Protein AF-A0A060DTP9-F1 (afdb_monomer_lite)

Foldseek 3Di:
DLLLLLVLLVLLQVLLQCLLVVVAFQPRLLVSLVSNLVSLVVNQVCQVPVNQLLAQDPAFDDDPVVVVVLVVCCVDPVNDNCPSVVVRVVRRVVSVVSRVSQVPSAHPQGHQWDADPVRGIHGDPSNVVSSVLSVVVCPFPLNDDPDDDAQDAQDQLFFFDLVLLVVLVSLLVSLVCCLPPSLVVRDPSNSVRSLRHSLSSSLRVNRRSRNCRRNPDDLPFDPDPVSLLVSLLNLQVRLLSSLVSLLVVLVSCVVSPVNVSSVVSLLSLLVSLVSSLVSLVVSLVVVCQLQFDLVLLQPDQFDFDDLQVRNVHPDLVRVVVSLVVSLVSLCCSLPSRLVSSLVSCPDPSSPPDSDDPSSQQSVLSNVLNVCVVVVPCPRLSNVLVCCSNPVSRVDGLVCLVVLDADPDDPSYDSNVSSNVVSVSNNVSSLLSLLQVLQVLLVVLQVLCCVQPFQAPPQNLAHDPPRHGQLVSLVVSVVSLVVCLVSNLVSLVPDCLLPPLSVLSNVQSVLCVQCVQVSNLLSDQDPQHWKWKDKDFFPLVVPWFPVVQFPKKKKDWPQGIDMPVDPDDTDTDYFFIKIKIKTFGDLPDQKAFPWWPFPQWDDDRRMIMRIAGHRPRVSNQLSGQQDDPVSDDDDQQGFGKGKIFTAMDGDDPDDDDDDDDDDDDDDDDPDPDPDDTRGIGIMGIWIWGWDDDPPDDTDTHTGGDDNRHNGRRRGDNSDPDPDPPPVPPDDDPDPDDDPDPPDDDDDDDDDDDDDDDDDDDDDDD

Organism: NCBI:txid2970906

Radius of gyration: 58.47 Å; chains: 1; bounding box: 120×85×175 Å

Sequence (764 aa):
MGGLAAARLSVAASELELLAGGARSGADAAAAYAEVLSSLEDAARGLGAERGAWIGANGPVLPPEFEALLGRLEKSDLLGPNLRADILDLAQRRYDEAGVGARSLDSVIGRLLEQAPNGGARLAPAAEQLRRTLAVWMARRFMKTDDTGALAMPAVGAGWDRAALDSIPPLVEDYLLFDAKDLPQAPAMLRTSMRAAAQHQLRQGVERILARALAGSPAAGGVDRAGGLAQLRASAHALRTAFPVLAETMQSFRQIGLTTSADTIRDTVARQANAVLAQADRLLEGDQLYRPDAHALDVWVDGPLVPHLLFGQTTPAGLALYLGNARQEVTVLARDIAAPVVEILERSVMGAGTGSGAAAKWARIIAELDKYDGGRPNSSLAQLEKFVTVESAAVDAAGCQNLGAIDGVPDDFFRSRLAELKQWIATRCVLAADARVYDAYVDMAASFNEMLAGRFPFAAAAVAGEEADPAAVRAFYERFDARSAFVLEGLRRGERFGTAGREALRFVETMERARPLLIAAVTPDQSGGLALDPAFRVNRGREAGGSDIIEWKLATPNGSLSSMLPRTPLRWYPGDKLSVTLRWAKDGTVLPVSGVGAGASVDGPSLRFDYDGPWALFALASRQAAPQRDRRPGPDTEPLLLFEATASGPVKEAAAAAPMPIAPAVQAVLQPVVKPNVRVFMTLAVKRTVLADGKPPREEKVAVPALPAQAPPLAPVGSMRRMPGLAGWPAPSGAVAPADRAFFDLGTPPSQSPMLRPAAQRFP

Secondary structure (DSSP, 8-state):
-HHHHHHHHHHHHHHHHHHHTTSS-HHHHHHHHHHHHHHHHHHHHHHHTTTTTTTTSSS----HHHHHHHHHHTT-TTT-TTHHHHHHHHHHHHHHHHHHHHHT-EETTEESEEE-TTS-EEE-HHHHHHHHHHHHHHTSGGG--------PPPPTTPPP-HHHHTTHHHHHHHHHHIIIIIGGGS-GGGHHHHHHHHHHHHHHHHHHHHHHHHHS------SSHHHHHHHHHHHHHHHHHHHHHHHHHHHHHHHTT-HHHHHHHHHHHHHHHHHHHHHHHHHHHHTTTTPPPHHHHHH--SS---HHHHTT-SSHHHHHHHHHHHHHHHHIIIIIIIHHHHHHHTSGGG-TT---HHHHHHHHHHHHHHHHHTT-TTSHHHHHHHHHHTGGGG-STTGGGG-PPPSS---SHHHHHHHHHHHHHHHHHHHHHHHHHHHHHHHHHHHHHHHTTTSBTTSSS--TT-BPPHHHHHHHHHHHHTTHHHHHHHHHH-GGGHHHHHHHHHHHHHHHHHHHHHHHTT--STTS-EEEEEEEEE-GGG-BSTTSEEEEEEEETTEEEESSSPPPPEEE-TT--EEEEEEE-TT-S-EEEEESSTTEEEETTEEEEEE-STTHHHHHHHHTBPPGGGSPS-TTPPPEEEEEEEEE-------------------------PPP-EEEEEEEEEEEEEEETTEEEEEEE---PPPPSSPPP---S-S----TTTTTS--------TT---------------PPPPPPP---

pLDDT: mean 80.67, std 18.42, range [25.03, 97.44]

Structure (mmCIF, N/CA/C/O backbone):
data_AF-A0A060DTP9-F1
#
_entry.id   AF-A0A060DTP9-F1
#
loop_
_atom_site.group_PDB
_atom_site.id
_atom_site.type_symbol
_atom_site.label_atom_id
_atom_site.label_alt_id
_atom_site.label_comp_id
_atom_site.label_asym_id
_atom_site.label_entity_id
_atom_site.label_seq_id
_atom_site.pdbx_PDB_ins_code
_atom_site.Cartn_x
_atom_site.Cartn_y
_atom_site.Cartn_z
_atom_site.occupancy
_atom_site.B_iso_or_equiv
_atom_site.auth_seq_id
_atom_site.auth_comp_id
_atom_site.auth_asym_id
_atom_site.auth_atom_id
_atom_site.pdbx_PDB_model_num
ATOM 1 N N . MET A 1 1 ? -57.636 16.508 61.295 1.00 42.22 1 MET A N 1
ATOM 2 C CA . MET A 1 1 ? -56.398 15.709 61.107 1.00 42.22 1 MET A CA 1
ATOM 3 C C . MET A 1 1 ? -56.661 14.243 60.758 1.00 42.22 1 MET A C 1
ATOM 5 O O . MET A 1 1 ? -55.885 13.707 59.986 1.00 42.22 1 MET A O 1
ATOM 9 N N . GLY A 1 2 ? -57.756 13.611 61.205 1.00 50.97 2 GLY A N 1
ATOM 10 C CA . GLY A 1 2 ? -58.149 12.269 60.733 1.00 50.97 2 GLY A CA 1
ATOM 11 C C . GLY A 1 2 ? -58.321 12.134 59.209 1.00 50.97 2 GLY A C 1
ATOM 12 O O . GLY A 1 2 ? -57.905 11.136 58.632 1.00 50.97 2 GLY A O 1
ATOM 13 N N . GLY A 1 3 ? -58.820 13.179 58.536 1.00 60.31 3 GLY A N 1
ATOM 14 C CA . GLY A 1 3 ? -58.951 13.209 57.071 1.00 60.31 3 GLY A CA 1
ATOM 15 C C . GLY A 1 3 ? -57.629 13.120 56.292 1.00 60.31 3 GLY A C 1
ATOM 16 O O . GLY A 1 3 ? -57.646 12.698 55.143 1.00 60.31 3 GLY A O 1
ATOM 17 N N . LEU A 1 4 ? -56.480 13.438 56.908 1.00 68.56 4 LEU A N 1
ATOM 18 C CA . LEU A 1 4 ? -55.171 13.294 56.255 1.00 68.56 4 LEU A CA 1
ATOM 19 C C . LEU A 1 4 ? -54.794 11.819 56.058 1.00 68.56 4 LEU A C 1
ATOM 21 O O . LEU A 1 4 ? -54.270 11.473 55.007 1.00 68.56 4 LEU A O 1
ATOM 25 N N . ALA A 1 5 ? -55.099 10.943 57.022 1.00 73.56 5 ALA A N 1
ATOM 26 C CA . ALA A 1 5 ? -54.822 9.511 56.889 1.00 73.56 5 ALA A CA 1
ATOM 27 C C . ALA A 1 5 ? -55.695 8.870 55.796 1.00 73.56 5 ALA A C 1
ATOM 29 O O . ALA A 1 5 ? -55.186 8.120 54.971 1.00 73.56 5 ALA A O 1
ATOM 30 N N . ALA A 1 6 ? -56.986 9.221 55.736 1.00 72.69 6 ALA A N 1
ATOM 31 C CA . ALA A 1 6 ? -57.885 8.754 54.678 1.00 72.69 6 ALA A CA 1
ATOM 32 C C . ALA A 1 6 ? -57.466 9.273 53.289 1.00 72.69 6 ALA A C 1
ATOM 34 O O . ALA A 1 6 ? -57.448 8.506 52.331 1.00 72.69 6 ALA A O 1
ATOM 35 N N . ALA A 1 7 ? -57.053 10.542 53.187 1.00 76.62 7 ALA A N 1
ATOM 36 C CA . ALA A 1 7 ? -56.539 11.110 51.940 1.00 76.62 7 ALA A CA 1
ATOM 37 C C . ALA A 1 7 ? -55.262 10.397 51.462 1.00 76.62 7 ALA A C 1
ATOM 39 O O . ALA A 1 7 ? -55.164 10.038 50.292 1.00 76.62 7 ALA A O 1
ATOM 40 N N . ARG A 1 8 ? -54.312 10.119 52.367 1.00 85.88 8 ARG A N 1
ATOM 41 C CA . ARG A 1 8 ? -53.103 9.341 52.043 1.00 85.88 8 ARG A CA 1
ATOM 42 C C . ARG A 1 8 ? -53.434 7.924 51.578 1.00 85.88 8 ARG A C 1
ATOM 44 O O . ARG A 1 8 ? -52.872 7.458 50.595 1.00 85.88 8 ARG A O 1
ATOM 51 N N . LEU A 1 9 ? -54.379 7.250 52.231 1.00 85.62 9 LEU A N 1
ATOM 52 C CA . LEU A 1 9 ? -54.808 5.914 51.811 1.00 85.62 9 LEU A CA 1
ATOM 53 C C . LEU A 1 9 ? -55.518 5.917 50.453 1.00 85.62 9 LEU A C 1
ATOM 55 O O . LEU A 1 9 ? -55.344 4.972 49.692 1.00 85.62 9 LEU A O 1
ATOM 59 N N . SER A 1 10 ? -56.255 6.976 50.112 1.00 83.81 10 SER A N 1
ATOM 60 C CA . SER A 1 10 ? -56.849 7.134 48.778 1.00 83.81 10 SER A CA 1
ATOM 61 C C . SER A 1 10 ? -55.783 7.297 47.686 1.00 83.81 10 SER A C 1
ATOM 63 O O . SER A 1 10 ? -55.910 6.693 46.618 1.00 83.81 10 SER A O 1
ATOM 65 N N . VAL A 1 11 ? -54.702 8.038 47.963 1.00 87.44 11 VAL A N 1
ATOM 66 C CA . VAL A 1 11 ? -53.539 8.131 47.059 1.00 87.44 11 VAL A CA 1
ATOM 67 C C . VAL A 1 11 ? -52.896 6.756 46.877 1.00 87.44 11 VAL A C 1
ATOM 69 O O . VAL A 1 11 ? -52.692 6.321 45.744 1.00 87.44 11 VAL A O 1
ATOM 72 N N . ALA A 1 12 ? -52.653 6.033 47.976 1.00 90.00 12 ALA A N 1
ATOM 73 C CA . ALA A 1 12 ? -52.092 4.686 47.921 1.00 90.00 12 ALA A CA 1
ATOM 74 C C . ALA A 1 12 ? -52.981 3.713 47.125 1.00 90.00 12 ALA A C 1
ATOM 76 O O . ALA A 1 12 ? -52.464 2.959 46.306 1.00 90.00 12 ALA A O 1
ATOM 77 N N . ALA A 1 13 ? -54.304 3.741 47.321 1.00 88.38 13 ALA A N 1
ATOM 78 C CA . ALA A 1 13 ? -55.249 2.909 46.571 1.00 88.38 13 ALA A CA 1
ATOM 79 C C . ALA A 1 13 ? -55.185 3.193 45.063 1.00 88.38 13 ALA A C 1
ATOM 81 O O . ALA A 1 13 ? -55.069 2.261 44.268 1.00 88.38 13 ALA A O 1
ATOM 82 N N . SER A 1 14 ? -55.176 4.476 44.690 1.00 88.81 14 SER A N 1
ATOM 83 C CA . SER A 1 14 ? -55.135 4.910 43.290 1.00 88.81 14 SER A CA 1
ATOM 84 C C . SER A 1 14 ? -53.841 4.474 42.598 1.00 88.81 14 SER A C 1
ATOM 86 O O . SER A 1 14 ? -53.874 3.906 41.508 1.00 88.81 14 SER A O 1
ATOM 88 N N . GLU A 1 15 ? -52.682 4.677 43.233 1.00 91.44 15 GLU A N 1
ATOM 89 C CA . GLU A 1 15 ? -51.405 4.237 42.656 1.00 91.44 15 GLU A CA 1
ATOM 90 C C . GLU A 1 15 ? -51.302 2.706 42.589 1.00 91.44 15 GLU A C 1
ATOM 92 O O . GLU A 1 15 ? -50.771 2.172 41.616 1.00 91.44 15 GLU A O 1
ATOM 97 N N . LEU A 1 16 ? -51.860 1.973 43.561 1.00 92.12 16 LEU A N 1
ATOM 98 C CA . LEU A 1 16 ? -51.913 0.508 43.518 1.00 92.12 16 LEU A CA 1
ATOM 99 C C . LEU A 1 16 ? -52.753 -0.019 42.348 1.00 92.12 16 LEU A C 1
ATOM 101 O O . LEU A 1 16 ? -52.351 -0.999 41.719 1.00 92.12 16 LEU A O 1
ATOM 105 N N . GLU A 1 17 ? -53.876 0.626 42.028 1.00 90.00 17 GLU A N 1
ATOM 106 C CA . GLU A 1 17 ? -54.675 0.305 40.839 1.00 90.00 17 GLU A CA 1
ATOM 107 C C . GLU A 1 17 ? -53.892 0.548 39.546 1.00 90.00 17 GLU A C 1
ATOM 109 O O . GLU A 1 17 ? -53.845 -0.328 38.680 1.00 90.00 17 GLU A O 1
ATOM 114 N N . LEU A 1 18 ? -53.214 1.694 39.434 1.00 90.75 18 LEU A N 1
ATOM 115 C CA . LEU A 1 18 ? -52.393 2.019 38.265 1.00 90.75 18 LEU A CA 1
ATOM 116 C C . LEU A 1 18 ? -51.196 1.066 38.108 1.00 90.75 18 LEU A C 1
ATOM 118 O O . LEU A 1 18 ? -50.840 0.694 36.987 1.00 90.75 18 LEU A O 1
ATOM 122 N N . LEU A 1 19 ? -50.586 0.644 39.218 1.00 92.62 19 LEU A N 1
ATOM 123 C CA . LEU A 1 19 ? -49.500 -0.337 39.246 1.00 92.62 19 LEU A CA 1
ATOM 124 C C . LEU A 1 19 ? -49.982 -1.728 38.820 1.00 92.62 19 LEU A C 1
ATOM 126 O O . LEU A 1 19 ? -49.374 -2.341 37.944 1.00 92.62 19 LEU A O 1
ATOM 130 N N . ALA A 1 20 ? -51.088 -2.214 39.388 1.00 89.56 20 ALA A N 1
ATOM 131 C CA . ALA A 1 20 ? -51.653 -3.519 39.042 1.00 89.56 20 ALA A CA 1
ATOM 132 C C . ALA A 1 20 ? -52.200 -3.568 37.607 1.00 89.56 20 ALA A C 1
ATOM 134 O O . ALA A 1 20 ? -52.089 -4.594 36.939 1.00 89.56 20 ALA A O 1
ATOM 135 N N . GLY A 1 21 ? -52.755 -2.455 37.118 1.00 85.94 21 GLY A N 1
ATOM 136 C CA . GLY A 1 21 ? -53.205 -2.302 35.735 1.00 85.94 21 GLY A CA 1
ATOM 137 C C . GLY A 1 21 ? -52.069 -2.140 34.719 1.00 85.94 21 GLY A C 1
ATOM 138 O O . GLY A 1 21 ? -52.334 -2.107 33.520 1.00 85.94 21 GLY A O 1
ATOM 139 N N . GLY A 1 22 ? -50.812 -2.026 35.168 1.00 84.75 22 GLY A N 1
ATOM 140 C CA . GLY A 1 22 ? -49.644 -1.834 34.304 1.00 84.75 22 GLY A CA 1
ATOM 141 C C . GLY A 1 22 ? -49.517 -0.431 33.699 1.00 84.75 22 GLY A C 1
ATOM 142 O O . GLY A 1 22 ? -48.657 -0.215 32.848 1.00 84.75 22 GLY A O 1
ATOM 143 N N . ALA A 1 23 ? -50.336 0.531 34.138 1.00 87.06 23 ALA A N 1
ATOM 144 C CA . ALA A 1 23 ? -50.264 1.926 33.700 1.00 87.06 23 ALA A CA 1
ATOM 145 C C . ALA A 1 23 ? -48.991 2.627 34.209 1.00 87.06 23 ALA A C 1
ATOM 147 O O . ALA A 1 23 ? -48.488 3.550 33.571 1.00 87.06 23 ALA A O 1
ATOM 148 N N . ARG A 1 24 ? -48.445 2.166 35.342 1.00 85.31 24 ARG A N 1
ATOM 149 C CA . ARG A 1 24 ? -47.128 2.557 35.859 1.00 85.31 24 ARG A CA 1
ATOM 150 C C . ARG A 1 24 ? -46.117 1.452 35.559 1.00 85.31 24 ARG A C 1
ATOM 152 O O . ARG A 1 24 ? -46.311 0.304 35.955 1.00 85.31 24 ARG A O 1
ATOM 159 N N . SER A 1 25 ? -45.007 1.794 34.909 1.00 82.56 25 SER A N 1
ATOM 160 C CA . SER A 1 25 ? -43.907 0.857 34.636 1.00 82.56 25 SER A CA 1
ATOM 161 C C . SER A 1 25 ? -42.546 1.537 34.802 1.00 82.56 25 SER A C 1
ATOM 163 O O . SER A 1 25 ? -42.461 2.761 34.869 1.00 82.56 25 SER A O 1
ATOM 165 N N . GLY A 1 26 ? -41.473 0.749 34.919 1.00 82.12 26 GLY A N 1
ATOM 166 C CA . GLY A 1 26 ? -40.103 1.263 34.998 1.00 82.12 26 GLY A CA 1
ATOM 167 C C . GLY A 1 26 ? -39.896 2.324 36.089 1.00 82.12 26 GLY A C 1
ATOM 168 O O . GLY A 1 26 ? -40.089 2.040 37.272 1.00 82.12 26 GLY A O 1
ATOM 169 N N . ALA A 1 27 ? -39.497 3.536 35.683 1.00 82.12 27 ALA A N 1
ATOM 170 C CA . ALA A 1 27 ? -39.263 4.673 36.579 1.00 82.12 27 ALA A CA 1
ATOM 171 C C . ALA A 1 27 ? -40.536 5.104 37.322 1.00 82.12 27 ALA A C 1
ATOM 173 O O . ALA A 1 27 ? -40.509 5.287 38.539 1.00 82.12 27 ALA A O 1
ATOM 174 N N . ASP A 1 28 ? -41.654 5.197 36.601 1.00 84.75 28 ASP A N 1
ATOM 175 C CA . ASP A 1 28 ? -42.934 5.639 37.155 1.00 84.75 28 ASP A CA 1
ATOM 176 C C . ASP A 1 28 ? -43.468 4.634 38.173 1.00 84.75 28 ASP A C 1
ATOM 178 O O . ASP A 1 28 ? -44.035 5.024 39.188 1.00 84.75 28 ASP A O 1
ATOM 182 N N . ALA A 1 29 ? -43.239 3.336 37.944 1.00 88.12 29 ALA A N 1
ATOM 183 C CA . ALA A 1 29 ? -43.582 2.312 38.923 1.00 88.12 29 ALA A CA 1
ATOM 184 C C . ALA A 1 29 ? -42.737 2.439 40.197 1.00 88.12 29 ALA A C 1
ATOM 186 O O . ALA A 1 29 ? -43.282 2.367 41.294 1.00 88.12 29 ALA A O 1
ATOM 187 N N . ALA A 1 30 ? -41.425 2.664 40.078 1.00 87.31 30 ALA A N 1
ATOM 188 C CA . ALA A 1 30 ? -40.561 2.854 41.244 1.00 87.31 30 ALA A CA 1
ATOM 189 C C . ALA A 1 30 ? -40.965 4.092 42.069 1.00 87.31 30 ALA A C 1
ATOM 191 O O . ALA A 1 30 ? -41.020 4.015 43.297 1.00 87.31 30 ALA A O 1
ATOM 192 N N . ALA A 1 31 ? -41.302 5.201 41.403 1.00 88.62 31 ALA A N 1
ATOM 193 C CA . ALA A 1 31 ? -41.810 6.409 42.052 1.00 88.62 31 ALA A CA 1
ATOM 194 C C . ALA A 1 31 ? -43.185 6.182 42.704 1.00 88.62 31 ALA A C 1
ATOM 196 O O . ALA A 1 31 ? -43.387 6.562 43.855 1.00 88.62 31 ALA A O 1
ATOM 197 N N . ALA A 1 32 ? -44.102 5.496 42.016 1.00 91.31 32 ALA A N 1
ATOM 198 C CA . ALA A 1 32 ? -45.414 5.147 42.557 1.00 91.31 32 ALA A CA 1
ATOM 199 C C . ALA A 1 32 ? -45.300 4.255 43.803 1.00 91.31 32 ALA A C 1
ATOM 201 O O . ALA A 1 32 ? -45.990 4.485 44.790 1.00 91.31 32 ALA A O 1
ATOM 202 N N . TYR A 1 33 ? -44.383 3.282 43.823 1.00 93.00 33 TYR A N 1
ATOM 203 C CA . TYR A 1 33 ? -44.141 2.470 45.019 1.00 93.00 33 TYR A CA 1
ATOM 204 C C . TYR A 1 33 ? -43.561 3.268 46.191 1.00 93.00 33 TYR A C 1
ATOM 206 O O . TYR A 1 33 ? -43.915 2.985 47.337 1.00 93.00 33 TYR A O 1
ATOM 214 N N . ALA A 1 34 ? -42.717 4.268 45.919 1.00 90.56 34 ALA A N 1
ATOM 215 C CA . ALA A 1 34 ? -42.241 5.198 46.940 1.00 90.56 34 ALA A CA 1
ATOM 216 C C . ALA A 1 34 ? -43.394 6.019 47.538 1.00 90.56 34 ALA A C 1
ATOM 218 O O . ALA A 1 34 ? -43.469 6.165 48.758 1.00 90.56 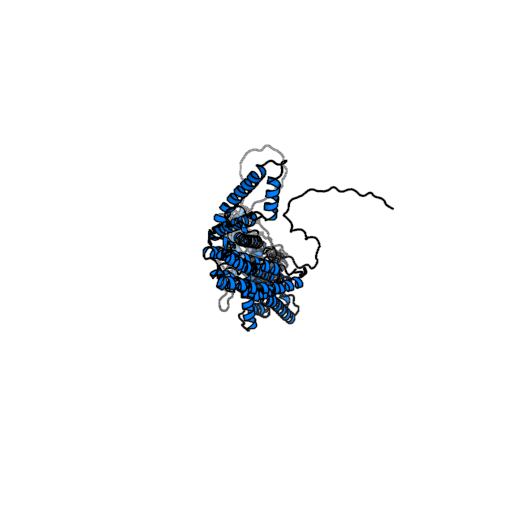34 ALA A O 1
ATOM 219 N N . GLU A 1 35 ? -44.321 6.488 46.696 1.00 92.94 35 GLU A N 1
ATOM 220 C CA . GLU A 1 35 ? -45.508 7.237 47.126 1.00 92.94 35 GLU A CA 1
ATOM 221 C C . GLU A 1 35 ? -46.508 6.359 47.893 1.00 92.94 35 GLU A C 1
ATOM 223 O O . GLU A 1 35 ? -47.095 6.791 48.886 1.00 92.94 35 GLU A O 1
ATOM 228 N N . VAL A 1 36 ? -46.678 5.096 47.488 1.00 93.50 36 VAL A N 1
ATOM 229 C CA . VAL A 1 36 ? -47.492 4.123 48.229 1.00 93.50 36 VAL A CA 1
ATOM 230 C C . VAL A 1 36 ? -46.881 3.865 49.607 1.00 93.50 36 VAL A C 1
ATOM 232 O O . VAL A 1 36 ? -47.605 3.893 50.602 1.00 93.50 36 VAL A O 1
ATOM 235 N N . LEU A 1 37 ? -45.564 3.645 49.698 1.00 94.25 37 LEU A N 1
ATOM 236 C CA . LEU A 1 37 ? -44.896 3.433 50.983 1.00 94.25 37 LEU A CA 1
ATOM 237 C C . LEU A 1 37 ? -45.035 4.661 51.893 1.00 94.25 37 LEU A C 1
ATOM 239 O O . LEU A 1 37 ? -45.471 4.511 53.035 1.00 94.25 37 LEU A O 1
ATOM 243 N N . SER A 1 38 ? -44.730 5.860 51.385 1.00 93.56 38 SER A N 1
ATOM 244 C CA . SER A 1 38 ? -44.827 7.107 52.157 1.00 93.56 38 SER A CA 1
ATOM 245 C C . SER A 1 38 ? -46.260 7.360 52.638 1.00 93.56 38 SER A C 1
ATOM 247 O O . SER A 1 38 ? -46.480 7.697 53.803 1.00 93.56 38 SER A O 1
ATOM 249 N N . SER A 1 39 ? -47.254 7.098 51.786 1.00 91.38 39 SER A N 1
ATOM 250 C CA . SER A 1 39 ? -48.672 7.235 52.117 1.00 91.38 39 SER A CA 1
ATOM 251 C C . SER A 1 39 ? -49.129 6.238 53.183 1.00 91.38 39 SER A C 1
ATOM 253 O O . SER A 1 39 ? -49.865 6.614 54.099 1.00 91.38 39 SER A O 1
ATOM 255 N N . LEU A 1 40 ? -48.676 4.981 53.117 1.00 91.75 40 LEU A N 1
ATOM 256 C CA . LEU A 1 40 ? -48.971 3.966 54.134 1.00 91.75 40 LEU A CA 1
ATOM 257 C C . LEU A 1 40 ? -48.282 4.276 55.472 1.00 91.75 40 LEU A C 1
ATOM 259 O O . LEU A 1 40 ? -48.877 4.063 56.528 1.00 91.75 40 LEU A O 1
ATOM 263 N N . GLU A 1 41 ? -47.053 4.795 55.458 1.00 91.94 41 GLU A N 1
ATOM 264 C CA . GLU A 1 41 ? -46.337 5.220 56.667 1.00 91.94 41 GLU A CA 1
ATOM 265 C C . GLU A 1 41 ? -46.973 6.452 57.322 1.00 91.94 41 GLU A C 1
ATOM 267 O O . GLU A 1 41 ? -47.155 6.479 58.543 1.00 91.94 41 GLU A O 1
ATOM 272 N N . ASP A 1 42 ? -47.361 7.453 56.531 1.00 88.19 42 ASP A N 1
ATOM 273 C CA . ASP A 1 42 ? -48.104 8.628 56.996 1.00 88.19 42 ASP A CA 1
ATOM 274 C C . ASP A 1 42 ? -49.447 8.226 57.614 1.00 88.19 42 ASP A C 1
ATOM 276 O O . ASP A 1 42 ? -49.793 8.682 58.710 1.00 88.19 42 ASP A O 1
ATOM 280 N N . ALA A 1 43 ? -50.184 7.331 56.949 1.00 85.75 43 ALA A N 1
ATOM 281 C CA . ALA A 1 43 ? -51.446 6.807 57.454 1.00 85.75 43 ALA A CA 1
ATOM 282 C C . ALA A 1 43 ? -51.251 6.018 58.759 1.00 85.75 43 ALA A C 1
ATOM 284 O O . ALA A 1 43 ? -51.957 6.279 59.733 1.00 85.75 43 ALA A O 1
ATOM 285 N N . ALA A 1 44 ? -50.264 5.117 58.831 1.00 86.06 44 ALA A N 1
ATOM 286 C CA . ALA A 1 44 ? -49.962 4.347 60.041 1.00 86.06 44 ALA A CA 1
ATOM 287 C C . ALA A 1 44 ? -49.620 5.253 61.237 1.00 86.06 44 ALA A C 1
ATOM 289 O O . ALA A 1 44 ? -50.153 5.064 62.334 1.00 86.06 44 ALA A O 1
ATOM 290 N N . ARG A 1 45 ? -48.777 6.275 61.027 1.00 83.81 45 ARG A N 1
ATOM 291 C CA . ARG A 1 45 ? -48.431 7.265 62.063 1.00 83.81 45 ARG A CA 1
ATOM 292 C C . ARG A 1 45 ? -49.646 8.079 62.504 1.00 83.81 45 ARG A C 1
ATOM 294 O O . ARG A 1 45 ? -49.824 8.316 63.697 1.00 83.81 45 ARG A O 1
ATOM 301 N N . GLY A 1 46 ? -50.490 8.491 61.556 1.00 77.12 46 GLY A N 1
ATOM 302 C CA . GLY A 1 46 ? -51.717 9.237 61.834 1.00 77.12 46 GLY A CA 1
ATOM 303 C C . GLY A 1 46 ? -52.741 8.438 62.645 1.00 77.12 46 GLY A C 1
ATOM 304 O O . GLY A 1 46 ? -53.386 9.001 63.529 1.00 77.12 46 GLY A O 1
ATOM 305 N N . LEU A 1 47 ? -52.855 7.135 62.380 1.00 76.75 47 LEU A N 1
ATOM 306 C CA . LEU A 1 47 ? -53.769 6.226 63.078 1.00 76.75 47 LEU A CA 1
ATOM 307 C C . LEU A 1 47 ? -53.283 5.869 64.495 1.00 76.75 47 LEU A C 1
ATOM 309 O O . LEU A 1 47 ? -54.104 5.767 65.403 1.00 76.75 47 LEU A O 1
ATOM 313 N N . GLY A 1 48 ? -51.968 5.737 64.712 1.00 66.81 48 GLY A N 1
ATOM 314 C CA . GLY A 1 48 ? -51.387 5.372 66.014 1.00 66.81 48 GLY A CA 1
ATOM 315 C C . GLY A 1 48 ? -51.433 6.463 67.097 1.00 66.81 48 GLY A C 1
ATOM 316 O O . GLY A 1 48 ? -51.320 6.151 68.277 1.00 66.81 48 GLY A O 1
ATOM 317 N N . ALA A 1 49 ? -51.623 7.734 66.730 1.00 61.50 49 ALA A N 1
ATOM 318 C CA . ALA A 1 49 ? -51.573 8.879 67.649 1.00 61.50 49 ALA A CA 1
ATOM 319 C C . ALA A 1 49 ? -52.931 9.234 68.312 1.00 61.50 49 ALA A C 1
ATOM 321 O O . ALA A 1 49 ? -53.233 10.416 68.454 1.00 61.50 49 ALA A O 1
ATOM 322 N N . GLU A 1 50 ? -53.787 8.250 68.627 1.00 56.53 50 GLU A N 1
ATOM 323 C CA . GLU A 1 50 ? -55.188 8.399 69.116 1.00 56.53 50 GLU A CA 1
ATOM 324 C C . GLU A 1 50 ? -56.156 9.171 68.183 1.00 56.53 50 GLU A C 1
ATOM 326 O O . GLU A 1 50 ? -57.352 9.294 68.443 1.00 56.53 50 GLU A O 1
ATOM 331 N N . ARG A 1 51 ? -55.689 9.624 67.015 1.00 58.94 51 ARG A N 1
ATOM 332 C CA . ARG A 1 51 ? -56.450 10.433 66.037 1.00 58.94 51 ARG A CA 1
ATOM 333 C C . ARG A 1 51 ? -57.303 9.613 65.056 1.00 58.94 51 ARG A C 1
ATOM 335 O O . ARG A 1 51 ? -57.898 10.183 64.139 1.00 58.94 51 ARG A O 1
ATOM 342 N N . GLY A 1 52 ? -57.366 8.294 65.244 1.00 59.19 52 GLY A N 1
ATOM 343 C CA . GLY A 1 52 ? -58.178 7.352 64.462 1.00 59.19 52 GLY A CA 1
ATOM 344 C C . GLY A 1 52 ? -59.502 6.946 65.119 1.00 59.19 52 GLY A C 1
ATOM 345 O O . GLY A 1 52 ? -60.250 6.188 64.513 1.00 59.19 52 GLY A O 1
ATOM 346 N N . ALA A 1 53 ? -59.808 7.440 66.326 1.00 61.00 53 ALA A N 1
ATOM 347 C CA . ALA A 1 53 ? -60.974 7.021 67.119 1.00 61.00 53 ALA A CA 1
ATOM 348 C C . ALA A 1 53 ? -62.340 7.297 66.456 1.00 61.00 53 ALA A C 1
ATOM 350 O O . ALA A 1 53 ? -63.326 6.646 66.781 1.00 61.00 53 ALA A O 1
ATOM 351 N N . TRP A 1 54 ? -62.405 8.241 65.511 1.00 65.12 54 TRP A N 1
ATOM 352 C CA . TRP A 1 54 ? -63.618 8.547 64.743 1.00 65.12 54 TRP A CA 1
ATOM 353 C C . TRP A 1 54 ? -63.948 7.474 63.689 1.00 65.12 54 TRP A C 1
ATOM 355 O O . TRP A 1 54 ? -65.105 7.309 63.303 1.00 65.12 54 TRP A O 1
ATOM 365 N N . ILE A 1 55 ? -62.956 6.720 63.215 1.00 64.25 55 ILE A N 1
ATOM 366 C CA . ILE A 1 55 ? -63.150 5.712 62.172 1.00 64.25 55 ILE A CA 1
ATOM 367 C C . ILE A 1 55 ? -63.803 4.481 62.815 1.00 64.25 55 ILE A C 1
ATOM 369 O O . ILE A 1 55 ? -63.166 3.764 63.582 1.00 64.25 55 ILE A O 1
ATOM 373 N N . GLY A 1 56 ? -65.077 4.243 62.493 1.00 58.41 56 GLY A N 1
ATOM 374 C CA . GLY A 1 56 ? -65.881 3.156 63.067 1.00 58.41 56 GLY A CA 1
ATOM 375 C C . GLY A 1 56 ? -66.718 3.546 64.294 1.00 58.41 56 GLY A C 1
ATOM 376 O O . GLY A 1 56 ? -67.423 2.693 64.828 1.00 58.41 56 GLY A O 1
ATOM 377 N N . ALA A 1 57 ? -66.672 4.813 64.725 1.00 62.97 57 ALA A N 1
ATOM 378 C CA . ALA A 1 57 ? -67.599 5.363 65.718 1.00 62.97 57 ALA A CA 1
ATOM 379 C C . ALA A 1 57 ? -69.012 5.553 65.125 1.00 62.97 57 ALA A C 1
ATOM 381 O O . ALA A 1 57 ? -69.174 5.630 63.915 1.00 62.97 57 ALA A O 1
ATOM 382 N N . ASN A 1 58 ? -70.047 5.670 65.959 1.00 64.38 58 ASN A N 1
ATOM 383 C CA . ASN A 1 58 ? -71.392 6.056 65.511 1.00 64.38 58 ASN A CA 1
ATOM 384 C C . ASN A 1 58 ? -71.575 7.579 65.669 1.00 64.38 58 ASN A C 1
ATOM 386 O O . ASN A 1 58 ? -72.347 8.018 66.517 1.00 64.38 58 ASN A O 1
ATOM 390 N N . GLY A 1 59 ? -70.819 8.371 64.897 1.00 70.19 59 GLY A N 1
ATOM 391 C CA . GLY A 1 59 ? -70.848 9.845 64.918 1.00 70.19 59 GLY A CA 1
ATOM 392 C C . GLY A 1 59 ? -69.485 10.513 65.184 1.00 70.19 59 GLY A C 1
ATOM 393 O O . GLY A 1 59 ? -68.490 9.817 65.419 1.00 70.19 59 GLY A O 1
ATOM 394 N N . PRO A 1 60 ? -69.406 11.860 65.131 1.00 72.44 60 PRO A N 1
ATOM 395 C CA . PRO A 1 60 ? -68.179 12.620 65.359 1.00 72.44 60 PRO A CA 1
ATOM 396 C C . PRO A 1 60 ? -67.630 12.400 66.774 1.00 72.44 60 PRO A C 1
ATOM 398 O O . PRO A 1 60 ? -68.343 12.543 67.761 1.00 72.44 60 PRO A O 1
ATOM 401 N N . VAL A 1 61 ? -66.334 12.094 66.872 1.00 71.94 61 VAL A N 1
ATOM 402 C CA . VAL A 1 61 ? -65.626 11.951 68.153 1.00 71.94 61 VAL A CA 1
ATOM 403 C C . VAL A 1 61 ? -64.943 13.275 68.482 1.00 71.94 61 VAL A C 1
ATOM 405 O O . VAL A 1 61 ? -63.989 13.669 67.806 1.00 71.94 61 VAL A O 1
ATOM 408 N N . LEU A 1 62 ? -65.450 13.970 69.501 1.00 74.25 62 LEU A N 1
ATOM 409 C CA . LEU A 1 62 ? -64.930 15.254 69.968 1.00 74.25 62 LEU A CA 1
ATOM 410 C C . LEU A 1 62 ? -64.048 15.058 71.214 1.00 74.25 62 LEU A C 1
ATOM 412 O O . LEU A 1 62 ? -64.371 14.225 72.062 1.00 74.25 62 LEU A O 1
ATOM 416 N N . PRO A 1 63 ? -62.933 15.800 71.356 1.00 75.06 63 PRO A N 1
ATOM 417 C CA . PRO A 1 63 ? -62.112 15.732 72.561 1.00 75.06 63 PRO A CA 1
ATOM 418 C C . PRO A 1 63 ? -62.895 16.149 73.821 1.00 75.06 63 PRO A C 1
ATOM 420 O O . PRO A 1 63 ? -63.733 17.054 73.730 1.00 75.06 63 PRO A O 1
ATOM 423 N N . PRO A 1 64 ? -62.608 15.578 75.007 1.00 76.00 64 PRO A N 1
ATOM 424 C CA . PRO A 1 64 ? -63.308 15.911 76.253 1.00 76.00 64 PRO A CA 1
ATOM 425 C C . PRO A 1 64 ? -63.285 17.410 76.591 1.00 76.00 64 PRO A C 1
ATOM 427 O O . PRO A 1 64 ? -64.273 17.972 77.062 1.00 76.00 64 PRO A O 1
ATOM 430 N N . GLU A 1 65 ? -62.173 18.090 76.310 1.00 80.00 65 GLU A N 1
ATOM 431 C CA . GLU A 1 65 ? -62.026 19.536 76.480 1.00 80.00 65 GLU A CA 1
ATOM 432 C C . GLU A 1 65 ? -62.927 20.351 75.540 1.00 80.00 65 GLU A C 1
ATOM 434 O O . GLU A 1 65 ? -63.373 21.446 75.896 1.00 80.00 65 GLU A O 1
ATOM 439 N N . PHE A 1 66 ? -63.224 19.812 74.356 1.00 80.88 66 PHE A N 1
ATOM 440 C CA . PHE A 1 66 ? -64.108 20.430 73.377 1.00 80.88 66 PHE A CA 1
ATOM 441 C C . PHE A 1 66 ? -65.573 20.206 73.752 1.00 80.88 66 PHE A C 1
ATOM 443 O O . PHE A 1 66 ? -66.359 21.146 73.698 1.00 80.88 66 PHE A O 1
ATOM 450 N N . GLU A 1 67 ? -65.926 19.019 74.250 1.00 79.44 67 GLU A N 1
ATOM 451 C CA . GLU A 1 67 ? -67.239 18.759 74.859 1.00 79.44 67 GLU A CA 1
ATOM 452 C C . GLU A 1 67 ? -67.505 19.702 76.048 1.00 79.44 67 GLU A C 1
ATOM 454 O O . GLU A 1 67 ? -68.565 20.326 76.144 1.00 79.44 67 GLU A O 1
ATOM 459 N N . ALA A 1 68 ? -66.505 19.918 76.911 1.00 82.81 68 ALA A N 1
ATOM 460 C CA . ALA A 1 68 ? -66.594 20.877 78.015 1.00 82.81 68 ALA A CA 1
ATOM 461 C C . ALA A 1 68 ? -66.716 22.341 77.540 1.00 82.81 68 ALA A C 1
ATOM 463 O O . ALA A 1 68 ? -67.322 23.178 78.216 1.00 82.81 68 ALA A O 1
ATOM 464 N N . LEU A 1 69 ? -66.132 22.685 76.388 1.00 84.19 69 LEU A N 1
ATOM 465 C CA . LEU A 1 69 ? -66.309 23.991 75.750 1.00 84.19 69 LEU A CA 1
ATOM 466 C C . LEU A 1 69 ? -67.724 24.142 75.174 1.00 84.19 69 LEU A C 1
ATOM 468 O O . LEU A 1 69 ? -68.358 25.165 75.423 1.00 84.19 69 LEU A O 1
ATOM 472 N N . LEU A 1 70 ? -68.240 23.126 74.478 1.00 83.19 70 LEU A N 1
ATOM 473 C CA . LEU A 1 70 ? -69.601 23.114 73.935 1.00 83.19 70 LEU A CA 1
ATOM 474 C C . LEU A 1 70 ? -70.652 23.276 75.038 1.00 83.19 70 LEU A C 1
ATOM 476 O O . LEU A 1 70 ? -71.573 24.076 74.886 1.00 83.19 70 LEU A O 1
ATOM 480 N N . GLY A 1 71 ? -70.466 22.610 76.182 1.00 80.69 71 GLY A N 1
ATOM 481 C CA . GLY A 1 71 ? -71.344 22.771 77.345 1.00 80.69 71 GLY A CA 1
ATOM 482 C C . GLY A 1 71 ? -71.278 24.157 78.008 1.00 80.69 71 GLY A C 1
ATOM 483 O O . GLY A 1 71 ? -72.226 24.561 78.681 1.00 80.69 71 GLY A O 1
ATOM 484 N N . ARG A 1 72 ? -70.180 24.912 77.832 1.00 82.69 72 ARG A N 1
ATOM 485 C CA . ARG A 1 72 ? -70.080 26.324 78.261 1.00 82.69 72 ARG A CA 1
ATOM 486 C C . ARG A 1 72 ? -70.717 27.275 77.251 1.00 82.69 72 ARG A C 1
ATOM 488 O O . ARG A 1 72 ? -71.363 28.232 77.663 1.00 82.69 72 ARG A O 1
ATOM 495 N N . LEU A 1 73 ? -70.549 27.003 75.957 1.00 80.25 73 LEU A N 1
ATOM 496 C CA . LEU A 1 73 ? -71.146 27.778 74.865 1.00 80.25 73 LEU A CA 1
ATOM 497 C C . LEU A 1 73 ? -72.678 27.735 74.912 1.00 80.25 73 LEU A C 1
ATOM 499 O O . LEU A 1 73 ? -73.312 28.767 74.737 1.00 80.25 73 LEU A O 1
ATOM 503 N N . GLU A 1 74 ? -73.259 26.580 75.243 1.00 75.50 74 GLU A N 1
ATOM 504 C CA . GLU A 1 74 ? -74.710 26.401 75.416 1.00 75.50 74 GLU A CA 1
ATOM 505 C C . GLU A 1 74 ? -75.310 27.275 76.533 1.00 75.50 74 GLU A C 1
ATOM 507 O O . GLU A 1 74 ? -76.482 27.630 76.483 1.00 75.50 74 GLU A O 1
ATOM 512 N N . LYS A 1 75 ? -74.500 27.659 77.529 1.00 78.62 75 LYS A N 1
ATOM 513 C CA . LYS A 1 75 ? -74.909 28.500 78.667 1.00 78.62 75 LYS A CA 1
ATOM 514 C C . LYS A 1 75 ? -74.617 29.990 78.458 1.00 78.62 75 LYS A C 1
ATOM 516 O O . LYS A 1 75 ? -74.750 30.768 79.398 1.00 78.62 75 LYS A O 1
ATOM 521 N N . SER A 1 76 ? -74.143 30.388 77.276 1.00 79.81 76 SER A N 1
ATOM 522 C CA . SER A 1 76 ? -73.788 31.775 76.980 1.00 79.81 76 SER A CA 1
ATOM 523 C C . SER A 1 76 ? -74.968 32.530 76.371 1.00 79.81 76 SER A C 1
ATOM 525 O O . SER A 1 76 ? -75.342 32.286 75.225 1.00 79.81 76 SER A O 1
ATOM 527 N N . ASP A 1 77 ? -75.482 33.528 77.090 1.00 76.81 77 ASP A N 1
ATOM 528 C CA . ASP A 1 77 ? -76.556 34.406 76.595 1.00 76.81 77 ASP A CA 1
ATOM 529 C C . ASP A 1 77 ? -76.139 35.247 75.372 1.00 76.81 77 ASP A C 1
ATOM 531 O O . ASP A 1 77 ? -76.979 35.738 74.624 1.00 76.81 77 ASP A O 1
ATOM 535 N N . LEU A 1 78 ? -74.829 35.415 75.155 1.00 78.81 78 LEU A N 1
ATOM 536 C CA . LEU A 1 78 ? -74.251 36.309 74.147 1.00 78.81 78 LEU A CA 1
ATOM 537 C C . LEU A 1 78 ? -74.143 35.658 72.755 1.00 78.81 78 LEU A C 1
ATOM 539 O O . LEU A 1 78 ? -74.116 36.362 71.750 1.00 78.81 78 LEU A O 1
ATOM 543 N N . LEU A 1 79 ? -74.071 34.324 72.693 1.00 78.31 79 LEU A N 1
ATOM 544 C CA . LEU A 1 79 ? -73.816 33.557 71.463 1.00 78.31 79 LEU A CA 1
ATOM 545 C C . LEU A 1 79 ? -75.055 32.815 70.927 1.00 78.31 79 LEU A C 1
ATOM 547 O O . LEU A 1 79 ? -75.028 32.313 69.804 1.00 78.31 79 LEU A O 1
ATOM 551 N N . GLY A 1 80 ? -76.148 32.796 71.695 1.00 73.06 80 GLY A N 1
ATOM 552 C CA . GLY A 1 80 ? -77.427 32.198 71.311 1.00 73.06 80 GLY A CA 1
ATOM 553 C C . GLY A 1 80 ? -77.476 30.663 71.431 1.00 73.06 80 GLY A C 1
ATOM 554 O O . GLY A 1 80 ? -76.444 29.992 71.406 1.00 73.06 80 GLY A O 1
ATOM 555 N N . PRO A 1 81 ? -78.683 30.070 71.535 1.00 72.19 81 PRO A N 1
ATOM 556 C CA . PRO A 1 81 ? -78.855 28.644 71.846 1.00 72.19 81 PRO A CA 1
ATOM 557 C C . PRO A 1 81 ? -78.506 27.697 70.683 1.00 72.19 81 PRO A C 1
ATOM 559 O O . PRO A 1 81 ? -78.249 26.516 70.905 1.00 72.19 81 PRO A O 1
ATOM 562 N N . ASN A 1 82 ? -78.477 28.196 69.442 1.00 79.69 82 ASN A N 1
ATOM 563 C CA . ASN A 1 82 ? -78.331 27.358 68.245 1.00 79.69 82 ASN A CA 1
ATOM 564 C C . ASN A 1 82 ? -76.871 27.036 67.892 1.00 79.69 82 ASN A C 1
ATOM 566 O O . ASN A 1 82 ? -76.619 26.057 67.196 1.00 79.69 82 ASN A O 1
ATOM 570 N N . LEU A 1 83 ? -75.899 27.798 68.410 1.00 82.94 83 LEU A N 1
ATOM 571 C CA . LEU A 1 83 ? -74.491 27.661 68.023 1.00 82.94 83 LEU A CA 1
ATOM 572 C C . LEU A 1 83 ? -73.930 26.258 68.316 1.00 82.94 83 LEU A C 1
ATOM 574 O O . LEU A 1 83 ? -73.150 25.724 67.530 1.00 82.94 83 LEU A O 1
ATOM 578 N N . ARG A 1 84 ? -74.347 25.625 69.423 1.00 83.25 84 ARG A N 1
ATOM 579 C CA . ARG A 1 84 ? -73.962 24.238 69.734 1.00 83.25 84 ARG A CA 1
ATOM 580 C C . ARG A 1 84 ? -74.494 23.262 68.682 1.00 83.25 84 ARG A C 1
ATOM 582 O O . ARG A 1 84 ? -73.750 22.386 68.249 1.00 83.25 84 ARG A O 1
ATOM 589 N N . ALA A 1 85 ? -75.753 23.416 68.275 1.00 82.44 85 ALA A N 1
ATOM 590 C CA . ALA A 1 85 ? -76.373 22.570 67.260 1.00 82.44 85 ALA A CA 1
ATOM 591 C C . ALA A 1 85 ? -75.707 22.761 65.890 1.00 82.44 85 ALA A C 1
ATOM 593 O O . ALA A 1 85 ? -75.392 21.770 65.242 1.00 82.44 85 ALA A O 1
ATOM 594 N N . ASP A 1 86 ? -75.392 24.000 65.504 1.00 85.31 86 ASP A N 1
ATOM 595 C CA . ASP A 1 86 ? -74.695 24.305 64.248 1.00 85.31 86 ASP A CA 1
ATOM 596 C C . ASP A 1 86 ? -73.279 23.703 64.209 1.00 85.31 86 ASP A C 1
ATOM 598 O O . ASP A 1 86 ? -72.853 23.162 63.187 1.00 85.31 86 ASP A O 1
ATOM 602 N N . ILE A 1 87 ? -72.545 23.749 65.331 1.00 85.69 87 ILE A N 1
ATOM 603 C CA . ILE A 1 87 ? -71.215 23.130 65.441 1.00 85.69 87 ILE A CA 1
ATOM 604 C C . ILE A 1 87 ? -71.312 21.602 65.368 1.00 85.69 87 ILE A C 1
ATOM 606 O O . ILE A 1 87 ? -70.491 20.978 64.694 1.00 85.69 87 ILE A O 1
ATOM 610 N N . LEU A 1 88 ? -72.298 20.992 66.033 1.00 85.06 88 LEU A N 1
ATOM 611 C CA . LEU A 1 88 ? -72.509 19.543 65.978 1.00 85.06 88 LEU A CA 1
ATOM 612 C C . LEU A 1 88 ? -72.970 19.081 64.591 1.00 85.06 88 LEU A C 1
ATOM 614 O O . LEU A 1 88 ? -72.486 18.061 64.112 1.00 85.06 88 LEU A O 1
ATOM 618 N N . ASP A 1 89 ? -73.825 19.843 63.912 1.00 86.94 89 ASP A N 1
ATOM 619 C CA . ASP A 1 89 ? -74.253 19.568 62.538 1.00 86.94 89 ASP A CA 1
ATOM 620 C C . ASP A 1 89 ? -73.092 19.716 61.540 1.00 86.94 89 ASP A C 1
ATOM 622 O O . ASP A 1 89 ? -72.915 18.888 60.645 1.00 86.94 89 ASP A O 1
ATOM 626 N N . LEU A 1 90 ? -72.223 20.716 61.722 1.00 84.94 90 LEU A N 1
ATOM 627 C CA . LEU A 1 90 ? -70.981 20.821 60.957 1.00 84.94 90 LEU A CA 1
ATOM 628 C C . LEU A 1 90 ? -70.047 19.634 61.240 1.00 84.94 90 LEU A C 1
ATOM 630 O O . LEU A 1 90 ? -69.482 19.069 60.304 1.00 84.94 90 LEU A O 1
ATOM 634 N N . ALA A 1 91 ? -69.885 19.239 62.505 1.00 80.75 91 ALA A N 1
ATOM 635 C CA . ALA A 1 91 ? -69.069 18.088 62.883 1.00 80.75 91 ALA A CA 1
ATOM 636 C C . ALA A 1 91 ? -69.620 16.785 62.284 1.00 80.75 91 ALA A C 1
ATOM 638 O O . ALA A 1 91 ? -68.836 15.983 61.781 1.00 80.75 91 ALA A O 1
ATOM 639 N N . GLN A 1 92 ? -70.943 16.610 62.267 1.00 82.69 92 GLN A N 1
ATOM 640 C CA . GLN A 1 92 ? -71.626 15.475 61.650 1.00 82.69 92 GLN A CA 1
ATOM 641 C C . GLN A 1 92 ? -71.446 15.472 60.129 1.00 82.69 92 GLN A C 1
ATOM 643 O O . GLN A 1 92 ? -71.016 14.465 59.580 1.00 82.69 92 GLN A O 1
ATOM 648 N N . ARG A 1 93 ? -71.647 16.605 59.441 1.00 81.56 93 ARG A N 1
ATOM 649 C CA . ARG A 1 93 ? -71.389 16.713 57.993 1.00 81.56 93 ARG A CA 1
ATOM 650 C C . ARG A 1 93 ? -69.944 16.372 57.640 1.00 81.56 93 ARG A C 1
ATOM 652 O O . ARG A 1 93 ? -69.700 15.597 56.721 1.00 81.56 93 ARG A O 1
ATOM 659 N N . ARG A 1 94 ? -68.975 16.889 58.404 1.00 76.62 94 ARG A N 1
ATOM 660 C CA . ARG A 1 94 ? -67.551 16.554 58.222 1.00 76.62 94 ARG A CA 1
ATOM 661 C C . ARG A 1 94 ? -67.244 15.095 58.542 1.00 76.62 94 ARG A C 1
ATOM 663 O O . ARG A 1 94 ? -66.379 14.505 57.898 1.00 76.62 94 ARG A O 1
ATOM 670 N N . TYR A 1 95 ? -67.930 14.524 59.525 1.00 73.88 95 TYR A N 1
ATOM 671 C CA . TYR A 1 95 ? -67.836 13.112 59.863 1.00 73.88 95 TYR A CA 1
ATOM 672 C C . TYR A 1 95 ? -68.379 12.225 58.738 1.00 73.88 95 TYR A C 1
ATOM 674 O O . TYR A 1 95 ? -67.705 11.277 58.347 1.00 73.88 95 TYR A O 1
ATOM 682 N N . ASP A 1 96 ? -69.536 12.558 58.168 1.00 72.81 96 ASP A N 1
ATOM 683 C CA . ASP A 1 96 ? -70.157 11.814 57.071 1.00 72.81 96 ASP A CA 1
ATOM 684 C C . ASP A 1 96 ? -69.323 11.915 55.784 1.00 72.81 96 ASP A C 1
ATOM 686 O O . ASP A 1 96 ? -69.038 10.893 55.158 1.00 72.81 96 ASP A O 1
ATOM 690 N N . GLU A 1 97 ? -68.827 13.111 55.443 1.00 68.94 97 GLU A N 1
ATOM 691 C CA . GLU A 1 97 ? -67.876 13.325 54.340 1.00 68.94 97 GLU A CA 1
ATOM 692 C C . GLU A 1 97 ? -66.611 12.460 54.502 1.00 68.94 97 GLU A C 1
ATOM 694 O O . GLU A 1 97 ? -66.187 11.775 53.568 1.00 68.94 97 GLU A O 1
ATOM 699 N N . ALA A 1 98 ? -66.019 12.440 55.701 1.00 64.81 98 ALA A N 1
ATOM 700 C CA . ALA A 1 98 ? -64.835 11.632 55.988 1.00 64.81 98 ALA A CA 1
ATOM 701 C C . ALA A 1 98 ? -65.143 10.122 56.058 1.00 64.81 98 ALA A C 1
ATOM 703 O O . ALA A 1 98 ? -64.307 9.295 55.685 1.00 64.81 98 ALA A O 1
ATOM 704 N N . GLY A 1 99 ? -66.338 9.749 56.520 1.00 61.56 99 GLY A N 1
ATOM 705 C CA . GLY A 1 99 ? -66.800 8.373 56.682 1.00 61.56 99 GLY A CA 1
ATOM 706 C C . GLY A 1 99 ? -67.094 7.675 55.355 1.00 61.56 99 GLY A C 1
ATOM 707 O O . GLY A 1 99 ? -66.770 6.497 55.210 1.00 61.56 99 GLY A O 1
ATOM 708 N N . VAL A 1 100 ? -67.637 8.388 54.363 1.00 58.66 100 VAL A N 1
ATOM 709 C CA . VAL A 1 100 ? -67.804 7.874 52.989 1.00 58.66 100 VAL A CA 1
ATOM 710 C C . VAL A 1 100 ? -66.438 7.625 52.333 1.00 58.66 100 VAL A C 1
ATOM 712 O O . VAL A 1 100 ? -66.228 6.579 51.712 1.00 58.66 100 VAL A O 1
ATOM 715 N N . GLY A 1 101 ? -65.475 8.529 52.543 1.00 57.12 101 GLY A N 1
ATOM 716 C CA . GLY A 1 101 ? -64.097 8.370 52.070 1.00 57.12 101 GLY A CA 1
ATOM 717 C C . GLY A 1 101 ? -63.359 7.195 52.718 1.00 57.12 101 GLY A C 1
ATOM 718 O O . GLY A 1 101 ? -62.654 6.470 52.034 1.00 57.12 101 GLY A O 1
ATOM 719 N N . ALA A 1 102 ? -63.556 6.944 54.017 1.00 56.72 102 ALA A N 1
ATOM 720 C CA . ALA A 1 102 ? -62.920 5.824 54.718 1.00 56.72 102 ALA A CA 1
ATOM 721 C C . ALA A 1 102 ? -63.519 4.448 54.357 1.00 56.72 102 ALA A C 1
ATOM 723 O O . ALA A 1 102 ? -62.797 3.452 54.339 1.00 56.72 102 ALA A O 1
ATOM 724 N N . ARG A 1 103 ? -64.825 4.380 54.052 1.00 55.72 103 ARG A N 1
ATOM 725 C CA . ARG A 1 103 ? -65.512 3.141 53.627 1.00 55.72 103 ARG A CA 1
ATOM 726 C C . ARG A 1 103 ? -65.203 2.733 52.182 1.00 55.72 103 ARG A C 1
ATOM 728 O O . ARG A 1 103 ? -65.457 1.586 51.836 1.00 55.72 103 ARG A O 1
ATOM 735 N N . SER A 1 104 ? -64.668 3.644 51.367 1.00 59.34 104 SER A N 1
ATOM 736 C CA . SER A 1 104 ? -64.314 3.424 49.954 1.00 59.34 104 SER A CA 1
ATOM 737 C C . SER A 1 104 ? -62.824 3.135 49.720 1.00 59.34 104 SER A C 1
ATOM 739 O O . SER A 1 104 ? -62.390 3.070 48.576 1.00 59.34 104 SER A O 1
ATOM 741 N N . LEU A 1 105 ? -62.035 2.909 50.781 1.00 71.62 105 LEU A N 1
ATOM 742 C CA . LEU A 1 105 ? -60.600 2.577 50.706 1.00 71.62 105 LEU A CA 1
ATOM 743 C C . LEU A 1 105 ? -60.341 1.098 50.354 1.00 71.62 105 LEU A C 1
ATOM 745 O O . LEU A 1 105 ? -59.495 0.433 50.967 1.00 71.62 105 LEU A O 1
ATOM 749 N N . ASP A 1 106 ? -61.095 0.582 49.387 1.00 78.75 106 ASP A N 1
ATOM 750 C CA . ASP A 1 106 ? -60.789 -0.678 48.722 1.00 78.75 106 ASP A CA 1
ATOM 751 C C . ASP A 1 106 ? -59.664 -0.451 47.705 1.00 78.75 106 ASP A C 1
ATOM 753 O O . ASP A 1 106 ? -59.474 0.640 47.172 1.00 78.75 106 ASP A O 1
ATOM 757 N N . SER A 1 107 ? -58.870 -1.488 47.469 1.00 85.44 107 SER A N 1
ATOM 758 C CA . SER A 1 107 ? -57.800 -1.480 46.476 1.00 85.44 107 SER A CA 1
ATOM 759 C C . SER A 1 107 ? -57.669 -2.863 45.849 1.00 85.44 107 SER A C 1
ATOM 761 O O . SER A 1 107 ? -58.277 -3.837 46.301 1.00 85.44 107 SER A O 1
ATOM 763 N N . VAL A 1 108 ? -56.782 -2.988 44.866 1.00 85.50 108 VAL A N 1
ATOM 764 C CA . VAL A 1 108 ? -56.423 -4.270 44.234 1.00 85.50 108 VAL A CA 1
ATOM 765 C C . VAL A 1 108 ? -55.842 -5.315 45.197 1.00 85.50 108 VAL A C 1
ATOM 767 O O . VAL A 1 108 ? -55.820 -6.497 44.867 1.00 85.50 108 VAL A O 1
ATOM 770 N N . ILE A 1 109 ? -55.385 -4.915 46.391 1.00 86.31 109 ILE A N 1
ATOM 771 C CA . ILE A 1 109 ? -54.928 -5.838 47.448 1.00 86.31 109 ILE A CA 1
ATOM 772 C C . ILE A 1 109 ? -55.985 -6.072 48.541 1.00 86.31 109 ILE A C 1
ATOM 774 O O . ILE A 1 109 ? -55.694 -6.696 49.562 1.00 86.31 109 ILE A O 1
ATOM 778 N N . GLY A 1 110 ? -57.205 -5.574 48.331 1.00 85.31 110 GLY A N 1
ATOM 779 C CA . GLY A 1 110 ? -58.291 -5.552 49.305 1.00 85.31 110 GLY A CA 1
ATOM 780 C C . GLY A 1 110 ? -58.369 -4.235 50.077 1.00 85.31 110 GLY A C 1
ATOM 781 O O . GLY A 1 110 ? -57.796 -3.216 49.678 1.00 85.31 110 GLY A O 1
ATOM 782 N N . ARG A 1 111 ? -59.098 -4.262 51.195 1.00 85.56 111 ARG A N 1
ATOM 783 C CA . ARG A 1 111 ? -59.281 -3.109 52.088 1.00 85.56 111 ARG A CA 1
ATOM 784 C C . ARG A 1 111 ? -57.942 -2.630 52.629 1.00 85.56 111 ARG A C 1
ATOM 786 O O . ARG A 1 111 ? -57.160 -3.442 53.118 1.00 85.56 111 ARG A O 1
ATOM 793 N N . LEU A 1 112 ? -57.704 -1.320 52.599 1.00 85.88 112 LEU A N 1
ATOM 794 C CA . LEU A 1 112 ? -56.493 -0.723 53.175 1.00 85.88 112 LEU A CA 1
ATOM 795 C C . LEU A 1 112 ? -56.632 -0.393 54.668 1.00 85.88 112 LEU A C 1
ATOM 797 O O . LEU A 1 112 ? -55.634 -0.268 55.381 1.00 85.88 112 LEU A O 1
ATOM 801 N N . LEU A 1 113 ? -57.867 -0.288 55.152 1.00 83.19 113 LEU A N 1
ATOM 802 C CA . LEU A 1 113 ? -58.210 0.132 56.504 1.00 83.19 113 LEU A CA 1
ATOM 803 C C . LEU A 1 113 ? -59.200 -0.856 57.128 1.00 83.19 113 LEU A C 1
ATOM 805 O O . LEU A 1 113 ? -60.145 -1.291 56.471 1.00 83.19 113 LEU A O 1
ATOM 809 N N . GLU A 1 114 ? -59.005 -1.189 58.400 1.00 79.06 114 GLU A N 1
ATOM 810 C CA . GLU A 1 114 ? -59.937 -2.019 59.162 1.00 79.06 114 GLU A CA 1
ATOM 811 C C . GLU A 1 114 ? -60.096 -1.539 60.608 1.00 79.06 114 GLU A C 1
ATOM 813 O O . GLU A 1 114 ? -59.280 -0.779 61.138 1.00 79.06 114 GLU A O 1
ATOM 818 N N . GLN A 1 115 ? -61.149 -2.022 61.265 1.00 74.50 115 GLN A N 1
ATOM 819 C CA . GLN A 1 115 ? -61.378 -1.769 62.680 1.00 74.50 115 GLN A CA 1
ATOM 820 C C . GLN A 1 115 ? -60.589 -2.774 63.529 1.00 74.50 115 GLN A C 1
ATOM 822 O O . GLN A 1 115 ? -60.625 -3.984 63.306 1.00 74.50 115 GLN A O 1
ATOM 827 N N . ALA A 1 116 ? -59.839 -2.264 64.496 1.00 68.69 116 ALA A N 1
ATOM 828 C CA . ALA A 1 116 ? -59.088 -3.041 65.463 1.00 68.69 116 ALA A CA 1
ATOM 829 C C . ALA A 1 116 ? -60.021 -3.635 66.540 1.00 68.69 116 ALA A C 1
ATOM 831 O O . ALA A 1 116 ? -61.104 -3.100 66.786 1.00 68.69 116 ALA A O 1
ATOM 832 N N . PRO A 1 117 ? -59.597 -4.700 67.249 1.00 67.38 117 PRO A N 1
ATOM 833 C CA . PRO A 1 117 ? -60.411 -5.348 68.287 1.00 67.38 117 PRO A CA 1
ATOM 834 C C . PRO A 1 117 ? -60.817 -4.432 69.454 1.00 67.38 117 PRO A C 1
ATOM 836 O O . PRO A 1 117 ? -61.792 -4.706 70.143 1.00 67.38 117 PRO A O 1
ATOM 839 N N . ASN A 1 118 ? -60.073 -3.346 69.679 1.00 64.88 118 ASN A N 1
ATOM 840 C CA . ASN A 1 118 ? -60.355 -2.321 70.688 1.00 64.88 118 ASN A CA 1
ATOM 841 C C . ASN A 1 118 ? -61.280 -1.195 70.175 1.00 64.88 118 ASN A C 1
ATOM 843 O O . ASN A 1 118 ? -61.458 -0.198 70.868 1.00 64.88 118 ASN A O 1
ATOM 847 N N . GLY A 1 119 ? -61.832 -1.323 68.963 1.00 64.19 119 GLY A N 1
ATOM 848 C CA . GLY A 1 119 ? -62.751 -0.361 68.350 1.00 64.19 119 GLY A CA 1
ATOM 849 C C . GLY A 1 119 ? -62.092 0.775 67.558 1.00 64.19 119 GLY A C 1
ATOM 850 O O . GLY A 1 119 ? -62.803 1.464 66.830 1.00 64.19 119 GLY A O 1
ATOM 851 N N . GLY A 1 120 ? -60.768 0.961 67.643 1.00 70.56 120 GLY A N 1
ATOM 852 C CA . GLY A 1 120 ? -60.037 1.988 66.883 1.00 70.56 120 GLY A CA 1
ATOM 853 C C . GLY A 1 120 ? -59.696 1.557 65.453 1.00 70.56 120 GLY A C 1
ATOM 854 O O . GLY A 1 120 ? -59.744 0.376 65.136 1.00 70.56 120 GLY A O 1
ATOM 855 N N . ALA A 1 121 ? -59.313 2.480 64.570 1.00 74.44 121 ALA A N 1
ATOM 856 C CA . ALA A 1 121 ? -58.890 2.119 63.214 1.00 74.44 121 ALA A CA 1
ATOM 857 C C . ALA A 1 121 ? -57.400 1.812 63.090 1.00 74.44 121 ALA A C 1
ATOM 859 O O . ALA A 1 121 ? -56.551 2.487 63.674 1.00 74.44 121 ALA A O 1
ATOM 860 N N . ARG A 1 122 ? -57.088 0.815 62.262 1.00 81.25 122 ARG A N 1
ATOM 861 C CA . ARG A 1 122 ? -55.726 0.405 61.914 1.00 81.25 122 ARG A CA 1
ATOM 862 C C . ARG A 1 122 ? -55.627 0.062 60.432 1.00 81.25 122 ARG A C 1
ATOM 864 O O . ARG A 1 122 ? -56.636 -0.200 59.780 1.00 81.25 122 ARG A O 1
ATOM 871 N N . LEU A 1 123 ? -54.405 0.028 59.904 1.00 86.94 123 LEU A N 1
ATOM 872 C CA . LEU A 1 123 ? -54.175 -0.550 58.580 1.00 86.94 123 LEU A CA 1
ATOM 873 C C . LEU A 1 123 ? -54.609 -2.018 58.575 1.00 86.94 123 LEU A C 1
ATOM 875 O O . LEU A 1 123 ? -54.322 -2.757 59.521 1.00 86.94 123 LEU A O 1
ATOM 879 N N . ALA A 1 124 ? -55.278 -2.429 57.501 1.00 87.69 124 ALA A N 1
ATOM 880 C CA . ALA A 1 124 ? -55.637 -3.826 57.298 1.00 87.69 124 ALA A CA 1
ATOM 881 C C . ALA A 1 124 ? -54.375 -4.708 57.181 1.00 87.69 124 ALA A C 1
ATOM 883 O O . ALA A 1 124 ? -53.322 -4.211 56.767 1.00 87.69 124 ALA A O 1
ATOM 884 N N . PRO A 1 125 ? -54.441 -6.024 57.468 1.00 88.00 125 PRO A N 1
ATOM 885 C CA . PRO A 1 125 ? -53.260 -6.882 57.516 1.00 88.00 125 PRO A CA 1
ATOM 886 C C . PRO A 1 125 ? -52.528 -6.937 56.174 1.00 88.00 125 PRO A C 1
ATOM 888 O O . PRO A 1 125 ? -51.302 -6.959 56.151 1.00 88.00 125 PRO A O 1
ATOM 891 N N . ALA A 1 126 ? -53.264 -6.887 55.057 1.00 86.56 126 ALA A N 1
ATOM 892 C CA . ALA A 1 126 ? -52.690 -6.831 53.714 1.00 86.56 126 ALA A CA 1
ATOM 893 C C . ALA A 1 126 ? -51.917 -5.523 53.458 1.00 86.56 126 ALA A C 1
ATOM 895 O O . ALA A 1 126 ? -50.812 -5.562 52.921 1.00 86.56 126 ALA A O 1
ATOM 896 N N . ALA A 1 127 ? -52.458 -4.377 53.887 1.00 89.06 127 ALA A N 1
ATOM 897 C CA . ALA A 1 127 ? -51.809 -3.074 53.749 1.00 89.06 127 ALA A CA 1
ATOM 898 C C . ALA A 1 127 ? -50.587 -2.936 54.669 1.00 89.06 127 ALA A C 1
ATOM 900 O O . ALA A 1 127 ? -49.552 -2.421 54.253 1.00 89.06 127 ALA A O 1
ATOM 901 N N . GLU A 1 128 ? -50.669 -3.450 55.897 1.00 89.94 128 GLU A N 1
ATOM 902 C CA . GLU A 1 128 ? -49.546 -3.468 56.838 1.00 89.94 128 GLU A CA 1
ATOM 903 C C . GLU A 1 128 ? -48.432 -4.422 56.374 1.00 89.94 128 GLU A C 1
ATOM 905 O O . GLU A 1 128 ? -47.249 -4.084 56.470 1.00 89.94 128 GLU A O 1
ATOM 910 N N . GLN A 1 129 ? -48.788 -5.583 55.812 1.00 89.12 129 GLN A N 1
ATOM 911 C CA . GLN A 1 129 ? -47.826 -6.495 55.193 1.00 89.12 129 GLN A CA 1
ATOM 912 C C . GLN A 1 129 ? -47.153 -5.839 53.984 1.00 89.12 129 GLN A C 1
ATOM 914 O O . GLN A 1 129 ? -45.926 -5.853 53.899 1.00 89.12 129 GLN A O 1
ATOM 919 N N . LEU A 1 130 ? -47.926 -5.209 53.091 1.00 90.31 130 LEU A N 1
ATOM 920 C CA . LEU A 1 130 ? -47.375 -4.485 51.947 1.00 90.31 130 LEU A CA 1
ATOM 921 C C . LEU A 1 130 ? -46.428 -3.369 52.402 1.00 90.31 130 LEU A C 1
ATOM 923 O O . LEU A 1 130 ? -45.324 -3.277 51.877 1.00 90.31 130 LEU A O 1
ATOM 927 N N . ARG A 1 131 ? -46.807 -2.567 53.406 1.00 92.38 131 ARG A N 1
ATOM 928 C CA . ARG A 1 131 ? -45.959 -1.503 53.968 1.00 92.38 131 ARG A CA 1
ATOM 929 C C . ARG A 1 131 ? -44.600 -2.047 54.413 1.00 92.38 131 ARG A C 1
ATOM 931 O O . ARG A 1 131 ? -43.567 -1.481 54.068 1.00 92.38 131 ARG A O 1
ATOM 938 N N . ARG A 1 132 ? -44.582 -3.172 55.136 1.00 90.06 132 ARG A N 1
ATOM 939 C CA . ARG A 1 132 ? -43.337 -3.826 55.581 1.00 90.06 132 ARG A CA 1
ATOM 940 C C . ARG A 1 132 ? -42.523 -4.370 54.412 1.00 90.06 132 ARG A C 1
ATOM 942 O O . ARG A 1 132 ? -41.313 -4.159 54.374 1.00 90.06 132 ARG A O 1
ATOM 949 N N . THR A 1 133 ? -43.169 -5.036 53.455 1.00 89.62 133 THR A N 1
ATOM 950 C CA . THR A 1 133 ? -42.507 -5.555 52.250 1.00 89.62 133 THR A CA 1
ATOM 951 C C . THR A 1 133 ? -41.883 -4.427 51.428 1.00 89.62 133 THR A C 1
ATOM 953 O O . THR A 1 133 ? -40.725 -4.542 51.034 1.00 89.62 133 THR A O 1
ATOM 956 N N . LEU A 1 134 ? -42.606 -3.323 51.213 1.00 91.12 134 LEU A N 1
ATOM 957 C CA . LEU A 1 134 ? -42.110 -2.156 50.484 1.00 91.12 134 LEU A CA 1
ATOM 958 C C . LEU A 1 134 ? -40.956 -1.475 51.225 1.00 91.12 134 LEU A C 1
ATOM 960 O O . LEU A 1 134 ? -39.962 -1.151 50.587 1.00 91.12 134 LEU A O 1
ATOM 964 N N . ALA A 1 135 ? -41.025 -1.333 52.552 1.00 90.75 135 ALA A N 1
ATOM 965 C CA . ALA A 1 135 ? -39.926 -0.768 53.338 1.00 90.75 135 ALA A CA 1
ATOM 966 C C . ALA A 1 135 ? -38.633 -1.597 53.210 1.00 90.75 135 ALA A C 1
ATOM 968 O O . ALA A 1 135 ? -37.557 -1.046 52.979 1.00 90.75 135 ALA A O 1
ATOM 969 N N . VAL A 1 136 ? -38.734 -2.930 53.300 1.00 89.50 136 VAL A N 1
ATOM 970 C CA . VAL A 1 136 ? -37.584 -3.835 53.114 1.00 89.50 136 VAL A CA 1
ATOM 971 C C . VAL A 1 136 ? -37.067 -3.784 51.677 1.00 89.50 136 VAL A C 1
ATOM 973 O O . VAL A 1 136 ? -35.856 -3.749 51.463 1.00 89.50 136 VAL A O 1
ATOM 976 N N . TRP A 1 137 ? -37.964 -3.769 50.690 1.00 89.94 137 TRP A N 1
ATOM 977 C CA . TRP A 1 137 ? -37.594 -3.707 49.280 1.00 89.94 137 TRP A CA 1
ATOM 978 C C . TRP A 1 137 ? -36.896 -2.391 48.926 1.00 89.94 137 TRP A C 1
ATOM 980 O O . TRP A 1 137 ? -35.805 -2.424 48.365 1.00 89.94 137 TRP A O 1
ATOM 990 N N . MET A 1 138 ? -37.452 -1.242 49.315 1.00 88.38 138 MET A N 1
ATOM 991 C CA . MET A 1 138 ? -36.859 0.073 49.043 1.00 88.38 138 MET A CA 1
ATOM 992 C C . MET A 1 138 ? -35.524 0.297 49.767 1.00 88.38 138 MET A C 1
ATOM 994 O O . MET A 1 138 ? -34.704 1.088 49.308 1.00 88.38 138 MET A O 1
ATOM 998 N N . ALA A 1 139 ? -35.263 -0.424 50.861 1.00 89.75 139 ALA A N 1
ATOM 999 C CA . ALA A 1 139 ? -33.984 -0.379 51.564 1.00 89.75 139 ALA A CA 1
ATOM 1000 C C . ALA A 1 139 ? -32.863 -1.200 50.890 1.00 89.75 139 ALA A C 1
ATOM 1002 O O . ALA A 1 139 ? -31.707 -1.107 51.324 1.00 89.75 139 ALA A O 1
ATOM 1003 N N . ARG A 1 140 ? -33.171 -2.000 49.856 1.00 91.06 140 ARG A N 1
ATOM 1004 C CA . ARG A 1 140 ? -32.191 -2.836 49.144 1.00 91.06 140 ARG A CA 1
ATOM 1005 C C . ARG A 1 140 ? -31.148 -2.027 48.390 1.00 91.06 140 ARG A C 1
ATOM 1007 O O . ARG A 1 140 ? -31.379 -0.880 48.013 1.00 91.06 140 ARG A O 1
ATOM 1014 N N . ARG A 1 141 ? -29.990 -2.643 48.131 1.00 89.75 141 ARG A N 1
ATOM 1015 C CA . ARG A 1 141 ? -28.834 -1.961 47.529 1.00 89.75 141 ARG A CA 1
ATOM 1016 C C . ARG A 1 141 ? -29.160 -1.451 46.132 1.00 89.75 141 ARG A C 1
ATOM 1018 O O . ARG A 1 141 ? -28.863 -0.302 45.834 1.00 89.75 141 ARG A O 1
ATOM 1025 N N . PHE A 1 142 ? -29.826 -2.269 45.317 1.00 89.00 142 PHE A N 1
ATOM 1026 C CA . PHE A 1 142 ? -30.208 -1.887 43.953 1.00 89.00 142 PHE A CA 1
ATOM 1027 C C . PHE A 1 142 ? -31.342 -0.850 43.888 1.00 89.00 142 PHE A C 1
ATOM 1029 O O . PHE A 1 142 ? -31.574 -0.291 42.821 1.00 89.00 142 PHE A O 1
ATOM 1036 N N . MET A 1 143 ? -32.043 -0.589 45.000 1.00 88.31 143 MET A N 1
ATOM 1037 C CA . MET A 1 143 ? -33.128 0.399 45.075 1.00 88.31 143 MET A CA 1
ATOM 1038 C C . MET A 1 143 ? -32.656 1.782 45.538 1.00 88.31 143 MET A C 1
ATOM 1040 O O . MET A 1 143 ? -33.352 2.767 45.300 1.00 88.31 143 MET A O 1
ATOM 1044 N N . LYS A 1 144 ? -31.485 1.880 46.179 1.00 81.00 144 LYS A N 1
ATOM 1045 C CA . LYS A 1 144 ? -30.921 3.159 46.623 1.00 81.00 144 LYS A CA 1
ATOM 1046 C C . LYS A 1 144 ? -30.288 3.895 45.445 1.00 81.00 144 LYS A C 1
ATOM 1048 O O . LYS A 1 144 ? -29.272 3.470 44.903 1.00 81.00 144 LYS A O 1
ATOM 1053 N N . THR A 1 145 ? -30.891 5.012 45.052 1.00 61.72 145 THR A N 1
ATOM 1054 C CA . THR A 1 145 ? -30.395 5.877 43.978 1.00 61.72 145 THR A CA 1
ATOM 1055 C C . THR A 1 145 ? -29.987 7.236 44.533 1.00 61.72 145 THR A C 1
ATOM 1057 O O . THR A 1 145 ? -30.807 8.146 44.552 1.00 61.72 145 THR A O 1
ATOM 1060 N N . ASP A 1 146 ? -28.723 7.390 44.927 1.00 52.50 146 ASP A N 1
ATOM 1061 C CA . ASP A 1 146 ? -28.232 8.640 45.536 1.00 52.50 146 ASP A CA 1
ATOM 1062 C C . ASP A 1 146 ? -27.624 9.639 44.528 1.00 52.50 146 ASP A C 1
ATOM 1064 O O . ASP A 1 146 ? -27.084 10.658 44.939 1.00 52.50 146 ASP A O 1
ATOM 1068 N N . ASP A 1 147 ? -27.695 9.395 43.210 1.00 54.22 147 ASP A N 1
ATOM 1069 C CA . ASP A 1 147 ? -27.062 10.293 42.226 1.00 54.22 147 ASP A CA 1
ATOM 1070 C C . ASP A 1 147 ? -27.626 10.178 40.802 1.00 54.22 147 ASP A C 1
ATOM 1072 O O . ASP A 1 147 ? -28.118 9.118 40.412 1.00 54.22 147 ASP A O 1
ATOM 1076 N N . THR A 1 148 ? -27.495 11.236 39.993 1.00 52.06 148 THR A N 1
ATOM 1077 C CA . THR A 1 148 ? -27.903 11.262 38.571 1.00 52.06 148 THR A CA 1
ATOM 1078 C C . THR A 1 148 ? -26.678 11.269 37.650 1.00 52.06 148 THR A C 1
ATOM 1080 O O . THR A 1 148 ? -25.860 12.178 37.696 1.00 52.06 148 THR A O 1
ATOM 1083 N N . GLY A 1 149 ? -26.532 10.251 36.797 1.00 53.56 149 GLY A N 1
ATOM 1084 C CA . GLY A 1 149 ? -25.456 10.188 35.804 1.00 53.56 149 GLY A CA 1
ATOM 1085 C C . GLY A 1 149 ? -25.805 9.236 34.664 1.00 53.56 149 GLY A C 1
ATOM 1086 O O . GLY A 1 149 ? -26.259 8.122 34.910 1.00 53.56 149 GLY A O 1
ATOM 1087 N N . ALA A 1 150 ? -25.628 9.678 33.421 1.00 56.84 150 ALA A N 1
ATOM 1088 C CA . ALA A 1 150 ? -25.844 8.857 32.231 1.00 56.84 150 ALA A CA 1
ATOM 1089 C C . ALA A 1 150 ? -24.520 8.258 31.735 1.00 56.84 150 ALA A C 1
ATOM 1091 O O . ALA A 1 150 ? -23.465 8.877 31.874 1.00 56.84 150 ALA A O 1
ATOM 1092 N N . LEU A 1 151 ? -24.583 7.077 31.112 1.00 57.81 151 LEU A N 1
ATOM 1093 C CA . LEU A 1 151 ? -23.467 6.504 30.354 1.00 57.81 151 LEU A CA 1
ATOM 1094 C C . LEU A 1 151 ? -23.095 7.438 29.197 1.00 57.81 151 LEU A C 1
ATOM 1096 O O . LEU A 1 151 ? -23.817 7.534 28.206 1.00 57.81 151 LEU A O 1
ATOM 1100 N N . ALA A 1 152 ? -21.973 8.141 29.339 1.00 58.69 152 ALA A N 1
ATOM 1101 C CA . ALA A 1 152 ? -21.400 8.968 28.286 1.00 58.69 152 ALA A CA 1
ATOM 1102 C C . ALA A 1 152 ? -20.545 8.126 27.326 1.00 58.69 152 ALA A C 1
ATOM 1104 O O . ALA A 1 152 ? -20.081 7.034 27.665 1.00 58.69 152 ALA A O 1
ATOM 1105 N N . MET A 1 153 ? -20.317 8.644 26.117 1.00 54.03 153 MET A N 1
ATOM 1106 C CA . MET A 1 153 ? -19.401 8.007 25.173 1.00 54.03 153 MET A CA 1
ATOM 1107 C C . MET A 1 153 ? -17.969 8.011 25.731 1.00 54.03 153 MET A C 1
ATOM 1109 O O . MET A 1 153 ? -17.515 9.058 26.198 1.00 54.03 153 MET A O 1
ATOM 1113 N N . PRO A 1 154 ? -17.231 6.886 25.651 1.00 56.69 154 PRO A N 1
ATOM 1114 C CA . PRO A 1 154 ? -15.823 6.880 26.018 1.00 56.69 154 PRO A CA 1
ATOM 1115 C C . PRO A 1 154 ? -15.044 7.845 25.128 1.00 56.69 154 PRO A C 1
ATOM 1117 O O . PRO A 1 154 ? -15.064 7.720 23.901 1.00 56.69 154 PRO A O 1
ATOM 1120 N N . ALA A 1 155 ? -14.322 8.778 25.747 1.00 55.38 155 ALA A N 1
ATOM 1121 C CA . ALA A 1 155 ? -13.288 9.533 25.057 1.00 55.38 155 ALA A CA 1
ATOM 1122 C C . ALA A 1 155 ? -12.130 8.601 24.659 1.00 55.38 155 ALA A C 1
ATOM 1124 O O . ALA A 1 155 ? -11.885 7.566 25.287 1.00 55.38 155 ALA A O 1
ATOM 1125 N N . VAL A 1 156 ? -11.386 8.974 23.618 1.00 47.56 156 VAL A N 1
ATOM 1126 C CA . VAL A 1 156 ? -10.171 8.253 23.219 1.00 47.56 156 VAL A CA 1
ATOM 1127 C C . VAL A 1 156 ? -9.150 8.345 24.360 1.00 47.56 156 VAL A C 1
ATOM 1129 O O . VAL A 1 156 ? -8.761 9.440 24.755 1.00 47.56 156 VAL A O 1
ATOM 1132 N N . GLY A 1 157 ? -8.745 7.197 24.912 1.00 51.97 157 GLY A N 1
ATOM 1133 C CA . GLY A 1 157 ? -7.882 7.116 26.098 1.00 51.97 157 GLY A CA 1
ATOM 1134 C C . GLY A 1 157 ? -8.616 6.971 27.436 1.00 51.97 157 GLY A C 1
ATOM 1135 O O . GLY A 1 157 ? -7.957 6.879 28.465 1.00 51.97 157 GLY A O 1
ATOM 1136 N N . ALA A 1 158 ? -9.951 6.919 27.451 1.00 61.34 158 ALA A N 1
ATOM 1137 C CA . ALA A 1 158 ? -10.696 6.604 28.666 1.00 61.34 158 ALA A CA 1
ATOM 1138 C C . ALA A 1 158 ? -10.291 5.217 29.201 1.00 61.34 158 ALA A C 1
ATOM 1140 O O . ALA A 1 158 ? -10.347 4.213 28.482 1.00 61.34 158 ALA A O 1
ATOM 1141 N N . GLY A 1 159 ? -9.861 5.177 30.461 1.00 71.12 159 GLY A N 1
ATOM 1142 C CA . GLY A 1 159 ? -9.587 3.948 31.200 1.00 71.12 159 GLY A CA 1
ATOM 1143 C C . GLY A 1 159 ? -10.818 3.503 31.982 1.00 71.12 159 GLY A C 1
ATOM 1144 O O . GLY A 1 159 ? -11.623 4.330 32.397 1.00 71.12 159 GLY A O 1
ATOM 1145 N N . TRP A 1 160 ? -10.956 2.196 32.194 1.00 83.75 160 TRP A N 1
ATOM 1146 C CA . TRP A 1 160 ? -11.931 1.661 33.141 1.00 83.75 160 TRP A CA 1
ATOM 1147 C C . TRP A 1 160 ? -11.339 1.650 34.549 1.00 83.75 160 TRP A C 1
ATOM 1149 O O . TRP A 1 160 ? -10.303 1.022 34.779 1.00 83.75 160 TRP A O 1
ATOM 1159 N N . ASP A 1 161 ? -12.022 2.278 35.502 1.00 83.88 161 ASP A N 1
ATOM 1160 C CA . ASP A 1 161 ? -11.759 2.075 36.924 1.00 83.88 161 ASP A CA 1
ATOM 1161 C C . ASP A 1 161 ? -12.320 0.719 37.363 1.00 83.88 161 ASP A C 1
ATOM 1163 O O . ASP A 1 161 ? -13.530 0.527 37.529 1.00 83.88 161 ASP A O 1
ATOM 1167 N N . ARG A 1 162 ? -11.412 -0.240 37.558 1.00 85.44 162 ARG A N 1
ATOM 1168 C CA . ARG A 1 162 ? -11.766 -1.588 37.994 1.00 85.44 162 ARG A CA 1
ATOM 1169 C C . ARG A 1 162 ? -12.450 -1.597 39.364 1.00 85.44 162 ARG A C 1
ATOM 1171 O O . ARG A 1 162 ? -13.397 -2.359 39.539 1.00 85.44 162 ARG A O 1
ATOM 1178 N N . ALA A 1 163 ? -12.014 -0.754 40.298 1.00 85.06 163 ALA A N 1
ATOM 1179 C CA . ALA A 1 163 ? -12.560 -0.739 41.652 1.00 85.06 163 ALA A CA 1
ATOM 1180 C C . ALA A 1 163 ? -14.023 -0.273 41.658 1.00 85.06 163 ALA A C 1
ATOM 1182 O O . ALA A 1 163 ? -14.846 -0.812 42.396 1.00 85.06 163 ALA A O 1
ATOM 1183 N N . ALA A 1 164 ? -14.372 0.679 40.787 1.00 86.38 164 ALA A N 1
ATOM 1184 C CA . ALA A 1 164 ? -15.761 1.073 40.584 1.00 86.38 164 ALA A CA 1
ATOM 1185 C C . ALA A 1 164 ? -16.604 -0.085 40.017 1.00 86.38 164 ALA A C 1
ATOM 1187 O O . ALA A 1 164 ? -17.704 -0.336 40.511 1.00 86.38 164 ALA A O 1
ATOM 1188 N N . LEU A 1 165 ? -16.093 -0.825 39.025 1.00 90.38 165 LEU A N 1
ATOM 1189 C CA . LEU A 1 165 ? -16.809 -1.954 38.412 1.00 90.38 165 LEU A CA 1
ATOM 1190 C C . LEU A 1 165 ? -17.085 -3.104 39.389 1.00 90.38 165 LEU A C 1
ATOM 1192 O O . LEU A 1 165 ? -18.135 -3.736 39.290 1.00 90.38 165 LEU A O 1
ATOM 1196 N N . ASP A 1 166 ? -16.204 -3.339 40.362 1.00 89.62 166 ASP A N 1
ATOM 1197 C CA . ASP A 1 166 ? -16.380 -4.377 41.391 1.00 89.62 166 ASP A CA 1
ATOM 1198 C C . ASP A 1 166 ? -17.603 -4.139 42.302 1.00 89.62 166 ASP A C 1
ATOM 1200 O O . ASP A 1 166 ? -18.024 -5.036 43.031 1.00 89.62 166 ASP A O 1
ATOM 1204 N N . SER A 1 167 ? -18.236 -2.962 42.229 1.00 89.75 167 SER A N 1
ATOM 1205 C CA . SER A 1 167 ? -19.512 -2.688 42.904 1.00 89.75 167 SER A CA 1
ATOM 1206 C C . SER A 1 167 ? -20.753 -3.206 42.158 1.00 89.75 167 SER A C 1
ATOM 1208 O O . SER A 1 167 ? -21.833 -3.254 42.750 1.00 89.75 167 SER A O 1
ATOM 1210 N N . ILE A 1 168 ? -20.622 -3.634 40.893 1.00 92.62 168 ILE A N 1
ATOM 1211 C CA . ILE A 1 168 ? -21.739 -4.153 40.083 1.00 92.62 168 ILE A CA 1
ATOM 1212 C C . ILE A 1 168 ? -22.208 -5.541 40.549 1.00 92.62 168 ILE A C 1
ATOM 1214 O O . ILE A 1 168 ? -23.414 -5.686 40.771 1.00 92.62 168 ILE A O 1
ATOM 1218 N N . PRO A 1 169 ? -21.334 -6.557 40.728 1.00 93.12 169 PRO A N 1
ATOM 1219 C CA . PRO A 1 169 ? -21.791 -7.902 41.084 1.00 93.12 169 PRO A CA 1
ATOM 1220 C C . PRO A 1 169 ? -22.670 -7.942 42.349 1.00 93.12 169 PRO A C 1
ATOM 1222 O O . PRO A 1 169 ? -23.771 -8.487 42.268 1.00 93.12 169 PRO A O 1
ATOM 1225 N N . PRO A 1 170 ? -22.325 -7.258 43.465 1.00 91.75 170 PRO A N 1
ATOM 1226 C CA . PRO A 1 170 ? -23.178 -7.238 44.657 1.00 91.75 170 PRO A CA 1
ATOM 1227 C C . PRO A 1 170 ? -24.570 -6.621 44.445 1.00 91.75 170 PRO A C 1
ATOM 1229 O O . PRO A 1 170 ? -25.493 -6.933 45.197 1.00 91.75 170 PRO A O 1
ATOM 1232 N N . LEU A 1 171 ? -24.736 -5.716 43.471 1.00 92.00 171 LEU A N 1
ATOM 1233 C CA . LEU A 1 171 ? -26.041 -5.138 43.122 1.00 92.00 171 LEU A CA 1
ATOM 1234 C C . LEU A 1 171 ? -26.894 -6.127 42.329 1.00 92.00 171 LEU A C 1
ATOM 1236 O O . LEU A 1 171 ? -28.088 -6.266 42.597 1.00 92.00 171 LEU A O 1
ATOM 1240 N N . VAL A 1 172 ? -26.277 -6.817 41.368 1.00 93.38 172 VAL A N 1
ATOM 1241 C CA . VAL A 1 172 ? -26.942 -7.841 40.555 1.00 93.38 172 VAL A CA 1
ATOM 1242 C C . VAL A 1 172 ? -27.352 -9.026 41.430 1.00 93.38 172 VAL A C 1
ATOM 1244 O O . VAL A 1 172 ? -28.492 -9.474 41.347 1.00 93.38 172 VAL A O 1
ATOM 1247 N N . GLU A 1 173 ? -26.476 -9.484 42.325 1.00 93.06 173 GLU A N 1
ATOM 1248 C CA . GLU A 1 173 ? -26.768 -10.555 43.285 1.00 93.06 173 GLU A CA 1
ATOM 1249 C C . GLU A 1 173 ? -27.948 -10.211 44.210 1.00 93.06 173 GLU A C 1
ATOM 1251 O O . GLU A 1 173 ? -28.838 -11.041 44.408 1.00 93.06 173 GLU A O 1
ATOM 1256 N N . ASP A 1 174 ? -28.005 -8.982 44.740 1.00 93.81 174 ASP A N 1
ATOM 1257 C CA . ASP A 1 174 ? -29.110 -8.522 45.598 1.00 93.81 174 ASP A CA 1
ATOM 1258 C C . ASP A 1 174 ? -30.454 -8.478 44.842 1.00 93.81 174 ASP A C 1
ATOM 1260 O O . ASP A 1 174 ? -31.503 -8.835 45.395 1.00 93.81 174 ASP A O 1
ATOM 1264 N N . TYR A 1 175 ? -30.433 -8.110 43.554 1.00 94.81 175 TYR A N 1
ATOM 1265 C CA . TYR A 1 175 ? -31.607 -8.197 42.680 1.00 94.81 175 TYR A CA 1
ATOM 1266 C C . TYR A 1 175 ? -32.023 -9.649 42.412 1.00 94.81 175 TYR A C 1
ATOM 1268 O O . TYR A 1 175 ? -33.207 -9.973 42.508 1.00 94.81 175 TYR A O 1
ATOM 1276 N N . LEU A 1 176 ? -31.078 -10.539 42.098 1.00 93.62 176 LEU A N 1
ATOM 1277 C CA . LEU A 1 176 ? -31.382 -11.950 41.839 1.00 93.62 176 LEU A CA 1
ATOM 1278 C C . LEU A 1 176 ? -31.987 -12.620 43.079 1.00 93.62 176 LEU A C 1
ATOM 1280 O O . LEU A 1 176 ? -32.932 -13.402 42.966 1.00 93.62 176 LEU A O 1
ATOM 1284 N N . LEU A 1 177 ? -31.501 -12.265 44.272 1.00 92.44 177 LEU A N 1
ATOM 1285 C CA . LEU A 1 177 ? -32.082 -12.712 45.534 1.00 92.44 177 LEU A CA 1
ATOM 1286 C C . LEU A 1 177 ? -33.526 -12.214 45.701 1.00 92.44 177 LEU A C 1
ATOM 1288 O O . LEU A 1 177 ? -34.391 -12.999 46.092 1.00 92.44 177 LEU A O 1
ATOM 1292 N N . PHE A 1 178 ? -33.783 -10.939 45.382 1.00 93.12 178 PHE A N 1
ATOM 1293 C CA . PHE A 1 178 ? -35.126 -10.350 45.404 1.00 93.12 178 PHE A CA 1
ATOM 1294 C C . PHE A 1 178 ? -36.086 -11.086 44.464 1.00 93.12 178 PHE A C 1
ATOM 1296 O O . PHE A 1 178 ? -37.160 -11.506 44.895 1.00 93.12 178 PHE A O 1
ATOM 1303 N N . ASP A 1 179 ? -35.700 -11.260 43.199 1.00 92.62 179 ASP A N 1
ATOM 1304 C CA . ASP A 1 179 ? -36.556 -11.869 42.177 1.00 92.62 179 ASP A CA 1
ATOM 1305 C C . ASP A 1 179 ? -36.876 -13.336 42.506 1.00 92.62 179 ASP A C 1
ATOM 1307 O O . ASP A 1 179 ? -38.011 -13.780 42.326 1.00 92.62 179 ASP A O 1
ATOM 1311 N N . ALA A 1 180 ? -35.905 -14.069 43.063 1.00 92.50 180 ALA A N 1
ATOM 1312 C CA . ALA A 1 180 ? -36.063 -15.479 43.400 1.00 92.50 180 ALA A CA 1
ATOM 1313 C C . ALA A 1 180 ? -36.825 -15.732 44.713 1.00 92.50 180 ALA A C 1
ATOM 1315 O O . ALA A 1 180 ? -37.573 -16.708 44.793 1.00 92.50 180 ALA A O 1
ATOM 1316 N N . LYS A 1 181 ? -36.623 -14.914 45.761 1.00 89.50 181 LYS A N 1
ATOM 1317 C CA . LYS A 1 181 ? -37.141 -15.206 47.116 1.00 89.50 181 LYS A CA 1
ATOM 1318 C C . LYS A 1 181 ? -38.259 -14.284 47.583 1.00 89.50 181 LYS A C 1
ATOM 1320 O O . LYS A 1 181 ? -39.214 -14.764 48.193 1.00 89.50 181 LYS A O 1
ATOM 1325 N N . ASP A 1 182 ? -38.150 -12.987 47.320 1.00 89.06 182 ASP A N 1
ATOM 1326 C CA . ASP A 1 182 ? -39.018 -11.975 47.932 1.00 89.06 182 ASP A CA 1
ATOM 1327 C C . ASP A 1 182 ? -40.182 -11.584 47.021 1.00 89.06 182 ASP A C 1
ATOM 1329 O O . ASP A 1 182 ? -41.319 -11.464 47.476 1.00 89.06 182 ASP A O 1
ATOM 1333 N N . LEU A 1 183 ? -39.936 -11.459 45.715 1.00 90.88 183 LEU A N 1
ATOM 1334 C CA . LEU A 1 183 ? -40.971 -11.138 44.735 1.00 90.88 183 LEU A CA 1
ATOM 1335 C C . LEU A 1 183 ? -42.130 -12.160 44.711 1.00 90.88 183 LEU A C 1
ATOM 1337 O O . LEU A 1 183 ? -43.284 -11.731 44.619 1.00 90.88 183 LEU A O 1
ATOM 1341 N N . PRO A 1 184 ? -41.909 -13.486 44.852 1.00 91.75 184 PRO A N 1
ATOM 1342 C CA . PRO A 1 184 ? -43.009 -14.446 44.958 1.00 91.75 184 PRO A CA 1
ATOM 1343 C C . PRO A 1 184 ? -43.919 -14.219 46.176 1.00 91.75 184 PRO A C 1
ATOM 1345 O O . PRO A 1 184 ? -45.098 -14.577 46.126 1.00 91.75 184 PRO A O 1
ATOM 1348 N N . GLN A 1 185 ? -43.407 -13.604 47.249 1.00 85.94 185 GLN A N 1
ATOM 1349 C CA . GLN A 1 185 ? -44.180 -13.284 48.455 1.00 85.94 185 GLN A CA 1
ATOM 1350 C C . GLN A 1 185 ? -45.036 -12.019 48.293 1.00 85.94 185 GLN A C 1
ATOM 1352 O O . GLN A 1 185 ? -45.956 -11.798 49.080 1.00 85.94 185 GLN A O 1
ATOM 1357 N N . ALA A 1 186 ? -44.771 -11.196 47.274 1.00 87.19 186 ALA A N 1
ATOM 1358 C CA . ALA A 1 186 ? -45.576 -10.019 46.979 1.00 87.19 186 ALA A CA 1
ATOM 1359 C C . ALA A 1 186 ? -46.962 -10.395 46.406 1.00 87.19 186 ALA A C 1
ATOM 1361 O O . ALA A 1 186 ? -47.108 -11.459 45.780 1.00 87.19 186 ALA A O 1
ATOM 1362 N N . PRO A 1 187 ? -47.979 -9.519 46.559 1.00 89.44 187 PRO A N 1
ATOM 1363 C CA . PRO A 1 187 ? -49.304 -9.720 45.974 1.00 89.44 187 PRO A CA 1
ATOM 1364 C C . PRO A 1 187 ? -49.225 -9.990 44.469 1.00 89.44 187 PRO A C 1
ATOM 1366 O O . PRO A 1 187 ? -48.564 -9.253 43.740 1.00 89.44 187 PRO A O 1
ATOM 1369 N N . ALA A 1 188 ? -49.920 -11.031 43.997 1.00 88.88 188 ALA A N 1
ATOM 1370 C CA . ALA A 1 188 ? -49.796 -11.530 42.623 1.00 88.88 188 ALA A CA 1
ATOM 1371 C C . ALA A 1 188 ? -50.007 -10.444 41.555 1.00 88.88 188 ALA A C 1
ATOM 1373 O O . ALA A 1 188 ? -49.259 -10.402 40.581 1.00 88.88 188 ALA A O 1
ATOM 1374 N N . MET A 1 189 ? -50.962 -9.537 41.782 1.00 88.44 189 MET A N 1
ATOM 1375 C CA . MET A 1 189 ? -51.285 -8.444 40.858 1.00 88.44 189 MET A CA 1
ATOM 1376 C C . MET A 1 189 ? -50.172 -7.395 40.723 1.00 88.44 189 MET A C 1
ATOM 1378 O O . MET A 1 189 ? -50.116 -6.699 39.720 1.00 88.44 189 MET A O 1
ATOM 1382 N N . LEU A 1 190 ? -49.269 -7.294 41.703 1.00 90.81 190 LEU A N 1
ATOM 1383 C CA . LEU A 1 190 ? -48.188 -6.304 41.720 1.00 90.81 190 LEU A CA 1
ATOM 1384 C C . LEU A 1 190 ? -46.840 -6.891 41.284 1.00 90.81 190 LEU A C 1
ATOM 1386 O O . LEU A 1 190 ? -45.893 -6.144 41.065 1.00 90.81 190 LEU A O 1
ATOM 1390 N N . ARG A 1 191 ? -46.709 -8.218 41.146 1.00 91.00 191 ARG A N 1
ATOM 1391 C CA . ARG A 1 191 ? -45.408 -8.860 40.872 1.00 91.00 191 ARG A CA 1
ATOM 1392 C C . ARG A 1 191 ? -44.770 -8.362 39.573 1.00 91.00 191 ARG A C 1
ATOM 1394 O O . ARG A 1 191 ? -43.566 -8.130 39.535 1.00 91.00 191 ARG A O 1
ATOM 1401 N N . THR A 1 192 ? -45.563 -8.168 38.520 1.00 90.12 192 THR A N 1
ATOM 1402 C CA . THR A 1 192 ? -45.066 -7.699 37.217 1.00 90.12 192 THR A CA 1
ATOM 1403 C C . THR A 1 192 ? -44.535 -6.268 37.296 1.00 90.12 192 THR A C 1
ATOM 1405 O O . THR A 1 192 ? -43.413 -6.007 36.863 1.00 90.12 192 THR A O 1
ATOM 1408 N N . SER A 1 193 ? -45.297 -5.348 37.893 1.00 91.19 193 SER A N 1
ATOM 1409 C CA . SER A 1 193 ? -44.893 -3.948 38.061 1.00 91.19 193 SER A CA 1
ATOM 1410 C C . SER A 1 193 ? -43.731 -3.800 39.049 1.00 91.19 193 SER A C 1
ATOM 1412 O O . SER A 1 193 ? -42.816 -3.020 38.791 1.00 91.19 193 SER A O 1
ATOM 1414 N N . MET A 1 194 ? -43.695 -4.594 40.128 1.00 92.12 194 MET A N 1
ATOM 1415 C CA . MET A 1 194 ? -42.560 -4.643 41.060 1.00 92.12 194 MET A CA 1
ATOM 1416 C C . MET A 1 194 ? -41.284 -5.138 40.378 1.00 92.12 194 MET A C 1
ATOM 1418 O O . MET A 1 194 ? -40.229 -4.532 40.557 1.00 92.12 194 MET A O 1
ATOM 1422 N N . ARG A 1 195 ? -41.365 -6.199 39.560 1.00 91.75 195 ARG A N 1
ATOM 1423 C CA . ARG A 1 195 ? -40.223 -6.678 38.770 1.00 91.75 195 ARG A CA 1
ATOM 1424 C C . ARG A 1 195 ? -39.725 -5.599 37.816 1.00 91.75 195 ARG A C 1
ATOM 1426 O O . ARG A 1 195 ? -38.533 -5.318 37.806 1.00 91.75 195 ARG A O 1
ATOM 1433 N N . ALA A 1 196 ? -40.624 -4.964 37.064 1.00 89.31 196 ALA A N 1
ATOM 1434 C CA . ALA A 1 196 ? -40.261 -3.903 36.128 1.00 89.31 196 ALA A CA 1
ATOM 1435 C C . ALA A 1 196 ? -39.604 -2.700 36.833 1.00 89.31 196 ALA A C 1
ATOM 1437 O O . ALA A 1 196 ? -38.606 -2.169 36.345 1.00 89.31 196 ALA A O 1
ATOM 1438 N N . ALA A 1 197 ? -40.115 -2.296 38.002 1.00 91.06 197 ALA A N 1
ATOM 1439 C CA . ALA A 1 197 ? -39.526 -1.238 38.822 1.00 91.06 197 ALA A CA 1
ATOM 1440 C C . ALA A 1 197 ? -38.132 -1.622 39.351 1.00 91.06 197 ALA A C 1
ATOM 1442 O O . ALA A 1 197 ? -37.190 -0.837 39.248 1.00 91.06 197 ALA A O 1
ATOM 1443 N N . ALA A 1 198 ? -37.978 -2.846 39.866 1.00 92.50 198 ALA A N 1
ATOM 1444 C CA . ALA A 1 198 ? -36.703 -3.359 40.364 1.00 92.50 198 ALA A CA 1
ATOM 1445 C C . ALA A 1 198 ? -35.647 -3.451 39.251 1.00 92.50 198 ALA A C 1
ATOM 1447 O O . ALA A 1 198 ? -34.518 -2.997 39.428 1.00 92.50 198 ALA A O 1
ATOM 1448 N N . GLN A 1 199 ? -36.027 -3.974 38.082 1.00 92.38 199 GLN A N 1
ATOM 1449 C CA . GLN A 1 199 ? -35.172 -4.033 36.895 1.00 92.38 199 GLN A CA 1
ATOM 1450 C C . GLN A 1 199 ? -34.758 -2.641 36.418 1.00 92.38 199 GLN A C 1
ATOM 1452 O O . GLN A 1 199 ? -33.603 -2.432 36.051 1.00 92.38 199 GLN A O 1
ATOM 1457 N N . HIS A 1 200 ? -35.679 -1.674 36.453 1.00 90.25 200 HIS A N 1
ATOM 1458 C CA . HIS A 1 200 ? -35.378 -0.291 36.110 1.00 90.25 200 HIS A CA 1
ATOM 1459 C C . HIS A 1 200 ? -34.337 0.322 37.052 1.00 90.25 200 HIS A C 1
ATOM 1461 O O . HIS A 1 200 ? -33.378 0.930 36.575 1.00 90.25 200 HIS A O 1
ATOM 1467 N N . GLN A 1 201 ? -34.496 0.144 38.367 1.00 89.81 201 GLN A N 1
ATOM 1468 C CA . GLN A 1 201 ? -33.551 0.682 39.348 1.00 89.81 201 GLN A CA 1
ATOM 1469 C C . GLN A 1 201 ? -32.188 -0.010 39.289 1.00 89.81 201 GLN A C 1
ATOM 1471 O O . GLN A 1 201 ? -31.166 0.676 39.275 1.00 89.81 201 GLN A O 1
ATOM 1476 N N . LEU A 1 202 ? -32.155 -1.339 39.126 1.00 92.38 202 LEU A N 1
ATOM 1477 C CA . LEU A 1 202 ? -30.911 -2.076 38.893 1.00 92.38 202 LEU A CA 1
ATOM 1478 C C . LEU A 1 202 ? -30.182 -1.544 37.655 1.00 92.38 202 LEU A C 1
ATOM 1480 O O . LEU A 1 202 ? -29.001 -1.208 37.732 1.00 92.38 202 LEU A O 1
ATOM 1484 N N . ARG A 1 203 ? -30.889 -1.441 36.521 1.00 90.19 203 ARG A N 1
ATOM 1485 C CA . ARG A 1 203 ? -30.341 -0.916 35.266 1.00 90.19 203 ARG A CA 1
ATOM 1486 C C . ARG A 1 203 ? -29.722 0.461 35.479 1.00 90.19 203 ARG A C 1
ATOM 1488 O O . ARG A 1 203 ? -28.570 0.666 35.123 1.00 90.19 203 ARG A O 1
ATOM 1495 N N . GLN A 1 204 ? -30.456 1.376 36.102 1.00 86.56 204 GLN A N 1
ATOM 1496 C CA . GLN A 1 204 ? -29.986 2.731 36.378 1.00 86.56 204 GLN A CA 1
ATOM 1497 C C . GLN A 1 204 ? -28.766 2.766 37.308 1.00 86.56 204 GLN A C 1
ATOM 1499 O O . GLN A 1 204 ? -27.840 3.538 37.065 1.00 86.56 204 GLN A O 1
ATOM 1504 N N . GLY A 1 205 ? -28.735 1.930 38.348 1.00 87.81 205 GLY A N 1
ATOM 1505 C CA . GLY A 1 205 ? -27.586 1.818 39.248 1.00 87.81 205 GLY A CA 1
ATOM 1506 C C . GLY A 1 205 ? -26.328 1.331 38.526 1.00 87.81 205 GLY A C 1
ATOM 1507 O O . GLY A 1 205 ? -25.266 1.941 38.648 1.00 87.81 205 GLY A O 1
ATOM 1508 N N . VAL A 1 206 ? -26.458 0.283 37.709 1.00 90.19 206 VAL A N 1
ATOM 1509 C CA . VAL A 1 206 ? -25.345 -0.260 36.916 1.00 90.19 206 VAL A CA 1
ATOM 1510 C C . VAL A 1 206 ? -24.892 0.727 35.839 1.00 90.19 206 VAL A C 1
ATOM 1512 O O . VAL A 1 206 ? -23.695 0.966 35.715 1.00 90.19 206 VAL A O 1
ATOM 1515 N N . GLU A 1 207 ? -25.814 1.353 35.099 1.00 86.44 207 GLU A N 1
ATOM 1516 C CA . GLU A 1 207 ? -25.492 2.370 34.085 1.00 86.44 207 GLU A CA 1
ATOM 1517 C C . GLU A 1 207 ? -24.670 3.523 34.697 1.00 86.44 207 GLU A C 1
ATOM 1519 O O . GLU A 1 207 ? -23.689 3.967 34.103 1.00 86.44 207 GLU A O 1
ATOM 1524 N N . ARG A 1 208 ? -24.980 3.951 35.926 1.00 83.25 208 ARG A N 1
ATOM 1525 C CA . ARG A 1 208 ? -24.200 4.979 36.641 1.00 83.25 208 ARG A CA 1
ATOM 1526 C C . ARG A 1 208 ? -22.811 4.512 37.050 1.00 83.25 208 ARG A C 1
ATOM 1528 O O . ARG A 1 208 ? -21.853 5.270 36.902 1.00 83.25 208 ARG A O 1
ATOM 1535 N N . ILE A 1 209 ? -22.690 3.289 37.567 1.00 86.75 209 ILE A N 1
ATOM 1536 C CA . ILE A 1 209 ? -21.382 2.724 37.922 1.00 86.75 209 ILE A CA 1
ATOM 1537 C C . ILE A 1 209 ? -20.506 2.633 36.677 1.00 86.75 209 ILE A C 1
ATOM 1539 O O . ILE A 1 209 ? -19.352 3.047 36.720 1.00 86.75 209 ILE A O 1
ATOM 1543 N N . LEU A 1 210 ? -21.065 2.168 35.558 1.00 87.44 210 LEU A N 1
ATOM 1544 C CA . LEU A 1 210 ? -20.352 2.098 34.288 1.00 87.44 210 LEU A CA 1
ATOM 1545 C C . LEU A 1 210 ? -19.925 3.490 33.798 1.00 87.44 210 LEU A C 1
ATOM 1547 O O . LEU A 1 210 ? -18.779 3.658 33.390 1.00 87.44 210 LEU A O 1
ATOM 1551 N N . ALA A 1 211 ? -20.802 4.497 33.888 1.00 81.88 211 ALA A N 1
ATOM 1552 C CA . ALA A 1 211 ? -20.476 5.877 33.522 1.00 81.88 211 ALA A CA 1
ATOM 1553 C C . ALA A 1 211 ? -19.314 6.444 34.356 1.00 81.88 211 ALA A C 1
ATOM 1555 O O . ALA A 1 211 ? -18.375 7.022 33.809 1.00 81.88 211 ALA A O 1
ATOM 1556 N N . ARG A 1 212 ? -19.349 6.238 35.679 1.00 80.06 212 ARG A N 1
ATOM 1557 C CA . ARG A 1 212 ? -18.285 6.661 36.601 1.00 80.06 212 ARG A CA 1
ATOM 1558 C C . ARG A 1 212 ? -16.983 5.912 36.337 1.00 80.06 212 ARG A C 1
ATOM 1560 O O . ARG A 1 212 ? -15.927 6.537 36.291 1.00 80.06 212 ARG A O 1
ATOM 1567 N N . ALA A 1 213 ? -17.067 4.598 36.141 1.00 83.75 213 ALA A N 1
ATOM 1568 C CA . ALA A 1 213 ? -15.909 3.757 35.883 1.00 83.75 213 ALA A CA 1
ATOM 1569 C C . ALA A 1 213 ? -15.188 4.165 34.592 1.00 83.75 213 ALA A C 1
ATOM 1571 O O . ALA A 1 213 ? -13.966 4.113 34.540 1.00 83.75 213 ALA A O 1
ATOM 1572 N N . LEU A 1 214 ? -15.930 4.610 33.576 1.00 77.31 214 LEU A N 1
ATOM 1573 C CA . LEU A 1 214 ? -15.379 5.045 32.294 1.00 77.31 214 LEU A CA 1
ATOM 1574 C C . LEU A 1 214 ? -14.794 6.470 32.322 1.00 77.31 214 LEU A C 1
ATOM 1576 O O . LEU A 1 214 ? -13.909 6.788 31.533 1.00 77.31 214 LEU A O 1
ATOM 1580 N N . ALA A 1 215 ? -15.270 7.336 33.222 1.00 65.19 215 ALA A N 1
ATOM 1581 C CA . ALA A 1 215 ? -14.787 8.713 33.375 1.00 65.19 215 ALA A CA 1
ATOM 1582 C C . ALA A 1 215 ? -13.492 8.829 34.214 1.00 65.19 215 ALA A C 1
ATOM 1584 O O . ALA A 1 215 ? -12.865 9.887 34.246 1.00 65.19 215 ALA A O 1
ATOM 1585 N N . GLY A 1 216 ? -13.083 7.753 34.894 1.00 53.22 216 GLY A N 1
ATOM 1586 C CA . GLY A 1 216 ? -12.062 7.742 35.947 1.00 53.22 216 GLY A CA 1
ATOM 1587 C C . GLY A 1 216 ? -10.592 7.811 35.517 1.00 53.22 216 GLY A C 1
ATOM 1588 O O . GLY A 1 216 ? -9.721 7.469 36.314 1.00 53.22 216 GLY A O 1
ATOM 1589 N N . SER A 1 217 ? -10.250 8.228 34.298 1.00 49.34 217 SER A N 1
ATOM 1590 C CA . SER A 1 217 ? -8.839 8.428 33.934 1.00 49.34 217 SER A CA 1
ATOM 1591 C C . SER A 1 217 ? -8.661 9.518 32.882 1.00 49.34 217 SER A C 1
ATOM 1593 O O . SER A 1 217 ? -9.037 9.307 31.728 1.00 49.34 217 SER A O 1
ATOM 1595 N N . PRO A 1 218 ? -8.041 10.666 33.224 1.00 47.69 218 PRO A N 1
ATOM 1596 C CA . PRO A 1 218 ? -7.483 11.525 32.201 1.00 47.69 218 PRO A CA 1
ATOM 1597 C C . PRO A 1 218 ? -6.311 10.772 31.580 1.00 47.69 218 PRO A C 1
ATOM 1599 O O . PRO A 1 218 ? -5.287 10.544 32.226 1.00 47.69 218 PRO A O 1
ATOM 1602 N N . ALA A 1 219 ? -6.434 10.401 30.311 1.00 48.97 219 ALA A N 1
ATOM 1603 C CA . ALA A 1 219 ? -5.261 10.064 29.534 1.00 48.97 219 ALA A CA 1
ATOM 1604 C C . ALA A 1 219 ? -4.492 11.347 29.205 1.00 48.97 219 ALA A C 1
ATOM 1606 O O . ALA A 1 219 ? -4.550 11.881 28.101 1.00 48.97 219 ALA A O 1
ATOM 1607 N N . ALA A 1 220 ? -3.788 11.871 30.204 1.00 44.59 220 ALA A N 1
ATOM 1608 C CA . ALA A 1 220 ? -2.721 12.826 29.987 1.00 44.59 220 ALA A CA 1
ATOM 1609 C C . ALA A 1 220 ? -1.509 12.045 29.451 1.00 44.59 220 ALA A C 1
ATOM 1611 O O . ALA A 1 220 ? -0.635 11.631 30.206 1.00 44.59 220 ALA A O 1
ATOM 1612 N N . GLY A 1 221 ? -1.509 11.775 28.146 1.00 47.72 221 GLY A N 1
ATOM 1613 C CA . GLY A 1 221 ? -0.358 11.270 27.400 1.00 47.72 221 GLY A CA 1
ATOM 1614 C C . GLY A 1 221 ? 0.188 12.384 26.515 1.00 47.72 221 GLY A C 1
ATOM 1615 O O . GLY A 1 221 ? -0.587 13.072 25.854 1.00 47.72 221 GLY A O 1
ATOM 1616 N N . GLY A 1 222 ? 1.503 12.608 26.560 1.00 46.69 222 GLY A N 1
ATOM 1617 C CA . GLY A 1 222 ? 2.191 13.657 25.808 1.00 46.69 222 GLY A CA 1
ATOM 1618 C C . GLY A 1 222 ? 1.934 13.606 24.298 1.00 46.69 222 GLY A C 1
ATOM 1619 O O . GLY A 1 222 ? 1.528 12.590 23.742 1.00 46.69 222 GLY A O 1
ATOM 1620 N N . VAL A 1 223 ? 2.202 14.732 23.631 1.00 56.94 223 VAL A N 1
ATOM 1621 C CA . VAL A 1 223 ? 2.062 14.914 22.170 1.00 56.94 223 VAL A CA 1
ATOM 1622 C C . VAL A 1 223 ? 3.061 14.040 21.379 1.00 56.94 223 VAL A C 1
ATOM 1624 O O . VAL A 1 223 ? 3.033 14.010 20.153 1.00 56.94 223 VAL A O 1
ATOM 1627 N N . ASP A 1 224 ? 3.962 13.331 22.064 1.00 69.00 224 ASP A N 1
ATOM 1628 C CA . ASP A 1 224 ? 5.025 12.513 21.496 1.00 69.00 224 ASP A CA 1
ATOM 1629 C C . ASP A 1 224 ? 4.663 11.016 21.401 1.00 69.00 224 ASP A C 1
ATOM 1631 O O . ASP A 1 224 ? 3.808 10.482 22.110 1.00 69.00 224 ASP A O 1
ATOM 1635 N N . ARG A 1 225 ? 5.340 10.302 20.490 1.00 75.56 225 ARG A N 1
ATOM 1636 C CA . ARG A 1 225 ? 5.063 8.887 20.174 1.00 75.56 225 ARG A CA 1
ATOM 1637 C C . ARG A 1 225 ? 5.143 7.970 21.400 1.00 75.56 225 ARG A C 1
ATOM 1639 O O . ARG A 1 225 ? 4.315 7.072 21.542 1.00 75.56 225 ARG A O 1
ATOM 1646 N N . ALA A 1 226 ? 6.119 8.195 22.280 1.00 77.19 226 ALA A N 1
ATOM 1647 C CA . ALA A 1 226 ? 6.300 7.399 23.493 1.00 77.19 226 ALA A CA 1
ATOM 1648 C C . ALA A 1 226 ? 5.112 7.555 24.458 1.00 77.19 226 ALA A C 1
ATOM 1650 O O . ALA A 1 226 ? 4.606 6.552 24.970 1.00 77.19 226 ALA A O 1
ATOM 1651 N N . GLY A 1 227 ? 4.615 8.786 24.640 1.00 78.06 227 GLY A N 1
ATOM 1652 C CA . GLY A 1 227 ? 3.393 9.061 25.393 1.00 78.06 227 GLY A CA 1
ATOM 1653 C C . GLY A 1 227 ? 2.173 8.367 24.785 1.00 78.06 227 GLY A C 1
ATOM 1654 O O . GLY A 1 227 ? 1.424 7.696 25.499 1.00 78.06 227 GLY A O 1
ATOM 1655 N N . GLY A 1 228 ? 2.027 8.438 23.457 1.00 79.00 228 GLY A N 1
ATOM 1656 C CA . GLY A 1 228 ? 0.949 7.771 22.723 1.00 79.00 228 GLY A CA 1
ATOM 1657 C C . GLY A 1 228 ? 0.945 6.243 22.875 1.00 79.00 228 GLY A C 1
ATOM 1658 O O . GLY A 1 228 ? -0.110 5.651 23.109 1.00 79.00 228 GLY A O 1
ATOM 1659 N N . LEU A 1 229 ? 2.112 5.593 22.801 1.00 84.81 229 LEU A N 1
ATOM 1660 C CA . LEU A 1 229 ? 2.237 4.142 22.986 1.00 84.81 229 LEU A CA 1
ATOM 1661 C C . LEU A 1 229 ? 1.912 3.718 24.427 1.00 84.81 229 LEU A C 1
ATOM 1663 O O . LEU A 1 229 ? 1.188 2.741 24.635 1.00 84.81 229 LEU A O 1
ATOM 1667 N N . ALA A 1 230 ? 2.412 4.456 25.422 1.00 84.88 230 ALA A N 1
ATOM 1668 C CA . ALA A 1 230 ? 2.144 4.177 26.832 1.00 84.88 230 ALA A CA 1
ATOM 1669 C C . ALA A 1 230 ? 0.647 4.306 27.162 1.00 84.88 230 ALA A C 1
ATOM 1671 O O . ALA A 1 230 ? 0.071 3.423 27.802 1.00 84.88 230 ALA A O 1
ATOM 1672 N N . GLN A 1 231 ? -0.002 5.360 26.660 1.00 82.50 231 GLN A N 1
ATOM 1673 C CA . GLN A 1 231 ? -1.444 5.567 26.790 1.00 82.50 231 GLN A CA 1
ATOM 1674 C C . GLN A 1 231 ? -2.246 4.435 26.139 1.00 82.50 231 GLN A C 1
ATOM 1676 O O . GLN A 1 231 ? -3.225 3.946 26.712 1.00 82.50 231 GLN A O 1
ATOM 1681 N N . LEU A 1 232 ? -1.832 3.996 24.950 1.00 87.38 232 LEU A N 1
ATOM 1682 C CA . LEU A 1 232 ? -2.506 2.921 24.234 1.00 87.38 232 LEU A CA 1
ATOM 1683 C C . LEU A 1 232 ? -2.390 1.584 24.981 1.00 87.38 232 LEU A C 1
ATOM 1685 O O . LEU A 1 232 ? -3.386 0.876 25.139 1.00 87.38 232 LEU A O 1
ATOM 1689 N N . ARG A 1 233 ? -1.203 1.280 25.520 1.00 89.44 233 ARG A N 1
ATOM 1690 C CA . ARG A 1 233 ? -0.963 0.103 26.367 1.00 89.44 233 ARG A CA 1
ATOM 1691 C C . ARG A 1 233 ? -1.808 0.134 27.639 1.00 89.44 233 ARG A C 1
ATOM 1693 O O . ARG A 1 233 ? -2.422 -0.872 27.987 1.00 89.44 233 ARG A O 1
ATOM 1700 N N . ALA A 1 234 ? -1.882 1.285 28.308 1.00 86.25 234 ALA A N 1
ATOM 1701 C CA . ALA A 1 234 ? -2.724 1.462 29.489 1.00 86.25 234 ALA A CA 1
ATOM 1702 C C . ALA A 1 234 ? -4.212 1.250 29.160 1.00 86.25 234 ALA A C 1
ATOM 1704 O O . ALA A 1 234 ? -4.909 0.559 29.899 1.00 86.25 234 ALA A O 1
ATOM 1705 N N . SER A 1 235 ? -4.676 1.764 28.017 1.00 85.69 235 SER A N 1
ATOM 1706 C CA . SER A 1 235 ? -6.062 1.607 27.554 1.00 85.69 235 SER A CA 1
ATOM 1707 C C . SER A 1 235 ? -6.413 0.141 27.272 1.00 85.69 235 SER A C 1
ATOM 1709 O O . SER A 1 235 ? -7.434 -0.353 27.752 1.00 85.69 235 SER A O 1
ATOM 1711 N N . ALA A 1 236 ? -5.551 -0.580 26.544 1.00 90.69 236 ALA A N 1
ATOM 1712 C CA . ALA A 1 236 ? -5.729 -2.009 26.277 1.00 90.69 236 ALA A CA 1
ATOM 1713 C C . ALA A 1 236 ? -5.727 -2.834 27.574 1.00 90.69 236 ALA A C 1
ATOM 1715 O O . ALA A 1 236 ? -6.583 -3.698 27.773 1.00 90.69 236 ALA A O 1
ATOM 1716 N N . HIS A 1 237 ? -4.803 -2.530 28.491 1.00 90.00 237 HIS A N 1
ATOM 1717 C CA . HIS A 1 237 ? -4.724 -3.199 29.784 1.00 90.00 237 HIS A CA 1
ATOM 1718 C C . HIS A 1 237 ? -5.970 -2.955 30.644 1.00 90.00 237 HIS A C 1
ATOM 1720 O O . HIS A 1 237 ? -6.520 -3.916 31.179 1.00 90.00 237 HIS A O 1
ATOM 1726 N N . ALA A 1 238 ? -6.433 -1.707 30.753 1.00 88.00 238 ALA A N 1
ATOM 1727 C CA . ALA A 1 238 ? -7.623 -1.350 31.524 1.00 88.00 238 ALA A CA 1
ATOM 1728 C C . ALA A 1 238 ? -8.888 -2.021 30.969 1.00 88.00 238 ALA A C 1
ATOM 1730 O O . ALA A 1 238 ? -9.714 -2.523 31.727 1.00 88.00 238 ALA A O 1
ATOM 1731 N N . LEU A 1 239 ? -9.029 -2.096 29.641 1.00 90.62 239 LEU A N 1
ATOM 1732 C CA . LEU A 1 239 ? -10.140 -2.818 29.024 1.00 90.62 239 LEU A CA 1
ATOM 1733 C C . LEU A 1 239 ? -10.079 -4.319 29.337 1.00 90.62 239 LEU A C 1
ATOM 1735 O O . LEU A 1 239 ? -11.087 -4.915 29.714 1.00 90.62 239 LEU A O 1
ATOM 1739 N N . ARG A 1 240 ? -8.890 -4.924 29.249 1.00 93.25 240 ARG A N 1
ATOM 1740 C CA . ARG A 1 240 ? -8.665 -6.338 29.578 1.00 93.25 240 ARG A CA 1
ATOM 1741 C C . ARG A 1 240 ? -9.021 -6.675 31.024 1.00 93.25 240 ARG A C 1
ATOM 1743 O O . ARG A 1 240 ? -9.607 -7.726 31.269 1.00 93.25 240 ARG A O 1
ATOM 1750 N N . THR A 1 241 ? -8.687 -5.811 31.980 1.00 92.06 241 THR A N 1
ATOM 1751 C CA . THR A 1 241 ? -9.002 -6.030 33.403 1.00 92.06 241 THR A CA 1
ATOM 1752 C C . THR A 1 241 ? -10.471 -5.756 33.734 1.00 92.06 241 THR A C 1
ATOM 1754 O O . THR A 1 241 ? -11.040 -6.410 34.610 1.00 92.06 241 THR A O 1
ATOM 1757 N N . ALA A 1 242 ? -11.120 -4.832 33.026 1.00 92.31 242 ALA A N 1
ATOM 1758 C CA . ALA A 1 242 ? -12.546 -4.548 33.174 1.00 92.31 242 ALA A CA 1
ATOM 1759 C C . ALA A 1 242 ? -13.443 -5.637 32.567 1.00 92.31 242 ALA A C 1
ATOM 1761 O O . ALA A 1 242 ? -14.496 -5.959 33.124 1.00 92.31 242 ALA A O 1
ATOM 1762 N N . PHE A 1 243 ? -13.018 -6.228 31.447 1.00 94.75 243 PHE A N 1
ATOM 1763 C CA . PHE A 1 243 ? -13.856 -7.095 30.624 1.00 94.75 243 PHE A CA 1
ATOM 1764 C C . PHE A 1 243 ? -14.549 -8.250 31.368 1.00 94.75 243 PHE A C 1
ATOM 1766 O O . PHE A 1 243 ? -15.732 -8.443 31.105 1.00 94.75 243 PHE A O 1
ATOM 1773 N N . PRO A 1 244 ? -13.925 -8.988 32.313 1.00 95.69 244 PRO A N 1
ATOM 1774 C CA . PRO A 1 244 ? -14.612 -10.073 33.018 1.00 95.69 244 PRO A CA 1
ATOM 1775 C C . PRO A 1 244 ? -15.905 -9.638 33.726 1.00 95.69 244 PRO A C 1
ATOM 1777 O O . PRO A 1 244 ? -16.923 -10.309 33.585 1.00 95.69 244 PRO A O 1
ATOM 1780 N N . VAL A 1 245 ? -15.903 -8.483 34.406 1.00 94.50 245 VAL A N 1
ATOM 1781 C CA . VAL A 1 245 ? -17.108 -7.968 35.092 1.00 94.50 245 VAL A CA 1
ATOM 1782 C C . VAL A 1 245 ? -18.128 -7.448 34.090 1.00 94.50 245 VAL A C 1
ATOM 1784 O O . VAL A 1 245 ? -19.327 -7.667 34.256 1.00 94.50 245 VAL A O 1
ATOM 1787 N N . LEU A 1 246 ? -17.674 -6.804 33.012 1.00 94.56 246 LEU A N 1
ATOM 1788 C CA . LEU A 1 246 ? -18.565 -6.355 31.941 1.00 94.56 246 LEU A CA 1
ATOM 1789 C C . LEU A 1 246 ? -19.248 -7.548 31.255 1.00 94.56 246 LEU A C 1
ATOM 1791 O O . LEU A 1 246 ? -20.451 -7.507 31.007 1.00 94.56 246 LEU A O 1
ATOM 1795 N N . ALA A 1 247 ? -18.507 -8.627 30.997 1.00 95.31 247 ALA A N 1
ATOM 1796 C CA . ALA A 1 247 ? -19.010 -9.862 30.408 1.00 95.31 247 ALA A CA 1
ATOM 1797 C C . ALA A 1 247 ? -20.048 -10.549 31.301 1.00 95.31 247 ALA A C 1
ATOM 1799 O O . ALA A 1 247 ? -21.128 -10.902 30.824 1.00 95.31 247 ALA A O 1
ATOM 1800 N N . GLU A 1 248 ? -19.758 -10.676 32.595 1.00 95.12 248 GLU A N 1
ATOM 1801 C CA . GLU A 1 248 ? -20.687 -11.230 33.581 1.00 95.12 248 GLU A CA 1
ATOM 1802 C C . GLU A 1 248 ? -21.957 -10.377 33.721 1.00 95.12 248 GLU A C 1
ATOM 1804 O O . GLU A 1 248 ? -23.069 -10.908 33.760 1.00 95.12 248 GLU A O 1
ATOM 1809 N N . THR A 1 249 ? -21.814 -9.048 33.699 1.00 94.44 249 THR A N 1
ATOM 1810 C CA . THR A 1 249 ? -22.945 -8.109 33.730 1.00 94.44 249 THR A CA 1
ATOM 1811 C C . THR A 1 249 ? -23.814 -8.257 32.482 1.00 94.44 249 THR A C 1
ATOM 1813 O O . THR A 1 249 ? -25.032 -8.374 32.597 1.00 94.44 249 THR A O 1
ATOM 1816 N N . MET A 1 250 ? -23.209 -8.322 31.287 1.00 95.88 250 MET A N 1
ATOM 1817 C CA . MET A 1 250 ? -23.928 -8.572 30.031 1.00 95.88 250 MET A CA 1
ATOM 1818 C C . MET A 1 250 ? -24.691 -9.899 30.070 1.00 95.88 250 MET A C 1
ATOM 1820 O O . MET A 1 250 ? -25.844 -9.964 29.641 1.00 95.88 250 MET A O 1
ATOM 1824 N N . GLN A 1 251 ? -24.066 -10.959 30.587 1.00 95.38 251 GLN A N 1
ATOM 1825 C CA . GLN A 1 251 ? -24.696 -12.271 30.711 1.00 95.38 251 GLN A CA 1
ATOM 1826 C C . GLN A 1 251 ? -25.870 -12.242 31.695 1.00 95.38 251 GLN A C 1
ATOM 1828 O O . GLN A 1 251 ? -26.961 -12.697 31.348 1.00 95.38 251 GLN A O 1
ATOM 1833 N N . SER A 1 252 ? -25.678 -11.653 32.874 1.00 94.31 252 SER A N 1
ATOM 1834 C CA . SER A 1 252 ? -26.719 -11.509 33.896 1.00 94.31 252 SER A CA 1
ATOM 1835 C C . SER A 1 252 ? -27.896 -10.684 33.383 1.00 94.31 252 SER A C 1
ATOM 1837 O O . SER A 1 252 ? -29.045 -11.098 33.507 1.00 94.31 252 SER A O 1
ATOM 1839 N N . PHE A 1 253 ? -27.627 -9.557 32.718 1.00 95.12 253 PHE A N 1
ATOM 1840 C CA . PHE A 1 253 ? -28.657 -8.706 32.121 1.00 95.12 253 PHE A CA 1
ATOM 1841 C C . PHE A 1 253 ? -29.471 -9.447 31.061 1.00 95.12 253 PHE A C 1
ATOM 1843 O O . PHE A 1 253 ? -30.697 -9.353 31.065 1.00 95.12 253 PHE A O 1
ATOM 1850 N N . ARG A 1 254 ? -28.832 -10.252 30.202 1.00 94.69 254 ARG A N 1
ATOM 1851 C CA . ARG A 1 254 ? -29.553 -11.100 29.238 1.00 94.69 254 ARG A CA 1
ATOM 1852 C C . ARG A 1 254 ? -30.432 -12.144 29.928 1.00 94.69 254 ARG A C 1
ATOM 1854 O O . ARG A 1 254 ? -31.564 -12.334 29.496 1.00 94.69 254 ARG A O 1
ATOM 1861 N N . GLN A 1 255 ? -29.951 -12.778 31.000 1.00 93.38 255 GLN A N 1
ATOM 1862 C CA . GLN A 1 255 ? -30.720 -13.778 31.755 1.00 93.38 255 GLN A CA 1
ATOM 1863 C C . GLN A 1 255 ? -31.987 -13.194 32.392 1.00 93.38 255 GLN A C 1
ATOM 1865 O O . GLN A 1 255 ? -33.014 -13.866 32.424 1.00 93.38 255 GLN A O 1
ATOM 1870 N N . ILE A 1 256 ? -31.939 -11.940 32.852 1.00 92.56 256 ILE A N 1
ATOM 1871 C CA . ILE A 1 256 ? -33.080 -11.267 33.494 1.00 92.56 256 ILE A CA 1
ATOM 1872 C C . ILE A 1 256 ? -33.945 -10.456 32.511 1.00 92.56 256 ILE A C 1
ATOM 1874 O O . ILE A 1 256 ? -34.856 -9.753 32.939 1.00 92.56 256 ILE A O 1
ATOM 1878 N N . GLY A 1 257 ? -33.684 -10.539 31.200 1.00 91.12 257 GLY A N 1
ATOM 1879 C CA . GLY A 1 257 ? -34.475 -9.871 30.156 1.00 91.12 257 GLY A CA 1
ATOM 1880 C C . GLY A 1 257 ? -34.079 -8.421 29.837 1.00 91.12 257 GLY A C 1
ATOM 1881 O O . GLY A 1 257 ? -34.750 -7.771 29.042 1.00 91.12 257 GLY A O 1
ATOM 1882 N N . LEU A 1 258 ? -32.975 -7.911 30.390 1.00 93.00 258 LEU A N 1
ATOM 1883 C CA . LEU A 1 258 ? -32.410 -6.584 30.100 1.00 93.00 258 LEU A CA 1
ATOM 1884 C C . LEU A 1 258 ? -31.462 -6.606 28.884 1.00 93.00 258 LEU A C 1
ATOM 1886 O O . LEU A 1 258 ? -30.319 -6.144 28.946 1.00 93.00 258 LEU A O 1
ATOM 1890 N N . THR A 1 259 ? -31.926 -7.150 27.757 1.00 93.06 259 THR A N 1
ATOM 1891 C CA . THR A 1 259 ? -31.106 -7.347 26.546 1.00 93.06 259 THR A CA 1
ATOM 1892 C C . THR A 1 259 ? -30.573 -6.036 25.965 1.00 93.06 259 THR A C 1
ATOM 1894 O O . THR A 1 259 ? -29.381 -5.950 25.684 1.00 93.06 259 THR A O 1
ATOM 1897 N N . THR A 1 260 ? -31.395 -4.986 25.879 1.00 91.19 260 THR A N 1
ATOM 1898 C CA . THR A 1 260 ? -30.981 -3.663 25.369 1.00 91.19 260 THR A CA 1
ATOM 1899 C C . THR A 1 260 ? -29.848 -3.038 26.190 1.00 91.19 260 THR A C 1
ATOM 1901 O O . THR A 1 260 ? -28.936 -2.414 25.643 1.00 91.19 260 THR A O 1
ATOM 1904 N N . SER A 1 261 ? -29.865 -3.221 27.513 1.00 90.12 261 SER A N 1
ATOM 1905 C CA . SER A 1 261 ? -28.786 -2.740 28.382 1.00 90.12 261 SER A CA 1
ATOM 1906 C C . SER A 1 261 ? -27.514 -3.566 28.202 1.00 90.12 261 SER A C 1
ATOM 1908 O O . SER A 1 261 ? -26.429 -2.995 28.130 1.00 90.12 261 SER A O 1
ATOM 1910 N N . ALA A 1 262 ? -27.631 -4.891 28.056 1.00 93.88 262 ALA A N 1
ATOM 1911 C CA . ALA A 1 262 ? -26.487 -5.742 27.729 1.00 93.88 262 ALA A CA 1
ATOM 1912 C C . ALA A 1 262 ? -25.860 -5.367 26.373 1.00 93.88 262 ALA A C 1
ATOM 1914 O O . ALA A 1 262 ? -24.637 -5.315 26.258 1.00 93.88 262 ALA A O 1
ATOM 1915 N N . ASP A 1 263 ? -26.679 -5.050 25.369 1.00 92.25 263 ASP A N 1
ATOM 1916 C CA . ASP A 1 263 ? -26.210 -4.619 24.050 1.00 92.25 263 ASP A CA 1
ATOM 1917 C C . ASP A 1 263 ? -25.551 -3.233 24.097 1.00 92.25 263 ASP A C 1
ATOM 1919 O O . ASP A 1 263 ? -24.512 -3.032 23.476 1.00 92.25 263 ASP A O 1
ATOM 1923 N N . THR A 1 264 ? -26.055 -2.307 24.919 1.00 90.75 264 THR A N 1
ATOM 1924 C CA . THR A 1 264 ? -25.388 -1.013 25.165 1.00 90.75 264 THR A CA 1
ATOM 1925 C C . THR A 1 264 ? -23.978 -1.194 25.754 1.00 90.75 264 THR A C 1
ATOM 1927 O O . THR A 1 264 ? -23.036 -0.509 25.334 1.00 90.75 264 THR A O 1
ATOM 1930 N N . ILE A 1 265 ? -23.805 -2.128 26.701 1.00 92.06 265 ILE A N 1
ATOM 1931 C CA . ILE A 1 265 ? -22.491 -2.465 27.278 1.00 92.06 265 ILE A CA 1
ATOM 1932 C C . ILE A 1 265 ? -21.591 -3.080 26.203 1.00 92.06 265 ILE A C 1
ATOM 1934 O O . ILE A 1 265 ? -20.470 -2.605 26.002 1.00 92.06 265 ILE A O 1
ATOM 1938 N N . ARG A 1 266 ? -22.097 -4.081 25.468 1.00 94.56 266 ARG A N 1
ATOM 1939 C CA . ARG A 1 266 ? -21.392 -4.732 24.353 1.00 94.56 266 ARG A CA 1
ATOM 1940 C C . ARG A 1 266 ? -20.888 -3.707 23.345 1.00 94.56 266 ARG A C 1
ATOM 1942 O O . ARG A 1 266 ? -19.712 -3.719 22.995 1.00 94.56 266 ARG A O 1
ATOM 1949 N N . ASP A 1 267 ? -21.755 -2.812 22.889 1.00 91.56 267 ASP A N 1
ATOM 1950 C CA . ASP A 1 267 ? -21.422 -1.832 21.858 1.00 91.56 267 ASP A CA 1
ATOM 1951 C C . ASP A 1 267 ? -20.379 -0.827 22.355 1.00 91.56 267 ASP A C 1
ATOM 1953 O O . ASP A 1 267 ? -19.521 -0.379 21.595 1.00 91.56 267 ASP A O 1
ATOM 1957 N N . THR A 1 268 ? -20.410 -0.490 23.645 1.00 89.25 268 THR A N 1
ATOM 1958 C CA . THR A 1 268 ? -19.415 0.390 24.269 1.00 89.25 268 THR A CA 1
ATOM 1959 C C . THR A 1 268 ? -18.044 -0.279 24.344 1.00 89.25 268 THR A C 1
ATOM 1961 O O . THR A 1 268 ? -17.055 0.324 23.922 1.00 89.25 268 THR A O 1
ATOM 1964 N N . VAL A 1 269 ? -17.992 -1.544 24.773 1.00 92.19 269 VAL A N 1
ATOM 1965 C CA . VAL A 1 269 ? -16.769 -2.363 24.761 1.00 92.19 269 VAL A CA 1
ATOM 1966 C C . VAL A 1 269 ? -16.227 -2.509 23.338 1.00 92.19 269 VAL A C 1
ATOM 1968 O O . VAL A 1 269 ? -15.045 -2.261 23.106 1.00 92.19 269 VAL A O 1
ATOM 1971 N N . ALA A 1 270 ? -17.084 -2.843 22.369 1.00 92.94 270 ALA A N 1
ATOM 1972 C CA . ALA A 1 270 ? -16.690 -3.017 20.973 1.00 92.94 270 ALA A CA 1
ATOM 1973 C C . ALA A 1 270 ? -16.139 -1.720 20.362 1.00 92.94 270 ALA A C 1
ATOM 1975 O O . ALA A 1 270 ? -15.121 -1.748 19.669 1.00 92.94 270 ALA A O 1
ATOM 1976 N N . ARG A 1 271 ? -16.763 -0.565 20.631 1.00 89.69 271 ARG A N 1
ATOM 1977 C CA . ARG A 1 271 ? -16.262 0.739 20.165 1.00 89.69 271 ARG A CA 1
ATOM 1978 C C . ARG A 1 271 ? -14.879 1.055 20.728 1.00 89.69 271 ARG A C 1
ATOM 1980 O O . ARG A 1 271 ? -13.998 1.439 19.963 1.00 89.69 271 ARG A O 1
ATOM 1987 N N . GLN A 1 272 ? -14.667 0.867 22.030 1.00 88.31 272 GLN A N 1
ATOM 1988 C CA . GLN A 1 272 ? -13.372 1.134 22.660 1.00 88.31 272 GLN A CA 1
ATOM 1989 C C . GLN A 1 272 ? -12.285 0.175 22.159 1.00 88.31 272 GLN A C 1
ATOM 1991 O O . GLN A 1 272 ? -11.195 0.619 21.804 1.00 88.31 272 GLN A O 1
ATOM 1996 N N . ALA A 1 273 ? -12.598 -1.119 22.063 1.00 92.38 273 ALA A N 1
ATOM 1997 C CA . ALA A 1 273 ? -11.712 -2.136 21.506 1.00 92.38 273 ALA A CA 1
ATOM 1998 C C . ALA A 1 273 ? -11.256 -1.770 20.082 1.00 92.38 273 ALA A C 1
ATOM 2000 O O . ALA A 1 273 ? -10.062 -1.697 19.790 1.00 92.38 273 ALA A O 1
ATOM 2001 N N . ASN A 1 274 ? -12.204 -1.449 19.200 1.00 92.12 274 ASN A N 1
ATOM 2002 C CA . ASN A 1 274 ? -11.886 -1.058 17.830 1.00 92.12 274 ASN A CA 1
ATOM 2003 C C . ASN A 1 274 ? -11.122 0.276 17.753 1.00 92.12 274 ASN A C 1
ATOM 2005 O O . ASN A 1 274 ? -10.266 0.425 16.884 1.00 92.12 274 ASN A O 1
ATOM 2009 N N . ALA A 1 275 ? -11.367 1.224 18.663 1.00 89.12 275 ALA A N 1
ATOM 2010 C CA . ALA A 1 275 ? -10.600 2.469 18.733 1.00 89.12 275 ALA A CA 1
ATOM 2011 C C . ALA A 1 275 ? -9.126 2.225 19.105 1.00 89.12 275 ALA A C 1
ATOM 2013 O O . ALA A 1 275 ? -8.239 2.810 18.480 1.00 89.12 275 ALA A O 1
ATOM 2014 N N . VAL A 1 276 ? -8.862 1.323 20.060 1.00 90.94 276 VAL A N 1
ATOM 2015 C CA . VAL A 1 276 ? -7.500 0.897 20.428 1.00 90.94 276 VAL A CA 1
ATOM 2016 C C . VAL A 1 276 ? -6.796 0.257 19.229 1.00 90.94 276 VAL A C 1
ATOM 2018 O O . VAL A 1 276 ? -5.686 0.657 18.883 1.00 90.94 276 VAL A O 1
ATOM 2021 N N . LEU A 1 277 ? -7.457 -0.674 18.534 1.00 93.88 277 LEU A N 1
ATOM 2022 C CA . LEU A 1 277 ? -6.887 -1.341 17.357 1.00 93.88 277 LEU A CA 1
ATOM 2023 C C . LEU A 1 277 ? -6.621 -0.371 16.199 1.00 93.88 277 LEU A C 1
ATOM 2025 O O . LEU A 1 277 ? -5.582 -0.464 15.550 1.00 93.88 277 LEU A O 1
ATOM 2029 N N . ALA A 1 278 ? -7.520 0.587 15.959 1.00 90.81 278 ALA A N 1
ATOM 2030 C CA . ALA A 1 278 ? -7.336 1.613 14.936 1.00 90.81 278 ALA A CA 1
ATOM 2031 C C . ALA A 1 278 ? -6.180 2.572 15.270 1.00 90.81 278 ALA A C 1
ATOM 2033 O O . ALA A 1 278 ? -5.498 3.060 14.372 1.00 90.81 278 ALA A O 1
ATOM 2034 N N . GLN A 1 279 ? -5.945 2.866 16.551 1.00 89.62 279 GLN A N 1
ATOM 2035 C CA . GLN A 1 279 ? -4.797 3.670 16.969 1.00 89.62 279 GLN A CA 1
ATOM 2036 C C . GLN A 1 279 ? -3.485 2.885 16.885 1.00 89.62 279 GLN A C 1
ATOM 2038 O O . GLN A 1 279 ? -2.488 3.447 16.435 1.00 89.62 279 GLN A O 1
ATOM 2043 N N . ALA A 1 280 ? -3.493 1.598 17.243 1.00 92.25 280 ALA A N 1
ATOM 2044 C CA . ALA A 1 280 ? -2.354 0.709 17.027 1.00 92.25 280 ALA A CA 1
ATOM 2045 C C . ALA A 1 280 ? -1.989 0.643 15.536 1.00 92.25 280 ALA A C 1
ATOM 2047 O O . ALA A 1 280 ? -0.816 0.712 15.188 1.00 92.25 280 ALA A O 1
ATOM 2048 N N . ASP A 1 281 ? -2.994 0.573 14.658 1.00 91.75 281 ASP A N 1
ATOM 2049 C CA . ASP A 1 281 ? -2.802 0.558 13.206 1.00 91.75 281 ASP A CA 1
ATOM 2050 C C . ASP A 1 281 ? -2.139 1.847 12.696 1.00 91.75 281 ASP A C 1
ATOM 2052 O O . ASP A 1 281 ? -1.178 1.795 11.933 1.00 91.75 281 ASP A O 1
ATOM 2056 N N . ARG A 1 282 ? -2.576 3.015 13.190 1.00 90.00 282 ARG A N 1
ATOM 2057 C CA . ARG A 1 282 ? -1.938 4.300 12.856 1.00 90.00 282 ARG A CA 1
ATOM 2058 C C . ARG A 1 282 ? -0.478 4.376 13.304 1.00 90.00 282 ARG A C 1
ATOM 2060 O O . ARG A 1 282 ? 0.328 4.944 12.573 1.00 90.00 282 ARG A O 1
ATOM 2067 N N . LEU A 1 283 ? -0.144 3.830 14.477 1.00 89.81 283 LEU A N 1
ATOM 2068 C CA . LEU A 1 283 ? 1.247 3.750 14.937 1.00 89.81 283 LEU A CA 1
ATOM 2069 C C . LEU A 1 283 ? 2.063 2.834 14.015 1.00 89.81 283 LEU A C 1
ATOM 2071 O O . LEU A 1 283 ? 3.064 3.274 13.462 1.00 89.81 283 LEU A O 1
ATOM 2075 N N . LEU A 1 284 ? 1.570 1.619 13.752 1.00 91.88 284 LEU A N 1
ATOM 2076 C CA . LEU A 1 284 ? 2.237 0.645 12.884 1.00 91.88 284 LEU A CA 1
ATOM 2077 C C . LEU A 1 284 ? 2.553 1.208 11.486 1.00 91.88 284 LEU A C 1
ATOM 2079 O O . LEU A 1 284 ? 3.652 1.012 10.966 1.00 91.88 284 LEU A O 1
ATOM 2083 N N . GLU A 1 285 ? 1.595 1.898 10.861 1.00 89.06 285 GLU A N 1
ATOM 2084 C CA . GLU A 1 285 ? 1.788 2.490 9.531 1.00 89.06 285 GLU A CA 1
ATOM 2085 C C . GLU A 1 285 ? 2.679 3.745 9.564 1.00 89.06 285 GLU A C 1
ATOM 2087 O O . GLU A 1 285 ? 3.458 3.970 8.634 1.00 89.06 285 GLU A O 1
ATOM 2092 N N . GLY A 1 286 ? 2.603 4.547 10.633 1.00 87.12 286 GLY A N 1
ATOM 2093 C CA . GLY A 1 286 ? 3.413 5.756 10.813 1.00 87.12 286 GLY A CA 1
ATOM 2094 C C . GLY A 1 286 ? 4.906 5.480 11.005 1.00 87.12 286 GLY A C 1
ATOM 2095 O O . GLY A 1 286 ? 5.736 6.288 10.594 1.00 87.12 286 GLY A O 1
ATOM 2096 N N . ASP A 1 287 ? 5.247 4.318 11.558 1.00 83.50 287 ASP A N 1
ATOM 2097 C CA . ASP A 1 287 ? 6.622 3.938 11.897 1.00 83.50 287 ASP A CA 1
ATOM 2098 C C . ASP A 1 287 ? 7.459 3.514 10.683 1.00 83.50 287 ASP A C 1
ATOM 2100 O O . ASP A 1 287 ? 8.677 3.374 10.785 1.00 83.50 287 ASP A O 1
ATOM 2104 N N . GLN A 1 288 ? 6.817 3.328 9.522 1.00 83.94 288 GLN A N 1
ATOM 2105 C CA . GLN A 1 288 ? 7.463 2.952 8.259 1.00 83.94 288 GLN A CA 1
ATOM 2106 C C . GLN A 1 288 ? 8.371 1.711 8.381 1.00 83.94 288 GLN A C 1
ATOM 2108 O O . GLN A 1 288 ? 9.367 1.570 7.670 1.00 83.94 288 GLN A O 1
ATOM 2113 N N . LEU A 1 289 ? 8.006 0.782 9.270 1.00 91.81 289 LEU A N 1
ATOM 2114 C CA . LEU A 1 289 ? 8.764 -0.442 9.521 1.00 91.81 289 LEU A CA 1
ATOM 2115 C C . LEU A 1 289 ? 8.867 -1.300 8.257 1.00 91.81 289 LEU A C 1
ATOM 2117 O O . LEU A 1 289 ? 7.899 -1.432 7.500 1.00 91.81 289 LEU A O 1
ATOM 2121 N N . TYR A 1 290 ? 10.044 -1.903 8.064 1.00 92.69 290 TYR A N 1
ATOM 2122 C CA . TYR A 1 290 ? 10.396 -2.721 6.900 1.00 92.69 290 TYR A CA 1
ATOM 2123 C C . TYR A 1 290 ? 10.335 -1.982 5.554 1.00 92.69 290 TYR A C 1
ATOM 2125 O O . TYR A 1 290 ? 10.259 -2.625 4.506 1.00 92.69 290 TYR A O 1
ATOM 2133 N N . ARG A 1 291 ? 10.400 -0.644 5.551 1.00 89.69 291 ARG A N 1
ATOM 2134 C CA . ARG A 1 291 ? 10.530 0.131 4.313 1.00 89.69 291 ARG A CA 1
ATOM 2135 C C . ARG A 1 291 ? 11.996 0.429 3.990 1.00 89.69 291 ARG A C 1
ATOM 2137 O O . ARG A 1 291 ? 12.738 0.825 4.889 1.00 89.69 291 ARG A O 1
ATOM 2144 N N . PRO A 1 292 ? 12.417 0.257 2.726 1.00 86.56 292 PRO A N 1
ATOM 2145 C CA . PRO A 1 292 ? 13.745 0.646 2.283 1.00 86.56 292 PRO A CA 1
ATOM 2146 C C . PRO A 1 292 ? 13.908 2.168 2.284 1.00 86.56 292 PRO A C 1
ATOM 2148 O O . PRO A 1 292 ? 12.945 2.923 2.122 1.00 86.56 292 PRO A O 1
ATOM 2151 N N . ASP A 1 293 ? 15.154 2.604 2.409 1.00 86.50 293 ASP A N 1
ATOM 2152 C CA . ASP A 1 293 ? 15.554 3.982 2.196 1.00 86.50 293 ASP A CA 1
ATOM 2153 C C . ASP A 1 293 ? 15.361 4.347 0.717 1.00 86.50 293 ASP A C 1
ATOM 2155 O O . ASP A 1 293 ? 15.964 3.758 -0.187 1.00 86.50 293 ASP A O 1
ATOM 2159 N N . ALA A 1 294 ? 14.477 5.315 0.463 1.00 80.69 294 ALA A N 1
ATOM 2160 C CA . ALA A 1 294 ? 14.113 5.709 -0.895 1.00 80.69 294 ALA A CA 1
ATOM 2161 C C . ALA A 1 294 ? 15.326 6.223 -1.682 1.00 80.69 294 ALA A C 1
ATOM 2163 O O . ALA A 1 294 ? 15.466 5.925 -2.866 1.00 80.69 294 ALA A O 1
ATOM 2164 N N . HIS A 1 295 ? 16.231 6.944 -1.015 1.00 82.75 295 HIS A N 1
ATOM 2165 C CA . HIS A 1 295 ? 17.423 7.484 -1.653 1.00 82.75 295 HIS A CA 1
ATOM 2166 C C . HIS A 1 295 ? 18.385 6.367 -2.079 1.00 82.75 295 HIS A C 1
ATOM 2168 O O . HIS A 1 295 ? 18.876 6.391 -3.205 1.00 82.75 295 HIS A O 1
ATOM 2174 N N . ALA A 1 296 ? 18.617 5.364 -1.228 1.00 81.88 296 ALA A N 1
ATOM 2175 C CA . ALA A 1 296 ? 19.453 4.208 -1.543 1.00 81.88 296 ALA A CA 1
ATOM 2176 C C . ALA A 1 296 ? 18.958 3.456 -2.788 1.00 81.88 296 ALA A C 1
ATOM 2178 O O . ALA A 1 296 ? 19.764 3.054 -3.630 1.00 81.88 296 ALA A O 1
ATOM 2179 N N . LEU A 1 297 ? 17.639 3.308 -2.939 1.00 80.00 297 LEU A N 1
ATOM 2180 C CA . LEU A 1 297 ? 17.054 2.679 -4.121 1.00 80.00 297 LEU A CA 1
ATOM 2181 C C . LEU A 1 297 ? 17.129 3.592 -5.361 1.00 80.00 297 LEU A C 1
ATOM 2183 O O . LEU A 1 297 ? 17.419 3.112 -6.456 1.00 80.00 297 LEU A O 1
ATOM 2187 N N . ASP A 1 298 ? 16.925 4.902 -5.201 1.00 79.88 298 ASP A N 1
ATOM 2188 C CA . ASP A 1 298 ? 16.960 5.886 -6.293 1.00 79.88 298 ASP A CA 1
ATOM 2189 C C . ASP A 1 298 ? 18.358 6.067 -6.911 1.00 79.88 298 ASP A C 1
ATOM 2191 O O . ASP A 1 298 ? 18.470 6.382 -8.100 1.00 79.88 298 ASP A O 1
ATOM 2195 N N . VAL A 1 299 ? 19.433 5.849 -6.146 1.00 77.69 299 VAL A N 1
ATOM 2196 C CA . VAL A 1 299 ? 20.816 5.942 -6.654 1.00 77.69 299 VAL A CA 1
ATOM 2197 C C . VAL A 1 299 ? 21.354 4.626 -7.219 1.00 77.69 299 VAL A C 1
ATOM 2199 O O . VAL A 1 299 ? 22.382 4.629 -7.891 1.00 77.69 299 VAL A O 1
ATOM 2202 N N . TRP A 1 300 ? 20.672 3.498 -7.004 1.00 77.44 300 TRP A N 1
ATOM 2203 C CA . TRP A 1 300 ? 21.112 2.198 -7.518 1.00 77.44 300 TRP A CA 1
ATOM 2204 C C . TRP A 1 300 ? 20.886 2.093 -9.031 1.00 77.44 300 TRP A C 1
ATOM 2206 O O . TRP A 1 300 ? 19.750 2.185 -9.490 1.00 77.44 300 TRP A O 1
ATOM 2216 N N . VAL A 1 301 ? 21.945 1.925 -9.822 1.00 67.62 301 VAL A N 1
ATOM 2217 C CA . VAL A 1 301 ? 21.868 1.831 -11.298 1.00 67.62 301 VAL A CA 1
ATOM 2218 C C . VAL A 1 301 ? 22.327 0.460 -11.796 1.00 67.62 301 VAL A C 1
ATOM 2220 O O . VAL A 1 301 ? 21.734 -0.111 -12.715 1.00 67.62 301 VAL A O 1
ATOM 2223 N N . ASP A 1 302 ? 23.377 -0.094 -11.193 1.00 69.06 302 ASP A N 1
ATOM 2224 C CA . ASP A 1 302 ? 23.937 -1.372 -11.616 1.00 69.06 302 ASP A CA 1
ATOM 2225 C C . ASP A 1 302 ? 24.589 -2.143 -10.463 1.00 69.06 302 ASP A C 1
ATOM 2227 O O . ASP A 1 302 ? 24.861 -1.587 -9.396 1.00 69.06 302 ASP A O 1
ATOM 2231 N N . GLY A 1 303 ? 24.824 -3.431 -10.707 1.00 75.50 303 GLY A N 1
ATOM 2232 C CA . GLY A 1 303 ? 25.387 -4.375 -9.752 1.00 75.50 303 GLY A CA 1
ATOM 2233 C C . GLY A 1 303 ? 24.352 -4.978 -8.797 1.00 75.50 303 GLY A C 1
ATOM 2234 O O . GLY A 1 303 ? 23.186 -4.567 -8.791 1.00 75.50 303 GLY A O 1
ATOM 2235 N N . PRO A 1 304 ? 24.769 -5.974 -7.995 1.00 82.31 304 PRO A N 1
ATOM 2236 C CA . PRO A 1 304 ? 23.901 -6.583 -6.998 1.00 82.31 304 PRO A CA 1
ATOM 2237 C C . PRO A 1 304 ? 23.446 -5.532 -5.987 1.00 82.31 304 PRO A C 1
ATOM 2239 O O . PRO A 1 304 ? 24.238 -4.699 -5.534 1.00 82.31 304 PRO A O 1
ATOM 2242 N N . LEU A 1 305 ? 22.169 -5.583 -5.610 1.00 85.06 305 LEU A N 1
ATOM 2243 C CA . LEU A 1 305 ? 21.690 -4.805 -4.477 1.00 85.06 305 LEU A CA 1
ATOM 2244 C C . LEU A 1 305 ? 22.476 -5.168 -3.217 1.00 85.06 305 LEU A C 1
ATOM 2246 O O . LEU A 1 305 ? 22.822 -6.321 -2.968 1.00 85.06 305 LEU A O 1
ATOM 2250 N N . VAL A 1 306 ? 22.724 -4.159 -2.389 1.00 89.50 306 VAL A N 1
ATOM 2251 C CA . VAL A 1 306 ? 23.399 -4.329 -1.106 1.00 89.50 306 VAL A CA 1
ATOM 2252 C C . VAL A 1 306 ? 22.352 -4.184 0.002 1.00 89.50 306 VAL A C 1
ATOM 2254 O O . VAL A 1 306 ? 21.947 -3.056 0.300 1.00 89.50 306 VAL A O 1
ATOM 2257 N N . PRO A 1 307 ? 21.909 -5.290 0.638 1.00 91.25 307 PRO A N 1
ATOM 2258 C CA . PRO A 1 307 ? 20.783 -5.290 1.572 1.00 91.25 307 PRO A CA 1
ATOM 2259 C C . PRO A 1 307 ? 20.843 -4.234 2.673 1.00 91.25 307 PRO A C 1
ATOM 2261 O O . PRO A 1 307 ? 19.848 -3.591 2.977 1.00 91.25 307 PRO A O 1
ATOM 2264 N N . HIS A 1 308 ? 22.010 -4.041 3.291 1.00 92.00 308 HIS A N 1
ATOM 2265 C CA . HIS A 1 308 ? 22.131 -3.108 4.409 1.00 92.00 308 HIS A CA 1
ATOM 2266 C C . HIS A 1 308 ? 21.995 -1.651 3.955 1.00 92.00 308 HIS A C 1
ATOM 2268 O O . HIS A 1 308 ? 21.270 -0.889 4.591 1.00 92.00 308 HIS A O 1
ATOM 2274 N N . LEU A 1 309 ? 22.592 -1.289 2.815 1.00 90.31 309 LEU A N 1
ATOM 2275 C CA . LEU A 1 309 ? 22.467 0.056 2.249 1.00 90.31 309 LEU A CA 1
ATOM 2276 C C . LEU A 1 309 ? 21.026 0.363 1.834 1.00 90.31 309 LEU A C 1
ATOM 2278 O O . LEU A 1 309 ? 20.571 1.485 2.028 1.00 90.31 309 LEU A O 1
ATOM 2282 N N . LEU A 1 310 ? 20.286 -0.640 1.345 1.00 89.06 310 LEU A N 1
ATOM 2283 C CA . LEU A 1 310 ? 18.874 -0.502 0.977 1.00 89.06 310 LEU A CA 1
ATOM 2284 C C . LEU A 1 310 ? 17.991 -0.049 2.152 1.00 89.06 310 LEU A C 1
ATOM 2286 O O . LEU A 1 310 ? 16.956 0.562 1.926 1.00 89.06 310 LEU A O 1
ATOM 2290 N N . PHE A 1 311 ? 18.396 -0.308 3.396 1.00 91.31 311 PHE A N 1
ATOM 2291 C CA . PHE A 1 311 ? 17.696 0.126 4.613 1.00 91.31 311 PHE A CA 1
ATOM 2292 C C . PHE A 1 311 ? 18.450 1.241 5.361 1.00 91.31 311 PHE A C 1
ATOM 2294 O O . PHE A 1 311 ? 18.286 1.410 6.571 1.00 91.31 311 PHE A O 1
ATOM 2301 N N . GLY A 1 312 ? 19.321 1.978 4.662 1.00 89.44 312 GLY A N 1
ATOM 2302 C CA . GLY A 1 312 ? 20.097 3.084 5.231 1.00 89.44 312 GLY A CA 1
ATOM 2303 C C . GLY A 1 312 ? 21.136 2.654 6.274 1.00 89.44 312 GLY A C 1
ATOM 2304 O O . GLY A 1 312 ? 21.626 3.486 7.034 1.00 89.44 312 GLY A O 1
ATOM 2305 N N . GLN A 1 313 ? 21.469 1.363 6.342 1.00 93.88 313 GLN A N 1
ATOM 2306 C CA . GLN A 1 313 ? 22.443 0.819 7.286 1.00 93.88 313 GLN A CA 1
ATOM 2307 C C . GLN A 1 313 ? 23.819 0.724 6.636 1.00 93.88 313 GLN A C 1
ATOM 2309 O O . GLN A 1 313 ? 23.948 0.371 5.469 1.00 93.88 313 GLN A O 1
ATOM 2314 N N . THR A 1 314 ? 24.873 0.975 7.407 1.00 92.38 314 THR A N 1
ATOM 2315 C CA . THR A 1 314 ? 26.258 0.937 6.908 1.00 92.38 314 THR A CA 1
ATOM 2316 C C . THR A 1 314 ? 26.880 -0.457 6.927 1.00 92.38 314 THR A C 1
ATOM 2318 O O . THR A 1 314 ? 27.917 -0.669 6.308 1.00 92.38 314 THR A O 1
ATOM 2321 N N . THR A 1 315 ? 26.277 -1.419 7.637 1.00 94.81 315 THR A N 1
ATOM 2322 C CA . THR A 1 315 ? 26.811 -2.783 7.778 1.00 94.81 315 THR A CA 1
ATOM 2323 C C . THR A 1 315 ? 25.698 -3.837 7.815 1.00 94.81 315 THR A C 1
ATOM 2325 O O . THR A 1 315 ? 24.579 -3.530 8.241 1.00 94.81 315 THR A O 1
ATOM 2328 N N . PRO A 1 316 ? 25.989 -5.106 7.463 1.00 94.00 316 PRO A N 1
ATOM 2329 C CA . PRO A 1 316 ? 25.050 -6.218 7.648 1.00 94.00 316 PRO A CA 1
ATOM 2330 C C . PRO A 1 316 ? 24.593 -6.403 9.103 1.00 94.00 316 PRO A C 1
ATOM 2332 O O . PRO A 1 316 ? 23.437 -6.733 9.350 1.00 94.00 316 PRO A O 1
ATOM 2335 N N . ALA A 1 317 ? 25.474 -6.143 10.076 1.00 95.12 317 ALA A N 1
ATOM 2336 C CA . ALA A 1 317 ? 25.118 -6.176 11.493 1.00 95.12 317 ALA A CA 1
ATOM 2337 C C . ALA A 1 317 ? 24.107 -5.071 11.853 1.00 95.12 317 ALA A C 1
ATOM 2339 O O . ALA A 1 317 ? 23.152 -5.328 12.582 1.00 95.12 317 ALA A O 1
ATOM 2340 N N . GLY A 1 318 ? 24.269 -3.869 11.288 1.00 95.31 318 GLY A N 1
ATOM 2341 C CA . GLY A 1 318 ? 23.296 -2.780 11.415 1.00 95.31 318 GLY A CA 1
ATOM 2342 C C . GLY A 1 318 ? 21.924 -3.147 10.845 1.00 95.31 318 GLY A C 1
ATOM 2343 O O . GLY A 1 318 ? 20.909 -2.885 11.483 1.00 95.31 318 GLY A O 1
ATOM 2344 N N . LEU A 1 319 ? 21.882 -3.843 9.702 1.00 95.38 319 LEU A N 1
ATOM 2345 C CA . LEU A 1 319 ? 20.632 -4.375 9.146 1.00 95.38 319 LEU A CA 1
ATOM 2346 C C . LEU A 1 319 ? 19.961 -5.381 10.089 1.00 95.38 319 LEU A C 1
ATOM 2348 O O . LEU A 1 319 ? 18.760 -5.283 10.325 1.00 95.38 319 LEU A O 1
ATOM 2352 N N . ALA A 1 320 ? 20.719 -6.319 10.659 1.00 94.88 320 ALA A N 1
ATOM 2353 C CA . ALA A 1 320 ? 20.173 -7.287 11.610 1.00 94.88 320 ALA A CA 1
ATOM 2354 C C . ALA A 1 320 ? 19.584 -6.603 12.859 1.00 94.88 320 ALA A C 1
ATOM 2356 O O . ALA A 1 320 ? 18.508 -6.986 13.321 1.00 94.88 320 ALA A O 1
ATOM 2357 N N . LEU A 1 321 ? 20.251 -5.562 13.372 1.00 95.56 321 LEU A N 1
ATOM 2358 C CA . LEU A 1 321 ? 19.744 -4.747 14.481 1.00 95.56 321 LEU A CA 1
ATOM 2359 C C . LEU A 1 321 ? 18.467 -3.988 14.099 1.00 95.56 321 LEU A C 1
ATOM 2361 O O . LEU A 1 321 ? 17.506 -4.000 14.864 1.00 95.56 321 LEU A O 1
ATOM 2365 N N . TYR A 1 322 ? 18.428 -3.375 12.912 1.00 95.19 322 TYR A N 1
ATOM 2366 C CA . TYR A 1 322 ? 17.235 -2.699 12.398 1.00 95.19 322 TYR A CA 1
ATOM 2367 C C . TYR A 1 322 ? 16.031 -3.650 12.324 1.00 95.19 322 TYR A C 1
ATOM 2369 O O . TYR A 1 322 ? 14.972 -3.334 12.863 1.00 95.19 322 TYR A O 1
ATOM 2377 N N . LEU A 1 323 ? 16.199 -4.832 11.718 1.00 95.88 323 LEU A N 1
ATOM 2378 C CA . LEU A 1 323 ? 15.124 -5.825 11.605 1.00 95.88 323 LEU A CA 1
ATOM 2379 C C . LEU A 1 323 ? 14.685 -6.341 12.981 1.00 95.88 323 LEU A C 1
ATOM 2381 O O . LEU A 1 323 ? 13.492 -6.494 13.229 1.00 95.88 323 LEU A O 1
ATOM 2385 N N . GLY A 1 324 ? 15.634 -6.544 13.901 1.00 95.88 324 GLY A N 1
ATOM 2386 C CA . GLY A 1 324 ? 15.338 -6.901 15.288 1.00 95.88 324 GLY A CA 1
ATOM 2387 C C . GLY A 1 324 ? 14.486 -5.852 16.005 1.00 95.88 324 GLY A C 1
ATOM 2388 O O . GLY A 1 324 ? 13.493 -6.207 16.639 1.00 95.88 324 GLY A O 1
ATOM 2389 N N . ASN A 1 325 ? 14.826 -4.570 15.856 1.00 95.06 325 ASN A N 1
ATOM 2390 C CA . ASN A 1 325 ? 14.065 -3.465 16.439 1.00 95.06 325 ASN A CA 1
ATOM 2391 C C . ASN A 1 325 ? 12.675 -3.339 15.807 1.00 95.06 325 ASN A C 1
ATOM 2393 O O . ASN A 1 325 ? 11.686 -3.263 16.532 1.00 95.06 325 ASN A O 1
ATOM 2397 N N . ALA A 1 326 ? 12.580 -3.400 14.475 1.00 94.75 326 ALA A N 1
ATOM 2398 C CA . ALA A 1 326 ? 11.303 -3.357 13.766 1.00 94.75 326 ALA A CA 1
ATOM 2399 C C . ALA A 1 326 ? 10.373 -4.491 14.219 1.00 94.75 326 ALA A C 1
ATOM 2401 O O . ALA A 1 326 ? 9.214 -4.252 14.558 1.00 94.75 326 ALA A O 1
ATOM 2402 N N . ARG A 1 327 ? 10.891 -5.720 14.319 1.00 96.06 327 ARG A N 1
ATOM 2403 C CA . ARG A 1 327 ? 10.135 -6.862 14.843 1.00 96.06 327 ARG A CA 1
ATOM 2404 C C . ARG A 1 327 ? 9.681 -6.633 16.282 1.00 96.06 327 ARG A C 1
ATOM 2406 O O . ARG A 1 327 ? 8.535 -6.946 16.606 1.00 96.06 327 ARG A O 1
ATOM 2413 N N . GLN A 1 328 ? 10.544 -6.085 17.139 1.00 94.56 328 GLN A N 1
ATOM 2414 C CA . GLN A 1 328 ? 10.205 -5.809 18.534 1.00 94.56 328 GLN A CA 1
ATOM 2415 C C . GLN A 1 328 ? 9.089 -4.762 18.645 1.00 94.56 328 GLN A C 1
ATOM 2417 O O . GLN A 1 328 ? 8.168 -4.940 19.440 1.00 94.56 328 GLN A O 1
ATOM 2422 N N . GLU A 1 329 ? 9.119 -3.713 17.823 1.00 93.19 329 GLU A N 1
ATOM 2423 C CA . GLU A 1 329 ? 8.061 -2.697 17.776 1.00 93.19 329 GLU A CA 1
ATOM 2424 C C . GLU A 1 329 ? 6.712 -3.299 17.359 1.00 93.19 329 GLU A C 1
ATOM 2426 O O . GLU A 1 329 ? 5.709 -3.105 18.054 1.00 93.19 329 GLU A O 1
ATOM 2431 N N . VAL A 1 330 ? 6.687 -4.113 16.295 1.00 95.94 330 VAL A N 1
ATOM 2432 C CA . VAL A 1 330 ? 5.462 -4.827 15.888 1.00 95.94 330 VAL A CA 1
ATOM 2433 C C . VAL A 1 330 ? 5.000 -5.789 16.982 1.00 95.94 330 VAL A C 1
ATOM 2435 O O . VAL A 1 330 ? 3.807 -5.871 17.258 1.00 95.94 330 VAL A O 1
ATOM 2438 N N . THR A 1 331 ? 5.927 -6.481 17.648 1.00 95.81 331 THR A N 1
ATOM 2439 C CA . THR A 1 331 ? 5.618 -7.420 18.737 1.00 95.81 331 THR A CA 1
ATOM 2440 C C . THR A 1 331 ? 4.945 -6.725 19.912 1.00 95.81 331 THR A C 1
ATOM 2442 O O . THR A 1 331 ? 3.957 -7.240 20.429 1.00 95.81 331 THR A O 1
ATOM 2445 N N . VAL A 1 332 ? 5.429 -5.548 20.317 1.00 93.44 332 VAL A N 1
ATOM 2446 C CA . VAL A 1 332 ? 4.816 -4.770 21.403 1.00 93.44 332 VAL A CA 1
ATOM 2447 C C . VAL A 1 332 ? 3.393 -4.356 21.031 1.00 93.44 332 VAL A C 1
ATOM 2449 O O . VAL A 1 332 ? 2.470 -4.572 21.817 1.00 93.44 332 VAL A O 1
ATOM 2452 N N . LEU A 1 333 ? 3.180 -3.819 19.826 1.00 95.12 333 LEU A N 1
ATOM 2453 C CA . LEU A 1 333 ? 1.835 -3.455 19.367 1.00 95.12 333 LEU A CA 1
ATOM 2454 C C . LEU A 1 333 ? 0.914 -4.683 19.273 1.00 95.12 333 LEU A C 1
ATOM 2456 O O . LEU A 1 333 ? -0.243 -4.628 19.687 1.00 95.12 333 LEU A O 1
ATOM 2460 N N . ALA A 1 334 ? 1.424 -5.805 18.772 1.00 96.44 334 ALA A N 1
ATOM 2461 C CA . ALA A 1 334 ? 0.643 -7.018 18.580 1.00 96.44 334 ALA A CA 1
ATOM 2462 C C . ALA A 1 334 ? 0.284 -7.696 19.908 1.00 96.44 334 ALA A C 1
ATOM 2464 O O . ALA A 1 334 ? -0.884 -7.983 20.144 1.00 96.44 334 ALA A O 1
ATOM 2465 N N . ARG A 1 335 ? 1.259 -7.945 20.787 1.00 95.38 335 ARG A N 1
ATOM 2466 C CA . ARG A 1 335 ? 1.070 -8.762 21.997 1.00 95.38 335 ARG A CA 1
ATOM 2467 C C . ARG A 1 335 ? 0.568 -7.968 23.192 1.00 95.38 335 ARG A C 1
ATOM 2469 O O . ARG A 1 335 ? -0.323 -8.429 23.898 1.00 95.38 335 ARG A O 1
ATOM 2476 N N . ASP A 1 336 ? 1.104 -6.772 23.409 1.00 92.94 336 ASP A N 1
ATOM 2477 C CA . ASP A 1 336 ? 0.792 -6.007 24.620 1.00 92.94 336 ASP A CA 1
ATOM 2478 C C . ASP A 1 336 ? -0.469 -5.148 24.473 1.00 92.94 336 ASP A C 1
ATOM 2480 O O . ASP A 1 336 ? -1.028 -4.697 25.475 1.00 92.94 336 ASP A O 1
ATOM 2484 N N . ILE A 1 337 ? -0.909 -4.906 23.234 1.00 94.62 337 ILE A N 1
ATOM 2485 C CA . ILE A 1 337 ? -2.022 -4.004 22.923 1.00 94.62 337 ILE A CA 1
ATOM 2486 C C . ILE A 1 337 ? -3.113 -4.730 22.141 1.00 94.62 337 ILE A C 1
ATOM 2488 O O . ILE A 1 337 ? -4.249 -4.796 22.608 1.00 94.62 337 ILE A O 1
ATOM 2492 N N . ALA A 1 338 ? -2.800 -5.264 20.960 1.00 96.31 338 ALA A N 1
ATOM 2493 C CA . ALA A 1 338 ? -3.827 -5.794 20.071 1.00 96.31 338 ALA A CA 1
ATOM 2494 C C . ALA A 1 338 ? -4.393 -7.140 20.544 1.00 96.31 338 ALA A C 1
ATOM 2496 O O . ALA A 1 338 ? -5.611 -7.285 20.602 1.00 96.31 338 ALA A O 1
ATOM 2497 N N . ALA A 1 339 ? -3.543 -8.092 20.937 1.00 96.62 339 ALA A N 1
ATOM 2498 C CA . ALA A 1 339 ? -3.937 -9.434 21.366 1.00 96.62 339 ALA A CA 1
ATOM 2499 C C . ALA A 1 339 ? -5.036 -9.442 22.442 1.00 96.62 339 ALA A C 1
ATOM 2501 O O . ALA A 1 339 ? -6.089 -10.022 22.179 1.00 96.62 339 ALA A O 1
ATOM 2502 N N . PRO A 1 340 ? -4.903 -8.744 23.590 1.00 95.31 340 PRO A N 1
ATOM 2503 C CA . PRO A 1 340 ? -5.954 -8.774 24.606 1.00 95.31 340 PRO A CA 1
ATOM 2504 C C . PRO A 1 340 ? -7.278 -8.171 24.122 1.00 95.31 340 PRO A C 1
ATOM 2506 O O . PRO A 1 340 ? -8.343 -8.546 24.603 1.00 95.31 340 PRO A O 1
ATOM 2509 N N . VAL A 1 341 ? -7.231 -7.235 23.174 1.00 95.19 341 VAL A N 1
ATOM 2510 C CA . VAL A 1 341 ? -8.420 -6.585 22.617 1.00 95.19 341 VAL A CA 1
ATOM 2511 C C . VAL A 1 341 ? -9.092 -7.461 21.558 1.00 95.19 341 VAL A C 1
ATOM 2513 O O . VAL A 1 341 ? -10.318 -7.553 21.529 1.00 95.19 341 VAL A O 1
ATOM 2516 N N . VAL A 1 342 ? -8.306 -8.134 20.717 1.00 96.44 342 VAL A N 1
ATOM 2517 C CA . VAL A 1 342 ? -8.796 -9.130 19.754 1.00 96.44 342 VAL A CA 1
ATOM 2518 C C . VAL A 1 342 ? -9.457 -10.290 20.498 1.00 96.44 342 VAL A C 1
ATOM 2520 O O . VAL A 1 342 ? -10.605 -10.612 20.204 1.00 96.44 342 VAL A O 1
ATOM 2523 N N . GLU A 1 343 ? -8.806 -10.828 21.533 1.00 95.06 343 GLU A N 1
ATOM 2524 C CA . GLU A 1 343 ? -9.364 -11.896 22.370 1.00 95.06 343 GLU A CA 1
ATOM 2525 C C . GLU A 1 343 ? -10.719 -11.515 22.975 1.00 95.06 343 GLU A C 1
ATOM 2527 O O . GLU A 1 343 ? -11.610 -12.356 23.054 1.00 95.06 343 GLU A O 1
ATOM 2532 N N . ILE A 1 344 ? -10.896 -10.258 23.402 1.00 95.62 344 ILE A N 1
ATOM 2533 C CA . ILE A 1 344 ? -12.173 -9.737 23.910 1.00 95.62 344 ILE A CA 1
ATOM 2534 C C . ILE A 1 344 ? -13.249 -9.761 22.826 1.00 95.62 344 ILE A C 1
ATOM 2536 O O . ILE A 1 344 ? -14.351 -10.249 23.078 1.00 95.62 344 ILE A O 1
ATOM 2540 N N . LEU A 1 345 ? -12.938 -9.243 21.634 1.00 95.62 345 LEU A N 1
ATOM 2541 C CA . LEU A 1 345 ? -13.874 -9.171 20.509 1.00 95.62 345 LEU A CA 1
ATOM 2542 C C . LEU A 1 345 ? -14.308 -10.562 20.021 1.00 95.62 345 LEU A C 1
ATOM 2544 O O . LEU A 1 345 ? -15.431 -10.715 19.549 1.00 95.62 345 LEU A O 1
ATOM 2548 N N . GLU A 1 346 ? -13.459 -11.578 20.177 1.00 93.44 346 GLU A N 1
ATOM 2549 C CA . GLU A 1 346 ? -13.750 -12.968 19.802 1.00 93.44 346 GLU A CA 1
ATOM 2550 C C . GLU A 1 346 ? -14.596 -13.733 20.838 1.00 93.44 346 GLU A C 1
ATOM 2552 O O . GLU A 1 346 ? -15.073 -14.839 20.565 1.00 93.44 346 GLU A O 1
ATOM 2557 N N . ARG A 1 347 ? -14.834 -13.174 22.035 1.00 94.94 347 ARG A N 1
ATOM 2558 C CA . ARG A 1 347 ? -15.656 -13.836 23.063 1.00 94.94 347 ARG A CA 1
ATOM 2559 C C . ARG A 1 347 ? -17.109 -13.961 22.616 1.00 94.94 347 ARG A C 1
ATOM 2561 O O . ARG A 1 347 ? -17.723 -13.006 22.151 1.00 94.94 347 ARG A O 1
ATOM 2568 N N . SER A 1 348 ? -17.727 -15.105 22.911 1.00 92.06 348 SER A N 1
ATOM 2569 C CA . SER A 1 348 ? -19.134 -15.383 22.575 1.00 92.06 348 SER A CA 1
ATOM 2570 C C . SER A 1 348 ? -20.124 -14.343 23.116 1.00 92.06 348 SER A C 1
ATOM 2572 O O . SER A 1 348 ? -21.111 -14.036 22.452 1.00 92.06 348 SER A O 1
ATOM 2574 N N . VAL A 1 349 ? -19.850 -13.751 24.287 1.00 92.69 349 VAL A N 1
ATOM 2575 C CA . VAL A 1 349 ? -20.683 -12.693 24.887 1.00 92.69 349 VAL A CA 1
ATOM 2576 C C . VAL A 1 349 ? -20.766 -11.432 24.014 1.00 92.69 349 VAL A C 1
ATOM 2578 O O . VAL A 1 349 ? -21.773 -10.720 24.082 1.00 92.69 349 VAL A O 1
ATOM 2581 N N . MET A 1 350 ? -19.753 -11.183 23.175 1.00 94.19 350 MET A N 1
ATOM 2582 C CA . MET A 1 350 ? -19.725 -10.073 22.222 1.00 94.19 350 MET A CA 1
ATOM 2583 C C . MET A 1 350 ? -20.576 -10.348 20.981 1.00 94.19 350 MET A C 1
ATOM 2585 O O . MET A 1 350 ? -21.049 -9.405 20.360 1.00 94.19 350 MET A O 1
ATOM 2589 N N . GLY A 1 351 ? -20.837 -11.610 20.640 1.00 86.75 351 GLY A N 1
ATOM 2590 C CA . GLY A 1 351 ? -21.588 -11.973 19.439 1.00 86.75 351 GLY A CA 1
ATOM 2591 C C . GLY A 1 351 ? -20.870 -11.619 18.128 1.00 86.75 351 GLY A C 1
ATOM 2592 O O . GLY A 1 351 ? -19.774 -11.059 18.108 1.00 86.75 351 GLY A O 1
ATOM 2593 N N . ALA A 1 352 ? -21.495 -11.974 17.004 1.00 82.88 352 ALA A N 1
ATOM 2594 C CA . ALA A 1 352 ? -20.942 -11.720 15.676 1.00 82.88 352 ALA A CA 1
ATOM 2595 C C . ALA A 1 352 ? -21.017 -10.230 15.288 1.00 82.88 352 ALA A C 1
ATOM 2597 O O . ALA A 1 352 ? -21.943 -9.522 15.679 1.00 82.88 352 ALA A O 1
ATOM 2598 N N . GLY A 1 353 ? -20.064 -9.768 14.470 1.00 79.19 353 GLY A N 1
ATOM 2599 C CA . GLY A 1 353 ? -20.087 -8.427 13.864 1.00 79.19 353 GLY A CA 1
ATOM 2600 C C . GLY A 1 353 ? -19.495 -7.293 14.710 1.00 79.19 353 GLY A C 1
ATOM 2601 O O . GLY A 1 353 ? -19.537 -6.143 14.287 1.00 79.19 353 GLY A O 1
ATOM 2602 N N . THR A 1 354 ? -18.922 -7.587 15.880 1.00 81.06 354 THR A N 1
ATOM 2603 C CA . THR A 1 354 ? -18.256 -6.585 16.737 1.00 81.06 354 THR A CA 1
ATOM 2604 C C . THR A 1 354 ? -16.801 -6.312 16.340 1.00 81.06 354 THR A C 1
ATOM 2606 O O . THR A 1 354 ? -16.274 -5.235 16.627 1.00 81.06 354 THR A O 1
ATOM 2609 N N . GLY A 1 355 ? -16.149 -7.262 15.665 1.00 78.56 355 GLY A N 1
ATOM 2610 C CA . GLY A 1 355 ? -14.792 -7.113 15.140 1.00 78.56 355 GLY A CA 1
ATOM 2611 C C . GLY A 1 355 ? -14.742 -6.281 13.856 1.00 78.56 355 GLY A C 1
ATOM 2612 O O . GLY A 1 355 ? -15.516 -6.505 12.927 1.00 78.56 355 GLY A O 1
ATOM 2613 N N . SER A 1 356 ? -13.806 -5.334 13.789 1.00 86.38 356 SER A N 1
ATOM 2614 C CA . SER A 1 356 ? -13.516 -4.554 12.577 1.00 86.38 356 SER A CA 1
ATOM 2615 C C . SER A 1 356 ? -12.505 -5.248 11.652 1.00 86.38 356 SER A C 1
ATOM 2617 O O . SER A 1 356 ? -11.851 -6.222 12.029 1.00 86.38 356 SER A O 1
ATOM 2619 N N . GLY A 1 357 ? -12.291 -4.689 10.454 1.00 88.44 357 GLY A N 1
ATOM 2620 C CA . GLY A 1 357 ? -11.178 -5.095 9.586 1.00 88.44 357 GLY A CA 1
ATOM 2621 C C . GLY A 1 357 ? -9.805 -4.969 10.264 1.00 88.44 357 GLY A C 1
ATOM 2622 O O . GLY A 1 357 ? -8.928 -5.795 10.020 1.00 88.44 357 GLY A O 1
ATOM 2623 N N . ALA A 1 358 ? -9.636 -4.007 11.183 1.00 89.50 358 ALA A N 1
ATOM 2624 C CA . ALA A 1 358 ? -8.419 -3.876 11.983 1.00 89.50 358 ALA A CA 1
ATOM 2625 C C . ALA A 1 358 ? -8.240 -5.055 12.953 1.00 89.50 358 ALA A C 1
ATOM 2627 O O . ALA A 1 358 ? -7.126 -5.549 13.096 1.00 89.50 358 ALA A O 1
ATOM 2628 N N . ALA A 1 359 ? -9.318 -5.559 13.567 1.00 92.50 359 ALA A N 1
ATOM 2629 C CA . ALA A 1 359 ? -9.251 -6.753 14.414 1.00 92.50 359 ALA A CA 1
ATOM 2630 C C . ALA A 1 359 ? -8.775 -7.977 13.620 1.00 92.50 359 ALA A C 1
ATOM 2632 O O . ALA A 1 359 ? -7.857 -8.669 14.053 1.00 92.50 359 ALA A O 1
ATOM 2633 N N . ALA A 1 360 ? -9.313 -8.181 12.413 1.00 91.88 360 ALA A N 1
ATOM 2634 C CA . ALA A 1 360 ? -8.861 -9.251 11.525 1.00 91.88 360 ALA A CA 1
ATOM 2635 C C . ALA A 1 360 ? -7.393 -9.078 11.085 1.00 91.88 360 ALA A C 1
ATOM 2637 O O . ALA A 1 360 ? -6.648 -10.057 11.059 1.00 91.88 360 ALA A O 1
ATOM 2638 N N . LYS A 1 361 ? -6.955 -7.846 10.774 1.00 93.12 361 LYS A N 1
ATOM 2639 C CA . LYS A 1 361 ? -5.548 -7.535 10.453 1.00 93.12 361 LYS A CA 1
ATOM 2640 C C . LYS A 1 361 ? -4.627 -7.904 11.619 1.00 93.12 361 LYS A C 1
ATOM 2642 O O . LYS A 1 361 ? -3.661 -8.635 11.419 1.00 93.12 361 LYS A O 1
ATOM 2647 N N . TRP A 1 362 ? -4.939 -7.447 12.831 1.00 95.50 362 TRP A N 1
ATOM 2648 C CA . TRP A 1 362 ? -4.127 -7.715 14.019 1.00 95.50 362 TRP A CA 1
ATOM 2649 C C . TRP A 1 362 ? -4.101 -9.195 14.402 1.00 95.50 362 TRP A C 1
ATOM 2651 O O . TRP A 1 362 ? -3.026 -9.703 14.709 1.00 95.50 362 TRP A O 1
ATOM 2661 N N . ALA A 1 363 ? -5.225 -9.911 14.299 1.00 94.94 363 ALA A N 1
ATOM 2662 C CA . ALA A 1 363 ? -5.264 -11.359 14.508 1.00 94.94 363 ALA A CA 1
ATOM 2663 C C . ALA A 1 363 ? -4.295 -12.103 13.567 1.00 94.94 363 ALA A C 1
ATOM 2665 O O . ALA A 1 363 ? -3.579 -13.008 13.994 1.00 94.94 363 ALA A O 1
ATOM 2666 N N . ARG A 1 364 ? -4.207 -11.684 12.295 1.00 94.94 364 ARG A N 1
ATOM 2667 C CA . ARG A 1 364 ? -3.242 -12.244 11.331 1.00 94.94 364 ARG A CA 1
ATOM 2668 C C . ARG A 1 364 ? -1.798 -11.886 11.678 1.00 94.94 364 ARG A C 1
ATOM 2670 O O . ARG A 1 364 ? -0.947 -12.764 11.622 1.00 94.94 364 ARG A O 1
ATOM 2677 N N . ILE A 1 365 ? -1.522 -10.640 12.078 1.00 95.62 365 ILE A N 1
ATOM 2678 C CA . ILE A 1 365 ? -0.179 -10.226 12.530 1.00 95.62 365 ILE A CA 1
ATOM 2679 C C . ILE A 1 365 ? 0.279 -11.088 13.712 1.00 95.62 365 ILE A C 1
ATOM 2681 O O . ILE A 1 365 ? 1.395 -11.602 13.692 1.00 95.62 365 ILE A O 1
ATOM 2685 N N . ILE A 1 366 ? -0.586 -11.280 14.713 1.00 96.06 366 ILE A N 1
ATOM 2686 C CA . ILE A 1 366 ? -0.308 -12.123 15.885 1.00 96.06 366 ILE A CA 1
ATOM 2687 C C . ILE A 1 366 ? -0.016 -13.563 15.444 1.00 96.06 366 ILE A C 1
ATOM 2689 O O . ILE A 1 366 ? 1.011 -14.120 15.822 1.00 96.06 366 ILE A O 1
ATOM 2693 N N . ALA A 1 367 ? -0.850 -14.136 14.571 1.00 95.50 367 ALA A N 1
ATOM 2694 C CA . ALA A 1 367 ? -0.651 -15.494 14.074 1.00 95.50 367 ALA A CA 1
ATOM 2695 C C . ALA A 1 367 ? 0.677 -15.673 13.310 1.00 95.50 367 ALA A C 1
ATOM 2697 O O . ALA A 1 367 ? 1.324 -16.712 13.440 1.00 95.50 367 ALA A O 1
ATOM 2698 N N . GLU A 1 368 ? 1.103 -14.688 12.515 1.00 95.62 368 GLU A N 1
ATOM 2699 C CA . GLU A 1 368 ? 2.383 -14.745 11.794 1.00 95.62 368 GLU A CA 1
ATOM 2700 C C . GLU A 1 368 ? 3.593 -14.569 12.720 1.00 95.62 368 GLU A C 1
ATOM 2702 O O . GLU A 1 368 ? 4.604 -15.250 12.527 1.00 95.62 368 GLU A O 1
ATOM 2707 N N . LEU A 1 369 ? 3.477 -13.740 13.766 1.00 96.12 369 LEU A N 1
ATOM 2708 C CA . LEU A 1 369 ? 4.483 -13.642 14.830 1.00 96.12 369 LEU A CA 1
ATOM 2709 C C . LEU A 1 369 ? 4.623 -14.967 15.589 1.00 96.12 369 LEU A C 1
ATOM 2711 O O . LEU A 1 369 ? 5.737 -15.436 15.801 1.00 96.12 369 LEU A O 1
ATOM 2715 N N . ASP A 1 370 ? 3.514 -15.624 15.929 1.00 95.44 370 ASP A N 1
ATOM 2716 C CA . ASP A 1 370 ? 3.549 -16.913 16.627 1.00 95.44 370 ASP A CA 1
ATOM 2717 C C . ASP A 1 370 ? 4.134 -18.030 15.749 1.00 95.44 370 ASP A C 1
ATOM 2719 O O . ASP A 1 370 ? 4.887 -18.881 16.228 1.00 95.44 370 ASP A O 1
ATOM 2723 N N . LYS A 1 371 ? 3.851 -18.024 14.438 1.00 95.38 371 LYS A N 1
ATOM 2724 C CA . LYS A 1 371 ? 4.506 -18.935 13.483 1.00 95.38 371 LYS A CA 1
ATOM 2725 C C . LYS A 1 371 ? 6.012 -18.679 13.406 1.00 95.38 371 LYS A C 1
ATOM 2727 O O . LYS A 1 371 ? 6.773 -19.646 13.349 1.00 95.38 371 LYS A O 1
ATOM 2732 N N . TYR A 1 372 ? 6.427 -17.411 13.383 1.00 95.25 372 TYR A N 1
ATOM 2733 C CA . TYR A 1 372 ? 7.834 -17.017 13.357 1.00 95.25 372 TYR A CA 1
ATOM 2734 C C . TYR A 1 372 ? 8.571 -17.479 14.622 1.00 95.25 372 TYR A C 1
ATOM 2736 O O . TYR A 1 372 ? 9.578 -18.177 14.515 1.00 95.25 372 TYR A O 1
ATOM 2744 N N . ASP A 1 373 ? 8.024 -17.189 15.805 1.00 93.88 373 ASP A N 1
ATOM 2745 C CA . ASP A 1 373 ? 8.591 -17.609 17.094 1.00 93.88 373 ASP A CA 1
ATOM 2746 C C . ASP A 1 373 ? 8.617 -19.137 17.243 1.00 93.88 373 ASP A C 1
ATOM 2748 O O . ASP A 1 373 ? 9.546 -19.702 17.819 1.00 93.88 373 ASP A O 1
ATOM 2752 N N . GLY A 1 374 ? 7.634 -19.828 16.659 1.00 94.69 374 GLY A N 1
ATOM 2753 C CA . GLY A 1 374 ? 7.601 -21.286 16.544 1.00 94.69 374 GLY A CA 1
ATOM 2754 C C . GLY A 1 374 ? 8.593 -21.878 15.532 1.00 94.69 374 GLY A C 1
ATOM 2755 O O . GLY A 1 374 ? 8.522 -23.076 15.259 1.00 94.69 374 GLY A O 1
ATOM 2756 N N . GLY A 1 375 ? 9.476 -21.069 14.935 1.00 91.56 375 GLY A N 1
ATOM 2757 C CA . GLY A 1 375 ? 10.517 -21.509 14.005 1.00 91.56 375 GLY A CA 1
ATOM 2758 C C . GLY A 1 375 ? 10.000 -21.962 12.638 1.00 91.56 375 GLY A C 1
ATOM 2759 O O . GLY A 1 375 ? 10.685 -22.715 11.944 1.00 91.56 375 GLY A O 1
ATOM 2760 N N . ARG A 1 376 ? 8.789 -21.555 12.233 1.00 90.62 376 ARG A N 1
ATOM 2761 C CA . ARG A 1 376 ? 8.217 -21.953 10.940 1.00 90.62 376 ARG A CA 1
ATOM 2762 C C . ARG A 1 376 ? 8.780 -21.069 9.820 1.00 90.62 376 ARG A C 1
ATOM 2764 O O . ARG A 1 376 ? 8.439 -19.888 9.761 1.00 90.62 376 ARG A O 1
ATOM 2771 N N . PRO A 1 377 ? 9.568 -21.617 8.876 1.00 82.00 377 PRO A N 1
ATOM 2772 C CA . PRO A 1 377 ? 10.239 -20.817 7.846 1.00 82.00 377 PRO A CA 1
ATOM 2773 C C . PRO A 1 377 ? 9.277 -20.226 6.805 1.00 82.00 377 PRO A C 1
ATOM 2775 O O . PRO A 1 377 ? 9.674 -19.388 6.002 1.00 82.00 377 PRO A O 1
ATOM 2778 N N . ASN A 1 378 ? 8.020 -20.676 6.790 1.00 86.50 378 ASN A N 1
ATOM 2779 C CA . ASN A 1 378 ? 6.987 -20.213 5.874 1.00 86.50 378 ASN A CA 1
ATOM 2780 C C . ASN A 1 378 ? 6.091 -19.108 6.456 1.00 86.50 378 ASN A C 1
ATOM 2782 O O . ASN A 1 378 ? 5.125 -18.748 5.785 1.00 86.50 378 ASN A O 1
ATOM 2786 N N . SER A 1 379 ? 6.372 -18.565 7.647 1.00 93.75 379 SER A N 1
ATOM 2787 C CA . SER A 1 379 ? 5.664 -17.363 8.110 1.00 93.75 379 SER A CA 1
ATOM 2788 C C . SER A 1 379 ? 5.959 -16.175 7.193 1.00 93.75 379 SER A C 1
ATOM 2790 O O . SER A 1 379 ? 7.048 -16.074 6.619 1.00 93.75 379 SER A O 1
ATOM 2792 N N . SER A 1 380 ? 4.999 -15.268 7.036 1.00 94.31 380 SER A N 1
ATOM 2793 C CA . SER A 1 380 ? 5.173 -14.095 6.172 1.00 94.31 380 SER A CA 1
ATOM 2794 C C . SER A 1 380 ? 6.307 -13.185 6.662 1.00 94.31 380 SER A C 1
ATOM 2796 O O . SER A 1 380 ? 7.050 -12.638 5.847 1.00 94.31 380 SER A O 1
ATOM 2798 N N . LEU A 1 381 ? 6.515 -13.102 7.982 1.00 95.75 381 LEU A N 1
ATOM 2799 C CA . LEU A 1 381 ? 7.652 -12.409 8.591 1.00 95.75 381 LEU A CA 1
ATOM 2800 C C . LEU A 1 381 ? 8.995 -13.067 8.235 1.00 95.75 381 LEU A C 1
ATOM 2802 O O . LEU A 1 381 ? 9.924 -12.370 7.828 1.00 95.75 381 LEU A O 1
ATOM 2806 N N . ALA A 1 382 ? 9.103 -14.399 8.325 1.00 94.81 382 ALA A N 1
ATOM 2807 C CA . ALA A 1 382 ? 10.333 -15.103 7.957 1.00 94.81 382 ALA A CA 1
ATOM 2808 C C . ALA A 1 382 ? 10.660 -14.914 6.470 1.00 94.81 382 ALA A C 1
ATOM 2810 O O . ALA A 1 382 ? 11.814 -14.684 6.114 1.00 94.81 382 ALA A O 1
ATOM 2811 N N . GLN A 1 383 ? 9.644 -14.964 5.605 1.00 93.88 383 GLN A N 1
ATOM 2812 C CA . GLN A 1 383 ? 9.803 -14.715 4.172 1.00 93.88 383 GLN A CA 1
ATOM 2813 C C . GLN A 1 383 ? 10.259 -13.279 3.886 1.00 93.88 383 GLN A C 1
ATOM 2815 O O . GLN A 1 383 ? 11.171 -13.081 3.084 1.00 93.88 383 GLN A O 1
ATOM 2820 N N . LEU A 1 384 ? 9.669 -12.286 4.561 1.00 95.38 384 LEU A N 1
ATOM 2821 C CA . LEU A 1 384 ? 10.071 -10.885 4.441 1.00 95.38 384 LEU A CA 1
ATOM 2822 C C . LEU A 1 384 ? 11.533 -10.684 4.858 1.00 95.38 384 LEU A C 1
ATOM 2824 O O . LEU A 1 384 ? 12.320 -10.138 4.086 1.00 95.38 384 LEU A O 1
ATOM 2828 N N . GLU A 1 385 ? 11.924 -11.151 6.045 1.00 95.12 385 GLU A N 1
ATOM 2829 C CA . GLU A 1 385 ? 13.292 -10.966 6.541 1.00 95.12 385 GLU A CA 1
ATOM 2830 C C . GLU A 1 385 ? 14.324 -11.756 5.726 1.00 95.12 385 GLU A C 1
ATOM 2832 O O . GLU A 1 385 ? 15.414 -11.244 5.455 1.00 95.12 385 GLU A O 1
ATOM 2837 N N . LYS A 1 386 ? 13.984 -12.963 5.255 1.00 94.00 386 LYS A N 1
ATOM 2838 C CA . LYS A 1 386 ? 14.832 -13.741 4.339 1.00 94.00 386 LYS A CA 1
ATOM 2839 C C . LYS A 1 386 ? 15.033 -13.016 3.010 1.00 94.00 386 LYS A C 1
ATOM 2841 O O . LYS A 1 386 ? 16.157 -12.962 2.508 1.00 94.00 386 LYS A O 1
ATOM 2846 N N . PHE A 1 387 ? 13.969 -12.439 2.450 1.00 93.69 387 PHE A N 1
ATOM 2847 C CA . PHE A 1 387 ? 14.083 -11.659 1.224 1.00 93.69 387 PHE A CA 1
ATOM 2848 C C . PHE A 1 387 ? 14.993 -10.450 1.431 1.00 93.69 387 PHE A C 1
ATOM 2850 O O . PHE A 1 387 ? 15.924 -10.240 0.657 1.00 93.69 387 PHE A O 1
ATOM 2857 N N . VAL A 1 388 ? 14.772 -9.691 2.508 1.00 93.56 388 VAL A N 1
ATOM 2858 C CA . VAL A 1 388 ? 15.591 -8.520 2.832 1.00 93.56 388 VAL A CA 1
ATOM 2859 C C . VAL A 1 388 ? 17.060 -8.903 2.982 1.00 93.56 388 VAL A C 1
ATOM 2861 O O . VAL A 1 388 ? 17.903 -8.263 2.371 1.00 93.56 388 VAL A O 1
ATOM 2864 N N . THR A 1 389 ? 17.381 -9.948 3.741 1.00 92.56 389 THR A N 1
ATOM 2865 C CA . THR A 1 389 ? 18.770 -10.271 4.112 1.00 92.56 389 THR A CA 1
ATOM 2866 C C . THR A 1 389 ? 19.546 -11.070 3.066 1.00 92.56 389 THR A C 1
ATOM 2868 O O . THR A 1 389 ? 20.758 -10.886 2.960 1.00 92.56 389 THR A O 1
ATOM 2871 N N . VAL A 1 390 ? 18.882 -11.949 2.308 1.00 90.44 390 VAL A N 1
ATOM 2872 C CA . VAL A 1 390 ? 19.542 -12.917 1.415 1.00 90.44 390 VAL A CA 1
ATOM 2873 C C . VAL A 1 390 ? 19.108 -12.740 -0.035 1.00 90.44 390 VAL A C 1
ATOM 2875 O O . VAL A 1 390 ? 19.951 -12.554 -0.907 1.00 90.44 390 VAL A O 1
ATOM 2878 N N . GLU A 1 391 ? 17.806 -12.807 -0.317 1.00 90.44 391 GLU A N 1
ATOM 2879 C CA . GLU A 1 391 ? 17.332 -12.902 -1.708 1.00 90.44 391 GLU A CA 1
ATOM 2880 C C . GLU A 1 391 ? 17.480 -11.578 -2.464 1.00 90.44 391 GLU A C 1
ATOM 2882 O O . GLU A 1 391 ? 17.768 -11.584 -3.658 1.00 90.44 391 GLU A O 1
ATOM 2887 N N . SER A 1 392 ? 17.356 -10.441 -1.771 1.00 88.56 392 SER A N 1
ATOM 2888 C CA . SER A 1 392 ? 17.537 -9.122 -2.377 1.00 88.56 392 SER A CA 1
ATOM 2889 C C . SER A 1 392 ? 18.960 -8.917 -2.906 1.00 88.56 392 SER A C 1
ATOM 2891 O O . SER A 1 392 ? 19.124 -8.270 -3.932 1.00 88.56 392 SER A O 1
ATOM 2893 N N . ALA A 1 393 ? 19.977 -9.535 -2.293 1.00 88.06 393 ALA A N 1
ATOM 2894 C CA . ALA A 1 393 ? 21.365 -9.443 -2.750 1.00 88.06 393 ALA A CA 1
ATOM 2895 C C . ALA A 1 393 ? 21.603 -10.119 -4.112 1.00 88.06 393 ALA A C 1
ATOM 2897 O O . ALA A 1 393 ? 22.545 -9.771 -4.819 1.00 88.06 393 ALA A O 1
ATOM 2898 N N . ALA A 1 394 ? 20.751 -11.079 -4.485 1.00 84.94 394 ALA A N 1
ATOM 2899 C CA . ALA A 1 394 ? 20.794 -11.739 -5.788 1.00 84.94 394 ALA A CA 1
ATOM 2900 C C . ALA A 1 394 ? 20.075 -10.935 -6.888 1.00 84.94 394 ALA A C 1
ATOM 2902 O O . ALA A 1 394 ? 20.058 -11.351 -8.046 1.00 84.94 394 ALA A O 1
ATOM 2903 N N . VAL A 1 395 ? 19.459 -9.798 -6.545 1.00 85.94 395 VAL A N 1
ATOM 2904 C CA . VAL A 1 395 ? 18.830 -8.915 -7.525 1.00 85.94 395 VAL A CA 1
ATOM 2905 C C . VAL A 1 395 ? 19.900 -8.029 -8.158 1.00 85.94 395 VAL A C 1
ATOM 2907 O O . VAL A 1 395 ? 20.372 -7.059 -7.565 1.00 85.94 395 VAL A O 1
ATOM 2910 N N . ASP A 1 396 ? 20.244 -8.368 -9.394 1.00 80.50 396 ASP A N 1
ATOM 2911 C CA . ASP A 1 396 ? 21.078 -7.593 -10.308 1.00 80.50 396 ASP A CA 1
ATOM 2912 C C . ASP A 1 396 ? 20.361 -7.415 -11.664 1.00 80.50 396 ASP A C 1
ATOM 2914 O O . ASP A 1 396 ? 19.161 -7.669 -11.793 1.00 80.50 396 ASP A O 1
ATOM 2918 N N . ALA A 1 397 ? 21.089 -7.001 -12.704 1.00 71.50 397 ALA A N 1
ATOM 2919 C CA . ALA A 1 397 ? 20.562 -6.864 -14.061 1.00 71.50 397 ALA A CA 1
ATOM 2920 C C . ALA A 1 397 ? 19.817 -8.111 -14.588 1.00 71.50 397 ALA A C 1
ATOM 2922 O O . ALA A 1 397 ? 18.811 -7.959 -15.285 1.00 71.50 397 ALA A O 1
ATOM 2923 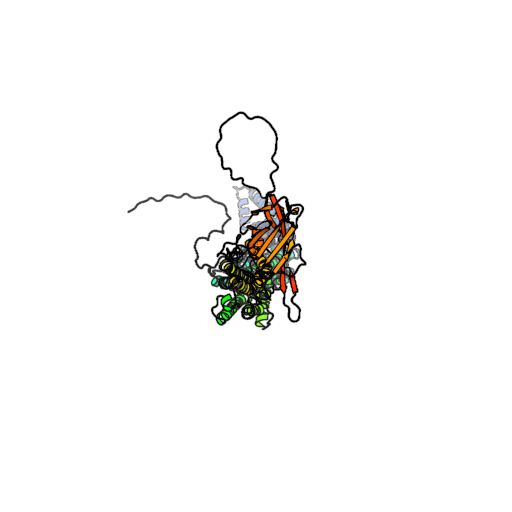N N . ALA A 1 398 ? 20.291 -9.319 -14.268 1.00 69.88 398 ALA A N 1
ATOM 2924 C CA . ALA A 1 398 ? 19.675 -10.577 -14.681 1.00 69.88 398 ALA A CA 1
ATOM 2925 C C . ALA A 1 398 ? 18.558 -10.995 -13.709 1.00 69.88 398 ALA A C 1
ATOM 2927 O O . ALA A 1 398 ? 17.472 -11.394 -14.135 1.00 69.88 398 ALA A O 1
ATOM 2928 N N . GLY A 1 399 ? 18.791 -10.835 -12.404 1.00 74.38 399 GLY A N 1
ATOM 2929 C CA . GLY A 1 399 ? 17.832 -11.124 -11.338 1.00 74.38 399 GLY A CA 1
ATOM 2930 C C . GLY A 1 399 ? 16.585 -10.235 -11.364 1.00 74.38 399 GLY A C 1
ATOM 2931 O O . GLY A 1 399 ? 15.527 -10.663 -10.907 1.00 74.38 399 GLY A O 1
ATOM 2932 N N . CYS A 1 400 ? 16.662 -9.043 -11.964 1.00 78.06 400 CYS A N 1
ATOM 2933 C CA . CYS A 1 400 ? 15.534 -8.121 -12.123 1.00 78.06 400 CYS A CA 1
ATOM 2934 C C . CYS A 1 400 ? 14.318 -8.745 -12.828 1.00 78.06 400 CYS A C 1
ATOM 2936 O O . CYS A 1 400 ? 13.184 -8.391 -12.513 1.00 78.06 400 CYS A O 1
ATOM 2938 N N . GLN A 1 401 ? 14.528 -9.681 -13.759 1.00 69.88 401 GLN A N 1
ATOM 2939 C CA . GLN A 1 401 ? 13.432 -10.369 -14.456 1.00 69.88 401 GLN A CA 1
ATOM 2940 C C . GLN A 1 401 ? 12.764 -11.446 -13.586 1.00 69.88 401 GLN A C 1
ATOM 2942 O O . GLN A 1 401 ? 11.631 -11.840 -13.848 1.00 69.88 401 GLN A O 1
ATOM 2947 N N . ASN A 1 402 ? 13.450 -11.883 -12.527 1.00 73.00 402 ASN A N 1
ATOM 2948 C CA . ASN A 1 402 ? 13.012 -12.931 -11.609 1.00 73.00 402 ASN A CA 1
ATOM 2949 C C . ASN A 1 402 ? 12.366 -12.372 -10.332 1.00 73.00 402 ASN A C 1
ATOM 2951 O O . ASN A 1 402 ? 12.021 -13.140 -9.431 1.00 73.00 402 ASN A O 1
ATOM 2955 N N . LEU A 1 403 ? 12.174 -11.049 -10.240 1.00 78.25 403 LEU A N 1
ATOM 2956 C CA . LEU A 1 403 ? 11.334 -10.420 -9.219 1.00 78.25 403 LEU A CA 1
ATOM 2957 C C . LEU A 1 403 ? 9.869 -10.772 -9.492 1.00 78.25 403 LEU A C 1
ATOM 2959 O O . LEU A 1 403 ? 9.102 -9.984 -10.039 1.00 78.25 403 LEU A O 1
ATOM 2963 N N . GLY A 1 404 ? 9.491 -11.996 -9.130 1.00 69.44 404 GLY A N 1
ATOM 2964 C CA . GLY A 1 404 ? 8.118 -12.462 -9.226 1.00 69.44 404 GLY A CA 1
ATOM 2965 C C . GLY A 1 404 ? 7.197 -11.606 -8.362 1.00 69.44 404 GLY A C 1
ATOM 2966 O O . GLY A 1 404 ? 7.523 -11.290 -7.208 1.00 69.44 404 GLY A O 1
ATOM 2967 N N . ALA A 1 405 ? 6.035 -11.264 -8.918 1.00 71.50 405 ALA A N 1
ATOM 2968 C CA . ALA A 1 405 ? 4.932 -10.728 -8.137 1.00 71.50 405 ALA A CA 1
ATOM 2969 C C . ALA A 1 405 ? 4.555 -11.729 -7.036 1.00 71.50 405 ALA A C 1
ATOM 2971 O O . ALA A 1 405 ? 4.722 -12.939 -7.184 1.00 71.50 405 ALA A O 1
ATOM 2972 N N . ILE A 1 406 ? 4.069 -11.223 -5.906 1.00 74.06 406 ILE A N 1
ATOM 2973 C CA . ILE A 1 406 ? 3.477 -12.103 -4.900 1.00 74.06 406 ILE A CA 1
ATOM 2974 C C . ILE A 1 406 ? 2.098 -12.509 -5.411 1.00 74.06 406 ILE A C 1
ATOM 2976 O O . ILE A 1 406 ? 1.265 -11.642 -5.668 1.00 74.06 406 ILE A O 1
ATOM 2980 N N . ASP A 1 407 ? 1.862 -13.813 -5.547 1.00 66.62 407 ASP A N 1
ATOM 2981 C CA . ASP A 1 407 ? 0.558 -14.333 -5.949 1.00 66.62 407 ASP A CA 1
ATOM 2982 C C . ASP A 1 407 ? -0.504 -14.040 -4.878 1.00 66.62 407 ASP A C 1
ATOM 2984 O O . ASP A 1 407 ? -0.283 -14.260 -3.679 1.00 66.62 407 ASP A O 1
ATOM 2988 N N . GLY A 1 408 ? -1.678 -13.589 -5.327 1.00 70.06 408 GLY A N 1
ATOM 2989 C CA . GLY A 1 408 ? -2.822 -13.253 -4.476 1.00 70.06 408 GLY A CA 1
ATOM 2990 C C . GLY A 1 408 ? -2.759 -11.857 -3.845 1.00 70.06 408 GLY A C 1
ATOM 2991 O O . GLY A 1 408 ? -1.746 -11.165 -3.882 1.00 70.06 408 GLY A O 1
ATOM 2992 N N . VAL A 1 409 ? -3.879 -11.425 -3.259 1.00 67.31 409 VAL A N 1
ATOM 2993 C CA . VAL A 1 409 ? -3.934 -10.175 -2.484 1.00 67.31 409 VAL A CA 1
ATOM 2994 C C . VAL A 1 409 ? -3.176 -10.392 -1.172 1.00 67.31 409 VAL A C 1
ATOM 2996 O O . VAL A 1 409 ? -3.490 -11.369 -0.486 1.00 67.31 409 VAL A O 1
ATOM 2999 N N . PRO A 1 410 ? -2.211 -9.523 -0.801 1.00 75.25 410 PRO A N 1
ATOM 3000 C CA . PRO A 1 410 ? -1.529 -9.627 0.481 1.00 75.25 410 PRO A CA 1
ATOM 3001 C C . PRO A 1 410 ? -2.543 -9.668 1.623 1.00 75.25 410 PRO A C 1
ATOM 3003 O O . PRO A 1 410 ? -3.360 -8.762 1.786 1.00 75.25 410 PRO A O 1
ATOM 3006 N N . ASP A 1 411 ? -2.520 -10.756 2.383 1.00 80.56 411 ASP A N 1
ATOM 3007 C CA . ASP A 1 411 ? -3.494 -11.049 3.424 1.00 80.56 411 ASP A CA 1
ATOM 3008 C C . ASP A 1 411 ? -3.014 -10.639 4.821 1.00 80.56 411 ASP A C 1
ATOM 3010 O O . ASP A 1 411 ? -3.836 -10.530 5.732 1.00 80.56 411 ASP A O 1
ATOM 3014 N N . ASP A 1 412 ? -1.729 -10.332 4.988 1.00 89.81 412 ASP A N 1
ATOM 3015 C CA . ASP A 1 412 ? -1.143 -9.821 6.226 1.00 89.81 412 ASP A CA 1
ATOM 3016 C C . ASP A 1 412 ? -0.148 -8.666 5.990 1.00 89.81 412 ASP A C 1
ATOM 3018 O O . ASP A 1 412 ? 0.269 -8.374 4.865 1.00 89.81 412 ASP A O 1
ATOM 3022 N N . PHE A 1 413 ? 0.231 -7.998 7.083 1.00 92.88 413 PHE A N 1
ATOM 3023 C CA . PHE A 1 413 ? 1.121 -6.834 7.078 1.00 92.88 413 PHE A CA 1
ATOM 3024 C C . PHE A 1 413 ? 2.508 -7.126 6.486 1.00 92.88 413 PHE A C 1
ATOM 3026 O O . PHE A 1 413 ? 2.989 -6.355 5.654 1.00 92.88 413 PHE A O 1
ATOM 3033 N N . PHE A 1 414 ? 3.154 -8.227 6.875 1.00 95.06 414 PHE A N 1
ATOM 3034 C CA . PHE A 1 414 ? 4.517 -8.532 6.434 1.00 95.06 414 PHE A CA 1
ATOM 3035 C C . PHE A 1 414 ? 4.540 -8.917 4.956 1.00 95.06 414 PHE A C 1
ATOM 3037 O O . PHE A 1 414 ? 5.424 -8.485 4.214 1.00 95.06 414 PHE A O 1
ATOM 3044 N N . ARG A 1 415 ? 3.524 -9.652 4.492 1.00 92.31 415 ARG A N 1
ATOM 3045 C CA . ARG A 1 415 ? 3.359 -9.956 3.067 1.00 92.31 415 ARG A CA 1
ATOM 3046 C C . ARG A 1 415 ? 3.068 -8.704 2.241 1.00 92.31 415 ARG A C 1
ATOM 3048 O O . ARG A 1 415 ? 3.605 -8.581 1.141 1.00 92.31 415 ARG A O 1
ATOM 3055 N N . SER A 1 416 ? 2.291 -7.755 2.774 1.00 91.50 416 SER A N 1
ATOM 3056 C CA . SER A 1 416 ? 2.092 -6.442 2.140 1.00 91.50 416 SER A CA 1
ATOM 3057 C C . SER A 1 416 ? 3.415 -5.692 1.997 1.00 91.50 416 SER A C 1
ATOM 3059 O O . SER A 1 416 ? 3.740 -5.226 0.908 1.00 91.50 416 SER A O 1
ATOM 3061 N N . ARG A 1 417 ? 4.235 -5.645 3.057 1.00 92.56 417 ARG A N 1
ATOM 3062 C CA . ARG A 1 417 ? 5.564 -5.011 3.011 1.00 92.56 417 ARG A CA 1
ATOM 3063 C C . ARG A 1 417 ? 6.517 -5.697 2.037 1.00 92.56 417 ARG A C 1
ATOM 3065 O O . ARG A 1 417 ? 7.226 -5.010 1.306 1.00 92.56 417 ARG A O 1
ATOM 3072 N N . LEU A 1 418 ? 6.492 -7.027 1.955 1.00 92.81 418 LEU A N 1
ATOM 3073 C CA . LEU A 1 418 ? 7.279 -7.766 0.967 1.00 92.81 418 LEU A CA 1
ATOM 3074 C C . LEU A 1 418 ? 6.838 -7.440 -0.468 1.00 92.81 418 LEU A C 1
ATOM 3076 O O . LEU A 1 418 ? 7.689 -7.253 -1.338 1.00 92.81 418 LEU A O 1
ATOM 3080 N N . ALA A 1 419 ? 5.527 -7.353 -0.718 1.00 90.88 419 ALA A N 1
ATOM 3081 C CA . ALA A 1 419 ? 4.985 -7.001 -2.030 1.00 90.88 419 ALA A CA 1
ATOM 3082 C C . ALA A 1 419 ? 5.390 -5.579 -2.436 1.00 90.88 419 ALA A C 1
ATOM 3084 O O . ALA A 1 419 ? 5.882 -5.377 -3.545 1.00 90.88 419 ALA A O 1
ATOM 3085 N N . GLU A 1 420 ? 5.233 -4.613 -1.524 1.00 89.25 420 GLU A N 1
ATOM 3086 C CA . GLU A 1 420 ? 5.650 -3.219 -1.716 1.00 89.25 420 GLU A CA 1
ATOM 3087 C C . GLU A 1 420 ? 7.142 -3.131 -2.060 1.00 89.25 420 GLU A C 1
ATOM 3089 O O . GLU A 1 420 ? 7.513 -2.520 -3.063 1.00 89.25 420 GLU A O 1
ATOM 3094 N N . LEU A 1 421 ? 7.994 -3.806 -1.283 1.00 90.12 421 LEU A N 1
ATOM 3095 C CA . LEU A 1 421 ? 9.437 -3.825 -1.499 1.00 90.12 421 LEU A CA 1
ATOM 3096 C C . LEU A 1 421 ? 9.807 -4.415 -2.868 1.00 90.12 421 LEU A C 1
ATOM 3098 O O . LEU A 1 421 ? 10.560 -3.795 -3.622 1.00 90.12 421 LEU A O 1
ATOM 3102 N N . LYS A 1 422 ? 9.254 -5.581 -3.226 1.00 90.38 422 LYS A N 1
ATOM 3103 C CA . LYS A 1 422 ? 9.485 -6.201 -4.541 1.00 90.38 422 LYS A CA 1
ATOM 3104 C C . LYS A 1 422 ? 9.038 -5.289 -5.680 1.00 90.38 422 LYS A C 1
ATOM 3106 O O . LYS A 1 422 ? 9.764 -5.151 -6.661 1.00 90.38 422 LYS A O 1
ATOM 3111 N N . GLN A 1 423 ? 7.890 -4.628 -5.538 1.00 87.31 423 GLN A N 1
ATOM 3112 C CA . GLN A 1 423 ? 7.370 -3.710 -6.548 1.00 87.31 423 GLN A CA 1
ATOM 3113 C C . GLN A 1 423 ? 8.259 -2.472 -6.723 1.00 87.31 423 GLN A C 1
ATOM 3115 O O . GLN A 1 423 ? 8.483 -2.027 -7.854 1.00 87.31 423 GLN A O 1
ATOM 3120 N N . TRP A 1 424 ? 8.785 -1.907 -5.634 1.00 86.50 424 TRP A N 1
ATOM 3121 C CA . TRP A 1 424 ? 9.710 -0.773 -5.704 1.00 86.50 424 TRP A CA 1
ATOM 3122 C C . TRP A 1 424 ? 11.020 -1.161 -6.383 1.00 86.50 424 TRP A C 1
ATOM 3124 O O . TRP A 1 424 ? 11.461 -0.457 -7.295 1.00 86.50 424 TRP A O 1
ATOM 3134 N N . ILE A 1 425 ? 11.589 -2.314 -6.021 1.00 87.69 425 ILE A N 1
ATOM 3135 C CA . ILE A 1 425 ? 12.796 -2.835 -6.668 1.00 87.69 425 ILE A CA 1
ATOM 3136 C C . ILE A 1 425 ? 12.534 -3.105 -8.157 1.00 87.69 425 ILE A C 1
ATOM 3138 O O . ILE A 1 425 ? 13.312 -2.662 -8.997 1.00 87.69 425 ILE A O 1
ATOM 3142 N N . ALA A 1 426 ? 11.416 -3.746 -8.513 1.00 86.31 426 ALA A N 1
ATOM 3143 C CA . ALA A 1 426 ? 11.055 -4.013 -9.907 1.00 86.31 426 ALA A CA 1
ATOM 3144 C C . ALA A 1 426 ? 10.894 -2.718 -10.721 1.00 86.31 426 ALA A C 1
ATOM 3146 O O . ALA A 1 426 ? 11.385 -2.610 -11.843 1.00 86.31 426 ALA A O 1
ATOM 3147 N N . THR A 1 427 ? 10.270 -1.692 -10.138 1.00 84.25 427 THR A N 1
ATOM 3148 C CA . THR A 1 427 ? 10.147 -0.370 -10.772 1.00 84.25 427 THR A CA 1
ATOM 3149 C C . THR A 1 427 ? 11.524 0.233 -11.042 1.00 84.25 427 THR A C 1
ATOM 3151 O O . THR A 1 427 ? 11.780 0.748 -12.136 1.00 84.25 427 THR A O 1
ATOM 3154 N N . ARG A 1 428 ? 12.436 0.123 -10.069 1.00 85.12 428 ARG A N 1
ATOM 3155 C CA . ARG A 1 428 ? 13.803 0.615 -10.206 1.00 85.12 428 ARG A CA 1
ATOM 3156 C C . ARG A 1 428 ? 14.612 -0.178 -11.233 1.00 85.12 428 ARG A C 1
ATOM 3158 O O . ARG A 1 428 ? 15.322 0.438 -12.021 1.00 85.12 428 ARG A O 1
ATOM 3165 N N . CYS A 1 429 ? 14.435 -1.495 -11.300 1.00 84.31 429 CYS A N 1
ATOM 3166 C CA . CYS A 1 429 ? 15.036 -2.362 -12.314 1.00 84.31 429 CYS A CA 1
ATOM 3167 C C . CYS A 1 429 ? 14.740 -1.887 -13.743 1.00 84.31 429 CYS A C 1
ATOM 3169 O O . CYS A 1 429 ? 15.651 -1.818 -14.564 1.00 84.31 429 CYS A O 1
ATOM 3171 N N . VAL A 1 430 ? 13.489 -1.517 -14.046 1.00 82.12 430 VAL A N 1
ATOM 3172 C CA . VAL A 1 430 ? 13.135 -1.026 -15.390 1.00 82.12 430 VAL A CA 1
ATOM 3173 C C . VAL A 1 430 ? 13.830 0.307 -15.687 1.00 82.12 430 VAL A C 1
ATOM 3175 O O . VAL A 1 430 ? 14.360 0.491 -16.775 1.00 82.12 430 VAL A O 1
ATOM 3178 N N . LEU A 1 431 ? 13.869 1.231 -14.720 1.00 82.25 431 LEU A N 1
ATOM 3179 C CA . LEU A 1 431 ? 14.552 2.522 -14.892 1.00 82.25 431 LEU A CA 1
ATOM 3180 C C . LEU A 1 431 ? 16.067 2.361 -15.080 1.00 82.25 431 LEU A C 1
ATOM 3182 O O . LEU A 1 431 ? 16.659 3.030 -15.923 1.00 82.25 431 LEU A O 1
ATOM 3186 N N . ALA A 1 432 ? 16.684 1.460 -14.319 1.00 82.75 432 ALA A N 1
ATOM 3187 C CA . ALA A 1 432 ? 18.093 1.118 -14.453 1.00 82.75 432 ALA A CA 1
ATOM 3188 C C . ALA A 1 432 ? 18.402 0.496 -15.825 1.00 82.75 432 ALA A C 1
ATOM 3190 O O . ALA A 1 432 ? 19.393 0.858 -16.457 1.00 82.75 432 ALA A O 1
ATOM 3191 N N . ALA A 1 433 ? 17.541 -0.400 -16.320 1.00 82.38 433 ALA A N 1
ATOM 3192 C CA . ALA A 1 433 ? 17.683 -0.978 -17.654 1.00 82.38 433 ALA A CA 1
ATOM 3193 C C . ALA A 1 4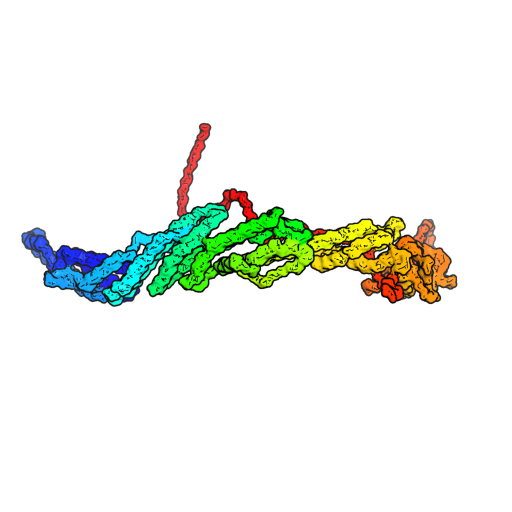33 ? 17.599 0.093 -18.755 1.00 82.38 433 ALA A C 1
ATOM 3195 O O . ALA A 1 433 ? 18.453 0.114 -19.641 1.00 82.38 433 ALA A O 1
ATOM 3196 N N . ASP A 1 434 ? 16.637 1.017 -18.666 1.00 85.31 434 ASP A N 1
ATOM 3197 C CA . ASP A 1 434 ? 16.510 2.135 -19.609 1.00 85.31 434 ASP A CA 1
ATOM 3198 C C . ASP A 1 434 ? 17.762 3.034 -19.591 1.00 85.31 434 ASP A C 1
ATOM 3200 O O . ASP A 1 434 ? 18.266 3.415 -20.648 1.00 85.31 434 ASP A O 1
ATOM 3204 N N . ALA A 1 435 ? 18.316 3.333 -18.411 1.00 85.62 435 ALA A N 1
ATOM 3205 C CA . ALA A 1 435 ? 19.546 4.120 -18.289 1.00 85.62 435 ALA A CA 1
ATOM 3206 C C . ALA A 1 435 ? 20.738 3.450 -18.999 1.00 85.62 435 ALA A C 1
ATOM 3208 O O . ALA A 1 435 ? 21.451 4.105 -19.754 1.00 85.62 435 ALA A O 1
ATOM 3209 N N . ARG A 1 436 ? 20.901 2.126 -18.862 1.00 85.75 436 ARG A N 1
ATOM 3210 C CA . ARG A 1 436 ? 21.968 1.386 -19.565 1.00 85.75 436 ARG A CA 1
ATOM 3211 C C . ARG A 1 436 ? 21.802 1.411 -21.082 1.00 85.75 436 ARG A C 1
ATOM 3213 O O . ARG A 1 436 ? 22.789 1.508 -21.807 1.00 85.75 436 ARG A O 1
ATOM 3220 N N . VAL A 1 437 ? 20.566 1.310 -21.574 1.00 90.56 437 VAL A N 1
ATOM 3221 C CA . VAL A 1 437 ? 20.270 1.411 -23.014 1.00 90.56 437 VAL A CA 1
ATOM 3222 C C . VAL A 1 437 ? 20.592 2.812 -23.526 1.00 90.56 437 VAL A C 1
ATOM 3224 O O . VAL A 1 437 ? 21.189 2.945 -24.594 1.00 90.56 437 VAL A O 1
ATOM 3227 N N . TYR A 1 438 ? 20.235 3.842 -22.754 1.00 91.75 438 TYR A N 1
ATOM 3228 C CA . TYR A 1 438 ? 20.573 5.228 -23.054 1.00 91.75 438 TYR A CA 1
ATOM 3229 C C . TYR A 1 438 ? 22.089 5.425 -23.168 1.00 91.75 438 TYR A C 1
ATOM 3231 O O . TYR A 1 438 ? 22.551 5.876 -24.215 1.00 91.75 438 TYR A O 1
ATOM 3239 N N . ASP A 1 439 ? 22.858 5.023 -22.153 1.00 91.00 439 ASP A N 1
ATOM 3240 C CA . ASP A 1 439 ? 24.316 5.186 -22.141 1.00 91.00 439 ASP A CA 1
ATOM 3241 C C . ASP A 1 439 ? 24.974 4.422 -23.302 1.00 91.00 439 ASP A C 1
ATOM 3243 O O . ASP A 1 439 ? 25.781 4.975 -24.051 1.00 91.00 439 ASP A O 1
ATOM 3247 N N . ALA A 1 440 ? 24.560 3.170 -23.536 1.00 92.50 440 ALA A N 1
ATOM 3248 C CA . ALA A 1 440 ? 25.078 2.360 -24.636 1.00 92.50 440 ALA A CA 1
ATOM 3249 C C . ALA A 1 440 ? 24.773 2.964 -26.019 1.00 92.50 440 ALA A C 1
ATOM 3251 O O . ALA A 1 440 ? 25.609 2.881 -26.925 1.00 92.50 440 ALA A O 1
ATOM 3252 N N . TYR A 1 441 ? 23.595 3.573 -26.196 1.00 95.88 441 TYR A N 1
ATOM 3253 C CA . TYR A 1 441 ? 23.250 4.285 -27.424 1.00 95.88 441 TYR A CA 1
ATOM 3254 C C . TYR A 1 441 ? 24.057 5.577 -27.581 1.00 95.88 441 TYR A C 1
ATOM 3256 O O . TYR A 1 441 ? 24.566 5.835 -28.670 1.00 95.88 441 TYR A O 1
ATOM 3264 N N . VAL A 1 442 ? 24.191 6.382 -26.523 1.00 94.88 442 VAL A N 1
ATOM 3265 C CA . VAL A 1 442 ? 24.942 7.647 -26.561 1.00 94.88 442 VAL A CA 1
ATOM 3266 C C . VAL A 1 442 ? 26.398 7.400 -26.950 1.00 94.88 442 VAL A C 1
ATOM 3268 O O . VAL A 1 442 ? 26.900 8.078 -27.845 1.00 94.88 442 VAL A O 1
ATOM 3271 N N . ASP A 1 443 ? 27.040 6.380 -26.381 1.00 94.62 443 ASP A N 1
ATOM 3272 C CA . ASP A 1 443 ? 28.396 5.965 -26.759 1.00 94.62 443 ASP A CA 1
ATOM 3273 C C . ASP A 1 443 ? 28.505 5.575 -28.246 1.00 94.62 443 ASP A C 1
ATOM 3275 O O . ASP A 1 443 ? 29.469 5.920 -28.942 1.00 94.62 443 ASP A O 1
ATOM 3279 N N . MET A 1 444 ? 27.510 4.839 -28.751 1.00 96.19 444 MET A N 1
ATOM 3280 C CA . MET A 1 444 ? 27.451 4.401 -30.147 1.00 96.19 444 MET A CA 1
ATOM 3281 C C . MET A 1 444 ? 27.239 5.583 -31.100 1.00 96.19 444 MET A C 1
ATOM 3283 O O . MET A 1 444 ? 27.923 5.690 -32.119 1.00 96.19 444 MET A O 1
ATOM 3287 N N . ALA A 1 445 ? 26.319 6.485 -30.758 1.00 96.69 445 ALA A N 1
ATOM 3288 C CA . ALA A 1 445 ? 26.031 7.699 -31.508 1.00 96.69 445 ALA A CA 1
ATOM 3289 C C . ALA A 1 445 ? 27.240 8.643 -31.528 1.00 96.69 445 ALA A C 1
ATOM 3291 O O . ALA A 1 445 ? 27.572 9.183 -32.582 1.00 96.69 445 ALA A O 1
ATOM 3292 N N . ALA A 1 446 ? 27.938 8.794 -30.399 1.00 96.19 446 ALA A N 1
ATOM 3293 C CA . ALA A 1 446 ? 29.177 9.559 -30.309 1.00 96.19 446 ALA A CA 1
ATOM 3294 C C . ALA A 1 446 ? 30.265 8.966 -31.214 1.00 96.19 446 ALA A C 1
ATOM 3296 O O . ALA A 1 446 ? 30.838 9.694 -32.020 1.00 96.19 446 ALA A O 1
ATOM 3297 N N . SER A 1 447 ? 30.468 7.643 -31.173 1.00 95.19 447 SER A N 1
ATOM 3298 C CA . SER A 1 447 ? 31.434 6.961 -32.049 1.00 95.19 447 SER A CA 1
ATOM 3299 C C . SER A 1 447 ? 31.109 7.159 -33.535 1.00 95.19 447 SER A C 1
ATOM 3301 O O . SER A 1 447 ? 32.008 7.408 -34.334 1.00 95.19 447 SER A O 1
ATOM 3303 N N . PHE A 1 448 ? 29.828 7.094 -33.920 1.00 97.44 448 PHE A N 1
ATOM 3304 C CA . PHE A 1 448 ? 29.407 7.386 -35.294 1.00 97.44 448 PHE A CA 1
ATOM 3305 C C . PHE A 1 448 ? 29.696 8.841 -35.678 1.00 97.44 448 PHE A C 1
ATOM 3307 O O . PHE A 1 448 ? 30.260 9.107 -36.740 1.00 97.44 448 PHE A O 1
ATOM 3314 N N . ASN A 1 449 ? 29.306 9.781 -34.817 1.00 96.06 449 ASN A N 1
ATOM 3315 C CA . ASN A 1 449 ? 29.427 11.208 -35.090 1.00 96.06 449 ASN A CA 1
ATOM 3316 C C . ASN A 1 449 ? 30.887 11.669 -35.169 1.00 96.06 449 ASN A C 1
ATOM 3318 O O . ASN A 1 449 ? 31.213 12.523 -35.985 1.00 96.06 449 ASN A O 1
ATOM 3322 N N . GLU A 1 450 ? 31.766 11.080 -34.363 1.00 95.00 450 GLU A N 1
ATOM 3323 C CA . GLU A 1 450 ? 33.202 11.357 -34.382 1.00 95.00 450 GLU A CA 1
ATOM 3324 C C . GLU A 1 450 ? 33.880 10.789 -35.639 1.00 95.00 450 GLU A C 1
ATOM 3326 O O . GLU A 1 450 ? 34.670 11.471 -36.298 1.00 95.00 450 GLU A O 1
ATOM 3331 N N . MET A 1 451 ? 33.571 9.536 -35.988 1.00 94.62 451 MET A N 1
ATOM 3332 C CA . MET A 1 451 ? 34.297 8.814 -37.035 1.00 94.62 451 MET A CA 1
ATOM 3333 C C . MET A 1 451 ? 33.743 9.060 -38.441 1.00 94.62 451 MET A C 1
ATOM 3335 O O . MET A 1 451 ? 34.519 9.140 -39.393 1.00 94.62 451 MET A O 1
ATOM 3339 N N . LEU A 1 452 ? 32.417 9.148 -38.591 1.00 95.94 452 LEU A N 1
ATOM 3340 C CA . LEU A 1 452 ? 31.733 8.981 -39.880 1.00 95.94 452 LEU A CA 1
ATOM 3341 C C . LEU A 1 452 ? 30.817 10.147 -40.268 1.00 95.94 452 LEU A C 1
ATOM 3343 O O . LEU A 1 452 ? 30.663 10.412 -41.462 1.00 95.94 452 LEU A O 1
ATOM 3347 N N . ALA A 1 453 ? 30.200 10.836 -39.303 1.00 94.94 453 ALA A N 1
ATOM 3348 C CA . ALA A 1 453 ? 29.252 11.905 -39.618 1.00 94.94 453 ALA A CA 1
ATOM 3349 C C . ALA A 1 453 ? 29.911 13.044 -40.406 1.00 94.94 453 ALA A C 1
ATOM 3351 O O . ALA A 1 453 ? 31.063 13.413 -40.181 1.00 94.94 453 ALA A O 1
ATOM 3352 N N . GLY A 1 454 ? 29.164 13.588 -41.366 1.00 90.25 454 GLY A N 1
ATOM 3353 C CA . GLY A 1 454 ? 29.654 14.648 -42.249 1.00 90.25 454 GLY A CA 1
ATOM 3354 C C . GLY A 1 454 ? 30.729 14.219 -43.255 1.00 90.25 454 GLY A C 1
ATOM 3355 O O . GLY A 1 454 ? 31.162 15.061 -44.033 1.00 90.25 454 GLY A O 1
ATOM 3356 N N . ARG A 1 455 ? 31.124 12.936 -43.306 1.00 93.25 455 ARG A N 1
ATOM 3357 C CA . ARG A 1 455 ? 32.105 12.415 -44.272 1.00 93.25 455 ARG A CA 1
ATOM 3358 C C . ARG A 1 455 ? 31.431 11.545 -45.325 1.00 93.25 455 ARG A C 1
ATOM 3360 O O . ARG A 1 455 ? 30.584 10.716 -45.001 1.00 93.25 455 ARG A O 1
ATOM 3367 N N . PHE A 1 456 ? 31.778 11.694 -46.600 1.00 92.38 456 PHE A N 1
ATOM 3368 C CA . PHE A 1 456 ? 31.193 10.857 -47.660 1.00 92.38 456 PHE A CA 1
ATOM 3369 C C . PHE A 1 456 ? 31.596 9.376 -47.469 1.00 92.38 456 PHE A C 1
ATOM 3371 O O . PHE A 1 456 ? 32.782 9.132 -47.263 1.00 92.38 456 PHE A O 1
ATOM 3378 N N . PRO A 1 457 ? 30.679 8.380 -47.501 1.00 92.69 457 PRO A N 1
ATOM 3379 C CA . PRO A 1 457 ? 29.339 8.379 -48.106 1.00 92.69 457 PRO A CA 1
ATOM 3380 C C . PRO A 1 457 ? 28.172 8.720 -47.161 1.00 92.69 457 PRO A C 1
ATOM 3382 O O . PRO A 1 457 ? 27.015 8.590 -47.555 1.00 92.69 457 PRO A O 1
ATOM 3385 N N . PHE A 1 458 ? 28.445 9.145 -45.928 1.00 93.94 458 PHE A N 1
ATOM 3386 C CA . PHE A 1 458 ? 27.431 9.603 -44.969 1.00 93.94 458 PHE A CA 1
ATOM 3387 C C . PHE A 1 458 ? 27.055 11.080 -45.195 1.00 93.94 458 PHE A C 1
ATOM 3389 O O . PHE A 1 458 ? 25.959 11.509 -44.852 1.00 93.94 458 PHE A O 1
ATOM 3396 N N . ALA A 1 459 ? 27.925 11.861 -45.839 1.00 90.25 459 ALA A N 1
ATOM 3397 C CA . ALA A 1 459 ? 27.617 13.205 -46.325 1.00 90.25 459 ALA A CA 1
ATOM 3398 C C . ALA A 1 459 ? 26.817 13.199 -47.641 1.00 90.25 459 ALA A C 1
ATOM 3400 O O . ALA A 1 459 ? 26.905 12.273 -48.447 1.00 90.25 459 ALA A O 1
ATOM 3401 N N . ALA A 1 460 ? 26.093 14.292 -47.906 1.00 80.69 460 ALA A N 1
ATOM 3402 C CA . ALA A 1 460 ? 25.276 14.442 -49.114 1.00 80.69 460 ALA A CA 1
ATOM 3403 C C . ALA A 1 460 ? 26.090 14.447 -50.424 1.00 80.69 460 ALA A C 1
ATOM 3405 O O . ALA A 1 460 ? 25.569 14.059 -51.470 1.00 80.69 460 ALA A O 1
ATOM 3406 N N . ALA A 1 461 ? 27.353 14.881 -50.384 1.00 78.50 461 ALA A N 1
ATOM 3407 C CA . ALA A 1 461 ? 28.211 14.984 -51.558 1.00 78.50 461 ALA A CA 1
ATOM 3408 C C . ALA A 1 461 ? 29.628 14.474 -51.271 1.00 78.50 461 ALA A C 1
ATOM 3410 O O . ALA A 1 461 ? 30.142 14.625 -50.167 1.00 78.50 461 ALA A O 1
ATOM 3411 N N . ALA A 1 462 ? 30.256 13.895 -52.296 1.00 79.19 462 ALA A N 1
ATOM 3412 C CA . ALA A 1 462 ? 31.664 13.516 -52.273 1.00 79.19 462 ALA A CA 1
ATOM 3413 C C . ALA A 1 462 ? 32.531 14.746 -52.572 1.00 79.19 462 ALA A C 1
ATOM 3415 O O . ALA A 1 462 ? 32.596 15.180 -53.730 1.00 79.19 462 ALA A O 1
ATOM 3416 N N . VAL A 1 463 ? 33.166 15.290 -51.533 1.00 78.62 463 VAL A N 1
ATOM 3417 C CA . VAL A 1 463 ? 34.174 16.355 -51.607 1.00 78.62 463 VAL A CA 1
ATOM 3418 C C . VAL A 1 463 ? 35.542 15.727 -51.350 1.00 78.62 463 VAL A C 1
ATOM 3420 O O . VAL A 1 463 ? 35.718 14.989 -50.382 1.00 78.62 463 VAL A O 1
ATOM 3423 N N . ALA A 1 464 ? 36.505 15.993 -52.233 1.00 74.81 464 ALA A N 1
ATOM 3424 C CA . ALA A 1 464 ? 37.845 15.427 -52.120 1.00 74.81 464 ALA A CA 1
ATOM 3425 C C . ALA A 1 464 ? 38.502 15.852 -50.795 1.00 74.81 464 ALA A C 1
ATOM 3427 O O . ALA A 1 464 ? 38.574 17.041 -50.494 1.00 74.81 464 ALA A O 1
ATOM 3428 N N . GLY A 1 465 ? 38.979 14.878 -50.016 1.00 74.88 465 GLY A N 1
ATOM 3429 C CA . GLY A 1 465 ? 39.575 15.113 -48.694 1.00 74.88 465 GLY A CA 1
ATOM 3430 C C . GLY A 1 465 ? 38.585 15.119 -47.519 1.00 74.88 465 GLY A C 1
ATOM 3431 O O . GLY A 1 465 ? 39.024 15.089 -46.373 1.00 74.88 465 GLY A O 1
ATOM 3432 N N . GLU A 1 466 ? 37.272 15.076 -47.776 1.00 85.81 466 GLU A N 1
ATOM 3433 C CA . GLU A 1 466 ? 36.207 14.985 -46.756 1.00 85.81 466 GLU A CA 1
ATOM 3434 C C . GLU A 1 466 ? 35.460 13.636 -46.821 1.00 85.81 466 GLU A C 1
ATOM 3436 O O . GLU A 1 466 ? 34.280 13.501 -46.488 1.00 85.81 466 GLU A O 1
ATOM 3441 N N . GLU A 1 467 ? 36.155 12.602 -47.282 1.00 91.25 467 GLU A N 1
ATOM 3442 C CA . GLU A 1 467 ? 35.653 11.234 -47.377 1.00 91.25 467 GLU A CA 1
ATOM 3443 C C . GLU A 1 467 ? 35.934 10.458 -46.082 1.00 91.25 467 GLU A C 1
ATOM 3445 O O . GLU A 1 467 ? 36.896 10.726 -45.360 1.00 91.25 467 GLU A O 1
ATOM 3450 N N . ALA A 1 468 ? 35.079 9.489 -45.760 1.00 93.12 468 ALA A N 1
ATOM 3451 C CA . ALA A 1 468 ? 35.270 8.615 -44.613 1.00 93.12 468 ALA A CA 1
ATOM 3452 C C . ALA A 1 468 ? 36.445 7.671 -44.887 1.00 93.12 468 ALA A C 1
ATOM 3454 O O . ALA A 1 468 ? 36.496 7.031 -45.937 1.00 93.12 468 ALA A O 1
ATOM 3455 N N . ASP A 1 469 ? 37.375 7.540 -43.945 1.00 92.62 469 ASP A N 1
ATOM 3456 C CA . ASP A 1 469 ? 38.444 6.548 -44.059 1.00 92.62 469 ASP A CA 1
ATOM 3457 C C . ASP A 1 469 ? 37.839 5.126 -43.989 1.00 92.62 469 ASP A C 1
ATOM 3459 O O . ASP A 1 469 ? 37.126 4.815 -43.024 1.00 92.62 469 ASP A O 1
ATOM 3463 N N . PRO A 1 470 ? 38.108 4.230 -44.962 1.00 92.50 470 PRO A N 1
ATOM 3464 C CA . PRO A 1 470 ? 37.714 2.823 -44.884 1.00 92.50 470 PRO A CA 1
ATOM 3465 C C . PRO A 1 470 ? 38.108 2.130 -43.566 1.00 92.50 470 PRO A C 1
ATOM 3467 O O . PRO A 1 470 ? 37.380 1.262 -43.078 1.00 92.50 470 PRO A O 1
ATOM 3470 N N . ALA A 1 471 ? 39.233 2.509 -42.951 1.00 92.69 471 ALA A N 1
ATOM 3471 C CA . ALA A 1 471 ? 39.634 2.004 -41.639 1.00 92.69 471 ALA A CA 1
ATOM 3472 C C . ALA A 1 471 ? 38.716 2.503 -40.508 1.00 92.69 471 ALA A C 1
ATOM 3474 O O . ALA A 1 471 ? 38.367 1.717 -39.627 1.00 92.69 471 ALA A O 1
ATOM 3475 N N . ALA A 1 472 ? 38.259 3.758 -40.559 1.00 94.75 472 ALA A N 1
ATOM 3476 C CA . ALA A 1 472 ? 37.323 4.316 -39.581 1.00 94.75 472 ALA A CA 1
ATOM 3477 C C . ALA A 1 472 ? 35.947 3.634 -39.647 1.00 94.75 472 ALA A C 1
ATOM 3479 O O . ALA A 1 472 ? 35.337 3.376 -38.613 1.00 94.75 472 ALA A O 1
ATOM 3480 N N . VAL A 1 473 ? 35.479 3.264 -40.847 1.00 96.00 473 VAL A N 1
ATOM 3481 C CA . VAL A 1 473 ? 34.237 2.485 -41.010 1.00 96.00 473 VAL A CA 1
ATOM 3482 C C . VAL A 1 473 ? 34.357 1.105 -40.365 1.00 96.00 473 VAL A C 1
ATOM 3484 O O . VAL A 1 473 ? 33.435 0.684 -39.666 1.00 96.00 473 VAL A O 1
ATOM 3487 N N . ARG A 1 474 ? 35.488 0.409 -40.549 1.00 94.19 474 ARG A N 1
ATOM 3488 C CA . ARG A 1 474 ? 35.737 -0.880 -39.878 1.00 94.19 474 ARG A CA 1
ATOM 3489 C C . ARG A 1 474 ? 35.766 -0.722 -38.359 1.00 94.19 474 ARG A C 1
ATOM 3491 O O . ARG A 1 474 ? 35.032 -1.428 -37.675 1.00 94.19 474 ARG A O 1
ATOM 3498 N N . ALA A 1 475 ? 36.522 0.254 -37.854 1.00 95.31 475 ALA A N 1
ATOM 3499 C CA . ALA A 1 475 ? 36.6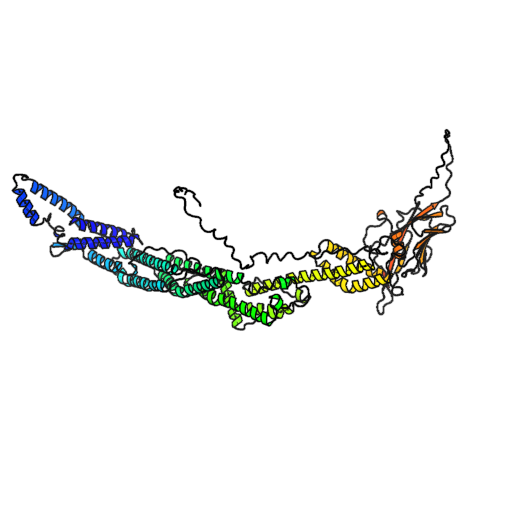26 0.532 -36.422 1.00 95.31 475 ALA A CA 1
ATOM 3500 C C . ALA A 1 475 ? 35.270 0.896 -35.785 1.00 95.31 475 ALA A C 1
ATOM 3502 O O . ALA A 1 475 ? 34.968 0.467 -34.670 1.00 95.31 475 ALA A O 1
ATOM 3503 N N . PHE A 1 476 ? 34.421 1.648 -36.494 1.00 97.00 476 PHE A N 1
ATOM 3504 C CA . PHE A 1 476 ? 33.056 1.919 -36.049 1.00 97.00 476 PHE A CA 1
ATOM 3505 C C . PHE A 1 476 ? 32.238 0.628 -35.934 1.00 97.00 476 PHE A C 1
ATOM 3507 O O . PHE A 1 476 ? 31.613 0.402 -34.899 1.00 97.00 476 PHE A O 1
ATOM 3514 N N . TYR A 1 477 ? 32.244 -0.226 -36.965 1.00 96.56 477 TYR A N 1
ATOM 3515 C CA . TYR A 1 477 ? 31.442 -1.452 -36.951 1.00 96.56 477 TYR A CA 1
ATOM 3516 C C . TYR A 1 477 ? 31.911 -2.466 -35.905 1.00 96.56 477 TYR A C 1
ATOM 3518 O O . TYR A 1 477 ? 31.069 -3.124 -35.306 1.00 96.56 477 TYR A O 1
ATOM 3526 N N . GLU A 1 478 ? 33.208 -2.532 -35.599 1.00 95.00 478 GLU A N 1
ATOM 3527 C CA . GLU A 1 478 ? 33.716 -3.325 -34.470 1.00 95.00 478 GLU A CA 1
ATOM 3528 C C . GLU A 1 478 ? 33.080 -2.889 -33.136 1.00 95.00 478 GLU A C 1
ATOM 3530 O O . GLU A 1 478 ? 32.625 -3.727 -32.355 1.00 95.00 478 GLU A O 1
ATOM 3535 N N . ARG A 1 479 ? 32.975 -1.574 -32.889 1.00 94.94 479 ARG A N 1
ATOM 3536 C CA . ARG A 1 479 ? 32.308 -1.026 -31.690 1.00 94.94 479 ARG A CA 1
ATOM 3537 C C . ARG A 1 479 ? 30.790 -1.199 -31.735 1.00 94.94 479 ARG A C 1
ATOM 3539 O O . ARG A 1 479 ? 30.171 -1.476 -30.709 1.00 94.94 479 ARG A O 1
ATOM 3546 N N . PHE A 1 480 ? 30.193 -1.024 -32.911 1.00 96.19 480 PHE A N 1
ATOM 3547 C CA . PHE A 1 480 ? 28.758 -1.173 -33.136 1.00 96.19 480 PHE A CA 1
ATOM 3548 C C . PHE A 1 480 ? 28.302 -2.608 -32.856 1.00 96.19 480 PHE A C 1
ATOM 3550 O O . PHE A 1 480 ? 27.345 -2.820 -32.111 1.00 96.19 480 PHE A O 1
ATOM 3557 N N . ASP A 1 481 ? 29.005 -3.600 -33.400 1.00 95.50 481 ASP A N 1
ATOM 3558 C CA . ASP A 1 481 ? 28.652 -5.016 -33.282 1.00 95.50 481 ASP A CA 1
ATOM 3559 C C . ASP A 1 481 ? 28.692 -5.505 -31.832 1.00 95.50 481 ASP A C 1
ATOM 3561 O O . ASP A 1 481 ? 27.864 -6.321 -31.434 1.00 95.50 481 ASP A O 1
ATOM 3565 N N . ALA A 1 482 ? 29.590 -4.949 -31.014 1.00 94.06 482 ALA A N 1
ATOM 3566 C CA . ALA A 1 482 ? 29.708 -5.302 -29.604 1.00 94.06 482 ALA A CA 1
ATOM 3567 C C . ALA A 1 482 ? 28.471 -4.930 -28.759 1.00 94.06 482 ALA A C 1
ATOM 3569 O O . ALA A 1 482 ? 28.292 -5.483 -27.675 1.00 94.06 482 ALA A O 1
ATOM 3570 N N . ARG A 1 483 ? 27.636 -3.975 -29.205 1.00 92.75 483 ARG A N 1
ATOM 3571 C CA . ARG A 1 483 ? 26.537 -3.409 -28.391 1.00 92.75 483 ARG A CA 1
ATOM 3572 C C . ARG A 1 483 ? 25.188 -3.307 -29.110 1.00 92.75 483 ARG A C 1
ATOM 3574 O O . ARG A 1 483 ? 24.167 -3.132 -28.447 1.00 92.75 483 ARG A O 1
ATOM 3581 N N . SER A 1 484 ? 25.153 -3.419 -30.437 1.00 94.38 484 SER A N 1
ATOM 3582 C CA . SER A 1 484 ? 23.957 -3.186 -31.262 1.00 94.38 484 SER A CA 1
ATOM 3583 C C . SER A 1 484 ? 22.767 -4.059 -30.881 1.00 94.38 484 SER A C 1
ATOM 3585 O O . SER A 1 484 ? 21.665 -3.532 -30.763 1.00 94.38 484 SER A O 1
ATOM 3587 N N . ALA A 1 485 ? 22.972 -5.349 -30.603 1.00 95.12 485 ALA A N 1
ATOM 3588 C CA . ALA A 1 485 ? 21.892 -6.244 -30.188 1.00 95.12 485 ALA A CA 1
ATOM 3589 C C . ALA A 1 485 ? 21.206 -5.767 -28.893 1.00 95.12 485 ALA A C 1
ATOM 3591 O O . ALA A 1 485 ? 19.980 -5.661 -28.847 1.00 95.12 485 ALA A O 1
ATOM 3592 N N . PHE A 1 486 ? 21.996 -5.401 -27.876 1.00 91.81 486 PHE A N 1
ATOM 3593 C CA . PHE A 1 486 ? 21.493 -4.874 -26.604 1.00 91.81 486 PHE A CA 1
ATOM 3594 C C . PHE A 1 486 ? 20.744 -3.547 -26.793 1.00 91.81 486 PHE A C 1
ATOM 3596 O O . PHE A 1 486 ? 19.636 -3.379 -26.283 1.00 91.81 486 PHE A O 1
ATOM 3603 N N . VAL A 1 487 ? 21.312 -2.622 -27.575 1.00 94.31 487 VAL A N 1
ATOM 3604 C CA . VAL A 1 487 ? 20.697 -1.315 -27.858 1.00 94.31 487 VAL A CA 1
ATOM 3605 C C . VAL A 1 487 ? 19.390 -1.472 -28.642 1.00 94.31 487 VAL A C 1
ATOM 3607 O O . VAL A 1 487 ? 18.394 -0.842 -28.294 1.00 94.31 487 VAL A O 1
ATOM 3610 N N . LEU A 1 488 ? 19.348 -2.339 -29.658 1.00 95.12 488 LEU A N 1
ATOM 3611 C CA . LEU A 1 488 ? 18.138 -2.619 -30.438 1.00 95.12 488 LEU A CA 1
ATOM 3612 C C . LEU A 1 488 ? 17.030 -3.211 -29.568 1.00 95.12 488 LEU A C 1
ATOM 3614 O O . LEU A 1 488 ? 15.890 -2.752 -29.620 1.00 95.12 488 LEU A O 1
ATOM 3618 N N . GLU A 1 489 ? 17.348 -4.225 -28.764 1.00 91.94 489 GLU A N 1
ATOM 3619 C CA . GLU A 1 489 ? 16.372 -4.861 -27.880 1.00 91.94 489 GLU A CA 1
ATOM 3620 C C . GLU A 1 489 ? 15.856 -3.881 -26.814 1.00 91.94 489 GLU A C 1
ATOM 3622 O O . GLU A 1 489 ? 14.663 -3.859 -26.505 1.00 91.94 489 GLU A O 1
ATOM 3627 N N . GLY A 1 490 ? 16.742 -3.039 -26.278 1.00 89.50 490 GLY A N 1
ATOM 3628 C CA . GLY A 1 490 ? 16.409 -1.983 -25.329 1.00 89.50 490 GLY A CA 1
ATOM 3629 C C . GLY A 1 490 ? 15.489 -0.915 -25.916 1.00 89.50 490 GLY A C 1
ATOM 3630 O O . GLY A 1 490 ? 14.434 -0.633 -25.353 1.00 89.50 490 GLY A O 1
ATOM 3631 N N . LEU A 1 491 ? 15.835 -0.363 -27.082 1.00 92.12 491 LEU A N 1
ATOM 3632 C CA . LEU A 1 491 ? 15.042 0.671 -27.755 1.00 92.12 491 LEU A CA 1
ATOM 3633 C C . LEU A 1 491 ? 13.684 0.151 -28.252 1.00 92.12 491 LEU A C 1
ATOM 3635 O O . LEU A 1 491 ? 12.720 0.912 -28.281 1.00 92.12 491 LEU A O 1
ATOM 3639 N N . ARG A 1 492 ? 13.580 -1.136 -28.619 1.00 92.25 492 ARG A N 1
ATOM 3640 C CA . ARG A 1 492 ? 12.300 -1.770 -28.996 1.00 92.25 492 ARG A CA 1
ATOM 3641 C C . ARG A 1 492 ? 11.362 -1.953 -27.804 1.00 92.25 492 ARG A C 1
ATOM 3643 O O . ARG A 1 492 ? 10.154 -1.827 -27.973 1.00 92.25 492 ARG A O 1
ATOM 3650 N N . ARG A 1 493 ? 11.906 -2.261 -26.622 1.00 84.25 493 ARG A N 1
ATOM 3651 C CA . ARG A 1 493 ? 11.130 -2.438 -25.381 1.00 84.25 493 ARG A CA 1
ATOM 3652 C C . ARG A 1 493 ? 10.814 -1.114 -24.680 1.00 84.25 493 ARG A C 1
ATOM 3654 O O . ARG A 1 493 ? 9.783 -1.001 -24.023 1.00 84.25 493 ARG A O 1
ATOM 3661 N N . GLY A 1 494 ? 11.694 -0.124 -24.801 1.00 74.81 494 GLY A N 1
ATOM 3662 C CA . GLY A 1 494 ? 11.616 1.140 -24.076 1.00 74.81 494 GLY A CA 1
ATOM 3663 C C . GLY A 1 494 ? 10.649 2.147 -24.699 1.00 74.81 494 GLY A C 1
ATOM 3664 O O . GLY A 1 494 ? 11.060 3.057 -25.416 1.00 74.81 494 GLY A O 1
ATOM 3665 N N . GLU A 1 495 ? 9.362 2.072 -24.357 1.00 76.56 495 GLU A N 1
ATOM 3666 C CA . GLU A 1 495 ? 8.377 3.085 -24.785 1.00 76.56 495 GLU A CA 1
ATOM 3667 C C . GLU A 1 495 ? 8.692 4.495 -24.238 1.00 76.56 495 GLU A C 1
ATOM 3669 O O . GLU A 1 495 ? 8.340 5.508 -24.851 1.00 76.56 495 GLU A O 1
ATOM 3674 N N . ARG A 1 496 ? 9.411 4.574 -23.107 1.00 83.38 496 ARG A N 1
ATOM 3675 C CA . ARG A 1 496 ? 9.745 5.821 -22.392 1.00 83.38 496 ARG A CA 1
ATOM 3676 C C . ARG A 1 496 ? 10.697 6.748 -23.150 1.00 83.38 496 ARG A C 1
ATOM 3678 O O . ARG A 1 496 ? 10.757 7.932 -22.831 1.00 83.38 496 ARG A O 1
ATOM 3685 N N . PHE A 1 497 ? 11.402 6.246 -24.164 1.00 86.12 497 PHE A N 1
ATOM 3686 C CA . PHE A 1 497 ? 12.270 7.062 -25.018 1.00 86.12 497 PHE A CA 1
ATOM 3687 C C . PHE A 1 497 ? 11.498 7.892 -26.061 1.00 86.12 497 PHE A C 1
ATOM 3689 O O . PHE A 1 497 ? 12.070 8.773 -26.708 1.00 86.12 497 PHE A O 1
ATOM 3696 N N . GLY A 1 498 ? 10.198 7.637 -26.247 1.00 87.56 498 GLY A N 1
ATOM 3697 C CA . GLY A 1 498 ? 9.325 8.460 -27.083 1.00 87.56 498 GLY A CA 1
ATOM 3698 C C . GLY A 1 498 ? 9.749 8.547 -28.556 1.00 87.56 498 GLY A C 1
ATOM 3699 O O . GLY A 1 498 ? 10.133 7.559 -29.183 1.00 87.56 498 GLY A O 1
ATOM 3700 N N . THR A 1 499 ? 9.621 9.738 -29.148 1.00 89.50 499 THR A N 1
ATOM 3701 C CA . THR A 1 499 ? 9.997 10.005 -30.551 1.00 89.50 499 THR A CA 1
ATOM 3702 C C . THR A 1 499 ? 11.496 9.845 -30.786 1.00 89.50 499 THR A C 1
ATOM 3704 O O . THR A 1 499 ? 11.876 9.179 -31.746 1.00 89.50 499 THR A O 1
ATOM 3707 N N . ALA A 1 500 ? 12.325 10.385 -29.888 1.00 90.62 500 ALA A N 1
ATOM 3708 C CA . ALA A 1 500 ? 13.781 10.287 -29.960 1.00 90.62 500 ALA A CA 1
ATOM 3709 C C . ALA A 1 500 ? 14.245 8.821 -29.939 1.00 90.62 500 ALA A C 1
ATOM 3711 O O . ALA A 1 500 ? 15.085 8.426 -30.742 1.00 90.62 500 ALA A O 1
ATOM 3712 N N . GLY A 1 501 ? 13.613 7.979 -29.112 1.00 92.75 501 GLY A N 1
ATOM 3713 C CA . GLY A 1 501 ? 13.850 6.533 -29.105 1.00 92.75 501 GLY A CA 1
ATOM 3714 C C . GLY A 1 501 ? 13.554 5.854 -30.440 1.00 92.75 501 GLY A C 1
ATOM 3715 O O . GLY A 1 501 ? 14.330 5.019 -30.894 1.00 92.75 501 GLY A O 1
ATOM 3716 N N . ARG A 1 502 ? 12.466 6.238 -31.121 1.00 93.62 502 ARG A N 1
ATOM 3717 C CA . ARG A 1 502 ? 12.132 5.691 -32.450 1.00 93.62 502 ARG A CA 1
ATOM 3718 C C . ARG A 1 502 ? 13.112 6.134 -33.534 1.00 93.62 502 ARG A C 1
ATOM 3720 O O . ARG A 1 502 ? 13.366 5.382 -34.472 1.00 93.62 502 ARG A O 1
ATOM 3727 N N . GLU A 1 503 ? 13.637 7.351 -33.440 1.00 93.88 503 GLU A N 1
ATOM 3728 C CA . GLU A 1 503 ? 14.665 7.852 -34.357 1.00 93.88 503 GLU A CA 1
ATOM 3729 C C . GLU A 1 503 ? 16.003 7.147 -34.135 1.00 93.88 503 GLU A C 1
ATOM 3731 O O . GLU A 1 503 ? 16.597 6.675 -35.105 1.00 93.88 503 GLU A O 1
ATOM 3736 N N . ALA A 1 504 ? 16.413 6.991 -32.874 1.00 95.75 504 ALA A N 1
ATOM 3737 C CA . ALA A 1 504 ? 17.560 6.187 -32.465 1.00 95.75 504 ALA A CA 1
ATOM 3738 C C . ALA A 1 504 ? 17.440 4.740 -32.963 1.00 95.75 504 ALA A C 1
ATOM 3740 O O . ALA A 1 504 ? 18.354 4.231 -33.609 1.00 95.75 504 ALA A O 1
ATOM 3741 N N . LEU A 1 505 ? 16.281 4.103 -32.762 1.00 96.06 505 LEU A N 1
ATOM 3742 C CA . LEU A 1 505 ? 16.018 2.746 -33.241 1.00 96.06 505 LEU A CA 1
ATOM 3743 C C . LEU A 1 505 ? 16.185 2.652 -34.762 1.00 96.06 505 LEU A C 1
ATOM 3745 O O . LEU A 1 505 ? 16.926 1.802 -35.249 1.00 96.06 505 LEU A O 1
ATOM 3749 N N . ARG A 1 506 ? 15.567 3.570 -35.518 1.00 95.38 506 ARG A N 1
ATOM 3750 C CA . ARG A 1 506 ? 15.681 3.602 -36.984 1.00 95.38 506 ARG A CA 1
ATOM 3751 C C . ARG A 1 506 ? 17.123 3.802 -37.446 1.00 95.38 506 ARG A C 1
ATOM 3753 O O . ARG A 1 506 ? 17.518 3.222 -38.458 1.00 95.38 506 ARG A O 1
ATOM 3760 N N . PHE A 1 507 ? 17.894 4.632 -36.746 1.00 97.06 507 PHE A N 1
ATOM 3761 C CA . PHE A 1 507 ? 19.314 4.827 -37.023 1.00 97.06 507 PHE A CA 1
ATOM 3762 C C . PHE A 1 507 ? 20.090 3.514 -36.849 1.00 97.06 507 PHE A C 1
ATOM 3764 O O . PHE A 1 507 ? 20.741 3.076 -37.798 1.00 97.06 507 PHE A O 1
ATOM 3771 N N . VAL A 1 508 ? 19.950 2.842 -35.701 1.00 97.06 508 VAL A N 1
ATOM 3772 C CA . VAL A 1 508 ? 20.654 1.578 -35.421 1.00 97.06 508 VAL A CA 1
ATOM 3773 C C . VAL A 1 508 ? 20.235 0.480 -36.409 1.00 97.06 508 VAL A C 1
ATOM 3775 O O . VAL A 1 508 ? 21.100 -0.177 -36.978 1.00 97.06 508 VAL A O 1
ATOM 3778 N N . GLU A 1 509 ? 18.943 0.339 -36.721 1.00 96.19 509 GLU A N 1
ATOM 3779 C CA . GLU A 1 509 ? 18.444 -0.615 -37.733 1.00 96.19 509 GLU A CA 1
ATOM 3780 C C . GLU A 1 509 ? 18.939 -0.296 -39.152 1.00 96.19 509 GLU A C 1
ATOM 3782 O O . GLU A 1 509 ? 19.107 -1.179 -39.996 1.00 96.19 509 GLU A O 1
ATOM 3787 N N . THR A 1 510 ? 19.161 0.980 -39.465 1.00 95.06 510 THR A N 1
ATOM 3788 C CA . THR A 1 510 ? 19.726 1.379 -40.760 1.00 95.06 510 THR A CA 1
ATOM 3789 C C . THR A 1 510 ? 21.203 1.020 -40.840 1.00 95.06 510 THR A C 1
ATOM 3791 O O . THR A 1 510 ? 21.628 0.487 -41.863 1.00 95.06 510 THR A O 1
ATOM 3794 N N . MET A 1 511 ? 21.962 1.229 -39.763 1.00 96.06 511 MET A N 1
ATOM 3795 C CA . MET A 1 511 ? 23.366 0.821 -39.688 1.00 96.06 511 MET A CA 1
ATOM 3796 C C . MET A 1 511 ? 23.525 -0.707 -39.687 1.00 96.06 511 MET A C 1
ATOM 3798 O O . MET A 1 511 ? 24.374 -1.224 -40.407 1.00 96.06 511 MET A O 1
ATOM 3802 N N . GLU A 1 512 ? 22.651 -1.451 -39.002 1.00 95.25 512 GLU A N 1
ATOM 3803 C CA . GLU A 1 512 ? 22.613 -2.921 -39.065 1.00 95.25 512 GLU A CA 1
ATOM 3804 C C . GLU A 1 512 ? 22.379 -3.412 -40.506 1.00 95.25 512 GLU A C 1
ATOM 3806 O O . GLU A 1 512 ? 23.122 -4.256 -41.012 1.00 95.25 512 GLU A O 1
ATOM 3811 N N . ARG A 1 513 ? 21.404 -2.825 -41.218 1.00 93.19 513 ARG A N 1
ATOM 3812 C CA . ARG A 1 513 ? 21.122 -3.155 -42.628 1.00 93.19 513 ARG A CA 1
ATOM 3813 C C . ARG A 1 513 ? 22.235 -2.735 -43.588 1.00 93.19 513 ARG A C 1
ATOM 3815 O O . ARG A 1 513 ? 22.438 -3.402 -44.600 1.00 93.19 513 ARG A O 1
ATOM 3822 N N . ALA A 1 514 ? 22.936 -1.639 -43.304 1.00 93.31 514 ALA A N 1
ATOM 3823 C CA . ALA A 1 514 ? 24.033 -1.140 -44.131 1.00 93.31 514 ALA A CA 1
ATOM 3824 C C . ALA A 1 514 ? 25.338 -1.927 -43.926 1.00 93.31 514 ALA A C 1
ATOM 3826 O O . ALA A 1 514 ? 26.203 -1.908 -44.806 1.00 93.31 514 ALA A O 1
ATOM 3827 N N . ARG A 1 515 ? 25.480 -2.641 -42.801 1.00 94.06 515 ARG A N 1
ATOM 3828 C CA . ARG A 1 515 ? 26.698 -3.370 -42.427 1.00 94.06 515 ARG A CA 1
ATOM 3829 C C . ARG A 1 515 ? 27.242 -4.275 -43.539 1.00 94.06 515 ARG A C 1
ATOM 3831 O O . ARG A 1 515 ? 28.421 -4.140 -43.857 1.00 94.06 515 ARG A O 1
ATOM 3838 N N . PRO A 1 516 ? 26.459 -5.162 -44.188 1.00 92.38 516 PRO A N 1
ATOM 3839 C CA . PRO A 1 516 ? 27.001 -6.049 -45.220 1.00 92.38 516 PRO A CA 1
ATOM 3840 C C . PRO A 1 516 ? 27.560 -5.298 -46.433 1.00 92.38 516 PRO A C 1
ATOM 3842 O O . PRO A 1 516 ? 28.539 -5.749 -47.024 1.00 92.38 516 PRO A O 1
ATOM 3845 N N . LEU A 1 517 ? 26.949 -4.162 -46.792 1.00 92.50 517 LEU A N 1
ATOM 3846 C CA . LEU A 1 517 ? 27.377 -3.319 -47.908 1.00 92.50 517 LEU A CA 1
ATOM 3847 C C . LEU A 1 517 ? 28.672 -2.595 -47.556 1.00 92.50 517 LEU A C 1
ATOM 3849 O O . LEU A 1 517 ? 29.641 -2.657 -48.306 1.00 92.50 517 LEU A O 1
ATOM 3853 N N . LEU A 1 518 ? 28.669 -1.906 -46.414 1.00 94.25 518 LEU A N 1
ATOM 3854 C CA . LEU A 1 518 ? 29.770 -1.050 -45.997 1.00 94.25 518 LEU A CA 1
ATOM 3855 C C . LEU A 1 518 ? 31.013 -1.863 -45.654 1.00 94.25 518 LEU A C 1
ATOM 3857 O O . LEU A 1 518 ? 32.089 -1.476 -46.085 1.00 94.25 518 LEU A O 1
ATOM 3861 N N . ILE A 1 519 ? 30.876 -3.010 -44.980 1.00 94.06 519 ILE A N 1
ATOM 3862 C CA . ILE A 1 519 ? 32.013 -3.899 -44.698 1.00 94.06 519 ILE A CA 1
ATOM 3863 C C . ILE A 1 519 ? 32.623 -4.442 -45.996 1.00 94.06 519 ILE A C 1
ATOM 3865 O O . ILE A 1 519 ? 33.835 -4.374 -46.169 1.00 94.06 519 ILE A O 1
ATOM 3869 N N . ALA A 1 520 ? 31.810 -4.906 -46.951 1.00 92.19 520 ALA A N 1
ATOM 3870 C CA . ALA A 1 520 ? 32.330 -5.344 -48.248 1.00 92.19 520 ALA A CA 1
ATOM 3871 C C . ALA A 1 520 ? 33.032 -4.198 -49.006 1.00 92.19 520 ALA A C 1
ATOM 3873 O O . ALA A 1 520 ? 34.064 -4.415 -49.637 1.00 92.19 520 ALA A O 1
ATOM 3874 N N . ALA A 1 521 ? 32.512 -2.972 -48.892 1.00 92.00 521 ALA A N 1
ATOM 3875 C CA . ALA A 1 521 ? 33.050 -1.772 -49.530 1.00 92.00 521 ALA A CA 1
ATOM 3876 C C . ALA A 1 521 ? 34.335 -1.208 -48.902 1.00 92.00 521 ALA A C 1
ATOM 3878 O O . ALA A 1 521 ? 34.903 -0.278 -49.469 1.00 92.00 521 ALA A O 1
ATOM 3879 N N . VAL A 1 522 ? 34.797 -1.738 -47.764 1.00 93.44 522 VAL A N 1
ATOM 3880 C CA . VAL A 1 522 ? 36.032 -1.292 -47.083 1.00 93.44 522 VAL A CA 1
ATOM 3881 C C . VAL A 1 522 ? 37.049 -2.413 -46.863 1.00 93.44 522 VAL A C 1
ATOM 3883 O O . VAL A 1 522 ? 38.138 -2.160 -46.347 1.00 93.44 522 VAL A O 1
ATOM 3886 N N . THR A 1 523 ? 36.721 -3.642 -47.267 1.00 90.88 523 THR A N 1
ATOM 3887 C CA . THR A 1 523 ? 37.625 -4.796 -47.216 1.00 90.88 523 THR A CA 1
ATOM 3888 C C . THR A 1 523 ? 38.362 -4.934 -48.558 1.00 90.88 523 THR A C 1
ATOM 3890 O O . THR A 1 523 ? 37.709 -5.158 -49.580 1.00 90.88 523 THR A O 1
ATOM 3893 N N . PRO A 1 524 ? 39.702 -4.790 -48.591 1.00 84.38 524 PRO A N 1
ATOM 3894 C CA . PRO A 1 524 ? 40.471 -4.691 -49.836 1.00 84.38 524 PRO A CA 1
ATOM 3895 C C . PRO A 1 524 ? 40.866 -6.041 -50.456 1.00 84.38 524 PRO A C 1
ATOM 3897 O O . PRO A 1 524 ? 41.466 -6.062 -51.526 1.00 84.38 524 PRO A O 1
ATOM 3900 N N . ASP A 1 525 ? 40.581 -7.162 -49.791 1.00 82.81 525 ASP A N 1
ATOM 3901 C CA . ASP A 1 525 ? 40.941 -8.500 -50.262 1.00 82.81 525 ASP A CA 1
ATOM 3902 C C . ASP A 1 525 ? 39.764 -9.230 -50.938 1.00 82.81 525 ASP A C 1
ATOM 3904 O O . ASP A 1 525 ? 38.659 -8.708 -51.067 1.00 82.81 525 ASP A O 1
ATOM 3908 N N . GLN A 1 526 ? 40.000 -10.476 -51.353 1.00 74.44 526 GLN A N 1
ATOM 3909 C CA . GLN A 1 526 ? 39.037 -11.316 -52.077 1.00 74.44 526 GLN A CA 1
ATOM 3910 C C . GLN A 1 526 ? 37.786 -11.687 -51.256 1.00 74.44 526 GLN A C 1
ATOM 3912 O O . GLN A 1 526 ? 36.788 -12.134 -51.825 1.00 74.44 526 GLN A O 1
ATOM 3917 N N . SER A 1 527 ? 37.834 -11.526 -49.928 1.00 77.12 527 SER A N 1
ATOM 3918 C CA . SER A 1 527 ? 36.673 -11.682 -49.045 1.00 77.12 527 SER A CA 1
ATOM 3919 C C . SER A 1 527 ? 35.778 -10.435 -49.032 1.00 77.12 527 SER A C 1
ATOM 3921 O O . SER A 1 527 ? 34.627 -10.509 -48.601 1.00 77.12 527 SER A O 1
ATOM 3923 N N . GLY A 1 528 ? 36.291 -9.310 -49.539 1.00 83.94 528 GLY A N 1
ATOM 3924 C CA . GLY A 1 528 ? 35.593 -8.045 -49.720 1.00 83.94 528 GLY A CA 1
ATOM 3925 C C . GLY A 1 528 ? 35.229 -7.724 -51.171 1.00 83.94 528 GLY A C 1
ATOM 3926 O O . GLY A 1 528 ? 35.031 -8.596 -52.026 1.00 83.94 528 GLY A O 1
ATOM 3927 N N . GLY A 1 529 ? 35.101 -6.424 -51.435 1.00 88.19 529 GLY A N 1
ATOM 3928 C CA . GLY A 1 529 ? 34.656 -5.884 -52.713 1.00 88.19 529 GLY A CA 1
ATOM 3929 C C . GLY A 1 529 ? 33.188 -6.189 -53.031 1.00 88.19 529 GLY A C 1
ATOM 3930 O O . GLY A 1 529 ? 32.534 -7.046 -52.433 1.00 88.19 529 GLY A O 1
ATOM 3931 N N . LEU A 1 530 ? 32.658 -5.477 -54.020 1.00 92.25 530 LEU A N 1
ATOM 3932 C CA . LEU A 1 530 ? 31.271 -5.585 -54.465 1.00 92.25 530 LEU A CA 1
ATOM 3933 C C . LEU A 1 530 ? 31.224 -6.030 -55.924 1.00 92.25 530 LEU A C 1
ATOM 3935 O O . LEU A 1 530 ? 31.801 -5.386 -56.802 1.00 92.25 530 LEU A O 1
ATOM 3939 N N . ALA A 1 531 ? 30.523 -7.128 -56.191 1.00 91.94 531 ALA A N 1
ATOM 3940 C CA . ALA A 1 531 ? 30.214 -7.548 -57.547 1.00 91.94 531 ALA A CA 1
ATOM 3941 C C . ALA A 1 531 ? 29.107 -6.653 -58.122 1.00 91.94 531 ALA A C 1
ATOM 3943 O O . ALA A 1 531 ? 28.063 -6.447 -57.497 1.00 91.94 531 ALA A O 1
ATOM 3944 N N . LEU A 1 532 ? 29.353 -6.110 -59.312 1.00 92.19 532 LEU A N 1
ATOM 3945 C CA . LEU A 1 532 ? 28.494 -5.151 -59.994 1.00 92.19 532 LEU A CA 1
ATOM 3946 C C . LEU A 1 532 ? 27.630 -5.869 -61.033 1.00 92.19 532 LEU A C 1
ATOM 3948 O O . LEU A 1 532 ? 28.145 -6.563 -61.909 1.00 92.19 532 LEU A O 1
ATOM 3952 N N . ASP A 1 533 ? 26.318 -5.661 -60.968 1.00 90.50 533 ASP A N 1
ATOM 3953 C CA . ASP A 1 533 ? 25.346 -6.247 -61.894 1.00 90.50 533 ASP A CA 1
ATOM 3954 C C . ASP A 1 533 ? 24.458 -5.138 -62.494 1.00 90.50 533 ASP A C 1
ATOM 3956 O O . ASP A 1 533 ? 23.354 -4.876 -62.006 1.00 90.50 533 ASP A O 1
ATOM 3960 N N . PRO A 1 534 ? 24.959 -4.402 -63.507 1.00 91.38 534 PRO A N 1
ATOM 3961 C CA . PRO A 1 534 ? 24.221 -3.324 -64.145 1.00 91.38 534 PRO A CA 1
ATOM 3962 C C . PRO A 1 534 ? 23.144 -3.854 -65.102 1.00 91.38 534 PRO A C 1
ATOM 3964 O O . PRO A 1 534 ? 23.372 -4.789 -65.879 1.00 91.38 534 PRO A O 1
ATOM 3967 N N . ALA A 1 535 ? 21.989 -3.195 -65.140 1.00 91.44 535 ALA A N 1
ATOM 3968 C CA . ALA A 1 535 ? 21.029 -3.309 -66.233 1.00 91.44 535 ALA A CA 1
ATOM 3969 C C . ALA A 1 535 ? 21.046 -2.016 -67.057 1.00 91.44 535 ALA A C 1
ATOM 3971 O O . ALA A 1 535 ? 20.640 -0.950 -66.590 1.00 91.44 535 ALA A O 1
ATOM 3972 N N . PHE A 1 536 ? 21.544 -2.112 -68.290 1.00 91.19 536 PHE A N 1
ATOM 3973 C CA . PHE A 1 536 ? 21.677 -0.974 -69.198 1.00 91.19 536 PHE A CA 1
ATOM 3974 C C . PHE A 1 536 ? 20.350 -0.628 -69.884 1.00 91.19 536 PHE A C 1
ATOM 3976 O O . PHE A 1 536 ? 19.547 -1.515 -70.181 1.00 91.19 536 PHE A O 1
ATOM 3983 N N . ARG A 1 537 ? 20.151 0.666 -70.174 1.00 90.88 537 ARG A N 1
ATOM 3984 C CA . ARG A 1 537 ? 18.990 1.221 -70.892 1.00 90.88 537 ARG A CA 1
ATOM 3985 C C . ARG A 1 537 ? 17.642 0.721 -70.350 1.00 90.88 537 ARG A C 1
ATOM 3987 O O . ARG A 1 537 ? 16.838 0.084 -71.046 1.00 90.88 537 ARG A O 1
ATOM 3994 N N . VAL A 1 538 ? 17.411 1.025 -69.079 1.00 90.25 538 VAL A N 1
ATOM 3995 C CA . VAL A 1 538 ? 16.141 0.784 -68.379 1.00 90.25 538 VAL A CA 1
ATOM 3996 C C . VAL A 1 538 ? 15.222 2.007 -68.478 1.00 90.25 538 VAL A C 1
ATOM 3998 O O . VAL A 1 538 ? 15.589 3.032 -69.039 1.00 90.25 538 VAL A O 1
ATOM 4001 N N . ASN A 1 539 ? 14.004 1.904 -67.935 1.00 87.81 539 ASN A N 1
ATOM 4002 C CA . ASN A 1 539 ? 13.039 3.010 -67.841 1.00 87.81 539 ASN A CA 1
ATOM 4003 C C . ASN A 1 539 ? 12.761 3.739 -69.176 1.00 87.81 539 ASN A C 1
ATOM 4005 O O . ASN A 1 539 ? 12.605 4.958 -69.215 1.00 87.81 539 ASN A O 1
ATOM 4009 N N . ARG A 1 540 ? 12.672 2.975 -70.276 1.00 87.75 540 ARG A N 1
ATOM 4010 C CA . ARG A 1 540 ? 12.557 3.503 -71.650 1.00 87.75 540 ARG A CA 1
ATOM 4011 C C . ARG A 1 540 ? 11.382 4.459 -71.861 1.00 87.75 540 ARG A C 1
ATOM 4013 O O . ARG A 1 540 ? 11.485 5.381 -72.650 1.00 87.75 540 ARG A O 1
ATOM 4020 N N . GLY A 1 541 ? 10.282 4.301 -71.121 1.00 86.06 541 GLY A N 1
ATOM 4021 C CA . GLY A 1 541 ? 9.135 5.217 -71.201 1.00 86.06 541 GLY A CA 1
ATOM 4022 C C . GLY A 1 541 ? 9.428 6.653 -70.744 1.00 86.06 541 GLY A C 1
ATOM 4023 O O . GLY A 1 541 ? 8.595 7.531 -70.945 1.00 86.06 541 GLY A O 1
ATOM 4024 N N . ARG A 1 542 ? 10.585 6.897 -70.118 1.00 87.50 542 ARG A N 1
ATOM 4025 C CA . ARG A 1 542 ? 11.045 8.219 -69.673 1.00 87.50 542 ARG A CA 1
ATOM 4026 C C . ARG A 1 542 ? 12.373 8.640 -70.305 1.00 87.50 542 ARG A C 1
ATOM 4028 O O . ARG A 1 542 ? 12.920 9.672 -69.917 1.00 87.50 542 ARG A O 1
ATOM 4035 N N . GLU A 1 543 ? 12.911 7.830 -71.218 1.00 90.56 543 GLU A N 1
ATOM 4036 C CA . GLU A 1 543 ? 14.181 8.106 -71.891 1.00 90.56 543 GLU A CA 1
ATOM 4037 C C . GLU A 1 543 ? 14.001 9.143 -73.013 1.00 90.56 543 GLU A C 1
ATOM 4039 O O . GLU A 1 543 ? 12.935 9.249 -73.614 1.00 90.56 543 GLU A O 1
ATOM 4044 N N . ALA A 1 544 ? 15.059 9.895 -73.311 1.00 90.00 544 ALA A N 1
ATOM 4045 C CA . ALA A 1 544 ? 15.147 10.788 -74.465 1.00 90.00 544 ALA A CA 1
ATOM 4046 C C . ALA A 1 544 ? 16.522 10.605 -75.122 1.00 90.00 544 ALA A C 1
ATOM 4048 O O . ALA A 1 544 ? 17.527 10.558 -74.416 1.00 90.00 544 ALA A O 1
ATOM 4049 N N . GLY A 1 545 ? 16.578 10.448 -76.448 1.00 85.81 545 GLY A N 1
ATOM 4050 C CA . GLY A 1 545 ? 17.838 10.274 -77.195 1.00 85.81 545 GLY A CA 1
ATOM 4051 C C . GLY A 1 545 ? 18.593 8.957 -76.943 1.00 85.81 545 GLY A C 1
ATOM 4052 O O . GLY A 1 545 ? 19.704 8.778 -77.428 1.00 85.81 545 GLY A O 1
ATOM 4053 N N . GLY A 1 546 ? 18.014 8.009 -76.195 1.00 85.19 546 GLY A N 1
ATOM 4054 C CA . GLY A 1 546 ? 18.665 6.734 -75.871 1.00 85.19 546 GLY A CA 1
ATOM 4055 C C . GLY A 1 546 ? 18.774 5.739 -77.033 1.00 85.19 546 GLY A C 1
ATOM 4056 O O . GLY A 1 546 ? 19.522 4.770 -76.925 1.00 85.19 546 GLY A O 1
ATOM 4057 N N . SER A 1 547 ? 18.048 5.954 -78.136 1.00 86.06 547 SER A N 1
ATOM 4058 C CA . SER A 1 547 ? 18.139 5.143 -79.362 1.00 86.06 547 SER A CA 1
ATOM 4059 C C . SER A 1 547 ? 19.441 5.348 -80.131 1.00 86.06 547 SER A C 1
ATOM 4061 O O . SER A 1 547 ? 19.846 4.446 -80.858 1.00 86.06 547 SER A O 1
ATOM 4063 N N . ASP A 1 548 ? 20.089 6.499 -79.952 1.00 87.50 548 ASP A N 1
ATOM 4064 C CA . ASP A 1 548 ? 21.304 6.871 -80.685 1.00 87.50 548 ASP A CA 1
ATOM 4065 C C . ASP A 1 548 ? 22.577 6.329 -80.007 1.00 87.50 548 ASP A C 1
ATOM 4067 O O . ASP A 1 548 ? 23.663 6.340 -80.592 1.00 87.50 548 ASP A O 1
ATOM 4071 N N . ILE A 1 549 ? 22.432 5.805 -78.782 1.00 91.31 549 ILE A N 1
ATOM 4072 C CA . ILE A 1 549 ? 23.490 5.162 -77.999 1.00 91.31 549 ILE A CA 1
ATOM 4073 C C . ILE A 1 549 ? 23.528 3.674 -78.345 1.00 91.31 549 ILE A C 1
ATOM 4075 O O . ILE A 1 549 ? 22.610 2.917 -78.019 1.00 91.31 549 ILE A O 1
ATOM 4079 N N . ILE A 1 550 ? 24.624 3.246 -78.965 1.00 91.69 550 ILE A N 1
ATOM 4080 C CA . ILE A 1 550 ? 24.825 1.861 -79.396 1.00 91.69 550 ILE A CA 1
ATOM 4081 C C . ILE A 1 550 ? 25.508 1.012 -78.323 1.00 91.69 550 ILE A C 1
ATOM 4083 O O . ILE A 1 550 ? 25.282 -0.195 -78.269 1.00 91.69 550 ILE A O 1
ATOM 4087 N N . GLU A 1 551 ? 26.316 1.616 -77.447 1.00 93.50 551 GLU A N 1
ATOM 4088 C CA . GLU A 1 551 ? 27.033 0.889 -76.397 1.00 93.50 551 GLU A CA 1
ATOM 4089 C C . GLU A 1 551 ? 26.976 1.602 -75.048 1.00 93.50 551 GLU A C 1
ATOM 4091 O O . GLU A 1 551 ? 27.225 2.803 -74.945 1.00 93.50 551 GLU A O 1
ATOM 4096 N N . TRP A 1 552 ? 26.710 0.811 -74.013 1.00 94.44 552 TRP A N 1
ATOM 4097 C CA . TRP A 1 552 ? 26.876 1.165 -72.613 1.00 94.44 552 TRP A CA 1
ATOM 4098 C C . TRP A 1 552 ? 28.006 0.336 -72.035 1.00 94.44 552 TRP A C 1
ATOM 4100 O O . TRP A 1 552 ? 27.985 -0.888 -72.167 1.00 94.44 552 TRP A O 1
ATOM 4110 N N . LYS A 1 553 ? 28.965 0.976 -71.373 1.00 95.00 553 LYS A N 1
ATOM 4111 C CA . LYS A 1 553 ? 30.097 0.290 -70.755 1.00 95.00 553 LYS A CA 1
ATOM 4112 C C . LYS A 1 553 ? 30.315 0.768 -69.326 1.00 95.00 553 LYS A C 1
ATOM 4114 O O . LYS A 1 553 ? 30.385 1.967 -69.090 1.00 95.00 553 LYS A O 1
ATOM 4119 N N . LEU A 1 554 ? 30.458 -0.168 -68.394 1.00 95.00 554 LEU A N 1
ATOM 4120 C CA . LEU A 1 554 ? 30.890 0.058 -67.014 1.00 95.00 554 LEU A CA 1
ATOM 4121 C C . LEU A 1 554 ? 32.267 -0.585 -66.836 1.00 95.00 554 LEU A C 1
ATOM 4123 O O . LEU A 1 554 ? 32.417 -1.767 -67.138 1.00 95.00 554 LEU A O 1
ATOM 4127 N N . ALA A 1 555 ? 33.268 0.157 -66.371 1.00 94.25 555 ALA A N 1
ATOM 4128 C CA . ALA A 1 555 ? 34.632 -0.352 -66.227 1.00 94.25 555 ALA A CA 1
ATOM 4129 C C . ALA A 1 555 ? 35.261 -0.003 -64.874 1.00 94.25 555 ALA A C 1
ATOM 4131 O O . ALA A 1 555 ? 35.070 1.104 -64.366 1.00 94.25 555 ALA A O 1
ATOM 4132 N N . THR A 1 556 ? 36.043 -0.949 -64.351 1.00 93.69 556 THR A N 1
ATOM 4133 C CA . THR A 1 556 ? 36.958 -0.820 -63.204 1.00 93.69 556 THR A CA 1
ATOM 4134 C C . THR A 1 556 ? 38.382 -1.184 -63.664 1.00 93.69 556 THR A C 1
ATOM 4136 O O . THR A 1 556 ? 38.547 -1.669 -64.789 1.00 93.69 556 THR A O 1
ATOM 4139 N N . PRO A 1 557 ? 39.438 -1.012 -62.844 1.00 90.31 557 PRO A N 1
ATOM 4140 C CA . PRO A 1 557 ? 40.776 -1.512 -63.181 1.00 90.31 557 PRO A CA 1
ATOM 4141 C C . PRO A 1 557 ? 40.809 -3.034 -63.395 1.00 90.31 557 PRO A C 1
ATOM 4143 O O . PRO A 1 557 ? 41.676 -3.545 -64.095 1.00 90.31 557 PRO A O 1
ATOM 4146 N N . ASN A 1 558 ? 39.832 -3.742 -62.823 1.00 85.31 558 ASN A N 1
ATOM 4147 C CA . ASN A 1 558 ? 39.745 -5.197 -62.802 1.00 85.31 558 ASN A CA 1
ATOM 4148 C C . ASN A 1 558 ? 38.897 -5.781 -63.949 1.00 85.31 558 ASN A C 1
ATOM 4150 O O . ASN A 1 558 ? 38.736 -6.997 -64.034 1.00 85.31 558 ASN A O 1
ATOM 4154 N N . GLY A 1 559 ? 38.344 -4.947 -64.839 1.00 90.62 559 GLY A N 1
ATOM 4155 C CA . GLY A 1 559 ? 37.593 -5.405 -66.009 1.00 90.62 559 GLY A CA 1
ATOM 4156 C C . GLY A 1 559 ? 36.524 -4.422 -66.485 1.00 90.62 559 GLY A C 1
ATOM 4157 O O . GLY A 1 559 ? 36.430 -3.285 -66.028 1.00 90.62 559 GLY A O 1
ATOM 4158 N N . SER A 1 560 ? 35.676 -4.859 -67.418 1.00 92.12 560 SER A N 1
ATOM 4159 C CA . SER A 1 560 ? 34.542 -4.049 -67.874 1.00 92.12 560 SER A CA 1
ATOM 4160 C C . SER A 1 560 ? 33.355 -4.882 -68.338 1.00 92.12 560 SER A C 1
ATOM 4162 O O . SER A 1 560 ? 33.542 -5.926 -68.956 1.00 92.12 560 SER A O 1
ATOM 4164 N N . LEU A 1 561 ? 32.151 -4.358 -68.124 1.00 93.19 561 LEU A N 1
ATOM 4165 C CA . LEU A 1 561 ? 30.884 -4.850 -68.651 1.00 93.19 561 LEU A CA 1
ATOM 4166 C C . LEU A 1 561 ? 30.412 -3.943 -69.785 1.00 93.19 561 LEU A C 1
ATOM 4168 O O . LEU A 1 561 ? 30.358 -2.731 -69.602 1.00 93.19 561 LEU A O 1
ATOM 4172 N N . SER A 1 562 ? 30.039 -4.521 -70.927 1.00 92.12 562 SER A N 1
ATOM 4173 C CA . SER A 1 562 ? 29.482 -3.797 -72.079 1.00 92.12 562 SER A CA 1
ATOM 4174 C C . SER A 1 562 ? 28.105 -4.348 -72.446 1.00 92.12 562 SER A C 1
ATOM 4176 O O . SER A 1 562 ? 27.854 -5.542 -72.298 1.00 92.12 562 SER A O 1
ATOM 4178 N N . SER A 1 563 ? 27.212 -3.499 -72.956 1.00 90.94 563 SER A N 1
ATOM 4179 C CA . SER A 1 563 ? 25.920 -3.922 -73.508 1.00 90.94 563 SER A CA 1
ATOM 4180 C C . SER A 1 563 ? 26.041 -4.724 -74.809 1.00 90.94 563 SER A C 1
ATOM 4182 O O . SER A 1 563 ? 25.053 -5.317 -75.232 1.00 90.94 563 SER A O 1
ATOM 4184 N N . MET A 1 564 ? 27.215 -4.725 -75.452 1.00 88.19 564 MET A N 1
ATOM 4185 C CA . MET A 1 564 ? 27.476 -5.442 -76.707 1.00 88.19 564 MET A CA 1
ATOM 4186 C C . MET A 1 564 ? 28.195 -6.784 -76.518 1.00 88.19 564 MET A C 1
ATOM 4188 O O . MET A 1 564 ? 28.219 -7.596 -77.440 1.00 88.19 564 MET A O 1
ATOM 4192 N N . LEU A 1 565 ? 28.806 -7.015 -75.353 1.00 87.06 565 LEU A N 1
ATOM 4193 C CA . LEU A 1 565 ? 29.637 -8.191 -75.088 1.00 87.06 565 LEU A CA 1
ATOM 4194 C C . LEU A 1 565 ? 28.951 -9.147 -74.097 1.00 87.06 565 LEU A C 1
ATOM 4196 O O . LEU A 1 565 ? 28.136 -8.706 -73.282 1.00 87.06 565 LEU A O 1
ATOM 4200 N N . PRO A 1 566 ? 29.288 -10.452 -74.119 1.00 78.56 566 PRO A N 1
ATOM 4201 C CA . PRO A 1 566 ? 28.873 -11.382 -73.074 1.00 78.56 566 PRO A CA 1
ATOM 4202 C C . PRO A 1 566 ? 29.274 -10.875 -71.682 1.00 78.56 566 PRO A C 1
ATOM 4204 O O . PRO A 1 566 ? 30.379 -10.365 -71.489 1.00 78.56 566 PRO A O 1
ATOM 4207 N N . ARG A 1 567 ? 28.375 -11.017 -70.702 1.00 80.62 567 ARG A N 1
ATOM 4208 C CA . ARG A 1 567 ? 28.604 -10.541 -69.331 1.00 80.62 567 ARG A CA 1
ATOM 4209 C C . ARG A 1 567 ? 29.678 -11.381 -68.638 1.00 80.62 567 ARG A C 1
ATOM 4211 O O . ARG A 1 567 ? 29.477 -12.572 -68.416 1.00 80.62 567 ARG A O 1
ATOM 4218 N N . THR A 1 568 ? 30.772 -10.745 -68.234 1.00 79.69 568 THR A N 1
ATOM 4219 C CA . THR A 1 568 ? 31.759 -11.294 -67.295 1.00 79.69 568 THR A CA 1
ATOM 4220 C C . THR A 1 568 ? 31.547 -10.690 -65.901 1.00 79.69 568 THR A C 1
ATOM 4222 O O . THR A 1 568 ? 31.132 -9.537 -65.803 1.00 79.69 568 THR A O 1
ATOM 4225 N N . PRO A 1 569 ? 31.798 -11.420 -64.799 1.00 82.06 569 PRO A N 1
ATOM 4226 C CA . PRO A 1 569 ? 31.690 -10.843 -63.461 1.00 82.06 569 PRO A CA 1
ATOM 4227 C C . PRO A 1 569 ? 32.627 -9.639 -63.305 1.00 82.06 569 PRO A C 1
ATOM 4229 O O . PRO A 1 569 ? 33.837 -9.769 -63.472 1.00 82.06 569 PRO A O 1
ATOM 4232 N N . LEU A 1 570 ? 32.070 -8.471 -62.980 1.00 90.00 570 LEU A N 1
ATOM 4233 C CA . LEU A 1 570 ? 32.834 -7.258 -62.700 1.00 90.00 570 LEU A CA 1
ATOM 4234 C C . LEU A 1 570 ? 32.780 -6.969 -61.208 1.00 90.00 570 LEU A C 1
ATOM 4236 O O . LEU A 1 570 ? 31.696 -6.922 -60.630 1.00 90.00 570 LEU A O 1
ATOM 4240 N N . ARG A 1 571 ? 33.940 -6.752 -60.592 1.00 90.75 571 ARG A N 1
ATOM 4241 C CA . ARG A 1 571 ? 34.047 -6.407 -59.175 1.00 90.75 571 ARG A CA 1
ATOM 4242 C C . ARG A 1 571 ? 34.675 -5.033 -59.003 1.00 90.75 571 ARG A C 1
ATOM 4244 O O . ARG A 1 571 ? 35.547 -4.633 -59.779 1.00 90.75 571 ARG A O 1
ATOM 4251 N N . TRP A 1 572 ? 34.204 -4.340 -57.978 1.00 93.19 572 TRP A N 1
ATOM 4252 C CA . TRP A 1 572 ? 34.778 -3.110 -57.464 1.00 93.19 572 TRP A CA 1
ATOM 4253 C C . TRP A 1 572 ? 35.362 -3.363 -56.078 1.00 93.19 572 TRP A C 1
ATOM 4255 O O . TRP A 1 572 ? 34.672 -3.896 -55.206 1.00 93.19 572 TRP A O 1
ATOM 4265 N N . TYR A 1 573 ? 36.618 -2.983 -55.887 1.00 91.12 573 TYR A N 1
ATOM 4266 C CA . TYR A 1 573 ? 37.283 -2.959 -54.590 1.00 91.12 573 TYR A CA 1
ATOM 4267 C C . TYR A 1 573 ? 37.384 -1.523 -54.056 1.00 91.12 573 TYR A C 1
ATOM 4269 O O . TYR A 1 573 ? 37.292 -0.570 -54.834 1.00 91.12 573 TYR A O 1
ATOM 4277 N N . PRO A 1 574 ? 37.572 -1.343 -52.736 1.00 86.75 574 PRO A N 1
ATOM 4278 C CA . PRO A 1 574 ? 37.715 -0.016 -52.143 1.00 86.75 574 PRO A CA 1
ATOM 4279 C C . PRO A 1 574 ? 38.829 0.783 -52.842 1.00 86.75 574 PRO A C 1
ATOM 4281 O O . PRO A 1 574 ? 39.953 0.300 -52.965 1.00 86.75 574 PRO A O 1
ATOM 4284 N N . GLY A 1 575 ? 38.522 1.999 -53.304 1.00 86.31 575 GLY A N 1
ATOM 4285 C CA . GLY A 1 575 ? 39.470 2.858 -54.034 1.00 86.31 575 GLY A CA 1
ATOM 4286 C C . GLY A 1 575 ? 39.642 2.571 -55.531 1.00 86.31 575 GLY A C 1
ATOM 4287 O O . GLY A 1 575 ? 40.315 3.348 -56.212 1.00 86.31 575 GLY A O 1
ATOM 4288 N N . ASP A 1 576 ? 39.017 1.522 -56.077 1.00 92.94 576 ASP A N 1
ATOM 4289 C CA . ASP A 1 576 ? 39.004 1.299 -57.525 1.00 92.94 576 ASP A CA 1
ATOM 4290 C C . ASP A 1 576 ? 38.309 2.468 -58.236 1.00 92.94 576 ASP A C 1
ATOM 4292 O O . ASP A 1 576 ? 37.177 2.838 -57.905 1.00 92.94 576 ASP A O 1
ATOM 4296 N N . LYS A 1 577 ? 38.949 3.000 -59.283 1.00 93.31 577 LYS A N 1
ATOM 4297 C CA . LYS A 1 577 ? 38.319 3.983 -60.173 1.00 93.31 577 LYS A CA 1
ATOM 4298 C C . LYS A 1 577 ? 37.168 3.341 -60.945 1.00 93.31 577 LYS A C 1
ATOM 4300 O O . LYS A 1 577 ? 37.279 2.215 -61.424 1.00 93.31 577 LYS A O 1
ATOM 4305 N N . LEU A 1 578 ? 36.079 4.074 -61.125 1.00 94.31 578 LEU A N 1
ATOM 4306 C CA . LEU A 1 578 ? 34.910 3.626 -61.875 1.00 94.31 578 LEU A CA 1
ATOM 4307 C C . LEU A 1 578 ? 34.655 4.545 -63.054 1.00 94.31 578 LEU A C 1
ATOM 4309 O O . LEU A 1 578 ? 34.748 5.763 -62.935 1.00 94.31 578 LEU A O 1
ATOM 4313 N N . SER A 1 579 ? 34.284 3.957 -64.187 1.00 94.88 579 SER A N 1
ATOM 4314 C CA . SER A 1 579 ? 33.876 4.739 -65.348 1.00 94.88 579 SER A CA 1
ATOM 4315 C C . SER A 1 579 ? 32.662 4.162 -66.046 1.00 94.88 579 SER A C 1
ATOM 4317 O O . SER A 1 579 ? 32.560 2.949 -66.237 1.00 94.88 579 SER A O 1
ATOM 4319 N N . VAL A 1 580 ? 31.753 5.051 -66.440 1.00 95.62 580 VAL A N 1
ATOM 4320 C CA . VAL A 1 580 ? 30.611 4.735 -67.300 1.00 95.62 580 VAL A CA 1
ATOM 4321 C C . VAL A 1 580 ? 30.822 5.419 -68.638 1.00 95.62 580 VAL A C 1
ATOM 4323 O O . VAL A 1 580 ? 31.084 6.615 -68.687 1.00 95.62 580 VAL A O 1
ATOM 4326 N N . THR A 1 581 ? 30.735 4.672 -69.732 1.00 95.94 581 THR A N 1
ATOM 4327 C CA . THR A 1 581 ? 30.876 5.199 -71.092 1.00 95.94 581 THR A CA 1
ATOM 4328 C C . THR A 1 581 ? 29.623 4.905 -71.900 1.00 95.94 581 THR A C 1
ATOM 4330 O O . THR A 1 581 ? 29.159 3.766 -71.955 1.00 95.94 581 THR A O 1
ATOM 4333 N N . LEU A 1 582 ? 29.094 5.945 -72.532 1.00 94.94 582 LEU A N 1
ATOM 4334 C CA . LEU A 1 582 ? 27.990 5.904 -73.479 1.00 94.94 582 LEU A CA 1
ATOM 4335 C C . LEU A 1 582 ? 28.562 6.207 -74.864 1.00 94.94 582 LEU A C 1
ATOM 4337 O O . LEU A 1 582 ? 29.173 7.259 -75.044 1.00 94.94 582 LEU A O 1
ATOM 4341 N N . ARG A 1 583 ? 28.402 5.304 -75.833 1.00 93.88 583 ARG A N 1
ATOM 4342 C CA . ARG A 1 583 ? 28.937 5.485 -77.192 1.00 93.88 583 ARG A CA 1
ATOM 4343 C C . ARG A 1 583 ? 27.815 5.594 -78.215 1.00 93.88 583 ARG A C 1
ATOM 4345 O O . ARG A 1 583 ? 26.976 4.698 -78.313 1.00 93.88 583 ARG A O 1
ATOM 4352 N N . TRP A 1 584 ? 27.843 6.668 -78.994 1.00 91.69 584 TRP A N 1
ATOM 4353 C CA . TRP A 1 584 ? 26.943 6.927 -80.112 1.00 91.69 584 TRP A CA 1
ATOM 4354 C C . TRP A 1 584 ? 27.418 6.207 -81.375 1.00 91.69 584 TRP A C 1
ATOM 4356 O O . TRP A 1 584 ? 28.588 5.826 -81.505 1.00 91.69 584 TRP A O 1
ATOM 4366 N N . ALA A 1 585 ? 26.499 5.995 -82.316 1.00 82.06 585 ALA A N 1
ATOM 4367 C CA . ALA A 1 585 ? 26.849 5.478 -83.634 1.00 82.06 585 ALA A CA 1
ATOM 4368 C C . ALA A 1 585 ? 27.816 6.435 -84.351 1.00 82.06 585 ALA A C 1
ATOM 4370 O O . ALA A 1 585 ? 27.576 7.638 -84.411 1.00 82.06 585 ALA A O 1
ATOM 4371 N N . LYS A 1 586 ? 28.898 5.893 -84.925 1.00 70.38 586 LYS A N 1
ATOM 4372 C CA . LYS A 1 586 ? 29.920 6.681 -85.638 1.00 70.38 586 LYS A CA 1
ATOM 4373 C C . LYS A 1 586 ? 29.350 7.422 -86.859 1.00 70.38 586 LYS A C 1
ATOM 4375 O O . LYS A 1 586 ? 29.804 8.520 -87.151 1.00 70.38 586 LYS A O 1
ATOM 4380 N N . ASP A 1 587 ? 28.332 6.844 -87.497 1.00 70.00 587 ASP A N 1
ATOM 4381 C CA . ASP A 1 587 ? 27.620 7.409 -88.653 1.00 70.00 587 ASP A CA 1
ATOM 4382 C C . ASP A 1 587 ? 26.273 8.057 -88.258 1.00 70.00 587 ASP A C 1
ATOM 4384 O O . ASP A 1 587 ? 25.410 8.298 -89.101 1.00 70.00 587 ASP A O 1
ATOM 4388 N N . GLY A 1 588 ? 26.051 8.289 -86.959 1.00 66.50 588 GLY A N 1
ATOM 4389 C CA . GLY A 1 588 ? 24.831 8.908 -86.446 1.00 66.50 588 GLY A CA 1
ATOM 4390 C C . GLY A 1 588 ? 24.762 10.403 -86.763 1.00 66.50 588 GLY A C 1
ATOM 4391 O O . GLY A 1 588 ? 25.769 11.104 -86.767 1.00 66.50 588 GLY A O 1
ATOM 4392 N N . THR A 1 589 ? 23.554 10.928 -86.977 1.00 69.12 589 THR A N 1
ATOM 4393 C CA . THR A 1 589 ? 23.331 12.365 -87.227 1.00 69.12 589 THR A CA 1
ATOM 4394 C C . THR A 1 589 ? 23.402 13.224 -85.961 1.00 69.12 589 THR A C 1
ATOM 4396 O O . THR A 1 589 ? 23.186 14.430 -86.039 1.00 69.12 589 THR A O 1
ATOM 4399 N N . VAL A 1 590 ? 23.643 12.612 -84.797 1.00 81.50 590 VAL A N 1
ATOM 4400 C CA . VAL A 1 590 ? 23.646 13.248 -83.475 1.00 81.50 590 VAL A CA 1
ATOM 4401 C C . VAL A 1 590 ? 24.838 12.719 -82.672 1.00 81.50 590 VAL A C 1
ATOM 4403 O O . VAL A 1 590 ? 24.969 11.507 -82.505 1.00 81.50 590 VAL A O 1
ATOM 4406 N N . LEU A 1 591 ? 25.688 13.619 -82.166 1.00 85.44 591 LEU A N 1
ATOM 4407 C CA . LEU A 1 591 ? 26.867 13.295 -81.347 1.00 85.44 591 LEU A CA 1
ATOM 4408 C C . LEU A 1 591 ? 26.829 14.035 -79.999 1.00 85.44 591 LEU A C 1
ATOM 4410 O O . LEU A 1 591 ? 26.291 15.146 -79.934 1.00 85.44 591 LEU A O 1
ATOM 4414 N N . PRO A 1 592 ? 27.385 13.454 -78.917 1.00 88.75 592 PRO A N 1
ATOM 4415 C CA . PRO A 1 592 ? 27.448 14.122 -77.622 1.00 88.75 592 PRO A CA 1
ATOM 4416 C C . PRO A 1 592 ? 28.393 15.331 -77.686 1.00 88.75 592 PRO A C 1
ATOM 4418 O O . PRO A 1 592 ? 29.475 15.256 -78.256 1.00 88.75 592 PRO A O 1
ATOM 4421 N N . VAL A 1 593 ? 27.987 16.444 -77.078 1.00 88.31 593 VAL A N 1
ATOM 4422 C CA . VAL A 1 593 ? 28.777 17.685 -76.961 1.00 88.31 593 VAL A CA 1
ATOM 4423 C C . VAL A 1 593 ? 29.219 17.905 -75.519 1.00 88.31 593 VAL A C 1
ATOM 4425 O O . VAL A 1 593 ? 30.337 18.345 -75.264 1.00 88.31 593 VAL A O 1
ATOM 4428 N N . SER A 1 594 ? 28.354 17.579 -74.560 1.00 89.25 594 SER A N 1
ATOM 4429 C CA . SER A 1 594 ? 28.665 17.646 -73.133 1.00 89.25 594 SER A CA 1
ATOM 4430 C C . SER A 1 594 ? 27.806 16.670 -72.332 1.00 89.25 594 SER A C 1
ATOM 4432 O O . SER A 1 594 ? 26.685 16.341 -72.725 1.00 89.25 594 SER A O 1
ATOM 4434 N N . GLY A 1 595 ? 28.325 16.203 -71.197 1.00 88.56 595 GLY A N 1
ATOM 4435 C CA . GLY A 1 595 ? 27.547 15.491 -70.181 1.00 88.56 595 GLY A CA 1
ATOM 4436 C C . GLY A 1 595 ? 27.123 16.420 -69.046 1.00 88.56 595 GLY A C 1
ATOM 4437 O O . GLY A 1 595 ? 27.729 17.471 -68.835 1.00 88.56 595 GLY A O 1
ATOM 4438 N N . VAL A 1 596 ? 26.092 16.029 -68.299 1.00 86.69 596 VAL A N 1
ATOM 4439 C CA . VAL A 1 596 ? 25.653 16.740 -67.090 1.00 86.69 596 VAL A CA 1
ATOM 4440 C C . VAL A 1 596 ? 26.264 16.079 -65.854 1.00 86.69 596 VAL A C 1
ATOM 4442 O O . VAL A 1 596 ? 26.088 14.884 -65.630 1.00 86.69 596 VAL A O 1
ATOM 4445 N N . GLY A 1 597 ? 26.945 16.873 -65.025 1.00 80.62 597 GLY A N 1
ATOM 4446 C CA . GLY A 1 597 ? 27.553 16.430 -63.767 1.00 80.62 597 GLY A CA 1
ATOM 4447 C C . GLY A 1 597 ? 29.085 16.410 -63.791 1.00 80.62 597 GLY A C 1
ATOM 4448 O O . GLY A 1 597 ? 29.718 16.431 -64.844 1.00 80.62 597 GLY A O 1
ATOM 4449 N N . ALA A 1 598 ? 29.692 16.401 -62.602 1.00 75.88 598 ALA A N 1
ATOM 4450 C CA . ALA A 1 598 ? 31.146 16.386 -62.446 1.00 75.88 598 ALA A CA 1
ATOM 4451 C C . ALA A 1 598 ? 31.761 15.066 -62.947 1.00 75.88 598 ALA A C 1
ATOM 4453 O O . ALA A 1 598 ? 31.192 13.997 -62.720 1.00 75.88 598 ALA A O 1
ATOM 4454 N N . GLY A 1 599 ? 32.932 15.148 -63.587 1.00 81.44 599 GLY A N 1
ATOM 4455 C CA . GLY A 1 599 ? 33.649 13.988 -64.136 1.00 81.44 599 GLY A CA 1
ATOM 4456 C C . GLY A 1 599 ? 33.189 13.547 -65.531 1.00 81.44 599 GLY A C 1
ATOM 4457 O O . GLY A 1 599 ? 33.648 12.516 -66.013 1.00 81.44 599 GLY A O 1
ATOM 4458 N N . ALA A 1 600 ? 32.297 14.302 -66.183 1.00 90.81 600 ALA A N 1
ATOM 4459 C CA . ALA A 1 600 ? 31.876 14.048 -67.557 1.00 90.81 600 ALA A CA 1
ATOM 4460 C C . ALA A 1 600 ? 32.901 14.586 -68.573 1.00 90.81 600 ALA A C 1
ATOM 4462 O O . ALA A 1 600 ? 33.275 15.758 -68.526 1.00 90.81 600 ALA A O 1
ATOM 4463 N N . SER A 1 601 ? 33.314 13.753 -69.523 1.00 93.25 601 SER A N 1
ATOM 4464 C CA . SER A 1 601 ? 34.199 14.111 -70.632 1.00 93.25 601 SER A CA 1
ATOM 4465 C C . SER A 1 601 ? 33.698 13.499 -71.939 1.00 93.25 601 SER A C 1
ATOM 4467 O O . SER A 1 601 ? 33.151 12.397 -71.954 1.00 93.25 601 SER A O 1
ATOM 4469 N N . VAL A 1 602 ? 33.848 14.231 -73.040 1.00 91.06 602 VAL A N 1
ATOM 4470 C CA . VAL A 1 602 ? 33.470 13.766 -74.379 1.00 91.06 602 VAL A CA 1
ATOM 4471 C C . VAL A 1 602 ? 34.735 13.495 -75.179 1.00 91.06 602 VAL A C 1
ATOM 4473 O O . VAL A 1 602 ? 35.598 14.364 -75.276 1.00 91.06 602 VAL A O 1
ATOM 4476 N N . ASP A 1 603 ? 34.817 12.304 -75.765 1.00 89.12 603 ASP A N 1
ATOM 4477 C CA . ASP A 1 603 ? 35.872 11.893 -76.689 1.00 89.12 603 ASP A CA 1
ATOM 4478 C C . ASP A 1 603 ? 35.241 11.287 -77.954 1.00 89.12 603 ASP A C 1
ATOM 4480 O O . ASP A 1 603 ? 34.731 10.159 -77.960 1.00 89.12 603 ASP A O 1
ATOM 4484 N N . GLY A 1 604 ? 35.206 12.085 -79.026 1.00 86.31 604 GLY A N 1
ATOM 4485 C CA . GLY A 1 604 ? 34.561 11.733 -80.290 1.00 86.31 604 GLY A CA 1
ATOM 4486 C C . GLY A 1 604 ? 33.091 11.316 -80.101 1.00 86.31 604 GLY A C 1
ATOM 4487 O O . GLY A 1 604 ? 32.295 12.112 -79.608 1.00 86.31 604 GLY A O 1
ATOM 4488 N N . PRO A 1 605 ? 32.694 10.082 -80.480 1.00 90.06 605 PRO A N 1
ATOM 4489 C CA . PRO A 1 605 ? 31.327 9.592 -80.299 1.00 90.06 605 PRO A CA 1
ATOM 4490 C C . PRO A 1 605 ? 31.038 9.070 -78.880 1.00 90.06 605 PRO A C 1
ATOM 4492 O O . PRO A 1 605 ? 29.982 8.475 -78.665 1.00 90.06 605 PRO A O 1
ATOM 4495 N N . SER A 1 606 ? 31.959 9.215 -77.924 1.00 92.56 606 SER A N 1
ATOM 4496 C CA . SER A 1 606 ? 31.831 8.644 -76.581 1.00 92.56 606 SER A CA 1
ATOM 4497 C C . SER A 1 606 ? 31.699 9.729 -75.517 1.00 92.56 606 SER A C 1
ATOM 4499 O O . SER A 1 606 ? 32.499 10.656 -75.462 1.00 92.56 606 SER A O 1
ATOM 4501 N N . LEU A 1 607 ? 30.724 9.575 -74.626 1.00 94.56 607 LEU A N 1
ATOM 4502 C CA . LEU A 1 607 ? 30.602 10.344 -73.392 1.00 94.56 607 LEU A CA 1
ATOM 4503 C C . LEU A 1 607 ? 31.001 9.456 -72.216 1.00 94.56 607 LEU A C 1
ATOM 4505 O O . LEU A 1 607 ? 30.412 8.393 -72.009 1.00 94.56 607 LEU A O 1
ATOM 4509 N N . ARG A 1 608 ? 31.989 9.893 -71.443 1.00 95.06 608 ARG A N 1
ATOM 4510 C CA . ARG A 1 608 ? 32.556 9.162 -70.314 1.00 95.06 608 ARG A CA 1
ATOM 4511 C C . ARG A 1 608 ? 32.329 9.924 -69.014 1.00 95.06 608 ARG A C 1
ATOM 4513 O O . ARG A 1 608 ? 32.572 11.121 -68.950 1.00 95.06 608 ARG A O 1
ATOM 4520 N N . PHE A 1 609 ? 31.897 9.212 -67.981 1.00 94.69 609 PHE A N 1
ATOM 4521 C CA . PHE A 1 609 ? 31.783 9.703 -66.613 1.00 94.69 609 PHE A CA 1
ATOM 4522 C C . PHE A 1 609 ? 32.784 8.957 -65.739 1.00 94.69 609 PHE A C 1
ATOM 4524 O O . PHE A 1 609 ? 32.694 7.731 -65.639 1.00 94.69 609 PHE A O 1
ATOM 4531 N N . ASP A 1 610 ? 33.715 9.682 -65.126 1.00 93.81 610 ASP A N 1
ATOM 4532 C CA . ASP A 1 610 ? 34.741 9.128 -64.244 1.00 93.81 610 ASP A CA 1
ATOM 4533 C C . ASP A 1 610 ? 34.448 9.431 -62.768 1.00 93.81 610 ASP A C 1
ATOM 4535 O O . ASP A 1 610 ? 34.065 10.544 -62.395 1.00 93.81 610 ASP A O 1
ATOM 4539 N N . TYR A 1 611 ? 34.657 8.418 -61.930 1.00 92.75 611 TYR A N 1
ATOM 4540 C CA . TYR A 1 611 ? 34.527 8.479 -60.479 1.00 92.75 611 TYR A CA 1
ATOM 4541 C C . TYR A 1 611 ? 35.785 7.898 -59.843 1.00 92.75 611 TYR A C 1
ATOM 4543 O O . TYR A 1 611 ? 36.230 6.798 -60.181 1.00 92.75 611 TYR A O 1
ATOM 4551 N N . ASP A 1 612 ? 36.352 8.650 -58.916 1.00 89.69 612 ASP A N 1
ATOM 4552 C CA . ASP A 1 612 ? 37.567 8.337 -58.184 1.00 89.69 612 ASP A CA 1
ATOM 4553 C C . ASP A 1 612 ? 37.342 8.450 -56.669 1.00 89.69 612 ASP A C 1
ATOM 4555 O O . ASP A 1 612 ? 36.216 8.648 -56.203 1.00 89.69 612 ASP A O 1
ATOM 4559 N N . GLY A 1 613 ? 38.418 8.248 -55.908 1.00 88.94 613 GLY A N 1
ATOM 4560 C CA . GLY A 1 613 ? 38.396 8.236 -54.450 1.00 88.94 613 GLY A CA 1
ATOM 4561 C C . GLY A 1 613 ? 38.048 6.868 -53.843 1.00 88.94 613 GLY A C 1
ATOM 4562 O O . GLY A 1 613 ? 37.627 5.944 -54.550 1.00 88.94 613 GLY A O 1
ATOM 4563 N N . PRO A 1 614 ? 38.220 6.716 -52.516 1.00 89.69 614 PRO A N 1
ATOM 4564 C CA . PRO A 1 614 ? 37.926 5.482 -51.780 1.00 89.69 614 PRO A CA 1
ATOM 4565 C C . PRO A 1 614 ? 36.481 4.991 -51.960 1.00 89.69 614 PRO A C 1
ATOM 4567 O O . PRO A 1 614 ? 36.228 3.791 -51.860 1.00 89.69 614 PRO A O 1
ATOM 4570 N N . TRP A 1 615 ? 35.549 5.891 -52.293 1.00 93.19 615 TRP A N 1
ATOM 4571 C CA . TRP A 1 615 ? 34.115 5.617 -52.404 1.00 93.19 615 TRP A CA 1
ATOM 4572 C C . TRP A 1 615 ? 33.551 5.818 -53.819 1.00 93.19 615 TRP A C 1
ATOM 4574 O O . TRP A 1 615 ? 32.367 6.130 -53.967 1.00 93.19 615 TRP A O 1
ATOM 4584 N N . ALA A 1 616 ? 34.355 5.616 -54.869 1.00 91.94 616 ALA A N 1
ATOM 4585 C CA . ALA A 1 616 ? 33.964 5.844 -56.268 1.00 91.94 616 ALA A CA 1
ATOM 4586 C C . ALA A 1 616 ? 32.608 5.212 -56.663 1.00 91.94 616 ALA A C 1
ATOM 4588 O O . ALA A 1 616 ? 31.816 5.826 -57.381 1.00 91.94 616 ALA A O 1
ATOM 4589 N N . LEU A 1 617 ? 32.287 4.015 -56.152 1.00 92.25 617 LEU A N 1
ATOM 4590 C CA . LEU A 1 617 ? 31.000 3.348 -56.401 1.00 92.25 617 LEU A CA 1
ATOM 4591 C C . LEU A 1 617 ? 29.811 4.092 -55.782 1.00 92.25 617 LEU A C 1
ATOM 4593 O O . LEU A 1 617 ? 28.756 4.228 -56.402 1.00 92.25 617 LEU A O 1
ATOM 4597 N N . PHE A 1 618 ? 29.985 4.605 -54.569 1.00 92.19 618 PHE A N 1
ATOM 4598 C CA . PHE A 1 618 ? 28.967 5.393 -53.882 1.00 92.19 618 PHE A CA 1
ATOM 4599 C C . PHE A 1 618 ? 28.847 6.772 -54.535 1.00 92.19 618 PHE A C 1
ATOM 4601 O O . PHE A 1 618 ? 27.742 7.303 -54.641 1.00 92.19 618 PHE A O 1
ATOM 4608 N N . ALA A 1 619 ? 29.955 7.335 -55.031 1.00 90.69 619 ALA A N 1
ATOM 4609 C CA . ALA A 1 619 ? 29.962 8.593 -55.770 1.00 90.69 619 ALA A CA 1
ATOM 4610 C C . ALA A 1 619 ? 29.189 8.476 -57.092 1.00 90.69 619 ALA A C 1
ATOM 4612 O O . ALA A 1 619 ? 28.376 9.352 -57.386 1.00 90.69 619 ALA A O 1
ATOM 4613 N N . LEU A 1 620 ? 29.365 7.378 -57.840 1.00 91.31 620 LEU A N 1
ATOM 4614 C CA . LEU A 1 620 ? 28.533 7.036 -59.001 1.00 91.31 620 LEU A CA 1
ATOM 4615 C C . LEU A 1 620 ? 27.051 7.008 -58.608 1.00 91.31 620 LEU A C 1
ATOM 4617 O O . LEU A 1 620 ? 26.237 7.704 -59.216 1.00 91.31 620 LEU A O 1
ATOM 4621 N N . ALA A 1 621 ? 26.706 6.224 -57.582 1.00 89.56 621 ALA A N 1
ATOM 4622 C CA . ALA A 1 621 ? 25.320 6.031 -57.167 1.00 89.56 621 ALA A CA 1
ATOM 4623 C C . ALA A 1 621 ? 24.652 7.334 -56.693 1.00 89.56 621 ALA A C 1
ATOM 4625 O O . ALA A 1 621 ? 23.496 7.581 -57.025 1.00 89.56 621 ALA A O 1
ATOM 4626 N N . SER A 1 622 ? 25.382 8.175 -55.955 1.00 88.44 622 SER A N 1
ATOM 4627 C CA . SER A 1 622 ? 24.902 9.465 -55.451 1.00 88.44 622 SER A CA 1
ATOM 4628 C C . SER A 1 622 ? 24.768 10.504 -56.568 1.00 88.44 622 SER A C 1
ATOM 4630 O O . SER A 1 622 ? 23.690 11.065 -56.767 1.00 88.44 622 SER A O 1
ATOM 4632 N N . ARG A 1 623 ? 25.830 10.726 -57.358 1.00 88.62 623 ARG A N 1
ATOM 4633 C CA . ARG A 1 623 ? 25.867 11.778 -58.392 1.00 88.62 623 ARG A CA 1
ATOM 4634 C C . ARG A 1 623 ? 24.927 11.503 -59.561 1.00 88.62 623 ARG A C 1
ATOM 4636 O O . ARG A 1 623 ? 24.501 12.447 -60.215 1.00 88.62 623 ARG A O 1
ATOM 4643 N N . GLN A 1 624 ? 24.635 10.234 -59.841 1.00 91.62 624 GLN A N 1
ATOM 4644 C CA . GLN A 1 624 ? 23.747 9.830 -60.933 1.00 91.62 624 GLN A CA 1
ATOM 4645 C C . GLN A 1 624 ? 22.370 9.395 -60.429 1.00 91.62 624 GLN A C 1
ATOM 4647 O O . GLN A 1 624 ? 21.602 8.824 -61.193 1.00 91.62 624 GLN A O 1
ATOM 4652 N N . ALA A 1 625 ? 22.016 9.621 -59.162 1.00 89.38 625 ALA A N 1
ATOM 4653 C CA . ALA A 1 625 ? 20.730 9.179 -58.633 1.00 89.38 625 ALA A CA 1
ATOM 4654 C C . ALA A 1 625 ? 19.556 9.816 -59.406 1.00 89.38 625 ALA A C 1
ATOM 4656 O O . ALA A 1 625 ? 19.375 11.034 -59.397 1.00 89.38 625 ALA A O 1
ATOM 4657 N N . ALA A 1 626 ? 18.697 9.000 -60.026 1.00 89.69 626 ALA A N 1
ATOM 4658 C CA . ALA A 1 626 ? 17.528 9.506 -60.748 1.00 89.69 626 ALA A CA 1
ATOM 4659 C C . ALA A 1 626 ? 16.571 10.247 -59.791 1.00 89.69 626 ALA A C 1
ATOM 4661 O O . ALA A 1 626 ? 16.425 9.821 -58.644 1.00 89.69 626 ALA A O 1
ATOM 4662 N N . PRO A 1 627 ? 15.875 11.319 -60.205 1.00 87.06 627 PRO A N 1
ATOM 4663 C CA . PRO A 1 627 ? 14.939 12.031 -59.335 1.00 87.06 627 PRO A CA 1
ATOM 4664 C C . PRO A 1 627 ? 13.731 11.151 -58.977 1.00 87.06 627 PRO A C 1
ATOM 4666 O O . PRO A 1 627 ? 13.338 10.283 -59.754 1.00 87.06 627 PRO A O 1
ATOM 4669 N N . GLN A 1 628 ? 13.095 11.405 -57.826 1.00 83.25 628 GLN A N 1
ATOM 4670 C CA . GLN A 1 628 ? 11.985 10.581 -57.306 1.00 83.25 628 GLN A CA 1
ATOM 4671 C C . GLN A 1 628 ? 10.865 10.336 -58.326 1.00 83.25 628 GLN A C 1
ATOM 4673 O O . GLN A 1 628 ? 10.356 9.225 -58.423 1.00 83.25 628 GLN A O 1
ATOM 4678 N N . ARG A 1 629 ? 10.537 11.340 -59.150 1.00 85.50 629 ARG A N 1
ATOM 4679 C CA . ARG A 1 629 ? 9.520 11.223 -60.207 1.00 85.50 629 ARG A CA 1
ATOM 4680 C C . ARG A 1 629 ? 9.785 10.089 -61.199 1.00 85.50 629 ARG A C 1
ATOM 4682 O O . ARG A 1 629 ? 8.825 9.602 -61.780 1.00 85.50 629 ARG A O 1
ATOM 4689 N N . ASP A 1 630 ? 11.046 9.715 -61.417 1.00 86.25 630 ASP A N 1
ATOM 4690 C CA . ASP A 1 630 ? 11.466 8.712 -62.401 1.00 86.25 630 ASP A CA 1
ATOM 4691 C C . ASP A 1 630 ? 11.649 7.317 -61.781 1.00 86.25 630 ASP A C 1
ATOM 4693 O O . ASP A 1 630 ? 11.823 6.342 -62.514 1.00 86.25 630 ASP A O 1
ATOM 4697 N N . ARG A 1 631 ? 11.583 7.207 -60.447 1.00 79.75 631 ARG A N 1
ATOM 4698 C CA . ARG A 1 631 ? 11.736 5.953 -59.699 1.00 79.75 631 ARG A CA 1
ATOM 4699 C C . ARG A 1 631 ? 10.405 5.207 -59.594 1.00 79.75 631 ARG A C 1
ATOM 4701 O O . ARG A 1 631 ? 9.332 5.808 -59.588 1.00 79.75 631 ARG A O 1
ATOM 4708 N N . ARG A 1 632 ? 10.473 3.878 -59.470 1.00 69.81 632 ARG A N 1
ATOM 4709 C CA . ARG A 1 632 ? 9.315 3.065 -59.069 1.00 69.81 632 ARG A CA 1
ATOM 4710 C C . ARG A 1 632 ? 9.172 3.119 -57.538 1.00 69.81 632 ARG A C 1
ATOM 4712 O O . ARG A 1 632 ? 10.197 3.063 -56.861 1.00 69.81 632 ARG A O 1
ATOM 4719 N N . PRO A 1 633 ? 7.953 3.225 -56.982 1.00 55.75 633 PRO A N 1
ATOM 4720 C CA . PRO A 1 633 ? 7.756 3.143 -55.539 1.00 55.75 633 PRO A CA 1
ATOM 4721 C C . PRO A 1 633 ? 8.052 1.722 -55.032 1.00 55.75 633 PRO A C 1
ATOM 4723 O O . PRO A 1 633 ? 7.514 0.758 -55.575 1.00 55.75 633 PRO A O 1
ATOM 4726 N N . GLY A 1 634 ? 8.881 1.592 -53.992 1.00 55.38 634 GLY A N 1
ATOM 4727 C CA . GLY A 1 634 ? 9.164 0.315 -53.324 1.00 55.38 634 GLY A CA 1
ATOM 4728 C C . GLY A 1 634 ? 10.467 0.332 -52.502 1.00 55.38 634 GLY A C 1
ATOM 4729 O O . GLY A 1 634 ? 11.430 0.973 -52.931 1.00 55.38 634 GLY A O 1
ATOM 4730 N N . PRO A 1 635 ? 10.522 -0.352 -51.340 1.00 44.03 635 PRO A N 1
ATOM 4731 C CA . PRO A 1 635 ? 11.679 -0.340 -50.433 1.00 44.03 635 PRO A CA 1
ATOM 4732 C C . PRO A 1 635 ? 12.918 -1.087 -50.964 1.00 44.03 635 PRO A C 1
ATOM 4734 O O . PRO A 1 635 ? 14.026 -0.739 -50.572 1.00 44.03 635 PRO A O 1
ATOM 4737 N N . ASP A 1 636 ? 12.746 -2.027 -51.901 1.00 50.94 636 ASP A N 1
ATOM 4738 C CA . ASP A 1 636 ? 13.819 -2.896 -52.428 1.00 50.94 636 ASP A CA 1
ATOM 4739 C C . ASP A 1 636 ? 14.147 -2.636 -53.908 1.00 50.94 636 ASP A C 1
ATOM 4741 O O . ASP A 1 636 ? 14.616 -3.512 -54.644 1.00 50.94 636 ASP A O 1
ATOM 4745 N N . THR A 1 637 ? 13.863 -1.425 -54.383 1.00 61.97 637 THR A N 1
ATOM 4746 C CA . THR A 1 637 ? 14.118 -1.071 -55.780 1.00 61.97 637 THR A CA 1
ATOM 4747 C C . THR A 1 637 ? 15.609 -0.798 -55.971 1.00 61.97 637 THR A C 1
ATOM 4749 O O . THR A 1 637 ? 16.181 0.037 -55.274 1.00 61.97 637 THR A O 1
ATOM 4752 N N . GLU A 1 638 ? 16.242 -1.494 -56.918 1.00 74.69 638 GLU A N 1
ATOM 4753 C CA . GLU A 1 638 ? 17.638 -1.240 -57.300 1.00 74.69 638 GLU A CA 1
ATOM 4754 C C . GLU A 1 638 ? 17.859 0.250 -57.597 1.00 74.69 638 GLU A C 1
ATOM 4756 O O . GLU A 1 638 ? 16.966 0.887 -58.172 1.00 74.69 638 GLU A O 1
ATOM 4761 N N . PRO A 1 639 ? 19.023 0.820 -57.229 1.00 82.12 639 PRO A N 1
ATOM 4762 C CA . PRO A 1 639 ? 19.284 2.230 -57.456 1.00 82.12 639 PRO A CA 1
ATOM 4763 C C . PRO A 1 639 ? 19.180 2.526 -58.953 1.00 82.12 639 PRO A C 1
ATOM 4765 O O . PRO A 1 639 ? 19.915 1.972 -59.774 1.00 82.12 639 PRO A O 1
ATOM 4768 N N . LEU A 1 640 ? 18.223 3.389 -59.299 1.00 89.69 640 LEU A N 1
ATOM 4769 C CA . LEU A 1 640 ? 18.029 3.886 -60.651 1.00 89.69 640 LEU A CA 1
ATOM 4770 C C . LEU A 1 640 ? 18.950 5.083 -60.862 1.00 89.69 640 LEU A C 1
ATOM 4772 O O . LEU A 1 640 ? 18.809 6.109 -60.192 1.00 89.69 640 LEU A O 1
ATOM 4776 N N . LEU A 1 641 ? 19.866 4.939 -61.807 1.00 92.44 641 LEU A N 1
ATOM 4777 C CA . LEU A 1 641 ? 20.833 5.947 -62.198 1.00 92.44 641 LEU A CA 1
ATOM 4778 C C . LEU A 1 641 ? 20.367 6.631 -63.487 1.00 92.44 641 LEU A C 1
ATOM 4780 O O . LEU A 1 641 ? 19.898 5.957 -64.404 1.00 92.44 641 LEU A O 1
ATOM 4784 N N . LEU A 1 642 ? 20.472 7.955 -63.546 1.00 93.44 642 LEU A N 1
ATOM 4785 C CA . LEU A 1 642 ? 20.146 8.811 -64.680 1.00 93.44 642 LEU A CA 1
ATOM 4786 C C . LEU A 1 642 ? 21.429 9.472 -65.171 1.00 93.44 642 LEU A C 1
ATOM 4788 O O . LEU A 1 642 ? 22.057 10.207 -64.419 1.00 93.44 642 LEU A O 1
ATOM 4792 N N . PHE A 1 643 ? 21.740 9.264 -66.444 1.00 93.75 643 PHE A N 1
ATOM 4793 C CA . PHE A 1 643 ? 22.804 9.963 -67.149 1.00 93.75 643 PHE A CA 1
ATOM 4794 C C . PHE A 1 643 ? 22.171 10.927 -68.147 1.00 93.75 643 PHE A C 1
ATOM 4796 O O . PHE A 1 643 ? 21.293 10.544 -68.930 1.00 93.75 643 PHE A O 1
ATOM 4803 N N . GLU A 1 644 ? 22.611 12.181 -68.115 1.00 92.25 644 GLU A N 1
ATOM 4804 C CA . GLU A 1 644 ? 22.117 13.225 -69.008 1.00 92.25 644 GLU A CA 1
ATOM 4805 C C . GLU A 1 644 ? 23.251 13.786 -69.859 1.00 92.25 644 GLU A C 1
ATOM 4807 O O . GLU A 1 644 ? 24.393 13.924 -69.408 1.00 92.25 644 GLU A O 1
ATOM 4812 N N . ALA A 1 645 ? 22.920 14.121 -71.101 1.00 90.69 645 ALA A N 1
ATOM 4813 C CA . ALA A 1 645 ? 23.855 14.702 -72.047 1.00 90.69 645 ALA A CA 1
ATOM 4814 C C . ALA A 1 645 ? 23.168 15.739 -72.935 1.00 90.69 645 ALA A C 1
ATOM 4816 O O . ALA A 1 645 ? 21.953 15.714 -73.150 1.00 90.69 645 ALA A O 1
ATOM 4817 N N . THR A 1 646 ? 23.981 16.637 -73.472 1.00 89.19 646 THR A N 1
ATOM 4818 C CA . THR A 1 646 ? 23.618 17.494 -74.593 1.00 89.19 646 THR A CA 1
ATOM 4819 C C . THR A 1 646 ? 24.255 16.914 -75.841 1.00 89.19 646 THR A C 1
ATOM 4821 O O . THR A 1 646 ? 25.475 16.768 -75.899 1.00 89.19 646 THR A O 1
ATOM 4824 N N . ALA A 1 647 ? 23.442 16.594 -76.837 1.00 84.81 647 ALA A N 1
ATOM 4825 C CA . ALA A 1 647 ? 23.883 16.098 -78.127 1.00 84.81 647 ALA A CA 1
ATOM 4826 C C . ALA A 1 647 ? 23.443 17.053 -79.243 1.00 84.81 647 ALA A C 1
ATOM 4828 O O . ALA A 1 647 ? 22.337 17.595 -79.198 1.00 84.81 647 ALA A O 1
ATOM 4829 N N . SER A 1 648 ? 24.294 17.278 -80.240 1.00 80.19 648 SER A N 1
ATOM 4830 C CA . SER A 1 648 ? 23.980 18.127 -81.391 1.00 80.19 648 SER A CA 1
ATOM 4831 C C . SER A 1 648 ? 23.973 17.312 -82.681 1.00 80.19 648 SER A C 1
ATOM 4833 O O . SER A 1 648 ? 24.755 16.379 -82.857 1.00 80.19 648 SER A O 1
ATOM 4835 N N . GLY A 1 649 ? 23.053 17.669 -83.576 1.00 67.19 649 GLY A N 1
ATOM 4836 C CA . GLY A 1 649 ? 23.055 17.263 -84.980 1.00 67.19 649 GLY A CA 1
ATOM 4837 C C . GLY A 1 649 ? 23.080 18.501 -85.882 1.00 67.19 649 GLY A C 1
ATOM 4838 O O . GLY A 1 649 ? 22.949 19.618 -85.368 1.00 67.19 649 GLY A O 1
ATOM 4839 N N . PRO A 1 650 ? 23.246 18.358 -87.208 1.00 44.59 650 PRO A N 1
ATOM 4840 C CA . PRO A 1 650 ? 23.241 19.504 -88.109 1.00 44.59 650 PRO A CA 1
ATOM 4841 C C . PRO A 1 650 ? 21.885 20.221 -88.034 1.00 44.59 650 PRO A C 1
ATOM 4843 O O . PRO A 1 650 ? 20.830 19.625 -88.263 1.00 44.59 650 PRO A O 1
ATOM 4846 N N . VAL A 1 651 ? 21.914 21.509 -87.682 1.00 35.81 651 VAL A N 1
ATOM 4847 C CA . VAL A 1 651 ? 20.739 22.387 -87.676 1.00 35.81 651 VAL A CA 1
ATOM 4848 C C . VAL A 1 651 ? 20.227 22.489 -89.114 1.00 35.81 651 VAL A C 1
ATOM 4850 O O . VAL A 1 651 ? 20.940 22.978 -89.986 1.00 35.81 651 VAL A O 1
ATOM 4853 N N . LYS A 1 652 ? 18.996 22.036 -89.385 1.00 33.94 652 LYS A N 1
ATOM 4854 C CA . LYS A 1 652 ? 18.304 22.388 -90.632 1.00 33.94 652 LYS A CA 1
ATOM 4855 C C . LYS A 1 652 ? 18.043 23.894 -90.619 1.00 33.94 652 LYS A C 1
ATOM 4857 O O . LYS A 1 652 ? 17.222 24.367 -89.837 1.00 33.94 652 LYS A O 1
ATOM 4862 N N . GLU A 1 653 ? 18.745 24.617 -91.487 1.00 33.91 653 GLU A N 1
ATOM 4863 C CA . GLU A 1 653 ? 18.406 25.973 -91.916 1.00 33.91 653 GLU A CA 1
ATOM 4864 C C . GLU A 1 653 ? 16.912 26.054 -92.257 1.00 33.91 653 GLU A C 1
ATOM 4866 O O . GLU A 1 653 ? 16.419 25.384 -93.167 1.00 33.91 653 GLU A O 1
ATOM 4871 N N . ALA A 1 654 ? 16.181 26.877 -91.509 1.00 30.53 654 ALA A N 1
ATOM 4872 C CA . ALA A 1 654 ? 14.839 27.290 -91.876 1.00 30.53 654 ALA A CA 1
ATOM 4873 C C . ALA A 1 654 ? 14.952 28.399 -92.932 1.00 30.53 654 ALA A C 1
ATOM 4875 O O . ALA A 1 654 ? 15.231 29.552 -92.609 1.00 30.53 654 ALA A O 1
ATOM 4876 N N . ALA A 1 655 ? 14.743 28.047 -94.198 1.00 29.25 655 ALA A N 1
ATOM 4877 C CA . ALA A 1 655 ? 14.559 29.012 -95.272 1.00 29.25 655 ALA A CA 1
ATOM 4878 C C . ALA A 1 655 ? 13.072 29.385 -95.405 1.00 29.25 655 ALA A C 1
ATOM 4880 O O . ALA A 1 655 ? 12.245 28.516 -95.674 1.00 29.25 655 ALA A O 1
ATOM 4881 N N . ALA A 1 656 ? 12.768 30.680 -95.240 1.00 29.48 656 ALA A N 1
ATOM 4882 C CA . ALA A 1 656 ? 12.023 31.533 -96.185 1.00 29.48 656 ALA A CA 1
ATOM 4883 C C . ALA A 1 656 ? 11.056 32.547 -95.523 1.00 29.48 656 ALA A C 1
ATOM 4885 O O . ALA A 1 656 ? 9.991 32.200 -95.028 1.00 29.48 656 ALA A O 1
ATOM 4886 N N . ALA A 1 657 ? 11.442 33.821 -95.675 1.00 30.31 657 ALA A N 1
ATOM 4887 C CA . ALA A 1 657 ? 10.623 34.990 -96.021 1.00 30.31 657 ALA A CA 1
ATOM 4888 C C . ALA A 1 657 ? 9.586 35.568 -95.027 1.00 30.31 657 ALA A C 1
ATOM 4890 O O . ALA A 1 657 ? 8.425 35.176 -95.005 1.00 30.31 657 ALA A O 1
ATOM 4891 N N . ALA A 1 658 ? 9.967 36.687 -94.399 1.00 31.31 658 ALA A N 1
ATOM 4892 C CA . ALA A 1 658 ? 9.212 37.948 -94.463 1.00 31.31 658 ALA A CA 1
ATOM 4893 C C . ALA A 1 658 ? 10.184 39.144 -94.284 1.00 31.31 658 ALA A C 1
ATOM 4895 O O . ALA A 1 658 ? 11.186 38.987 -93.581 1.00 31.31 658 ALA A O 1
ATOM 4896 N N . PRO A 1 659 ? 9.965 40.313 -94.923 1.00 38.75 659 PRO A N 1
ATOM 4897 C CA . PRO A 1 659 ? 10.935 41.408 -94.930 1.00 38.75 659 PRO A CA 1
ATOM 4898 C C . PRO A 1 659 ? 10.948 42.190 -93.609 1.00 38.75 659 PRO A C 1
ATOM 4900 O O . PRO A 1 659 ? 9.909 42.438 -93.001 1.00 38.75 659 PRO A O 1
ATOM 4903 N N . MET A 1 660 ? 12.146 42.615 -93.208 1.00 39.75 660 MET A N 1
ATOM 4904 C CA . MET A 1 660 ? 12.404 43.543 -92.101 1.00 39.75 660 MET A CA 1
ATOM 4905 C C . MET A 1 660 ? 11.769 44.928 -92.324 1.00 39.75 660 MET A C 1
ATOM 4907 O O . MET A 1 660 ? 11.629 45.370 -93.466 1.00 39.75 660 MET A O 1
ATOM 4911 N N . PRO A 1 661 ? 11.627 45.708 -91.239 1.00 37.62 661 PRO A N 1
ATOM 4912 C CA . PRO A 1 661 ? 12.152 47.062 -91.222 1.00 37.62 661 PRO A CA 1
ATOM 4913 C C . PRO A 1 661 ? 13.340 47.189 -90.255 1.00 37.62 661 PRO A C 1
ATOM 4915 O O . PRO A 1 661 ? 13.486 46.459 -89.278 1.00 37.62 661 PRO A O 1
ATOM 4918 N N . ILE A 1 662 ? 14.221 48.116 -90.609 1.00 42.66 662 ILE A N 1
ATOM 4919 C CA . ILE A 1 662 ? 15.568 48.347 -90.086 1.00 42.66 662 ILE A CA 1
ATOM 4920 C C . ILE A 1 662 ? 15.532 48.959 -88.673 1.00 42.66 662 ILE A C 1
ATOM 4922 O O . ILE A 1 662 ? 14.868 49.971 -88.464 1.00 42.66 662 ILE A O 1
ATOM 4926 N N . ALA A 1 663 ? 16.327 48.414 -87.744 1.00 37.88 663 ALA A N 1
ATOM 4927 C CA . ALA A 1 663 ? 16.857 49.110 -86.562 1.00 37.88 663 ALA A CA 1
ATOM 4928 C C . ALA A 1 663 ? 18.210 48.476 -86.146 1.00 37.88 663 ALA A C 1
ATOM 4930 O O . ALA A 1 663 ? 18.411 47.285 -86.396 1.00 37.88 663 ALA A O 1
ATOM 4931 N N . PRO A 1 664 ? 19.170 49.243 -85.586 1.00 40.31 664 PRO A N 1
ATOM 4932 C CA . PRO A 1 664 ? 20.578 48.854 -85.552 1.00 40.31 664 PRO A CA 1
ATOM 4933 C C . PRO A 1 664 ? 20.917 47.845 -84.448 1.00 40.31 664 PRO A C 1
ATOM 4935 O O . PRO A 1 664 ? 20.265 47.757 -83.410 1.00 40.31 664 PRO A O 1
ATOM 4938 N N . ALA A 1 665 ? 21.985 47.095 -84.712 1.00 38.56 665 ALA A N 1
ATOM 4939 C CA . ALA A 1 665 ? 22.528 46.034 -83.884 1.00 38.56 665 ALA A CA 1
ATOM 4940 C C . ALA A 1 665 ? 22.969 46.508 -82.489 1.00 38.56 665 ALA A C 1
ATOM 4942 O O . ALA A 1 665 ? 23.755 47.444 -82.356 1.00 38.56 665 ALA A O 1
ATOM 4943 N N . VAL A 1 666 ? 22.571 45.747 -81.468 1.00 35.31 666 VAL A N 1
ATOM 4944 C CA . VAL A 1 666 ? 23.347 45.588 -80.236 1.00 35.31 666 VAL A CA 1
ATOM 4945 C C . VAL A 1 666 ? 23.769 44.123 -80.180 1.00 35.31 666 VAL A C 1
ATOM 4947 O O . VAL A 1 666 ? 22.930 43.227 -80.101 1.00 35.31 666 VAL A O 1
ATOM 4950 N N . GLN A 1 667 ? 25.076 43.875 -80.276 1.00 41.97 667 GLN A N 1
ATOM 4951 C CA . GLN A 1 667 ? 25.671 42.567 -80.018 1.00 41.97 667 GLN A CA 1
ATOM 4952 C C . GLN A 1 667 ? 25.406 42.181 -78.559 1.00 41.97 667 GLN A C 1
ATOM 4954 O O . GLN A 1 667 ? 26.071 42.666 -77.649 1.00 41.97 667 GLN A O 1
ATOM 4959 N N . ALA A 1 668 ? 24.447 41.287 -78.338 1.00 34.19 668 ALA A N 1
ATOM 4960 C CA . ALA A 1 668 ? 24.366 40.517 -77.110 1.00 34.19 668 ALA A CA 1
ATOM 4961 C C . ALA A 1 668 ? 24.975 39.140 -77.385 1.00 34.19 668 ALA A C 1
ATOM 4963 O O . ALA A 1 668 ? 24.394 38.323 -78.100 1.00 34.19 668 ALA A O 1
ATOM 4964 N N . VAL A 1 669 ? 26.155 38.883 -76.818 1.00 38.22 669 VAL A N 1
ATOM 4965 C CA . VAL A 1 669 ? 26.687 37.524 -76.676 1.00 38.22 669 VAL A CA 1
ATOM 4966 C C . VAL A 1 669 ? 25.790 36.802 -75.668 1.00 38.22 669 VAL A C 1
ATOM 4968 O O . VAL A 1 669 ? 26.035 36.810 -74.466 1.00 38.22 669 VAL A O 1
ATOM 4971 N N . LEU A 1 670 ? 24.697 36.222 -76.158 1.00 32.34 670 LEU A N 1
ATOM 4972 C CA . LEU A 1 670 ? 23.900 35.252 -75.421 1.00 32.34 670 LEU A CA 1
ATOM 4973 C C . LEU A 1 670 ? 24.609 33.903 -75.544 1.00 32.34 670 LEU A C 1
ATOM 4975 O O . LEU A 1 670 ? 24.526 33.251 -76.582 1.00 32.34 670 LEU A O 1
ATOM 4979 N N . GLN A 1 671 ? 25.308 33.472 -74.492 1.00 35.78 671 GLN A N 1
ATOM 4980 C CA . GLN A 1 671 ? 25.591 32.046 -74.339 1.00 35.78 671 GLN A CA 1
ATOM 4981 C C . GLN A 1 671 ? 24.244 31.337 -74.123 1.00 35.78 671 GLN A C 1
ATOM 4983 O O . GLN A 1 671 ? 23.545 31.662 -73.158 1.00 35.78 671 GLN A O 1
ATOM 4988 N N . PRO A 1 672 ? 23.823 30.407 -74.998 1.00 35.84 672 PRO A N 1
ATOM 4989 C CA . PRO A 1 672 ? 22.597 29.670 -74.768 1.00 35.84 672 PRO A CA 1
ATOM 4990 C C . PRO A 1 672 ? 22.817 28.730 -73.582 1.00 35.84 672 PRO A C 1
ATOM 4992 O O . PRO A 1 672 ? 23.719 27.895 -73.589 1.00 35.84 672 PRO A O 1
ATOM 4995 N N . VAL A 1 673 ? 21.963 28.836 -72.567 1.00 39.00 673 VAL A N 1
ATOM 4996 C CA . VAL A 1 673 ? 21.786 27.762 -71.586 1.00 39.00 673 VAL A CA 1
ATOM 4997 C C . VAL A 1 673 ? 21.153 26.592 -72.339 1.00 39.00 673 VAL A C 1
ATOM 4999 O O . VAL A 1 673 ? 19.935 26.536 -72.520 1.00 39.00 673 VAL A O 1
ATOM 5002 N N . VAL A 1 674 ? 21.985 25.694 -72.866 1.00 52.66 674 VAL A N 1
ATOM 5003 C CA . VAL A 1 674 ? 21.521 24.505 -73.582 1.00 52.66 674 VAL A CA 1
ATOM 5004 C C . VAL A 1 674 ? 21.002 23.504 -72.551 1.00 52.66 674 VAL A C 1
ATOM 5006 O O . VAL A 1 674 ? 21.745 23.042 -71.687 1.00 52.66 674 VAL A O 1
ATOM 5009 N N . LYS A 1 675 ? 19.702 23.200 -72.602 1.00 52.81 675 LYS A N 1
ATOM 5010 C CA . LYS A 1 675 ? 19.106 22.132 -71.786 1.00 52.81 675 LYS A CA 1
ATOM 5011 C C . LYS A 1 675 ? 19.592 20.770 -72.301 1.00 52.81 675 LYS A C 1
ATOM 5013 O O . LYS A 1 675 ? 19.624 20.595 -73.521 1.00 52.81 675 LYS A O 1
ATOM 5018 N N . PRO A 1 676 ? 19.894 19.798 -71.419 1.00 65.88 676 PRO A N 1
ATOM 5019 C CA . PRO A 1 676 ? 20.212 18.443 -71.858 1.00 65.88 676 PRO A CA 1
ATOM 5020 C C . PRO A 1 676 ? 19.027 17.864 -72.639 1.00 65.88 676 PRO A C 1
ATOM 5022 O O . PRO A 1 676 ? 17.880 17.932 -72.190 1.00 65.88 676 PRO A O 1
ATOM 5025 N N . ASN A 1 677 ? 19.299 17.322 -73.824 1.00 80.12 677 ASN A N 1
ATOM 5026 C CA . ASN A 1 677 ? 18.305 16.720 -74.719 1.00 80.12 677 ASN A CA 1
ATOM 5027 C C . ASN A 1 677 ? 18.383 15.185 -74.752 1.00 80.12 677 ASN A C 1
ATOM 5029 O O . ASN A 1 677 ? 17.510 14.547 -75.340 1.00 80.12 677 ASN A O 1
ATOM 5033 N N . VAL A 1 678 ? 19.380 14.593 -74.087 1.00 88.56 678 VAL A N 1
ATOM 5034 C CA . VAL A 1 678 ? 19.503 13.149 -73.881 1.00 88.56 678 VAL A CA 1
ATOM 5035 C C . VAL A 1 678 ? 19.354 12.829 -72.395 1.00 88.56 678 VAL A C 1
ATOM 5037 O O . VAL A 1 678 ? 20.028 13.423 -71.553 1.00 88.56 678 VAL A O 1
ATOM 5040 N N . ARG A 1 679 ? 18.482 11.868 -72.078 1.00 92.81 679 ARG A N 1
ATOM 5041 C CA . ARG A 1 679 ? 18.212 11.351 -70.729 1.00 92.81 679 ARG A CA 1
ATOM 5042 C C . ARG A 1 679 ? 18.090 9.842 -70.797 1.00 92.81 679 ARG A C 1
ATOM 5044 O O . ARG A 1 679 ? 17.170 9.331 -71.436 1.00 92.81 679 ARG A O 1
ATOM 5051 N N . VAL A 1 680 ? 18.982 9.127 -70.129 1.00 93.25 680 VAL A N 1
ATOM 5052 C CA . VAL A 1 680 ? 19.019 7.667 -70.200 1.00 93.25 680 VAL A CA 1
ATOM 5053 C C . VAL A 1 680 ? 19.293 7.040 -68.841 1.00 93.25 680 VAL A C 1
ATOM 5055 O O . VAL A 1 680 ? 19.963 7.633 -67.999 1.00 93.25 680 VAL A O 1
ATOM 5058 N N . PHE A 1 681 ? 18.758 5.839 -68.613 1.00 93.56 681 PHE A N 1
ATOM 5059 C CA . PHE A 1 681 ? 18.750 5.226 -67.286 1.00 93.56 681 PHE A CA 1
ATOM 5060 C C . PHE A 1 681 ? 19.458 3.869 -67.240 1.00 93.56 681 PHE A C 1
ATOM 5062 O O . PHE A 1 681 ? 19.385 3.075 -68.182 1.00 93.56 681 PHE A O 1
ATOM 5069 N N . MET A 1 682 ? 20.068 3.575 -66.093 1.00 93.06 682 MET A N 1
ATOM 5070 C CA . MET A 1 682 ? 20.702 2.298 -65.744 1.00 93.06 682 MET A CA 1
ATOM 5071 C C . MET A 1 682 ? 20.262 1.888 -64.331 1.00 93.06 682 MET A C 1
ATOM 5073 O O . MET A 1 682 ? 20.148 2.758 -63.475 1.00 93.06 682 MET A O 1
ATOM 5077 N N . THR A 1 683 ? 20.030 0.601 -64.049 1.00 91.44 683 THR A N 1
ATOM 5078 C CA . THR A 1 683 ? 20.040 0.122 -62.648 1.00 91.44 683 THR A CA 1
ATOM 5079 C C . THR A 1 683 ? 21.376 -0.519 -62.327 1.00 91.44 683 THR A C 1
ATOM 5081 O O . THR A 1 683 ? 22.032 -1.067 -63.214 1.00 91.44 683 THR A O 1
ATOM 5084 N N . LEU A 1 684 ? 21.793 -0.439 -61.065 1.00 90.31 684 LEU A N 1
ATOM 5085 C CA . LEU A 1 684 ? 23.019 -1.072 -60.592 1.00 90.31 684 LEU A CA 1
ATOM 5086 C C . LEU A 1 684 ? 22.734 -1.895 -59.339 1.00 90.31 684 LEU A C 1
ATOM 5088 O O . LEU A 1 684 ? 22.657 -1.355 -58.237 1.00 90.31 684 LEU A O 1
ATOM 5092 N N . ALA A 1 685 ? 22.585 -3.207 -59.497 1.00 89.19 685 ALA A N 1
ATOM 5093 C CA . ALA A 1 685 ? 22.581 -4.104 -58.353 1.00 89.19 685 ALA A CA 1
ATOM 5094 C C . ALA A 1 685 ? 24.020 -4.378 -57.897 1.00 89.19 685 ALA A C 1
ATOM 5096 O O . ALA A 1 685 ? 24.937 -4.484 -58.714 1.00 89.19 685 ALA A O 1
ATOM 5097 N N . VAL A 1 686 ? 24.200 -4.520 -56.585 1.00 91.12 686 VAL A N 1
ATOM 5098 C CA . VAL A 1 686 ? 25.474 -4.904 -55.972 1.00 91.12 686 VAL A CA 1
ATOM 5099 C C . VAL A 1 686 ? 25.304 -6.190 -55.174 1.00 91.12 686 VAL A C 1
ATOM 5101 O O . VAL A 1 686 ? 24.285 -6.400 -54.506 1.00 91.12 686 VAL A O 1
ATOM 5104 N N . LYS A 1 687 ? 26.296 -7.071 -55.272 1.00 91.00 687 LYS A N 1
ATOM 5105 C CA . LYS A 1 687 ? 26.357 -8.337 -54.538 1.00 91.00 687 LYS A CA 1
ATOM 5106 C C . LYS A 1 687 ? 27.656 -8.395 -53.738 1.00 91.00 687 LYS A C 1
ATOM 5108 O O . LYS A 1 687 ? 28.674 -7.858 -54.172 1.00 91.00 687 LYS A O 1
ATOM 5113 N N . ARG A 1 688 ? 27.603 -9.001 -52.554 1.00 89.69 688 ARG A N 1
ATOM 5114 C CA . ARG A 1 688 ? 28.783 -9.300 -51.737 1.00 89.69 688 ARG A CA 1
ATOM 5115 C C . ARG A 1 688 ? 29.144 -10.768 -51.877 1.00 89.69 688 ARG A C 1
ATOM 5117 O O . ARG A 1 688 ? 28.262 -11.620 -52.011 1.00 89.69 688 ARG A O 1
ATOM 5124 N N . THR A 1 689 ? 30.422 -11.057 -51.693 1.00 86.12 689 THR A N 1
ATOM 5125 C CA . THR A 1 689 ? 30.889 -12.426 -51.505 1.00 86.12 689 THR A CA 1
ATOM 5126 C C . THR A 1 689 ? 30.573 -12.878 -50.084 1.00 86.12 689 THR A C 1
ATOM 5128 O O . THR A 1 689 ? 30.884 -12.187 -49.115 1.00 86.12 689 THR A O 1
ATOM 5131 N N . VAL A 1 690 ? 29.977 -14.057 -49.941 1.00 83.44 690 VAL A N 1
ATOM 5132 C CA . VAL A 1 690 ? 29.843 -14.741 -48.655 1.00 83.44 690 VAL A CA 1
ATOM 5133 C C . VAL A 1 690 ? 30.691 -16.000 -48.691 1.00 83.44 690 VAL A C 1
ATOM 5135 O O . VAL A 1 690 ? 30.457 -16.896 -49.507 1.00 83.44 690 VAL A O 1
ATOM 5138 N N . LEU A 1 691 ? 31.662 -16.057 -47.785 1.00 81.44 691 LEU A N 1
ATOM 5139 C CA . LEU A 1 691 ? 32.480 -17.233 -47.523 1.00 81.44 691 LEU A CA 1
ATOM 5140 C C . LEU A 1 691 ? 31.848 -18.003 -46.360 1.00 81.44 691 LEU A C 1
ATOM 5142 O O . LEU A 1 691 ? 31.507 -17.416 -45.336 1.00 81.44 691 LEU A O 1
ATOM 5146 N N . ALA A 1 692 ? 31.645 -19.304 -46.540 1.00 78.31 692 ALA A N 1
ATOM 5147 C CA . ALA A 1 692 ? 31.178 -20.200 -45.490 1.00 78.31 692 ALA A CA 1
ATOM 5148 C C . ALA A 1 692 ? 32.087 -21.427 -45.465 1.00 78.31 692 ALA A C 1
ATOM 5150 O O . ALA A 1 692 ? 32.436 -21.947 -46.527 1.00 78.31 692 ALA A O 1
ATOM 5151 N N . ASP A 1 693 ? 32.451 -21.887 -44.269 1.00 75.38 693 ASP A N 1
ATOM 5152 C CA . ASP A 1 693 ? 33.389 -22.996 -44.102 1.00 75.38 693 ASP A CA 1
ATOM 5153 C C . ASP A 1 693 ? 32.940 -24.234 -44.890 1.00 75.38 693 ASP A C 1
ATOM 5155 O O . ASP A 1 693 ? 31.801 -24.700 -44.784 1.00 75.38 693 ASP A O 1
ATOM 5159 N N . GLY A 1 694 ? 33.841 -24.741 -45.736 1.00 72.50 694 GLY A N 1
ATOM 5160 C CA . 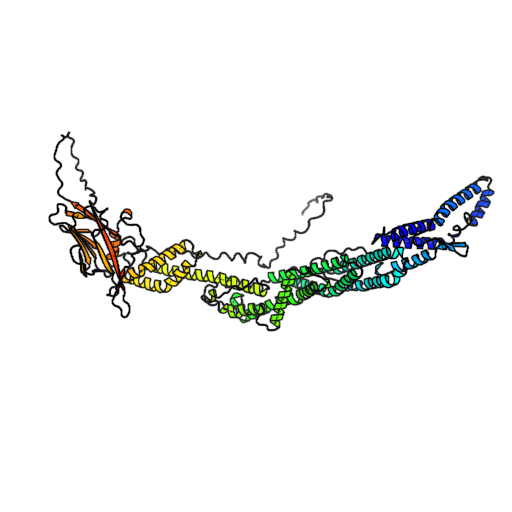GLY A 1 694 ? 33.608 -25.919 -46.573 1.00 72.50 694 GLY A CA 1
ATOM 5161 C C . GLY A 1 694 ? 32.648 -25.724 -47.757 1.00 72.50 694 GLY A C 1
ATOM 5162 O O . GLY A 1 694 ? 32.304 -26.710 -48.408 1.00 72.50 694 GLY A O 1
ATOM 5163 N N . LYS A 1 695 ? 32.208 -24.495 -48.067 1.00 79.94 695 LYS A N 1
ATOM 5164 C CA . LYS A 1 695 ? 31.336 -24.190 -49.218 1.00 79.94 695 LYS A CA 1
ATOM 5165 C C . LYS A 1 695 ? 32.013 -23.224 -50.198 1.00 79.94 695 LYS A C 1
ATOM 5167 O O . LYS A 1 695 ? 32.795 -22.376 -49.771 1.00 79.94 695 LYS A O 1
ATOM 5172 N N . PRO A 1 696 ? 31.713 -23.315 -51.509 1.00 79.38 696 PRO A N 1
ATOM 5173 C CA . PRO A 1 696 ? 32.228 -22.351 -52.475 1.00 79.38 696 PRO A CA 1
ATOM 5174 C C . PRO A 1 696 ? 31.704 -20.933 -52.171 1.00 79.38 696 PRO A C 1
ATOM 5176 O O . PRO A 1 696 ? 30.588 -20.801 -51.652 1.00 79.38 696 PRO A O 1
ATOM 5179 N N . PRO A 1 697 ? 32.468 -19.875 -52.516 1.00 81.00 697 PRO A N 1
ATOM 5180 C CA . PRO A 1 697 ? 32.015 -18.494 -52.390 1.00 81.00 697 PRO A CA 1
ATOM 5181 C C . PRO A 1 697 ? 30.678 -18.297 -53.105 1.00 81.00 697 PRO A C 1
ATOM 5183 O O . PRO A 1 697 ? 30.517 -18.703 -54.258 1.00 81.00 697 PRO A O 1
ATOM 5186 N N . ARG A 1 698 ? 29.716 -17.673 -52.425 1.00 85.75 698 ARG A N 1
ATOM 5187 C CA . ARG A 1 698 ? 28.408 -17.344 -53.005 1.00 85.75 698 ARG A CA 1
ATOM 5188 C C . ARG A 1 698 ? 28.226 -15.835 -53.087 1.00 85.75 698 ARG A C 1
ATOM 5190 O O . ARG A 1 698 ? 28.593 -15.121 -52.159 1.00 85.75 698 ARG A O 1
ATOM 5197 N N . GLU A 1 699 ? 27.623 -15.370 -54.173 1.00 86.62 699 GLU A N 1
ATOM 5198 C CA . GLU A 1 699 ? 27.226 -13.971 -54.335 1.00 86.62 699 GLU A CA 1
ATOM 5199 C C . GLU A 1 699 ? 25.842 -13.750 -53.727 1.00 86.62 699 GLU A C 1
ATOM 5201 O O . GLU A 1 699 ? 24.875 -14.422 -54.091 1.00 86.62 699 GLU A O 1
ATOM 5206 N N . GLU A 1 700 ? 25.734 -12.791 -52.816 1.00 88.12 700 GLU A N 1
ATOM 5207 C CA . GLU A 1 700 ? 24.481 -12.412 -52.169 1.00 88.12 700 GLU A CA 1
ATOM 5208 C C . GLU A 1 700 ? 24.164 -10.948 -52.481 1.00 88.12 700 GLU A C 1
ATOM 5210 O O . GLU A 1 700 ? 25.001 -10.071 -52.266 1.00 88.12 700 GLU A O 1
ATOM 5215 N N . LYS A 1 701 ? 22.956 -10.665 -52.985 1.00 87.94 701 LYS A N 1
ATOM 5216 C CA . LYS A 1 701 ? 22.505 -9.287 -53.230 1.00 87.94 701 LYS A CA 1
ATOM 5217 C C . LYS A 1 701 ? 22.442 -8.527 -51.908 1.00 87.94 701 LYS A C 1
ATOM 5219 O O . LYS A 1 701 ? 21.873 -9.025 -50.941 1.00 87.94 701 LYS A O 1
ATOM 5224 N N . VAL A 1 702 ? 22.997 -7.318 -51.882 1.00 87.44 702 VAL A N 1
ATOM 5225 C CA . VAL A 1 702 ? 23.016 -6.479 -50.680 1.00 87.44 702 VAL A CA 1
ATOM 5226 C C . VAL A 1 702 ? 22.104 -5.272 -50.858 1.00 87.44 702 VAL A C 1
ATOM 5228 O O . VAL A 1 702 ? 22.036 -4.684 -51.938 1.00 87.44 702 VAL A O 1
ATOM 5231 N N . ALA A 1 703 ? 21.391 -4.907 -49.794 1.00 82.19 703 ALA A N 1
ATOM 5232 C CA . ALA A 1 703 ? 20.588 -3.693 -49.761 1.00 82.19 703 ALA A CA 1
ATOM 5233 C C . ALA A 1 703 ? 21.480 -2.441 -49.798 1.00 82.19 703 ALA A C 1
ATOM 5235 O O . ALA A 1 703 ? 22.553 -2.409 -49.198 1.00 82.19 703 ALA A O 1
ATOM 5236 N N . VAL A 1 704 ? 21.001 -1.389 -50.462 1.00 83.62 704 VAL A N 1
ATOM 5237 C CA . VAL A 1 704 ? 21.664 -0.078 -50.512 1.00 83.62 704 VAL A CA 1
ATOM 5238 C C . VAL A 1 704 ? 20.781 0.940 -49.788 1.00 83.62 704 VAL A C 1
ATOM 5240 O O . VAL A 1 704 ? 20.028 1.670 -50.436 1.00 83.62 704 VAL A O 1
ATOM 5243 N N . PRO A 1 705 ? 20.780 0.947 -48.441 1.00 84.12 705 PRO A N 1
ATOM 5244 C CA . PRO A 1 705 ? 19.974 1.892 -47.683 1.00 84.12 705 PRO A CA 1
ATOM 5245 C C . PRO A 1 705 ? 20.507 3.320 -47.846 1.00 84.12 705 PRO A C 1
ATOM 5247 O O . PRO A 1 705 ? 21.692 3.537 -48.098 1.00 84.12 705 PRO A O 1
ATOM 5250 N N . ALA A 1 706 ? 19.632 4.306 -47.648 1.00 84.94 706 ALA A N 1
ATOM 5251 C CA . ALA A 1 706 ? 20.070 5.685 -47.473 1.00 84.94 706 ALA A CA 1
ATOM 5252 C C . ALA A 1 706 ? 20.869 5.790 -46.166 1.00 84.94 706 ALA A C 1
ATOM 5254 O O . ALA A 1 706 ? 20.340 5.491 -45.093 1.00 84.94 706 ALA A O 1
ATOM 5255 N N . LEU A 1 707 ? 22.140 6.179 -46.267 1.00 91.19 707 LEU A N 1
ATOM 5256 C CA . LEU A 1 707 ? 23.026 6.283 -45.113 1.00 91.19 707 LEU A CA 1
ATOM 5257 C C . LEU A 1 707 ? 22.699 7.546 -44.296 1.00 91.19 707 LEU A C 1
ATOM 5259 O O . LEU A 1 707 ? 22.426 8.597 -44.882 1.00 91.19 707 LEU A O 1
ATOM 5263 N N . PRO A 1 708 ? 22.696 7.462 -42.955 1.00 92.50 708 PRO A N 1
ATOM 5264 C CA . PRO A 1 708 ? 22.426 8.614 -42.104 1.00 92.50 708 PRO A CA 1
ATOM 5265 C C . PRO A 1 708 ? 23.598 9.602 -42.133 1.00 92.50 708 PRO A C 1
ATOM 5267 O O . PRO A 1 708 ? 24.753 9.191 -42.088 1.00 92.50 708 PRO A O 1
ATOM 5270 N N . ALA A 1 709 ? 23.302 10.904 -42.148 1.00 91.69 709 ALA A N 1
ATOM 5271 C CA . ALA A 1 709 ? 24.332 11.949 -42.111 1.00 91.69 709 ALA A CA 1
ATOM 5272 C C . ALA A 1 709 ? 24.916 12.197 -40.712 1.00 91.69 709 ALA A C 1
ATOM 5274 O O . ALA A 1 709 ? 26.057 12.636 -40.585 1.00 91.69 709 ALA A O 1
ATOM 5275 N N . GLN A 1 710 ? 24.130 11.902 -39.676 1.00 94.25 710 GLN A N 1
ATOM 5276 C CA . GLN A 1 710 ? 24.489 11.995 -38.263 1.00 94.25 710 GLN A CA 1
ATOM 5277 C C . GLN A 1 710 ? 23.621 11.022 -37.455 1.00 94.25 710 GLN A C 1
ATOM 5279 O O . GLN A 1 710 ? 22.508 10.685 -37.876 1.00 94.25 710 GLN A O 1
ATOM 5284 N N . ALA A 1 711 ? 24.100 10.601 -36.288 1.00 95.69 711 ALA A N 1
ATOM 5285 C CA . ALA A 1 711 ? 23.287 9.862 -35.332 1.00 95.69 711 ALA A CA 1
ATOM 5286 C C . ALA A 1 711 ? 22.315 10.826 -34.617 1.00 95.69 711 ALA A C 1
ATOM 5288 O O . ALA A 1 711 ? 22.747 11.895 -34.169 1.00 95.69 711 ALA A O 1
ATOM 5289 N N . PRO A 1 712 ? 21.014 10.496 -34.504 1.00 95.31 712 PRO A N 1
ATOM 5290 C CA . PRO A 1 712 ? 20.053 11.356 -33.822 1.00 95.31 712 PRO A CA 1
ATOM 5291 C C . PRO A 1 712 ? 20.325 11.394 -32.308 1.00 95.31 712 PRO A C 1
ATOM 5293 O O . PRO A 1 712 ? 20.746 10.387 -31.733 1.00 95.31 712 PRO A O 1
ATOM 5296 N N . PRO A 1 713 ? 20.086 12.528 -31.631 1.00 92.44 713 PRO A N 1
ATOM 5297 C CA . PRO A 1 713 ? 20.228 12.596 -30.184 1.00 92.44 713 PRO A CA 1
ATOM 5298 C C . PRO A 1 713 ? 19.138 11.763 -29.503 1.00 92.44 713 PRO A C 1
ATOM 5300 O O . PRO A 1 713 ? 17.984 11.748 -29.932 1.00 92.44 713 PRO A O 1
ATOM 5303 N N . LEU A 1 714 ? 19.495 11.115 -28.399 1.00 90.75 714 LEU A N 1
ATOM 5304 C CA . LEU A 1 714 ? 18.537 10.511 -27.483 1.00 90.75 714 LEU A CA 1
ATOM 5305 C C . LEU A 1 714 ? 18.481 11.389 -26.236 1.00 90.75 714 LEU A C 1
ATOM 5307 O O . LEU A 1 714 ? 19.522 11.791 -25.724 1.00 90.75 714 LEU A O 1
ATOM 5311 N N . ALA A 1 715 ? 17.281 11.726 -25.770 1.00 81.38 715 ALA A N 1
ATOM 5312 C CA . ALA A 1 715 ? 17.130 12.398 -24.487 1.00 81.38 715 ALA A CA 1
ATOM 5313 C C . ALA A 1 715 ? 17.217 11.354 -23.364 1.00 81.38 715 ALA A C 1
ATOM 5315 O O . ALA A 1 715 ? 16.671 10.256 -23.531 1.00 81.38 715 ALA A O 1
ATOM 5316 N N . PRO A 1 716 ? 17.853 11.673 -22.224 1.00 74.75 716 PRO A N 1
ATOM 5317 C CA . PRO A 1 716 ? 17.772 10.803 -21.065 1.00 74.75 716 PRO A CA 1
ATOM 5318 C C . PRO A 1 716 ? 16.302 10.667 -20.679 1.00 74.75 716 PRO A C 1
ATOM 5320 O O . PRO A 1 716 ? 15.542 11.641 -20.736 1.00 74.75 716 PRO A O 1
ATOM 5323 N N . VAL A 1 717 ? 15.889 9.460 -20.294 1.00 68.69 717 VAL A N 1
ATOM 5324 C CA . VAL A 1 717 ? 14.565 9.266 -19.695 1.00 68.69 717 VAL A CA 1
ATOM 5325 C C . VAL A 1 717 ? 14.521 10.188 -18.480 1.00 68.69 717 VAL A C 1
ATOM 5327 O O . VAL A 1 717 ? 15.364 10.059 -17.596 1.00 68.69 717 VAL A O 1
ATOM 5330 N N . GLY A 1 718 ? 13.637 11.194 -18.529 1.00 54.34 718 GLY A N 1
ATOM 5331 C CA . GLY A 1 718 ? 13.723 12.401 -17.705 1.00 54.34 718 GLY A CA 1
ATOM 5332 C C . GLY A 1 718 ? 14.089 12.122 -16.250 1.00 54.34 718 GLY A C 1
ATOM 5333 O O . GLY A 1 718 ? 13.586 11.171 -15.648 1.00 54.34 718 GLY A O 1
ATOM 5334 N N . SER A 1 719 ? 14.955 12.970 -15.691 1.00 40.25 719 SER A N 1
ATOM 5335 C CA . SER A 1 719 ? 15.313 12.947 -14.278 1.00 40.25 719 SER A CA 1
ATOM 5336 C C . SER A 1 719 ? 14.051 12.849 -13.423 1.00 40.25 719 SER A C 1
ATOM 5338 O O . SER A 1 719 ? 13.220 13.754 -13.393 1.00 40.25 719 SER A O 1
ATOM 5340 N N . MET A 1 720 ? 13.916 11.686 -12.785 1.00 44.72 720 MET A N 1
ATOM 5341 C CA . MET A 1 720 ? 13.122 11.395 -11.598 1.00 44.72 720 MET A CA 1
ATOM 5342 C C . MET A 1 720 ? 12.055 12.452 -11.278 1.00 44.72 720 MET A C 1
ATOM 5344 O O . MET A 1 720 ? 12.260 13.343 -10.450 1.00 44.72 720 MET A O 1
ATOM 5348 N N . ARG A 1 721 ? 10.839 12.289 -11.812 1.00 35.88 721 ARG A N 1
ATOM 5349 C CA . ARG A 1 721 ? 9.698 12.608 -10.948 1.00 35.88 721 ARG A CA 1
ATOM 5350 C C . ARG A 1 721 ? 9.808 11.630 -9.786 1.00 35.88 721 ARG A C 1
ATOM 5352 O O . ARG A 1 721 ? 9.667 10.429 -10.010 1.00 35.88 721 ARG A O 1
ATOM 5359 N N . ARG A 1 722 ? 10.098 12.145 -8.580 1.00 38.38 722 ARG A N 1
ATOM 5360 C CA . ARG A 1 722 ? 9.907 11.410 -7.320 1.00 38.38 722 ARG A CA 1
ATOM 5361 C C . ARG A 1 722 ? 8.649 10.569 -7.471 1.00 38.38 722 ARG A C 1
ATOM 5363 O O . ARG A 1 722 ? 7.618 11.124 -7.859 1.00 38.38 722 ARG A O 1
ATOM 5370 N N . MET A 1 723 ? 8.767 9.269 -7.204 1.00 35.00 723 MET A N 1
ATOM 5371 C CA . MET A 1 723 ? 7.647 8.330 -7.196 1.00 35.00 723 MET A CA 1
ATOM 5372 C C . MET A 1 723 ? 6.384 9.032 -6.665 1.00 35.00 723 MET A C 1
ATOM 5374 O O . MET A 1 723 ? 6.375 9.444 -5.495 1.00 35.00 723 MET A O 1
ATOM 5378 N N . PRO A 1 724 ? 5.324 9.206 -7.478 1.00 33.81 724 PRO A N 1
ATOM 5379 C CA . PRO A 1 724 ? 4.024 9.609 -6.968 1.00 33.81 724 PRO A CA 1
ATOM 5380 C C . PRO A 1 724 ? 3.482 8.412 -6.180 1.00 33.81 724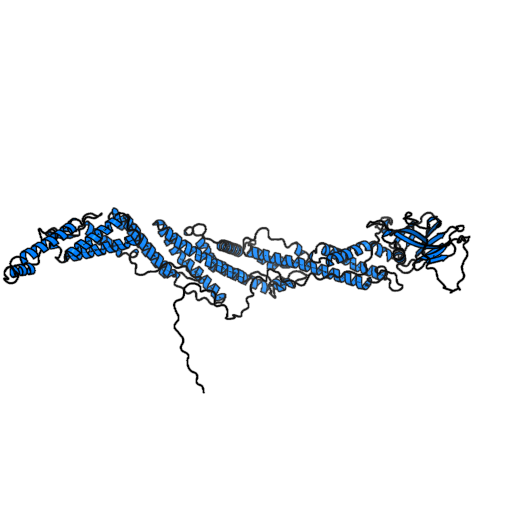 PRO A C 1
ATOM 5382 O O . PRO A 1 724 ? 2.822 7.530 -6.711 1.00 33.81 724 PRO A O 1
ATOM 5385 N N . GLY A 1 725 ? 3.898 8.331 -4.921 1.00 36.16 725 GLY A N 1
ATOM 5386 C CA . GLY A 1 725 ? 3.660 7.201 -4.025 1.00 36.16 725 GLY A CA 1
ATOM 5387 C C . GLY A 1 725 ? 4.350 7.367 -2.670 1.00 36.16 725 GLY A C 1
ATOM 5388 O O . GLY A 1 725 ? 3.827 6.903 -1.666 1.00 36.16 725 GLY A O 1
ATOM 5389 N N . LEU A 1 726 ? 5.459 8.118 -2.613 1.00 43.44 726 LEU A N 1
ATOM 5390 C CA . LEU A 1 726 ? 6.089 8.529 -1.346 1.00 43.44 726 LEU A CA 1
ATOM 5391 C C . LEU A 1 726 ? 5.672 9.938 -0.887 1.00 43.44 726 LEU A C 1
ATOM 5393 O O . LEU A 1 726 ? 5.846 10.284 0.274 1.00 43.44 726 LEU A O 1
ATOM 5397 N N . ALA A 1 727 ? 5.073 10.747 -1.766 1.00 31.69 727 ALA A N 1
ATOM 5398 C CA . ALA A 1 727 ? 4.654 12.124 -1.474 1.00 31.69 727 ALA A CA 1
ATOM 5399 C C . ALA A 1 727 ? 3.229 12.243 -0.887 1.00 31.69 727 ALA A C 1
ATOM 5401 O O . ALA A 1 727 ? 2.594 13.285 -1.019 1.00 31.69 727 ALA A O 1
ATOM 5402 N N . GLY A 1 728 ? 2.702 11.171 -0.289 1.00 30.61 728 GLY A N 1
ATOM 5403 C CA . GLY A 1 728 ? 1.346 11.148 0.265 1.00 30.61 728 GLY A CA 1
ATOM 5404 C C . GLY A 1 728 ? 1.248 11.401 1.768 1.00 30.61 728 GLY A C 1
ATOM 5405 O O . GLY A 1 728 ? 0.134 11.427 2.272 1.00 30.61 728 GLY A O 1
ATOM 5406 N N . TRP A 1 729 ? 2.364 11.523 2.493 1.00 31.47 729 TRP A N 1
ATOM 5407 C CA . TRP A 1 729 ? 2.351 11.620 3.957 1.00 31.47 729 TRP A CA 1
ATOM 5408 C C . TRP A 1 729 ? 3.495 12.524 4.434 1.00 31.47 729 TRP A C 1
ATOM 5410 O O . TRP A 1 729 ? 4.609 12.401 3.916 1.00 31.47 729 TRP A O 1
ATOM 5420 N N . PRO A 1 730 ? 3.243 13.465 5.362 1.00 27.61 730 PRO A N 1
ATOM 5421 C CA . PRO A 1 730 ? 4.257 14.410 5.804 1.00 27.61 730 PRO A CA 1
ATOM 5422 C C . PRO A 1 730 ? 5.416 13.657 6.465 1.00 27.61 730 PRO A C 1
ATOM 5424 O O . PRO A 1 730 ? 5.208 12.752 7.273 1.00 27.61 730 PRO A O 1
ATOM 5427 N N . ALA A 1 731 ? 6.644 14.037 6.113 1.00 25.03 731 ALA A N 1
ATOM 5428 C CA . ALA A 1 731 ? 7.829 13.621 6.851 1.00 25.03 731 ALA A CA 1
ATOM 5429 C C . ALA A 1 731 ? 7.686 14.051 8.326 1.00 25.03 731 ALA A C 1
ATOM 5431 O O . ALA A 1 731 ? 7.146 15.133 8.580 1.00 25.03 731 ALA A O 1
ATOM 5432 N N . PRO A 1 732 ? 8.183 13.274 9.304 1.00 28.25 732 PRO A N 1
ATOM 5433 C CA . PRO A 1 732 ? 8.218 13.708 10.691 1.00 28.25 732 PRO A CA 1
ATOM 5434 C C . PRO A 1 732 ? 9.337 14.744 10.841 1.00 28.25 732 PRO A C 1
ATOM 5436 O O . PRO A 1 732 ? 10.445 14.450 11.279 1.00 28.25 732 PRO A O 1
ATOM 5439 N N . SER A 1 733 ? 9.072 15.984 10.438 1.00 29.36 733 SER A N 1
ATOM 5440 C CA . SER A 1 733 ? 9.886 17.120 10.845 1.00 29.36 733 SER A CA 1
ATOM 5441 C C . SER A 1 733 ? 9.576 17.409 12.310 1.00 29.36 733 SER A C 1
ATOM 5443 O O . SER A 1 733 ? 8.525 17.958 12.642 1.00 29.36 733 SER A O 1
ATOM 5445 N N . GLY A 1 734 ? 10.499 17.021 13.188 1.00 33.88 734 GLY A N 1
ATOM 5446 C CA . GLY A 1 734 ? 10.563 17.504 14.559 1.00 33.88 734 GLY A CA 1
ATOM 5447 C C . GLY A 1 734 ? 10.801 19.012 14.569 1.00 33.88 734 GLY A C 1
ATOM 5448 O O . GLY A 1 734 ? 11.938 19.462 14.590 1.00 33.88 734 GLY A O 1
ATOM 5449 N N . ALA A 1 735 ? 9.720 19.783 14.516 1.00 26.42 735 ALA A N 1
ATOM 5450 C CA . ALA A 1 735 ? 9.643 21.174 14.938 1.00 26.42 735 ALA A CA 1
ATOM 5451 C C . ALA A 1 735 ? 8.157 21.530 15.057 1.00 26.42 735 ALA A C 1
ATOM 5453 O O . ALA A 1 735 ? 7.466 21.739 14.062 1.00 26.42 735 ALA A O 1
ATOM 5454 N N . VAL A 1 736 ? 7.651 21.556 16.289 1.00 26.69 736 VAL A N 1
ATOM 5455 C CA . VAL A 1 736 ? 6.303 22.039 16.596 1.00 26.69 736 VAL A CA 1
ATOM 5456 C C . VAL A 1 736 ? 6.268 23.541 16.317 1.00 26.69 736 VAL A C 1
ATOM 5458 O O . VAL A 1 736 ? 6.873 24.321 17.049 1.00 26.69 736 VAL A O 1
ATOM 5461 N N . ALA A 1 737 ? 5.556 23.952 15.268 1.00 25.23 737 ALA A N 1
ATOM 5462 C CA . ALA A 1 737 ? 5.104 25.330 15.119 1.00 25.23 737 ALA A CA 1
ATOM 5463 C C . ALA A 1 737 ? 3.776 25.496 15.890 1.00 25.23 737 ALA A C 1
ATOM 5465 O O . ALA A 1 737 ? 2.855 24.700 15.691 1.00 25.23 737 ALA A O 1
ATOM 5466 N N . PRO A 1 738 ? 3.639 26.495 16.780 1.00 27.64 738 PRO A N 1
ATOM 5467 C CA . PRO A 1 738 ? 2.425 26.699 17.556 1.00 27.64 738 PRO A CA 1
ATOM 5468 C C . PRO A 1 738 ? 1.430 27.515 16.723 1.00 27.64 738 PRO A C 1
ATOM 5470 O O . PRO A 1 738 ? 1.431 28.740 16.795 1.00 27.64 738 PRO A O 1
ATOM 5473 N N . ALA A 1 739 ? 0.600 26.866 15.904 1.00 29.84 739 ALA A N 1
ATOM 5474 C CA . ALA A 1 739 ? -0.481 27.581 15.211 1.00 29.84 739 ALA A CA 1
ATOM 5475 C C . ALA A 1 739 ? -1.769 26.784 14.957 1.00 29.84 739 ALA A C 1
ATOM 5477 O O . ALA A 1 739 ? -2.816 27.410 14.848 1.00 29.84 739 ALA A O 1
ATOM 5478 N N . ASP A 1 740 ? -1.768 25.450 14.976 1.00 28.55 740 ASP A N 1
ATOM 5479 C CA . ASP A 1 740 ? -3.001 24.689 14.728 1.00 28.55 740 ASP A CA 1
ATOM 5480 C C . ASP A 1 740 ? -3.603 24.155 16.027 1.00 28.55 740 ASP A C 1
ATOM 5482 O O . ASP A 1 740 ? -3.435 23.000 16.418 1.00 28.55 740 ASP A O 1
ATOM 5486 N N . ARG A 1 741 ? -4.307 25.048 16.730 1.00 30.03 741 ARG A N 1
ATOM 5487 C CA . ARG A 1 741 ? -5.098 24.727 17.930 1.00 30.03 741 ARG A CA 1
ATOM 5488 C C . ARG A 1 741 ? -6.576 25.109 17.820 1.00 30.03 741 ARG A C 1
ATOM 5490 O O . ARG A 1 741 ? -7.258 25.163 18.835 1.00 30.03 741 ARG A O 1
ATOM 5497 N N . ALA A 1 742 ? -7.087 25.359 16.618 1.00 30.70 742 ALA A N 1
ATOM 5498 C CA . ALA A 1 742 ? -8.461 25.817 16.432 1.00 30.70 742 ALA A CA 1
ATOM 5499 C C . ALA A 1 742 ? -9.173 25.025 15.331 1.00 30.70 742 ALA A C 1
ATOM 5501 O O . ALA A 1 742 ? -9.314 25.501 14.211 1.00 30.70 742 ALA A O 1
ATOM 5502 N N . PHE A 1 743 ? -9.628 23.810 15.651 1.00 27.38 743 PHE A N 1
ATOM 5503 C CA . PHE A 1 743 ? -10.648 23.139 14.838 1.00 27.38 743 PHE A CA 1
ATOM 5504 C C . PHE A 1 743 ? -11.475 22.117 15.634 1.00 27.38 743 PHE A C 1
ATOM 5506 O O . PHE A 1 743 ? -11.674 20.999 15.188 1.00 27.38 743 PHE A O 1
ATOM 5513 N N . PHE A 1 744 ? -11.955 22.489 16.823 1.00 26.69 744 PHE A N 1
ATOM 5514 C CA . PHE A 1 744 ? -13.073 21.812 17.492 1.00 26.69 744 PHE A CA 1
ATOM 5515 C C . PHE A 1 744 ? -13.765 22.814 18.417 1.00 26.69 744 PHE A C 1
ATOM 5517 O O . PHE A 1 744 ? -13.374 22.950 19.566 1.00 26.69 744 PHE A O 1
ATOM 5524 N N . ASP A 1 745 ? -14.737 23.556 17.887 1.00 26.42 745 ASP A N 1
ATOM 5525 C CA . ASP A 1 745 ? -15.906 24.004 18.652 1.00 26.42 745 ASP A CA 1
ATOM 5526 C C . ASP A 1 745 ? -16.919 24.655 17.705 1.00 26.42 745 ASP A C 1
ATOM 5528 O O . ASP A 1 745 ? -16.754 25.784 17.244 1.00 26.42 745 ASP A O 1
ATOM 5532 N N . LEU A 1 746 ? -17.987 23.924 17.397 1.00 28.50 746 LEU A N 1
ATOM 5533 C CA . LEU A 1 746 ? -19.219 24.502 16.877 1.00 28.50 746 LEU A CA 1
ATOM 5534 C C . LEU A 1 746 ? -20.386 23.872 17.629 1.00 28.50 746 LEU A C 1
ATOM 5536 O O . LEU A 1 746 ? -20.705 22.703 17.422 1.00 28.50 746 LEU A O 1
ATOM 5540 N N . GLY A 1 747 ? -21.047 24.680 18.460 1.00 25.83 747 GLY A N 1
ATOM 5541 C CA . GLY A 1 747 ? -22.404 24.393 18.906 1.00 25.83 747 GLY A CA 1
ATOM 5542 C C . GLY A 1 747 ? -22.795 24.997 20.250 1.00 25.83 747 GLY A C 1
ATOM 5543 O O . GLY A 1 747 ? -22.944 24.253 21.209 1.00 25.83 747 GLY A O 1
ATOM 5544 N N . THR A 1 748 ? -23.030 26.312 20.331 1.00 28.38 748 THR A N 1
ATOM 5545 C CA . THR A 1 748 ? -24.135 26.906 21.128 1.00 28.38 748 THR A CA 1
ATOM 5546 C C . THR A 1 748 ? -24.309 28.411 20.813 1.00 28.38 748 THR A C 1
ATOM 5548 O O . THR A 1 748 ? -23.325 29.073 20.488 1.00 28.38 748 THR A O 1
ATOM 5551 N N . PRO A 1 749 ? -25.550 28.952 20.814 1.00 31.20 749 PRO A N 1
ATOM 5552 C CA . PRO A 1 749 ? -25.904 30.242 20.196 1.00 31.20 749 PRO A CA 1
ATOM 5553 C C . PRO A 1 749 ? -25.722 31.461 21.133 1.00 31.20 749 PRO A C 1
ATOM 5555 O O . PRO A 1 749 ? -25.509 31.282 22.332 1.00 31.20 749 PRO A O 1
ATOM 5558 N N . PRO A 1 750 ? -25.802 32.711 20.620 1.00 32.44 750 PRO A N 1
ATOM 5559 C CA . PRO A 1 750 ? -25.244 33.870 21.309 1.00 32.44 750 PRO A CA 1
ATOM 5560 C C . PRO A 1 750 ? -26.231 34.532 22.280 1.00 32.44 750 PRO A C 1
ATOM 5562 O O . PRO A 1 750 ? -27.347 34.894 21.908 1.00 32.44 750 PRO A O 1
ATOM 5565 N N . SER A 1 751 ? -25.770 34.804 23.501 1.00 28.88 751 SER A N 1
ATOM 5566 C CA . SER A 1 751 ? -26.387 35.760 24.425 1.00 28.88 751 SER A CA 1
ATOM 5567 C C . SER A 1 751 ? -25.462 36.964 24.641 1.00 28.88 751 SER A C 1
ATOM 5569 O O . SER A 1 751 ? -24.377 36.826 25.194 1.00 28.88 751 SER A O 1
ATOM 5571 N N . GLN A 1 752 ? -25.927 38.112 24.144 1.00 29.72 752 GLN A N 1
ATOM 5572 C CA . GLN A 1 752 ? -25.685 39.516 24.521 1.00 29.72 752 GLN A CA 1
ATOM 5573 C C . GLN A 1 752 ? -24.380 39.927 25.246 1.00 29.72 752 GLN A C 1
ATOM 5575 O O . GLN A 1 752 ? -24.053 39.489 26.344 1.00 29.72 752 GLN A O 1
ATOM 5580 N N . SER A 1 753 ? -23.707 40.907 24.634 1.00 28.02 753 SER A N 1
ATOM 5581 C CA . SER A 1 753 ? -22.510 41.621 25.097 1.00 28.02 753 SER A CA 1
ATOM 5582 C C . SER A 1 753 ? -22.750 42.564 26.287 1.00 28.02 753 SER A C 1
ATOM 5584 O O . SER A 1 753 ? -23.798 43.209 26.345 1.00 28.02 753 SER A O 1
ATOM 5586 N N . PRO A 1 754 ? -21.713 42.830 27.106 1.00 30.36 754 PRO A N 1
ATOM 5587 C CA . PRO A 1 754 ? -21.553 44.116 27.773 1.00 30.36 754 PRO A CA 1
ATOM 5588 C C . PRO A 1 754 ? -20.344 44.909 27.242 1.00 30.36 754 PRO A C 1
ATOM 5590 O O . PRO A 1 754 ? -19.320 44.366 26.830 1.00 30.36 754 PRO A O 1
ATOM 5593 N N . MET A 1 755 ? -20.518 46.230 27.239 1.00 28.53 755 MET A N 1
ATOM 5594 C CA . MET A 1 755 ? -19.645 47.253 26.662 1.00 28.53 755 MET A CA 1
ATOM 5595 C C . MET A 1 755 ? -18.318 47.449 27.417 1.00 28.53 755 MET A C 1
ATOM 5597 O O . MET A 1 755 ? -18.269 47.450 28.646 1.00 28.53 755 MET A O 1
ATOM 5601 N N . LEU A 1 756 ? -17.259 47.721 26.648 1.00 29.88 756 LEU A N 1
ATOM 5602 C CA . LEU A 1 756 ? -15.935 48.166 27.092 1.00 29.88 756 LEU A CA 1
ATOM 5603 C C . LEU A 1 756 ? -15.935 49.657 27.488 1.00 29.88 756 LEU A C 1
ATOM 5605 O O . LEU A 1 756 ? -16.453 50.503 26.761 1.00 29.88 756 LEU A O 1
ATOM 5609 N N . ARG A 1 757 ? -15.270 49.986 28.605 1.00 28.88 757 ARG A N 1
ATOM 5610 C CA . ARG A 1 757 ? -14.769 51.337 28.933 1.00 28.88 757 ARG A CA 1
ATOM 5611 C C . ARG A 1 757 ? -13.317 51.481 28.441 1.00 28.88 757 ARG A C 1
ATOM 5613 O O . ARG A 1 757 ? -12.554 50.536 28.629 1.00 28.88 757 ARG A O 1
ATOM 5620 N N . PRO A 1 758 ? -12.888 52.641 27.911 1.00 34.53 758 PRO A N 1
ATOM 5621 C CA . PRO A 1 758 ? -11.483 52.885 27.600 1.00 34.53 758 PRO A CA 1
ATOM 5622 C C . PRO A 1 758 ? -10.727 53.486 28.797 1.00 34.53 758 PRO A C 1
ATOM 5624 O O . PRO A 1 758 ? -11.225 54.381 29.483 1.00 34.53 758 PRO A O 1
ATOM 5627 N N . ALA A 1 759 ? -9.509 52.990 29.027 1.00 32.28 759 ALA A N 1
ATOM 5628 C CA . ALA A 1 759 ? -8.553 53.517 29.995 1.00 32.28 759 ALA A CA 1
ATOM 5629 C C . ALA A 1 759 ? -7.678 54.613 29.364 1.00 32.28 759 ALA A C 1
ATOM 5631 O O . ALA A 1 759 ? -7.262 54.518 28.209 1.00 32.28 759 ALA A O 1
ATOM 5632 N N . ALA A 1 760 ? -7.424 55.657 30.151 1.00 32.41 760 ALA A N 1
ATOM 5633 C CA . ALA A 1 760 ? -6.663 56.839 29.786 1.00 32.41 760 ALA A CA 1
ATOM 5634 C C . ALA A 1 760 ? -5.144 56.597 29.803 1.00 32.41 760 ALA A C 1
ATOM 5636 O O . ALA A 1 760 ? -4.608 55.902 30.663 1.00 32.41 760 ALA A O 1
ATOM 5637 N N . GLN A 1 761 ? -4.472 57.250 28.856 1.00 35.25 761 GLN A N 1
ATOM 5638 C CA . GLN A 1 761 ? -3.027 57.440 28.776 1.00 35.25 761 GLN A CA 1
ATOM 5639 C C . GLN A 1 761 ? -2.500 58.286 29.943 1.00 35.25 761 GLN A C 1
ATOM 5641 O O . GLN A 1 761 ? -3.142 59.270 30.315 1.00 35.25 761 GLN A O 1
ATOM 5646 N N . ARG A 1 762 ? -1.279 57.984 30.407 1.00 30.20 762 ARG A N 1
ATOM 5647 C CA . ARG A 1 762 ? -0.228 58.970 30.736 1.00 30.20 762 ARG A CA 1
ATOM 5648 C C . ARG A 1 762 ? 1.112 58.268 31.014 1.00 30.20 762 ARG A C 1
ATOM 5650 O O . ARG A 1 762 ? 1.209 57.462 31.929 1.00 30.20 762 ARG A O 1
ATOM 5657 N N . PHE A 1 763 ? 2.103 58.612 30.195 1.00 34.47 763 PHE A N 1
ATOM 5658 C CA . PHE A 1 763 ? 3.544 58.639 30.507 1.00 34.47 763 PHE A CA 1
ATOM 5659 C C . PHE A 1 763 ? 3.851 59.923 31.320 1.00 34.47 763 PHE A C 1
ATOM 5661 O O . PHE A 1 763 ? 2.962 60.789 31.370 1.00 34.47 763 PHE A O 1
ATOM 5668 N N . PRO A 1 764 ? 5.039 60.118 31.933 1.00 51.16 764 PRO A N 1
ATOM 5669 C CA . PRO A 1 764 ? 6.352 59.505 31.677 1.00 51.16 764 PRO A CA 1
ATOM 5670 C C . PRO A 1 764 ? 6.817 58.444 32.675 1.00 51.16 764 PRO A C 1
ATOM 5672 O O . PRO A 1 764 ? 6.359 58.465 33.839 1.00 51.16 764 PRO A O 1
#